Protein AF-A0A0E0D501-F1 (afdb_monomer)

Mean predicted aligned error: 22.2 Å

Structure (mmCIF, N/CA/C/O backbone):
data_AF-A0A0E0D501-F1
#
_entry.id   AF-A0A0E0D501-F1
#
loop_
_atom_site.group_PDB
_atom_site.id
_atom_site.type_symbol
_atom_site.label_atom_id
_atom_site.label_alt_id
_atom_site.label_comp_id
_atom_site.label_asym_id
_atom_site.label_entity_id
_atom_site.label_seq_id
_atom_site.pdbx_PDB_ins_code
_atom_site.Cartn_x
_atom_site.Cartn_y
_atom_site.Cartn_z
_atom_site.occupancy
_atom_site.B_iso_or_equiv
_atom_site.auth_seq_id
_atom_site.auth_comp_id
_atom_site.auth_asym_id
_atom_site.auth_atom_id
_atom_site.pdbx_PDB_model_num
ATOM 1 N N . MET A 1 1 ? -45.738 37.649 48.188 1.00 40.66 1 MET A N 1
ATOM 2 C CA . MET A 1 1 ? -45.455 36.251 47.785 1.00 40.66 1 MET A CA 1
ATOM 3 C C . MET A 1 1 ? -44.011 36.156 47.302 1.00 40.66 1 MET A C 1
ATOM 5 O O . MET A 1 1 ? -43.625 37.018 46.517 1.00 40.66 1 MET A O 1
ATOM 9 N N . PRO A 1 2 ? -43.210 35.173 47.747 1.00 43.88 2 PRO A N 1
ATOM 10 C CA . PRO A 1 2 ? -41.868 34.951 47.211 1.00 43.88 2 PRO A CA 1
ATOM 11 C C . PRO A 1 2 ? -41.940 34.389 45.781 1.00 43.88 2 PRO A C 1
ATOM 13 O O . PRO A 1 2 ? -42.790 33.553 45.476 1.00 43.88 2 PRO A O 1
ATOM 16 N N . LYS A 1 3 ? -41.044 34.831 44.891 1.00 46.59 3 LYS A N 1
ATOM 17 C CA . LYS A 1 3 ? -40.942 34.277 43.530 1.00 46.59 3 LYS A CA 1
ATOM 18 C C . LYS A 1 3 ? -40.362 32.861 43.613 1.00 46.59 3 LYS A C 1
ATOM 20 O O . LYS A 1 3 ? -39.230 32.701 44.059 1.00 46.59 3 LYS A O 1
ATOM 25 N N . HIS A 1 4 ? -41.097 31.842 43.158 1.00 46.81 4 HIS A N 1
ATOM 26 C CA . HIS A 1 4 ? -40.560 30.480 43.058 1.00 46.81 4 HIS A CA 1
ATOM 27 C C . HIS A 1 4 ? -39.365 30.439 42.094 1.00 46.81 4 HIS A C 1
ATOM 29 O O . HIS A 1 4 ? -39.534 30.474 40.873 1.00 46.81 4 HIS A O 1
ATOM 35 N N . TYR A 1 5 ? -38.157 30.306 42.644 1.00 53.59 5 TYR A N 1
ATOM 36 C CA . TYR A 1 5 ? -36.958 30.009 41.871 1.00 53.59 5 TYR A CA 1
ATOM 37 C C . TYR A 1 5 ? -37.054 28.579 41.321 1.00 53.59 5 TYR A C 1
ATOM 39 O O . TYR A 1 5 ? -36.772 27.602 42.016 1.00 53.59 5 TYR A O 1
ATOM 47 N N . ARG A 1 6 ? -37.490 28.437 40.064 1.00 54.78 6 ARG A N 1
ATOM 48 C CA . ARG A 1 6 ? -37.337 27.176 39.327 1.00 54.78 6 ARG A CA 1
ATOM 49 C C . ARG A 1 6 ? -35.859 27.039 38.940 1.00 54.78 6 ARG A C 1
ATOM 51 O O . ARG A 1 6 ? -35.380 27.910 38.214 1.00 54.78 6 ARG A O 1
ATOM 58 N N . PRO A 1 7 ? -35.146 25.979 39.362 1.00 55.78 7 PRO A N 1
ATOM 59 C CA . PRO A 1 7 ? -33.749 25.796 38.985 1.00 55.78 7 PRO A CA 1
ATOM 60 C C . PRO A 1 7 ? -33.616 25.687 37.462 1.00 55.78 7 PRO A C 1
ATOM 62 O O . PRO A 1 7 ? -34.450 25.059 36.798 1.00 55.78 7 PRO A O 1
ATOM 65 N N . ALA A 1 8 ? -32.560 26.288 36.910 1.00 55.69 8 ALA A N 1
ATOM 66 C CA . ALA A 1 8 ? -32.278 26.249 35.481 1.00 55.69 8 ALA A CA 1
ATOM 67 C C . ALA A 1 8 ? -32.178 24.790 35.002 1.00 55.69 8 ALA A C 1
ATOM 69 O O . ALA A 1 8 ? -31.324 24.013 35.435 1.00 55.69 8 ALA A O 1
ATOM 70 N N . GLY A 1 9 ? -33.103 24.381 34.129 1.00 54.56 9 GLY A N 1
ATOM 71 C CA . GLY A 1 9 ? -33.169 22.998 33.667 1.00 54.56 9 GLY A CA 1
ATOM 72 C C . GLY A 1 9 ? -31.889 22.626 32.917 1.00 54.56 9 GLY A C 1
ATOM 73 O O . GLY A 1 9 ? -31.571 23.282 31.927 1.00 54.56 9 GLY A O 1
ATOM 74 N N . LYS A 1 10 ? -31.212 21.544 33.344 1.00 55.81 10 LYS A N 1
ATOM 75 C CA . LYS A 1 10 ? -29.859 21.068 32.938 1.00 55.81 10 LYS A CA 1
ATOM 76 C C . LYS A 1 10 ? -29.577 20.892 31.421 1.00 55.81 10 LYS A C 1
ATOM 78 O O . LYS A 1 10 ? -28.539 20.354 31.050 1.00 55.81 10 LYS A O 1
ATOM 83 N N . LYS A 1 11 ? -30.497 21.289 30.537 1.00 58.12 11 LYS A N 1
ATOM 84 C CA . LYS A 1 11 ? -30.406 21.233 29.066 1.00 58.12 11 LYS A CA 1
ATOM 85 C C . LYS A 1 11 ? -30.697 22.579 28.368 1.00 58.12 11 LYS A C 1
ATOM 87 O O . LYS A 1 11 ? -30.743 22.600 27.145 1.00 58.12 11 LYS A O 1
ATOM 92 N N . LYS A 1 12 ? -30.933 23.677 29.105 1.00 60.03 12 LYS A N 1
ATOM 93 C CA . LYS A 1 12 ? -31.291 24.997 28.536 1.00 60.03 12 LYS A CA 1
ATOM 94 C C . LYS A 1 12 ? -30.118 25.963 28.334 1.00 60.03 12 LYS A C 1
ATOM 96 O O . LYS A 1 12 ? -30.306 26.992 27.698 1.00 60.03 12 LYS A O 1
ATOM 101 N N . GLU A 1 13 ? -28.932 25.642 28.844 1.00 66.88 13 GLU A N 1
ATOM 102 C CA . GLU A 1 13 ? -27.770 26.539 28.868 1.00 66.88 13 GLU A CA 1
ATOM 103 C C . GLU A 1 13 ? -26.480 25.812 28.441 1.00 66.88 13 GLU A C 1
ATOM 105 O O . GLU A 1 13 ? -26.442 24.585 28.300 1.00 66.88 13 GLU A O 1
ATOM 110 N N . GLY A 1 14 ? -25.411 26.575 28.192 1.00 74.06 14 GLY A N 1
ATOM 111 C CA . GLY A 1 14 ? -24.116 26.042 27.757 1.00 74.06 14 GLY A CA 1
ATOM 112 C C . GLY A 1 14 ? -24.170 25.328 26.398 1.00 74.06 14 GLY A C 1
ATOM 113 O O . GLY A 1 14 ? -24.917 25.712 25.495 1.00 74.06 14 GLY A O 1
ATOM 114 N N . ASN A 1 15 ? -23.369 24.268 26.234 1.00 74.69 15 ASN A N 1
ATOM 115 C CA . ASN A 1 15 ? -23.279 23.525 24.968 1.00 74.69 15 ASN A CA 1
ATOM 116 C C . ASN A 1 15 ? -24.612 22.885 24.537 1.00 74.69 15 ASN A C 1
ATOM 118 O O . ASN A 1 15 ? -24.824 22.701 23.343 1.00 74.69 15 ASN A O 1
ATOM 122 N N . ALA A 1 16 ? -25.528 22.603 25.471 1.00 75.31 16 ALA A N 1
ATOM 123 C CA . ALA A 1 16 ? -26.850 22.053 25.159 1.00 75.31 16 ALA A CA 1
ATOM 124 C C . ALA A 1 16 ? -27.762 23.041 24.402 1.00 75.31 16 ALA A C 1
ATOM 126 O O . ALA A 1 16 ? -28.672 22.606 23.701 1.00 75.31 16 ALA A O 1
ATOM 127 N N . ALA A 1 17 ? -27.509 24.349 24.533 1.00 78.12 17 ALA A N 1
ATOM 128 C CA . ALA A 1 17 ? -28.234 25.409 23.830 1.00 78.12 17 ALA A CA 1
ATOM 129 C C . ALA A 1 17 ? -27.474 25.950 22.607 1.00 78.12 17 ALA A C 1
ATOM 131 O O . ALA A 1 17 ? -28.090 26.359 21.626 1.00 78.12 17 ALA A O 1
ATOM 132 N N . LYS A 1 18 ? -26.132 25.941 22.641 1.00 86.62 18 LYS A N 1
ATOM 133 C CA . LYS A 1 18 ? -25.293 26.416 21.523 1.00 86.62 18 LYS A CA 1
ATOM 134 C C . LYS A 1 18 ? -25.319 25.490 20.299 1.00 86.62 18 LYS A C 1
ATOM 136 O O . LYS A 1 18 ? -25.086 25.973 19.191 1.00 86.62 18 LYS A O 1
ATOM 141 N N . TYR A 1 19 ? -25.586 24.195 20.486 1.00 90.56 19 TYR A N 1
ATOM 142 C CA . TYR A 1 19 ? -25.492 23.178 19.435 1.00 90.56 19 TYR A CA 1
ATOM 143 C C . TYR A 1 19 ? -26.783 22.369 19.276 1.00 90.56 19 TYR A C 1
ATOM 145 O O . TYR A 1 19 ? -27.397 21.946 20.254 1.00 90.56 19 TYR A O 1
ATOM 153 N N . ILE A 1 20 ? -27.154 22.093 18.026 1.00 91.31 20 ILE A N 1
ATOM 154 C CA . ILE A 1 20 ? -28.327 21.309 17.633 1.00 91.31 20 ILE A CA 1
ATOM 155 C C . ILE A 1 20 ? -27.896 20.117 16.766 1.00 91.31 20 ILE A C 1
ATOM 157 O O . ILE A 1 20 ? -27.066 20.244 15.869 1.00 91.31 20 ILE A O 1
ATOM 161 N N . THR A 1 21 ? -28.439 18.928 17.036 1.00 92.62 21 THR A N 1
ATOM 162 C CA . THR A 1 21 ? -28.136 17.715 16.261 1.00 92.62 21 THR A CA 1
ATOM 163 C C . THR A 1 21 ? -28.864 17.712 14.913 1.00 92.62 21 THR A C 1
ATOM 165 O O . THR A 1 21 ? -29.993 18.197 14.813 1.00 92.62 21 THR A O 1
ATOM 168 N N . ARG A 1 22 ? -28.254 17.123 13.871 1.00 93.25 22 ARG A N 1
ATOM 169 C CA . ARG A 1 22 ? -28.785 17.079 12.485 1.00 93.25 22 ARG A CA 1
ATOM 170 C C . ARG A 1 22 ? -30.281 16.741 12.407 1.00 93.25 22 ARG A C 1
ATOM 172 O O . ARG A 1 22 ? -31.049 17.438 11.752 1.00 93.25 22 ARG A O 1
ATOM 179 N N . THR A 1 23 ? -30.718 15.710 13.131 1.00 91.81 23 THR A N 1
ATOM 180 C CA . THR A 1 23 ? -32.120 15.255 13.161 1.00 91.81 23 THR A CA 1
ATOM 181 C C . THR A 1 23 ? -33.078 16.289 13.765 1.00 91.81 23 THR A C 1
ATOM 183 O O . THR A 1 23 ? -34.244 16.342 13.376 1.00 91.81 23 THR A O 1
ATOM 186 N N . LYS A 1 24 ? -32.612 17.128 14.699 1.00 91.25 24 LYS A N 1
ATOM 187 C CA . LYS A 1 24 ? -33.395 18.242 15.251 1.00 91.25 24 LYS A CA 1
ATOM 188 C C . LYS A 1 24 ? -33.411 19.444 14.309 1.00 91.25 24 LYS A C 1
ATOM 190 O O . LYS A 1 24 ? -34.478 20.015 14.124 1.00 91.25 24 LYS A O 1
ATOM 195 N N . ALA A 1 25 ? -32.288 19.778 13.669 1.00 92.44 25 ALA A N 1
ATOM 196 C CA . ALA A 1 25 ? -32.215 20.870 12.693 1.00 92.44 25 ALA A CA 1
ATOM 197 C C . ALA A 1 25 ? -33.163 20.640 11.497 1.00 92.44 25 ALA A C 1
ATOM 199 O O . ALA A 1 25 ? -33.955 21.515 11.152 1.00 92.44 25 ALA A O 1
ATOM 200 N N . VAL A 1 26 ? -33.180 19.421 10.942 1.00 93.69 26 VAL A N 1
ATOM 201 C CA . VAL A 1 26 ? -34.117 19.023 9.870 1.00 93.69 26 VAL A CA 1
ATOM 202 C C . VAL A 1 26 ? -35.584 19.145 10.316 1.00 93.69 26 VAL A C 1
ATOM 204 O O . VAL A 1 26 ? -36.416 19.635 9.553 1.00 93.69 26 VAL A O 1
ATOM 207 N N . LYS A 1 27 ? -35.908 18.752 11.559 1.00 93.12 27 LYS A N 1
ATOM 208 C CA . LYS A 1 27 ? -37.262 18.904 12.127 1.00 93.12 27 LYS A CA 1
ATOM 209 C C . LYS A 1 27 ? -37.648 20.369 12.360 1.00 93.12 27 LYS A C 1
ATOM 211 O O . LYS A 1 27 ? -38.793 20.721 12.101 1.00 93.12 27 LYS A O 1
ATOM 216 N N . TYR A 1 28 ? -36.713 21.204 12.813 1.00 91.88 28 TYR A N 1
ATOM 217 C CA . TYR A 1 28 ? -36.920 22.636 13.055 1.00 91.88 28 TYR A CA 1
ATOM 218 C C . TYR A 1 28 ? -37.234 23.395 11.755 1.00 91.88 28 TYR A C 1
ATOM 220 O O . TYR A 1 28 ? -38.219 24.122 11.691 1.00 91.88 28 TYR A O 1
ATOM 228 N N . LEU A 1 29 ? -36.465 23.141 10.691 1.00 91.25 29 LEU A N 1
ATOM 229 C CA . LEU A 1 29 ? -36.635 23.776 9.375 1.00 91.25 29 LEU A CA 1
ATOM 230 C C . LEU A 1 29 ? -37.805 23.202 8.542 1.00 91.25 29 LEU A C 1
ATOM 232 O O . LEU A 1 29 ? -38.190 23.779 7.523 1.00 91.25 29 LEU A O 1
ATOM 236 N N . GLN A 1 30 ? -38.375 22.062 8.954 1.00 90.69 30 GLN A N 1
ATOM 237 C CA . GLN A 1 30 ? -39.477 21.350 8.278 1.00 90.69 30 GLN A CA 1
ATOM 238 C C . GLN A 1 30 ? -39.182 20.929 6.816 1.00 90.69 30 GLN A C 1
ATOM 240 O O . GLN A 1 30 ? -40.092 20.748 5.999 1.00 90.69 30 GLN A O 1
ATOM 245 N N . ILE A 1 31 ? -37.905 20.743 6.469 1.00 90.88 31 ILE A N 1
ATOM 246 C CA . ILE A 1 31 ? -37.443 20.336 5.129 1.00 90.88 31 ILE A CA 1
ATOM 247 C C . ILE A 1 31 ? -37.014 18.859 5.083 1.00 90.88 31 ILE A C 1
ATOM 249 O O . ILE A 1 31 ? -37.016 18.159 6.092 1.00 90.88 31 ILE A O 1
ATOM 253 N N . SER A 1 32 ? -36.696 18.340 3.890 1.00 91.81 32 SER A N 1
ATOM 254 C CA . SER A 1 32 ? -36.152 16.977 3.755 1.00 91.81 32 SER A CA 1
ATOM 255 C C . SER A 1 32 ? -34.651 16.948 4.060 1.00 91.81 32 SER A C 1
ATOM 257 O O . SER A 1 32 ? -33.984 17.969 3.905 1.00 91.81 32 SER A O 1
ATOM 259 N N . LEU A 1 33 ? -34.095 15.785 4.421 1.00 90.50 33 LEU A N 1
ATOM 260 C CA . LEU A 1 33 ? -32.651 15.642 4.665 1.00 90.50 33 LEU A CA 1
ATOM 261 C C . LEU A 1 33 ? -31.802 16.002 3.429 1.00 90.50 33 LEU A C 1
ATOM 263 O O . LEU A 1 33 ? -30.757 16.627 3.580 1.00 90.50 33 LEU A O 1
ATOM 267 N N . ALA A 1 34 ? -32.262 15.669 2.219 1.00 89.25 34 ALA A N 1
ATOM 268 C CA . ALA A 1 34 ? -31.580 16.039 0.976 1.00 89.25 34 ALA A CA 1
ATOM 269 C C . ALA A 1 34 ? -31.617 17.560 0.732 1.00 89.25 34 ALA A C 1
ATOM 271 O O . ALA A 1 34 ? -30.598 18.162 0.408 1.00 89.25 34 ALA A O 1
ATOM 272 N N . THR A 1 35 ? -32.770 18.200 0.970 1.00 90.06 35 THR A N 1
ATOM 273 C CA . THR A 1 35 ? -32.898 19.670 0.913 1.00 90.06 35 THR A CA 1
ATOM 274 C C . THR A 1 35 ? -32.009 20.346 1.957 1.00 90.06 35 THR A C 1
ATOM 276 O O . THR A 1 35 ? -31.380 21.349 1.653 1.00 90.06 35 THR A O 1
ATOM 279 N N . PHE A 1 36 ? -31.929 19.784 3.167 1.00 92.69 36 PHE A N 1
ATOM 280 C CA . PHE A 1 36 ? -31.073 20.278 4.244 1.00 92.69 36 PHE A CA 1
ATOM 281 C C . PHE A 1 36 ? -29.590 20.200 3.873 1.00 92.69 36 PHE A C 1
ATOM 283 O O . PHE A 1 36 ? -28.907 21.210 3.975 1.00 92.69 36 PHE A O 1
ATOM 290 N N . ARG A 1 37 ? -29.106 19.049 3.370 1.00 91.06 37 ARG A N 1
ATOM 291 C CA . ARG A 1 37 ? -27.726 18.911 2.866 1.00 91.06 37 ARG A CA 1
ATOM 292 C C . ARG A 1 37 ? -27.410 19.982 1.817 1.00 91.06 37 ARG A C 1
ATOM 294 O O . ARG A 1 37 ? -26.465 20.738 2.009 1.00 91.06 37 ARG A O 1
ATOM 301 N N . LYS A 1 38 ? -28.238 20.093 0.769 1.00 91.19 38 LYS A N 1
ATOM 302 C CA . LYS A 1 38 ? -28.057 21.083 -0.305 1.00 91.19 38 LYS A CA 1
ATOM 303 C C . LYS A 1 38 ? -28.006 22.517 0.225 1.00 91.19 38 LYS A C 1
ATOM 305 O O . LYS A 1 38 ? -27.133 23.283 -0.154 1.00 91.19 38 LYS A O 1
ATOM 310 N N . LEU A 1 39 ? -28.928 22.879 1.114 1.00 91.75 39 LEU A N 1
ATOM 311 C CA . LEU A 1 39 ? -29.019 24.236 1.646 1.00 91.75 39 LEU A CA 1
ATOM 312 C C . LEU A 1 39 ? -27.855 24.568 2.600 1.00 91.75 39 LEU A C 1
ATOM 314 O O . LEU A 1 39 ? -27.356 25.689 2.564 1.00 91.75 39 LEU A O 1
ATOM 318 N N . CYS A 1 40 ? -27.363 23.598 3.379 1.00 92.44 40 CYS A N 1
ATOM 319 C CA . CYS A 1 40 ? -26.130 23.751 4.156 1.00 92.44 40 CYS A CA 1
ATOM 320 C C . CYS A 1 40 ? -24.893 23.953 3.268 1.00 92.44 40 CYS A C 1
ATOM 322 O O . CYS A 1 40 ? -24.052 24.771 3.618 1.00 92.44 40 CYS A O 1
ATOM 324 N N . ILE A 1 41 ? -24.793 23.248 2.134 1.00 91.62 41 ILE A N 1
ATOM 325 C CA . ILE A 1 41 ? -23.692 23.401 1.166 1.00 91.62 41 ILE A CA 1
ATOM 326 C C . ILE A 1 41 ? -23.709 24.809 0.562 1.00 91.62 41 ILE A C 1
ATOM 328 O O . ILE A 1 41 ? -22.733 25.542 0.692 1.00 91.62 41 ILE A O 1
ATOM 332 N N . LEU A 1 42 ? -24.854 25.223 0.007 1.00 90.81 42 LEU A N 1
ATOM 333 C CA . LEU A 1 42 ? -25.035 26.545 -0.602 1.00 90.81 42 LEU A CA 1
ATOM 334 C C . LEU A 1 42 ? -24.672 27.694 0.362 1.00 90.81 42 LEU A C 1
ATOM 336 O O . LEU A 1 42 ? -23.945 28.608 -0.014 1.00 90.81 42 LEU A O 1
ATOM 340 N N . LYS A 1 43 ? -25.126 27.637 1.622 1.00 89.56 43 LYS A N 1
ATOM 341 C CA . LYS A 1 43 ? -24.860 28.673 2.644 1.00 89.56 43 LYS A CA 1
ATOM 342 C C . LYS A 1 43 ? -23.572 28.476 3.461 1.00 89.56 43 LYS A C 1
ATOM 344 O O . LYS A 1 43 ? -23.369 29.219 4.415 1.00 89.56 43 LYS A O 1
ATOM 349 N N . GLY A 1 44 ? -22.727 27.486 3.156 1.00 89.38 44 GLY A N 1
ATOM 350 C CA . GLY A 1 44 ? -21.491 27.235 3.918 1.00 89.38 44 GLY A CA 1
ATOM 351 C C . GLY A 1 44 ? -21.710 26.864 5.397 1.00 89.38 44 GLY A C 1
ATOM 352 O O . GLY A 1 44 ? -20.890 27.183 6.256 1.00 89.38 44 GLY A O 1
ATOM 353 N N . VAL A 1 45 ? -22.827 26.208 5.735 1.00 91.94 45 VAL A N 1
ATOM 354 C CA . VAL A 1 45 ? -23.150 25.813 7.120 1.00 91.94 45 VAL A CA 1
ATOM 355 C C . VAL A 1 45 ? -22.566 24.435 7.429 1.00 91.94 45 VAL A C 1
ATOM 357 O O . VAL A 1 45 ? -23.206 23.391 7.264 1.00 91.94 45 VAL A O 1
ATOM 360 N N . PHE A 1 46 ? -21.316 24.452 7.884 1.00 91.94 46 PHE A N 1
ATOM 361 C CA . PHE A 1 46 ? -20.530 23.265 8.208 1.00 91.94 46 PHE A CA 1
ATOM 362 C C . PHE A 1 46 ? -20.954 22.592 9.529 1.00 91.94 46 PHE A C 1
ATOM 364 O O . PHE A 1 46 ? -21.400 23.264 10.466 1.00 91.94 46 PHE A O 1
ATOM 371 N N . PRO A 1 47 ? -20.789 21.261 9.654 1.00 93.44 47 PRO A N 1
ATOM 372 C CA . PRO A 1 47 ? -20.910 20.581 10.939 1.00 93.44 47 PRO A CA 1
ATOM 373 C C . PRO A 1 47 ? -19.801 21.033 11.899 1.00 93.44 47 PRO A C 1
ATOM 375 O O . PRO A 1 47 ? -18.705 21.398 11.478 1.00 93.44 47 PRO A O 1
ATOM 378 N N . ARG A 1 48 ? -20.069 20.991 13.207 1.00 89.56 48 ARG A N 1
ATOM 379 C CA . ARG A 1 48 ? -19.130 21.406 14.263 1.00 89.56 48 ARG A CA 1
ATOM 380 C C . ARG A 1 48 ? -19.024 20.333 15.339 1.00 89.56 48 ARG A C 1
ATOM 382 O O . ARG A 1 48 ? -20.027 19.706 15.682 1.00 89.56 48 ARG A O 1
ATOM 389 N N . ASP A 1 49 ? -17.834 20.164 15.910 1.00 88.19 49 ASP A N 1
ATOM 390 C CA . ASP A 1 49 ? -17.612 19.260 17.039 1.00 88.19 49 ASP A CA 1
ATOM 391 C C . ASP A 1 49 ? -17.619 20.034 18.378 1.00 88.19 49 ASP A C 1
ATOM 393 O O . ASP A 1 49 ? -16.751 20.880 18.615 1.00 88.19 49 ASP A O 1
ATOM 397 N N . PRO A 1 50 ? -18.615 19.825 19.262 1.00 87.56 50 PRO A N 1
ATOM 398 C CA . PRO A 1 50 ? -18.676 20.517 20.539 1.00 87.56 50 PRO A CA 1
ATOM 399 C C . PRO A 1 50 ? -17.833 19.804 21.606 1.00 87.56 50 PRO A C 1
ATOM 401 O O . PRO A 1 50 ? -18.113 18.652 21.936 1.00 87.56 50 PRO A O 1
ATOM 404 N N . LYS A 1 51 ? -16.945 20.550 22.292 1.00 83.75 51 LYS A N 1
ATOM 405 C CA . LYS A 1 51 ? -16.095 20.101 23.434 1.00 83.75 51 LYS A CA 1
ATOM 406 C C . LYS A 1 51 ? -16.795 19.256 24.525 1.00 83.75 51 LYS A C 1
ATOM 408 O O . LYS A 1 51 ? -16.129 18.654 25.357 1.00 83.75 51 LYS A O 1
ATOM 413 N N . LYS A 1 52 ? -18.134 19.230 24.569 1.00 81.81 52 LYS A N 1
ATOM 414 C CA . LYS A 1 52 ? -18.926 18.267 25.350 1.00 81.81 52 LYS A CA 1
ATOM 415 C C . LYS A 1 52 ? -20.168 17.850 24.553 1.00 81.81 52 LYS A C 1
ATOM 417 O O . LYS A 1 52 ? -21.097 18.648 24.412 1.00 81.81 52 LYS A O 1
ATOM 422 N N . LYS A 1 53 ? -20.185 16.611 24.047 1.00 83.81 53 LYS A N 1
ATOM 423 C CA . LYS A 1 53 ? -21.233 16.042 23.174 1.00 83.81 53 LYS A CA 1
ATOM 424 C C . LYS A 1 53 ? -22.467 15.599 23.972 1.00 83.81 53 LYS A C 1
ATOM 426 O O . LYS A 1 53 ? -22.576 14.457 24.407 1.00 83.81 53 LYS A O 1
ATOM 431 N N . VAL A 1 54 ? -23.413 16.520 24.173 1.00 74.75 54 VAL A N 1
ATOM 432 C CA . VAL A 1 54 ? -24.574 16.350 25.080 1.00 74.75 54 VAL A CA 1
ATOM 433 C C . VAL A 1 54 ? -25.538 15.222 24.668 1.00 74.75 54 VAL A C 1
ATOM 435 O O . VAL A 1 54 ? -26.251 14.697 25.520 1.00 74.75 54 VAL A O 1
ATOM 438 N N . GLU A 1 55 ? -25.575 14.827 23.392 1.00 75.19 55 GLU A N 1
ATOM 439 C CA . GLU A 1 55 ? -26.476 13.776 22.887 1.00 75.19 55 GLU A CA 1
ATOM 440 C C . GLU A 1 55 ? -25.742 12.507 22.407 1.00 75.19 55 GLU A C 1
ATOM 442 O O . GLU A 1 55 ? -26.350 11.686 21.715 1.00 75.19 55 GLU A O 1
ATOM 447 N N . GLY A 1 56 ? -24.466 12.334 22.772 1.00 77.31 56 GLY A N 1
ATOM 448 C CA . GLY A 1 56 ? -23.618 11.199 22.383 1.00 77.31 56 GLY A CA 1
ATOM 449 C C . GLY A 1 56 ? -22.679 11.489 21.204 1.00 77.31 56 GLY A C 1
ATOM 450 O O . GLY A 1 56 ? -22.827 12.499 20.507 1.00 77.31 56 GLY A O 1
ATOM 451 N N . ASN A 1 57 ? -21.704 10.596 20.999 1.00 75.88 57 ASN A N 1
ATOM 452 C CA . ASN A 1 57 ? -20.568 10.824 20.097 1.00 75.88 57 ASN A CA 1
ATOM 453 C C . ASN A 1 57 ? -20.906 10.642 18.609 1.00 75.88 57 ASN A C 1
ATOM 455 O O . ASN A 1 57 ? -20.467 11.442 17.788 1.00 75.88 57 ASN A O 1
ATOM 459 N N . HIS A 1 58 ? -21.738 9.656 18.263 1.00 82.44 58 HIS A N 1
ATOM 460 C CA . HIS A 1 58 ? -22.085 9.284 16.879 1.00 82.44 58 HIS A CA 1
ATOM 461 C C . HIS A 1 58 ? -23.130 10.218 16.223 1.00 82.44 58 HIS A C 1
ATOM 463 O O . HIS A 1 58 ? -24.029 9.767 15.512 1.00 82.44 58 HIS A O 1
ATOM 469 N N . LYS A 1 59 ? -23.084 11.528 16.505 1.00 86.69 59 LYS A N 1
ATOM 470 C CA . LYS A 1 59 ? -24.052 12.514 15.995 1.00 86.69 59 LYS A CA 1
ATOM 471 C C . LYS A 1 59 ? -23.360 13.755 15.455 1.00 86.69 59 LYS A C 1
ATOM 473 O O . LYS A 1 59 ? -22.541 14.365 16.129 1.00 86.69 59 LYS A O 1
ATOM 478 N N . THR A 1 60 ? -23.779 14.177 14.265 1.00 90.75 60 THR A N 1
ATOM 479 C CA . THR A 1 60 ? -23.413 15.473 13.685 1.00 90.75 60 THR A CA 1
ATOM 480 C C . THR A 1 60 ? -24.151 16.603 14.409 1.00 90.75 60 THR A C 1
ATOM 482 O O . THR A 1 60 ? -25.389 16.586 14.481 1.00 90.75 60 THR A O 1
ATOM 485 N N . TYR A 1 61 ? -23.406 17.591 14.907 1.00 92.25 61 TYR A N 1
ATOM 486 C CA . TYR A 1 61 ? -23.930 18.820 15.507 1.00 92.25 61 TYR A CA 1
ATOM 487 C C . TYR A 1 61 ? -23.693 20.017 14.570 1.00 92.25 61 TYR A C 1
ATOM 489 O O . TYR A 1 61 ? -22.741 20.035 13.794 1.00 92.25 61 TYR A O 1
ATOM 497 N N . TYR A 1 62 ? -24.560 21.020 14.673 1.00 94.12 62 TYR A N 1
ATOM 498 C CA . TYR A 1 62 ? -24.470 22.334 14.026 1.00 94.12 62 TYR A CA 1
ATOM 499 C C . TYR A 1 62 ? -24.699 23.413 15.093 1.00 94.12 62 TYR A C 1
ATOM 501 O O . TYR A 1 62 ? -25.271 23.107 16.146 1.00 94.12 62 TYR A O 1
ATOM 509 N N . HIS A 1 63 ? -24.297 24.666 14.870 1.00 93.38 63 HIS A N 1
ATOM 510 C CA . HIS A 1 63 ? -24.677 25.734 15.798 1.00 93.38 63 HIS A CA 1
ATOM 511 C C . HIS A 1 63 ? -26.164 26.075 15.669 1.00 93.38 63 HIS A C 1
ATOM 513 O O . HIS A 1 63 ? -26.725 26.125 14.576 1.00 93.38 63 HIS A O 1
ATOM 519 N N . MET A 1 64 ? -26.807 26.374 16.800 1.00 90.44 64 MET A N 1
ATOM 520 C CA . MET A 1 64 ? -28.208 26.807 16.805 1.00 90.44 64 MET A CA 1
ATOM 521 C C . MET A 1 64 ? -28.396 28.174 16.119 1.00 90.44 64 MET A C 1
ATOM 523 O O . MET A 1 64 ? -29.453 28.417 15.544 1.00 90.44 64 MET A O 1
ATOM 527 N N . LYS A 1 65 ? -27.369 29.041 16.137 1.00 92.00 65 LYS A N 1
ATOM 528 C CA . LYS A 1 65 ? -27.364 30.326 15.415 1.00 92.00 65 LYS A CA 1
ATOM 529 C C . LYS A 1 65 ? -27.507 30.116 13.908 1.00 92.00 65 LYS A C 1
ATOM 531 O O . LYS A 1 65 ? -28.438 30.644 13.315 1.00 92.00 65 LYS A O 1
ATOM 536 N N . ASP A 1 66 ? -26.637 29.298 13.326 1.00 92.88 66 ASP A N 1
ATOM 537 C CA . ASP A 1 66 ? -26.593 29.029 11.888 1.00 92.88 66 ASP A CA 1
ATOM 538 C C . ASP A 1 66 ? -27.927 28.424 11.423 1.00 92.88 66 ASP A C 1
ATOM 540 O O . ASP A 1 66 ? -28.526 28.892 10.463 1.00 92.88 66 ASP A O 1
ATOM 544 N N . ILE A 1 67 ? -28.469 27.450 12.165 1.00 93.50 67 ILE A N 1
ATOM 545 C CA . ILE A 1 67 ? -29.771 26.839 11.850 1.00 93.50 67 ILE A CA 1
ATOM 546 C C . ILE A 1 67 ? -30.944 27.827 11.995 1.00 93.50 67 ILE A C 1
ATOM 548 O O . ILE A 1 67 ? -31.910 27.724 11.239 1.00 93.50 67 ILE A O 1
ATOM 552 N N . ALA A 1 68 ? -30.876 28.792 12.918 1.00 91.44 68 ALA A N 1
ATOM 553 C CA . ALA A 1 68 ? -31.867 29.866 13.010 1.00 91.44 68 ALA A CA 1
ATOM 554 C C . ALA A 1 68 ? -31.745 30.863 11.844 1.00 91.44 68 ALA A C 1
ATOM 556 O O . ALA A 1 68 ? -32.762 31.271 11.294 1.00 91.44 68 ALA A O 1
ATOM 557 N N . PHE A 1 69 ? -30.526 31.196 11.410 1.00 90.75 69 PHE A N 1
ATOM 558 C CA . PHE A 1 69 ? -30.280 32.024 10.226 1.00 90.75 69 PHE A CA 1
ATOM 559 C C . PHE A 1 69 ? -30.830 31.364 8.951 1.00 90.75 69 PHE A C 1
ATOM 561 O O . PHE A 1 69 ? -31.610 31.980 8.227 1.00 90.75 69 PHE A O 1
ATOM 568 N N . LEU A 1 70 ? -30.542 30.071 8.742 1.00 90.56 70 LEU A N 1
ATOM 569 C CA . LEU A 1 70 ? -31.097 29.297 7.625 1.00 90.56 70 LEU A CA 1
ATOM 570 C C . LEU A 1 70 ? -32.636 29.283 7.608 1.00 90.56 70 LEU A C 1
ATOM 572 O O . LEU A 1 70 ? -33.222 29.191 6.534 1.00 90.56 70 LEU A O 1
ATOM 576 N N . ALA A 1 71 ? -33.305 29.378 8.764 1.00 89.50 71 ALA A N 1
ATOM 577 C CA . ALA A 1 71 ? -34.768 29.337 8.852 1.00 89.50 71 ALA A CA 1
ATOM 578 C C . ALA A 1 71 ? -35.473 30.541 8.203 1.00 89.50 71 ALA A C 1
ATOM 580 O O . ALA A 1 71 ? -36.657 30.434 7.877 1.00 89.50 71 ALA A O 1
ATOM 581 N N . HIS A 1 72 ? -34.756 31.650 8.002 1.00 87.94 72 HIS A N 1
ATOM 582 C CA . HIS A 1 72 ? -35.261 32.875 7.377 1.00 87.94 72 HIS A CA 1
ATOM 583 C C . HIS A 1 72 ? -34.817 33.044 5.911 1.00 87.94 72 HIS A C 1
ATOM 585 O O . HIS A 1 72 ? -35.085 34.082 5.310 1.00 87.94 72 HIS A O 1
ATOM 591 N N . ASP A 1 73 ? -34.147 32.048 5.322 1.00 87.94 73 ASP A N 1
ATOM 592 C CA . ASP A 1 73 ? -33.583 32.170 3.977 1.00 87.94 73 ASP A CA 1
ATOM 593 C C . ASP A 1 73 ? -34.606 31.904 2.842 1.00 87.94 73 ASP A C 1
ATOM 595 O O . ASP A 1 73 ? -35.287 30.868 2.854 1.00 87.94 73 ASP A O 1
ATOM 599 N N . PRO A 1 74 ? -34.694 32.771 1.808 1.00 89.25 74 PRO A N 1
ATOM 600 C CA . PRO A 1 74 ? -35.660 32.627 0.713 1.00 89.25 74 PRO A CA 1
ATOM 601 C C . PRO A 1 74 ? -35.487 31.365 -0.153 1.00 89.25 74 PRO A C 1
ATOM 603 O O . PRO A 1 74 ? -36.445 30.949 -0.814 1.00 89.25 74 PRO A O 1
ATOM 606 N N . LEU A 1 75 ? -34.326 30.692 -0.149 1.00 89.44 75 LEU A N 1
ATOM 607 C CA . LEU A 1 75 ? -34.169 29.422 -0.871 1.00 89.44 75 LEU A CA 1
ATOM 608 C C . LEU A 1 75 ? -35.045 28.316 -0.262 1.00 89.44 75 LEU A C 1
ATOM 610 O O . LEU A 1 75 ? -35.492 27.429 -0.994 1.00 89.44 75 LEU A O 1
ATOM 614 N N . ILE A 1 76 ? -35.384 28.379 1.037 1.00 90.06 76 ILE A N 1
ATOM 615 C CA . ILE A 1 76 ? -36.358 27.454 1.646 1.00 90.06 76 ILE A CA 1
ATOM 616 C C . ILE A 1 76 ? -37.713 27.552 0.940 1.00 90.06 76 ILE A C 1
ATOM 618 O O . ILE A 1 76 ? -38.348 26.525 0.680 1.00 90.06 76 ILE A O 1
ATOM 622 N N . GLU A 1 77 ? -38.157 28.761 0.599 1.00 89.69 77 GLU A N 1
ATOM 623 C CA . GLU A 1 77 ? -39.436 28.978 -0.078 1.00 89.69 77 GLU A CA 1
ATOM 624 C C . GLU A 1 77 ? -39.390 28.473 -1.520 1.00 89.69 77 GLU A C 1
ATOM 626 O O . GLU A 1 77 ? -40.270 27.710 -1.923 1.00 89.69 77 GLU A O 1
ATOM 631 N N . LYS A 1 78 ? -38.301 28.735 -2.254 1.00 90.62 78 LYS A N 1
ATOM 632 C CA . LYS A 1 78 ? -38.099 28.176 -3.604 1.00 90.62 78 LYS A CA 1
ATOM 633 C C . LYS A 1 78 ? -38.035 26.644 -3.603 1.00 90.62 78 LYS A C 1
ATOM 635 O O . LYS A 1 78 ? -38.660 25.997 -4.446 1.00 90.62 78 LYS A O 1
ATOM 640 N N . PHE A 1 79 ? -37.396 26.015 -2.614 1.00 90.75 79 PHE A N 1
ATOM 641 C CA . PHE A 1 79 ? -37.436 24.554 -2.471 1.00 90.75 79 PHE A CA 1
ATOM 642 C C . PHE A 1 79 ? -38.835 24.022 -2.094 1.00 90.75 79 PHE A C 1
ATOM 644 O O . PHE A 1 79 ? -39.200 22.915 -2.509 1.00 90.75 79 PHE A O 1
ATOM 651 N N . ARG A 1 80 ? -39.653 24.791 -1.357 1.00 90.19 80 ARG A N 1
ATOM 652 C CA . ARG A 1 80 ? -41.072 24.468 -1.101 1.00 90.19 80 ARG A CA 1
ATOM 653 C C . ARG A 1 80 ? -41.907 24.587 -2.384 1.00 90.19 80 ARG A C 1
ATOM 655 O O . ARG A 1 80 ? -42.653 23.652 -2.683 1.00 90.19 80 ARG A O 1
ATOM 662 N N . GLU A 1 81 ? -41.726 25.640 -3.183 1.00 90.94 81 GLU A N 1
ATOM 663 C CA . GLU A 1 81 ? -42.352 25.807 -4.506 1.00 90.94 81 GLU A CA 1
ATOM 664 C C . GLU A 1 81 ? -42.022 24.637 -5.442 1.00 90.94 81 GLU A C 1
ATOM 666 O O . GLU A 1 81 ? -42.935 23.994 -5.959 1.00 90.94 81 GLU A O 1
ATOM 671 N N . ILE A 1 82 ? -40.740 24.280 -5.592 1.00 90.75 82 ILE A N 1
ATOM 672 C CA . ILE A 1 82 ? -40.286 23.141 -6.412 1.00 90.75 82 ILE A CA 1
ATOM 673 C C . ILE A 1 82 ? -40.932 21.827 -5.946 1.00 90.75 82 ILE A C 1
ATOM 675 O O . ILE A 1 82 ? -41.380 21.016 -6.764 1.00 90.75 82 ILE A O 1
ATOM 679 N N . LYS A 1 83 ? -41.039 21.609 -4.629 1.00 89.94 83 LYS A N 1
ATOM 680 C CA . LYS A 1 83 ? -41.692 20.424 -4.044 1.00 89.94 83 LYS A CA 1
ATOM 681 C C . LYS A 1 83 ? -43.200 20.391 -4.331 1.00 89.94 83 LYS A C 1
ATOM 683 O O . LYS A 1 83 ? -43.743 19.316 -4.593 1.00 89.94 83 LYS A O 1
ATOM 688 N N . VAL A 1 84 ? -43.876 21.543 -4.321 1.00 91.75 84 VAL A N 1
ATOM 689 C CA . VAL A 1 84 ? -45.288 21.678 -4.724 1.00 91.75 84 VAL A CA 1
ATOM 690 C C . VAL A 1 84 ? -45.449 21.482 -6.234 1.00 91.75 84 VAL A C 1
ATOM 692 O O . VAL A 1 84 ? -46.358 20.771 -6.660 1.00 91.75 84 VAL A O 1
ATOM 695 N N . HIS A 1 85 ? -44.547 22.026 -7.049 1.00 91.88 85 HIS A N 1
ATOM 696 C CA . HIS A 1 85 ? -44.568 21.884 -8.502 1.00 91.88 85 HIS A CA 1
ATOM 697 C C . HIS A 1 85 ? -44.394 20.423 -8.940 1.00 91.88 85 HIS A C 1
ATOM 699 O O . HIS A 1 85 ? -45.230 19.893 -9.670 1.00 91.88 85 HIS A O 1
ATOM 705 N N . ARG A 1 86 ? -43.404 19.709 -8.386 1.00 89.75 86 ARG A N 1
ATOM 706 C CA . ARG A 1 86 ? -43.221 18.263 -8.619 1.00 89.75 86 ARG A CA 1
ATOM 707 C C . ARG A 1 86 ? -44.453 17.441 -8.202 1.00 89.75 86 ARG A C 1
ATOM 709 O O . ARG A 1 86 ? -44.767 16.448 -8.856 1.00 89.75 86 ARG A O 1
ATOM 716 N N . LYS A 1 87 ? -45.201 17.862 -7.169 1.00 91.94 87 LYS A N 1
ATOM 717 C CA . LYS A 1 87 ? -46.512 17.269 -6.829 1.00 91.94 87 LYS A CA 1
ATOM 718 C C . LYS A 1 87 ? -47.599 17.590 -7.866 1.00 91.94 87 LYS A C 1
ATOM 720 O O . LYS A 1 87 ? -48.382 16.696 -8.176 1.00 91.94 87 LYS A O 1
ATOM 725 N N . LYS A 1 88 ? -47.657 18.814 -8.412 1.00 92.31 88 LYS A N 1
ATOM 726 C CA . LYS A 1 88 ? -48.589 19.186 -9.499 1.00 92.31 88 LYS A CA 1
ATOM 727 C C . LYS A 1 88 ? -48.338 18.340 -10.755 1.00 92.31 88 LYS A C 1
ATOM 729 O O . LYS A 1 88 ? -49.281 17.722 -11.237 1.00 92.31 88 LYS A O 1
ATOM 734 N N . VAL A 1 89 ? -47.081 18.216 -11.192 1.00 91.62 89 VAL A N 1
ATOM 735 C CA . VAL A 1 89 ? -46.668 17.366 -12.330 1.00 91.62 89 VAL A CA 1
ATOM 736 C C . VAL A 1 89 ? -47.100 15.910 -12.119 1.00 91.62 89 VAL A C 1
ATOM 738 O O . VAL A 1 89 ? -47.843 15.365 -12.933 1.00 91.62 89 VAL A O 1
ATOM 741 N N . LYS A 1 90 ? -46.746 15.289 -10.980 1.00 92.25 90 LYS A N 1
ATOM 742 C CA . LYS A 1 90 ? -47.175 13.908 -10.678 1.00 92.25 90 LYS A CA 1
ATOM 743 C C . LYS A 1 90 ? -48.703 13.748 -10.629 1.00 92.25 90 LYS A C 1
ATOM 745 O O . LYS A 1 90 ? -49.211 12.708 -11.037 1.00 92.25 90 LYS A O 1
ATOM 750 N N . LYS A 1 91 ? -49.446 14.767 -10.175 1.00 93.88 91 LYS A N 1
ATOM 751 C CA . LYS A 1 91 ? -50.921 14.767 -10.162 1.00 93.88 91 LYS A CA 1
ATOM 752 C C . LYS A 1 91 ? -51.531 14.913 -11.565 1.00 93.88 91 LYS A C 1
ATOM 754 O O . LYS A 1 91 ? -52.608 14.368 -11.784 1.00 93.88 91 LYS A O 1
ATOM 759 N N . ALA A 1 92 ? -50.872 15.606 -12.497 1.00 91.12 92 ALA A N 1
ATOM 760 C CA . ALA A 1 92 ? -51.297 15.692 -13.897 1.00 91.12 92 ALA A CA 1
ATOM 761 C C . ALA A 1 92 ? -51.112 14.343 -14.617 1.00 91.12 92 ALA A C 1
ATOM 763 O O . ALA A 1 92 ? -52.084 13.804 -15.149 1.00 91.12 92 ALA A O 1
ATOM 764 N N . PHE A 1 93 ? -49.925 13.731 -14.498 1.00 90.62 93 PHE A N 1
ATOM 765 C CA . PHE A 1 93 ? -49.651 12.384 -15.019 1.00 90.62 93 PHE A CA 1
ATOM 766 C C . PHE A 1 93 ? -50.596 11.320 -14.445 1.00 90.62 93 PHE A C 1
ATOM 768 O O . PHE A 1 93 ? -51.194 10.561 -15.203 1.00 90.62 93 PHE A O 1
ATOM 775 N N . ALA A 1 94 ? -50.819 11.302 -13.125 1.00 92.00 94 ALA A N 1
ATOM 776 C CA . ALA A 1 94 ? -51.763 10.372 -12.494 1.00 92.00 94 ALA A CA 1
ATOM 777 C C . ALA A 1 94 ? -53.226 10.578 -12.947 1.00 92.00 94 ALA A C 1
ATOM 779 O O . ALA A 1 94 ? -54.029 9.653 -12.869 1.00 92.00 94 ALA A O 1
ATOM 780 N N . LYS A 1 95 ? -53.573 11.773 -13.445 1.00 93.38 95 LYS A N 1
ATOM 781 C CA . LYS A 1 95 ? -54.868 12.083 -14.073 1.00 93.38 95 LYS A CA 1
ATOM 782 C C . LYS A 1 95 ? -54.895 11.854 -15.594 1.00 93.38 95 LYS A C 1
ATOM 784 O O . LYS A 1 95 ? -55.905 12.172 -16.213 1.00 93.38 95 LYS A O 1
ATOM 789 N N . LYS A 1 96 ? -53.814 11.341 -16.196 1.00 90.88 96 LYS A N 1
ATOM 790 C CA . LYS A 1 96 ? -53.624 11.166 -17.652 1.00 90.88 96 LYS A CA 1
ATOM 791 C C . LYS A 1 96 ? -53.802 12.447 -18.494 1.00 90.88 96 LYS A C 1
ATOM 793 O O . LYS A 1 96 ? -53.944 12.357 -19.709 1.00 90.88 96 LYS A O 1
ATOM 798 N N . ASN A 1 97 ? -53.761 13.634 -17.884 1.00 92.69 97 ASN A N 1
ATOM 799 C CA . ASN A 1 97 ? -53.835 14.902 -18.614 1.00 92.69 97 ASN A CA 1
ATOM 800 C C . ASN A 1 97 ? -52.422 15.285 -19.083 1.00 92.69 97 ASN A C 1
ATOM 802 O O . ASN A 1 97 ? -51.627 15.784 -18.281 1.00 92.69 97 ASN A O 1
ATOM 806 N N . LYS A 1 98 ? -52.120 14.983 -20.354 1.00 87.94 98 LYS A N 1
ATOM 807 C CA . LYS A 1 98 ? -50.809 15.213 -20.981 1.00 87.94 98 LYS A CA 1
ATOM 808 C C . LYS A 1 98 ? -50.503 16.704 -21.096 1.00 87.94 98 LYS A C 1
ATOM 810 O O . LYS A 1 98 ? -49.570 17.166 -20.457 1.00 87.94 98 LYS A O 1
ATOM 815 N N . ASP A 1 99 ? -51.371 17.475 -21.745 1.00 89.50 99 ASP A N 1
ATOM 816 C CA . ASP A 1 99 ? -51.162 18.901 -22.033 1.00 89.50 99 ASP A CA 1
ATOM 817 C C . ASP A 1 99 ? -50.850 19.733 -20.774 1.00 89.50 99 ASP A C 1
ATOM 819 O O . ASP A 1 99 ? -50.049 20.669 -20.812 1.00 89.50 99 ASP A O 1
ATOM 823 N N . LEU A 1 100 ? -51.467 19.399 -19.631 1.00 89.62 100 LEU A N 1
ATOM 824 C CA . LEU A 1 100 ? -51.162 20.020 -18.340 1.00 89.62 100 LEU A CA 1
ATOM 825 C C . LEU A 1 100 ? -49.844 19.516 -17.739 1.00 89.62 100 LEU A C 1
ATOM 827 O O . LEU A 1 100 ? -49.143 20.300 -17.103 1.00 89.62 100 LEU A O 1
ATOM 831 N N . ALA A 1 101 ? -49.507 18.234 -17.896 1.00 87.56 101 ALA A N 1
ATOM 832 C CA . ALA A 1 101 ? -48.222 17.695 -17.462 1.00 87.56 101 ALA A CA 1
ATOM 833 C C . ALA A 1 101 ? -47.067 18.330 -18.254 1.00 87.56 101 ALA A C 1
ATOM 835 O O . ALA A 1 101 ? -46.129 18.833 -17.639 1.00 87.56 101 ALA A O 1
ATOM 836 N N . ASP A 1 102 ? -47.191 18.410 -19.577 1.00 89.62 102 ASP A N 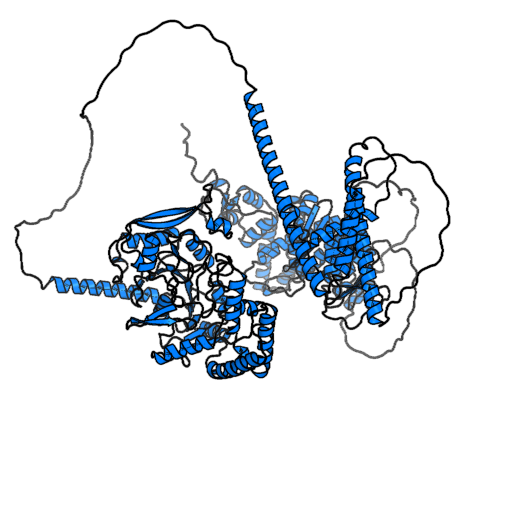1
ATOM 837 C CA . ASP A 1 102 ? -46.174 18.937 -20.489 1.00 89.62 102 ASP A CA 1
ATOM 838 C C . ASP A 1 102 ? -46.008 20.457 -20.313 1.00 89.62 102 ASP A C 1
ATOM 840 O O . ASP A 1 102 ? -44.894 20.959 -20.159 1.00 89.62 102 ASP A O 1
ATOM 844 N N . ARG A 1 103 ? -47.114 21.205 -20.166 1.00 89.94 103 ARG A N 1
ATOM 845 C CA . ARG A 1 103 ? -47.076 22.642 -19.822 1.00 89.94 103 ARG A CA 1
ATOM 846 C C . ARG A 1 103 ? -46.394 22.925 -18.479 1.00 89.94 103 ARG A C 1
ATOM 848 O O . ARG A 1 103 ? -45.796 23.988 -18.322 1.00 89.94 103 ARG A O 1
ATOM 855 N N . LEU A 1 104 ? -46.499 22.012 -17.509 1.00 89.00 104 LEU A N 1
ATOM 856 C CA . LEU A 1 104 ? -45.789 22.119 -16.231 1.00 89.00 104 LEU A CA 1
ATOM 857 C C . LEU A 1 104 ? -44.314 21.704 -16.375 1.00 89.00 104 LEU A C 1
ATOM 859 O O . LEU A 1 104 ? -43.447 22.386 -15.835 1.00 89.00 104 LEU A O 1
ATOM 863 N N . LEU A 1 105 ? -44.004 20.638 -17.121 1.00 87.12 105 LEU A N 1
ATOM 864 C CA . LEU A 1 105 ? -42.622 20.223 -17.403 1.00 87.12 105 LEU A CA 1
ATOM 865 C C . LEU A 1 105 ? -41.821 21.323 -18.112 1.00 87.12 105 LEU A C 1
ATOM 867 O O . LEU A 1 105 ? -40.679 21.562 -17.733 1.00 87.12 105 LEU A O 1
ATOM 871 N N . ASN A 1 106 ? -42.446 22.048 -19.042 1.00 87.69 106 ASN A N 1
ATOM 872 C CA . ASN A 1 106 ? -41.825 23.142 -19.796 1.00 87.69 106 ASN A CA 1
ATOM 873 C C . ASN A 1 106 ? -41.679 24.452 -18.995 1.00 87.69 106 ASN A C 1
ATOM 875 O O . ASN A 1 106 ? -41.101 25.413 -19.499 1.00 87.69 106 ASN A O 1
ATOM 879 N N . ARG A 1 107 ? -42.224 24.541 -17.769 1.00 86.38 107 ARG A N 1
ATOM 880 C CA . ARG A 1 107 ? -42.142 25.740 -16.906 1.00 86.38 107 ARG A CA 1
ATOM 881 C C . ARG A 1 107 ? -41.847 25.388 -15.436 1.00 86.38 107 ARG A C 1
ATOM 883 O O . ARG A 1 107 ? -42.645 25.717 -14.552 1.00 86.38 107 ARG A O 1
ATOM 890 N N . PRO A 1 108 ? -40.715 24.723 -15.136 1.00 86.25 108 PRO A N 1
ATOM 891 C CA . PRO A 1 108 ? -40.334 24.420 -13.764 1.00 86.25 108 PRO A CA 1
ATOM 892 C C . PRO A 1 108 ? -39.921 25.709 -13.027 1.00 86.25 108 PRO A C 1
ATOM 894 O O . PRO A 1 108 ? -39.196 26.524 -13.594 1.00 86.25 108 PRO A O 1
ATOM 897 N N . PRO A 1 109 ? -40.316 25.909 -11.755 1.00 88.19 109 PRO A N 1
ATOM 898 C CA . PRO A 1 109 ? -39.802 27.020 -10.964 1.00 88.19 109 PRO A CA 1
ATOM 899 C C . PRO A 1 109 ? -38.316 26.791 -10.670 1.00 88.19 109 PRO A C 1
ATOM 901 O O . PRO A 1 109 ? -37.945 25.800 -10.036 1.00 88.19 109 PRO A O 1
ATOM 904 N N . THR A 1 110 ? -37.475 27.706 -11.135 1.00 85.25 110 THR A N 1
ATOM 905 C CA . THR A 1 110 ? -36.036 27.746 -10.862 1.00 85.25 110 THR A CA 1
ATOM 906 C C . THR A 1 110 ? -35.724 28.717 -9.719 1.00 85.25 110 THR A C 1
ATOM 908 O O . THR A 1 110 ? -36.561 29.516 -9.293 1.00 85.25 110 THR A O 1
ATOM 911 N N . TYR A 1 111 ? -34.504 28.635 -9.197 1.00 89.06 111 TYR A N 1
ATOM 912 C CA . TYR A 1 111 ? -33.890 29.666 -8.362 1.00 89.06 111 TYR A CA 1
ATOM 913 C C . TYR A 1 111 ? -32.570 30.085 -9.010 1.00 89.06 111 TYR A C 1
ATOM 915 O O . TYR A 1 111 ? -32.043 29.388 -9.877 1.00 89.06 111 TYR A O 1
ATOM 923 N N . LYS A 1 112 ? -32.039 31.215 -8.556 1.00 88.62 112 LYS A N 1
ATOM 924 C CA . LYS A 1 112 ? -30.704 31.704 -8.887 1.00 88.62 112 LYS A CA 1
ATOM 925 C C . LYS A 1 112 ? -29.853 31.790 -7.621 1.00 88.62 112 LYS A C 1
ATOM 927 O O . LYS A 1 112 ? -30.410 31.905 -6.527 1.00 88.62 112 LYS A O 1
ATOM 932 N N . LEU A 1 113 ? -28.531 31.747 -7.772 1.00 90.44 113 LEU A N 1
ATOM 933 C CA . LEU A 1 113 ? -27.568 31.842 -6.665 1.00 90.44 113 LEU A CA 1
ATOM 934 C C . LEU A 1 113 ? -26.863 33.212 -6.602 1.00 90.44 113 LEU A C 1
ATOM 936 O O . LEU A 1 113 ? -26.124 33.473 -5.663 1.00 90.44 113 LEU A O 1
ATOM 940 N N . ASP A 1 114 ? -27.173 34.120 -7.530 1.00 88.50 114 ASP A N 1
ATOM 941 C CA . ASP A 1 114 ? -26.619 35.474 -7.686 1.00 88.50 114 ASP A CA 1
ATOM 942 C C . ASP A 1 114 ? -26.498 36.229 -6.344 1.00 88.50 114 ASP A C 1
ATOM 944 O O . ASP A 1 114 ? -25.418 36.649 -5.934 1.00 88.50 114 ASP A O 1
ATOM 948 N N . ARG A 1 115 ? -27.608 36.332 -5.596 1.00 87.94 115 ARG A N 1
ATOM 949 C CA . ARG A 1 115 ? -27.644 36.997 -4.281 1.00 87.94 115 ARG A CA 1
ATOM 950 C C . ARG A 1 115 ? -26.818 36.265 -3.218 1.00 87.94 115 ARG A C 1
ATOM 952 O O . ARG A 1 115 ? -26.248 36.919 -2.355 1.00 87.94 115 ARG A O 1
ATOM 959 N N . LEU A 1 116 ? -26.779 34.934 -3.261 1.00 90.06 116 LEU A N 1
ATOM 960 C CA . LEU A 1 116 ? -26.043 34.104 -2.305 1.00 90.06 116 LEU A CA 1
ATOM 961 C C . LEU A 1 116 ? -24.525 34.262 -2.485 1.00 90.06 116 LEU A C 1
ATOM 963 O O . LEU A 1 116 ? -23.799 34.281 -1.496 1.00 90.06 116 LEU A O 1
ATOM 967 N N . ILE A 1 117 ? -24.058 34.402 -3.729 1.00 90.12 117 ILE A N 1
ATOM 968 C CA . ILE A 1 117 ? -22.650 34.673 -4.044 1.00 90.12 117 ILE A CA 1
ATOM 969 C C . ILE A 1 117 ? -22.244 36.032 -3.473 1.00 90.12 117 ILE A C 1
ATOM 971 O O . ILE A 1 117 ? -21.290 36.096 -2.709 1.00 90.12 117 ILE A O 1
ATOM 975 N N . LEU A 1 118 ? -23.015 37.088 -3.755 1.00 89.12 118 LEU A N 1
ATOM 976 C CA . LEU A 1 118 ? -22.755 38.446 -3.252 1.00 89.12 118 LEU A CA 1
ATOM 977 C C . LEU A 1 118 ? -22.865 38.563 -1.716 1.00 89.12 118 LEU A C 1
ATOM 979 O O . LEU A 1 118 ? -22.226 39.414 -1.108 1.00 89.12 118 LEU A O 1
ATOM 983 N N . GLU A 1 119 ? -23.673 37.712 -1.080 1.00 89.00 119 GLU A N 1
ATOM 984 C CA . GLU A 1 119 ? -23.803 37.619 0.382 1.00 89.00 119 GLU A CA 1
ATOM 985 C C . GLU A 1 119 ? -22.623 36.875 1.036 1.00 89.00 119 GLU A C 1
ATOM 987 O O . GLU A 1 119 ? -22.267 37.179 2.174 1.00 89.00 119 GLU A O 1
ATOM 992 N N . ARG A 1 120 ? -22.019 35.905 0.333 1.00 89.06 120 ARG A N 1
ATOM 993 C CA . ARG A 1 120 ? -20.880 35.104 0.817 1.00 89.06 120 ARG A CA 1
ATOM 994 C C . ARG A 1 120 ? -19.522 35.739 0.495 1.00 89.06 120 ARG A C 1
ATOM 996 O O . ARG A 1 120 ? -18.613 35.633 1.311 1.00 89.06 120 ARG A O 1
ATOM 1003 N N . TYR A 1 121 ? -19.406 36.405 -0.650 1.00 91.12 121 TYR A N 1
ATOM 1004 C CA . TYR A 1 121 ? -18.203 37.092 -1.123 1.00 91.12 121 TYR A CA 1
ATOM 1005 C C . TYR A 1 121 ? -18.518 38.580 -1.342 1.00 91.12 121 TYR A C 1
ATOM 1007 O O . TYR A 1 121 ? -18.877 38.984 -2.451 1.00 91.12 121 TYR A O 1
ATOM 1015 N N . PRO A 1 122 ? -18.430 39.410 -0.285 1.00 89.38 122 PRO A N 1
ATOM 1016 C CA . PRO A 1 122 ? -18.763 40.830 -0.369 1.00 89.38 122 PRO A CA 1
ATOM 1017 C C . PRO A 1 122 ? -17.720 41.635 -1.157 1.00 89.38 122 PRO A C 1
ATOM 1019 O O . PRO A 1 122 ? -18.040 42.704 -1.674 1.00 89.38 122 PRO A O 1
ATOM 1022 N N . THR A 1 123 ? -16.484 41.134 -1.271 1.00 90.12 123 THR A N 1
ATOM 1023 C CA . THR A 1 123 ? -15.454 41.691 -2.155 1.00 90.12 123 THR A CA 1
ATOM 1024 C C . THR A 1 123 ? -15.055 40.688 -3.233 1.00 90.12 123 THR A C 1
ATOM 1026 O O . THR A 1 123 ? -15.189 39.475 -3.079 1.00 90.12 123 THR A O 1
ATOM 1029 N N . PHE A 1 124 ? -14.526 41.207 -4.341 1.00 89.62 124 PHE A N 1
ATOM 1030 C CA . PHE A 1 124 ? -14.048 40.378 -5.445 1.00 89.62 124 PHE A CA 1
ATOM 1031 C C . PHE A 1 124 ? -12.766 39.605 -5.100 1.00 89.62 124 PHE A C 1
ATOM 1033 O O . PHE A 1 124 ? -12.593 38.484 -5.563 1.00 89.62 124 PHE A O 1
ATOM 1040 N N . VAL A 1 125 ? -11.903 40.162 -4.245 1.00 89.06 125 VAL A N 1
ATOM 1041 C CA . VAL A 1 125 ? -10.671 39.491 -3.798 1.00 89.06 125 VAL A CA 1
ATOM 1042 C C . VAL A 1 125 ? -11.008 38.264 -2.946 1.00 89.06 125 VAL A C 1
ATOM 1044 O O . VAL A 1 125 ? -10.375 37.225 -3.094 1.00 89.06 125 VAL A O 1
ATOM 1047 N N . ASP A 1 126 ? -12.060 38.333 -2.124 1.00 90.06 126 ASP A N 1
ATOM 1048 C CA . ASP A 1 126 ? -12.532 37.172 -1.357 1.00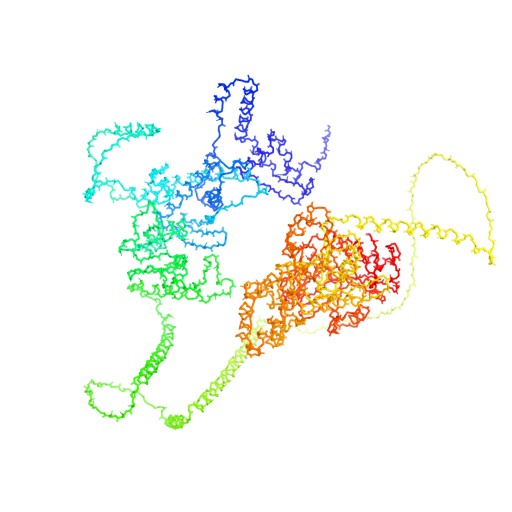 90.06 126 ASP A CA 1
ATOM 1049 C C . ASP A 1 126 ? -13.115 36.072 -2.261 1.00 90.06 126 ASP A C 1
ATOM 1051 O O . ASP A 1 126 ? -12.960 34.892 -1.959 1.00 90.06 126 ASP A O 1
ATOM 1055 N N . ALA A 1 127 ? -13.722 36.435 -3.398 1.00 91.12 127 ALA A N 1
ATOM 1056 C CA . ALA A 1 127 ? -14.177 35.468 -4.402 1.00 91.12 127 ALA A CA 1
ATOM 1057 C C . ALA A 1 127 ? -13.013 34.796 -5.160 1.00 91.12 127 ALA A C 1
ATOM 1059 O O . ALA A 1 127 ? -13.122 33.626 -5.518 1.00 91.12 127 ALA A O 1
ATOM 1060 N N . LEU A 1 128 ? -11.901 35.512 -5.386 1.00 90.19 128 LEU A N 1
ATOM 1061 C CA . LEU A 1 128 ? -10.684 34.953 -5.994 1.00 90.19 128 LEU A CA 1
ATOM 1062 C C . LEU A 1 128 ? -9.926 34.007 -5.043 1.00 90.19 128 LEU A C 1
ATOM 1064 O O . LEU A 1 128 ? -9.288 33.071 -5.512 1.00 90.19 128 LEU A O 1
ATOM 1068 N N . ARG A 1 129 ? -10.010 34.212 -3.721 1.00 89.06 129 ARG A N 1
ATOM 1069 C CA . ARG A 1 129 ? -9.356 33.356 -2.708 1.00 89.06 129 ARG A CA 1
ATOM 1070 C C . ARG A 1 129 ? -9.974 31.963 -2.571 1.00 89.06 129 ARG A C 1
ATOM 1072 O O . ARG A 1 129 ? -9.252 31.006 -2.332 1.00 89.06 129 ARG A O 1
ATOM 1079 N N . ASP A 1 130 ? -11.290 31.845 -2.742 1.00 89.25 130 ASP A N 1
ATOM 1080 C CA . ASP A 1 130 ? -12.023 30.565 -2.705 1.00 89.25 130 ASP A CA 1
ATOM 1081 C C . ASP A 1 130 ? -12.027 29.845 -4.086 1.00 89.25 130 ASP A C 1
ATOM 1083 O O . ASP A 1 130 ? -12.794 28.899 -4.298 1.00 89.25 130 ASP A O 1
ATOM 1087 N N . LEU A 1 131 ? -11.217 30.298 -5.058 1.00 90.44 131 LEU A N 1
ATOM 1088 C CA . LEU A 1 131 ? -11.312 29.865 -6.459 1.00 90.44 131 LEU A CA 1
ATOM 1089 C C . LEU A 1 131 ? -10.587 28.536 -6.769 1.00 90.44 131 LEU A C 1
ATOM 1091 O O . LEU A 1 131 ? -10.976 27.854 -7.716 1.00 90.44 131 LEU A O 1
ATOM 1095 N N . ASP A 1 132 ? -9.612 28.122 -5.957 1.00 90.75 132 ASP A N 1
ATOM 1096 C CA . ASP A 1 132 ? -8.813 26.893 -6.141 1.00 90.75 132 ASP A CA 1
ATOM 1097 C C . ASP A 1 132 ? -9.681 25.612 -6.171 1.00 90.75 132 ASP A C 1
ATOM 1099 O O . ASP A 1 132 ? -9.637 24.828 -7.130 1.00 90.75 132 ASP A O 1
ATOM 1103 N N . ASP A 1 133 ? -10.545 25.435 -5.161 1.00 89.81 133 ASP A N 1
ATOM 1104 C CA . ASP A 1 133 ? -11.528 24.337 -5.078 1.00 89.81 133 ASP A CA 1
ATOM 1105 C C . ASP A 1 133 ? -12.533 24.392 -6.242 1.00 89.81 133 ASP A C 1
ATOM 1107 O O . ASP A 1 133 ? -12.890 23.372 -6.838 1.00 89.81 133 ASP A O 1
ATOM 1111 N N . CYS A 1 134 ? -12.991 25.606 -6.564 1.00 92.94 134 CYS A N 1
ATOM 1112 C CA . CYS A 1 134 ? -13.986 25.883 -7.596 1.00 92.94 134 CYS A CA 1
ATOM 1113 C C . CYS A 1 134 ? -13.485 25.443 -8.981 1.00 92.94 134 CYS A C 1
ATOM 1115 O O . CYS A 1 134 ? -14.144 24.652 -9.662 1.00 92.94 134 CYS A O 1
ATOM 1117 N N . LEU A 1 135 ? -12.288 25.893 -9.369 1.00 93.56 135 LEU A N 1
ATOM 1118 C CA . LEU A 1 135 ? -11.649 25.529 -10.632 1.00 93.56 135 LEU A CA 1
ATOM 1119 C C . LEU A 1 135 ? -11.347 24.036 -10.695 1.00 93.56 135 LEU A C 1
ATOM 1121 O O . LEU A 1 135 ? -11.642 23.412 -11.714 1.00 93.56 135 LEU A O 1
ATOM 1125 N N . THR A 1 136 ? -10.815 23.453 -9.618 1.00 93.88 136 THR A N 1
ATOM 1126 C CA . THR A 1 136 ? -10.489 22.020 -9.565 1.00 93.88 136 THR A CA 1
ATOM 1127 C C . THR A 1 136 ? -11.743 21.153 -9.746 1.00 93.88 136 THR A C 1
ATOM 1129 O O . THR A 1 136 ? -11.726 20.192 -10.516 1.00 93.88 136 THR A O 1
ATOM 1132 N N . MET A 1 137 ? -12.878 21.519 -9.131 1.00 92.06 137 MET A N 1
ATOM 1133 C CA . MET A 1 137 ? -14.150 20.822 -9.365 1.00 92.06 137 MET A CA 1
ATOM 1134 C C . MET A 1 137 ? -14.698 21.019 -10.786 1.00 92.06 137 MET A C 1
ATOM 1136 O O . MET A 1 137 ? -15.212 20.062 -11.365 1.00 92.06 137 MET A O 1
ATOM 1140 N N . VAL A 1 138 ? -14.601 22.221 -11.365 1.00 92.31 138 VAL A N 1
ATOM 1141 C CA . VAL A 1 138 ? -15.091 22.481 -12.733 1.00 92.31 138 VAL A CA 1
ATOM 1142 C C . VAL A 1 138 ? -14.272 21.709 -13.775 1.00 92.31 138 VAL A C 1
ATOM 1144 O O . VAL A 1 138 ? -14.866 21.047 -14.626 1.00 92.31 138 VAL A O 1
ATOM 1147 N N . HIS A 1 139 ? -12.938 21.704 -13.671 1.00 91.44 139 HIS A N 1
ATOM 1148 C CA . HIS A 1 139 ? -12.068 20.930 -14.567 1.00 91.44 139 HIS A CA 1
ATOM 1149 C C . HIS A 1 139 ? -12.266 19.413 -14.395 1.00 91.44 139 HIS A C 1
ATOM 1151 O O . HIS A 1 139 ? -12.255 18.684 -15.385 1.00 91.44 139 HIS A O 1
ATOM 1157 N N . LEU A 1 140 ? -12.533 18.927 -13.173 1.00 90.38 140 LEU A N 1
ATOM 1158 C CA . LEU A 1 140 ? -12.908 17.527 -12.954 1.00 90.38 140 LEU A CA 1
ATOM 1159 C C . LEU A 1 140 ? -14.191 17.163 -13.716 1.00 90.38 140 LEU A C 1
ATOM 1161 O O . LEU A 1 140 ? -14.186 16.224 -14.508 1.00 90.38 140 LEU A O 1
ATOM 1165 N N . PHE A 1 141 ? -15.278 17.917 -13.525 1.00 89.06 141 PHE A N 1
ATOM 1166 C CA . PHE A 1 141 ? -16.561 17.632 -14.182 1.00 89.06 141 PHE A CA 1
ATOM 1167 C C . PHE A 1 141 ? -16.557 17.878 -15.701 1.00 89.06 141 PHE A C 1
ATOM 1169 O O . PHE A 1 141 ? -17.374 17.279 -16.397 1.00 89.06 141 PHE A O 1
ATOM 1176 N N . ALA A 1 142 ? -15.636 18.687 -16.232 1.00 87.38 142 ALA A N 1
ATOM 1177 C CA . ALA A 1 142 ? -15.412 18.827 -17.673 1.00 87.38 142 ALA A CA 1
ATOM 1178 C C . ALA A 1 142 ? -14.864 17.533 -18.323 1.00 87.38 142 ALA A C 1
ATOM 1180 O O . ALA A 1 142 ? -15.223 17.216 -19.464 1.00 87.38 142 ALA A O 1
ATOM 1181 N N . ALA A 1 143 ? -14.044 16.773 -17.585 1.00 85.19 143 ALA A N 1
ATOM 1182 C CA . ALA A 1 143 ? -13.415 15.527 -18.033 1.00 85.19 143 ALA A CA 1
ATOM 1183 C C . ALA A 1 143 ? -14.258 14.256 -17.776 1.00 85.19 143 ALA A C 1
ATOM 1185 O O . ALA A 1 143 ? -13.945 13.197 -18.321 1.00 85.19 143 ALA A O 1
ATOM 1186 N N . LEU A 1 144 ? -15.321 14.324 -16.963 1.00 83.81 144 LEU A N 1
ATOM 1187 C CA . LEU A 1 144 ? -16.172 13.158 -16.686 1.00 83.81 144 LEU A CA 1
ATOM 1188 C C . LEU A 1 144 ? -17.086 12.794 -17.877 1.00 83.81 144 LEU A C 1
ATOM 1190 O O . LEU A 1 144 ? -17.628 13.685 -18.537 1.00 83.81 144 LEU A O 1
ATOM 1194 N N . PRO A 1 145 ? -17.335 11.493 -18.127 1.00 80.81 145 PRO A N 1
ATOM 1195 C CA . PRO A 1 145 ? -18.326 11.054 -19.105 1.00 80.81 145 PRO A CA 1
ATOM 1196 C C . PRO A 1 145 ? -19.760 11.336 -18.627 1.00 80.81 145 PRO A C 1
ATOM 1198 O O . PRO A 1 145 ? -20.068 11.292 -17.434 1.00 80.81 145 PRO A O 1
ATOM 1201 N N . ALA A 1 146 ? -20.676 11.574 -19.568 1.00 76.56 146 ALA A N 1
ATOM 1202 C CA . ALA A 1 146 ? -22.095 11.732 -19.264 1.00 76.56 146 ALA A CA 1
ATOM 1203 C C . ALA A 1 146 ? -22.758 10.366 -19.008 1.00 76.56 146 ALA A C 1
ATOM 1205 O O . ALA A 1 146 ? -22.955 9.587 -19.940 1.00 76.56 146 ALA A O 1
ATOM 1206 N N . VAL A 1 147 ? -23.130 10.086 -17.755 1.00 73.31 147 VAL A N 1
ATOM 1207 C CA . VAL A 1 147 ? -23.762 8.819 -17.347 1.00 73.31 147 VAL A CA 1
ATOM 1208 C C . VAL A 1 147 ? -25.145 9.079 -16.746 1.00 73.31 147 VAL A C 1
ATOM 1210 O O . VAL A 1 147 ? -25.285 9.675 -15.675 1.00 73.31 147 VAL A O 1
ATOM 1213 N N . GLU A 1 148 ? -26.192 8.602 -17.428 1.00 59.22 148 GLU A N 1
ATOM 1214 C CA . GLU A 1 148 ? -27.588 8.851 -17.034 1.00 59.22 148 GLU A CA 1
ATOM 1215 C C . GLU A 1 148 ? -27.948 8.257 -15.661 1.00 59.22 148 GLU A C 1
ATOM 1217 O O . GLU A 1 148 ? -28.713 8.865 -14.907 1.00 59.22 148 GLU A O 1
ATOM 1222 N N . GLY A 1 149 ? -27.368 7.102 -15.306 1.00 58.09 149 GLY A N 1
ATOM 1223 C CA . GLY A 1 149 ? -27.618 6.418 -14.030 1.00 58.09 149 GLY A CA 1
ATOM 1224 C C . GLY A 1 149 ? -27.246 7.259 -12.803 1.00 58.09 149 GLY A C 1
ATOM 1225 O O . GLY A 1 149 ? -28.000 7.312 -11.828 1.00 58.09 149 GLY A O 1
ATOM 1226 N N . GLU A 1 150 ? -26.135 7.994 -12.886 1.00 59.62 150 GLU A N 1
ATOM 1227 C CA . GLU A 1 150 ? -25.604 8.843 -11.810 1.00 59.62 150 GLU A CA 1
ATOM 1228 C C . GLU A 1 150 ? -26.158 10.279 -11.837 1.00 59.62 150 GLU A C 1
ATOM 1230 O O . GLU A 1 150 ? -25.908 11.072 -10.928 1.00 59.62 150 GLU A O 1
ATOM 1235 N N . ARG A 1 151 ? -27.005 10.597 -12.829 1.00 65.56 151 ARG A N 1
ATOM 1236 C CA . ARG A 1 151 ? -27.672 11.901 -13.030 1.00 65.56 151 ARG A CA 1
ATOM 1237 C C . ARG A 1 151 ? -26.736 13.052 -13.417 1.00 65.56 151 ARG A C 1
ATOM 1239 O O . ARG A 1 151 ? -27.149 14.212 -13.319 1.00 65.56 151 ARG A O 1
ATOM 1246 N N . VAL A 1 152 ? -25.519 12.765 -13.878 1.00 77.00 152 VAL A N 1
ATOM 1247 C CA . VAL A 1 152 ? -24.626 13.789 -14.439 1.00 77.00 152 VAL A CA 1
ATOM 1248 C C . VAL A 1 152 ? -25.190 14.218 -15.796 1.00 77.00 152 VAL A C 1
ATOM 1250 O O . VAL A 1 152 ? -25.204 13.456 -16.757 1.00 77.00 152 VAL A O 1
ATOM 1253 N N . GLN A 1 153 ? -25.736 15.433 -15.861 1.00 78.12 153 GLN A N 1
ATOM 1254 C CA . GLN A 1 153 ? -26.414 15.927 -17.061 1.00 78.12 153 GLN A CA 1
ATOM 1255 C C . GLN A 1 153 ? -25.398 16.391 -18.110 1.00 78.12 153 GLN A C 1
ATOM 1257 O O . GLN A 1 153 ? -24.528 17.200 -17.796 1.00 78.12 153 GLN A O 1
ATOM 1262 N N . VAL A 1 154 ? -25.586 15.986 -19.371 1.00 83.81 154 VAL A N 1
ATOM 1263 C CA . VAL A 1 154 ? -24.774 16.420 -20.530 1.00 83.81 154 VAL A CA 1
ATOM 1264 C C . VAL A 1 154 ? -24.574 17.944 -20.547 1.00 83.81 154 VAL A C 1
ATOM 1266 O O . VAL A 1 154 ? -23.451 18.423 -20.679 1.00 83.81 154 VAL A O 1
ATOM 1269 N N . GLN A 1 155 ? -25.647 18.709 -20.316 1.00 84.19 155 GLN A N 1
ATOM 1270 C CA . GLN A 1 155 ? -25.625 20.177 -20.273 1.00 84.19 155 GLN A CA 1
ATOM 1271 C C . GLN A 1 155 ? -24.710 20.754 -19.175 1.00 84.19 155 GLN A C 1
ATOM 1273 O O . GLN A 1 155 ? -24.143 21.827 -19.356 1.00 84.19 155 GLN A O 1
ATOM 1278 N N . ARG A 1 156 ? -24.541 20.056 -18.042 1.00 84.44 156 ARG A N 1
ATOM 1279 C CA . ARG A 1 156 ? -23.644 20.492 -16.957 1.00 84.44 156 ARG A CA 1
ATOM 1280 C C . ARG A 1 156 ? -22.182 20.310 -17.355 1.00 84.44 156 ARG A C 1
ATOM 1282 O O . ARG A 1 156 ? -21.412 21.242 -17.187 1.00 84.44 156 ARG A O 1
ATOM 1289 N N . ILE A 1 157 ? -21.831 19.180 -17.972 1.00 86.19 157 ILE A N 1
ATOM 1290 C CA . ILE A 1 157 ? -20.471 18.930 -18.485 1.00 86.19 157 ILE A CA 1
ATOM 1291 C C . ILE A 1 157 ? -20.081 19.991 -19.531 1.00 86.19 157 ILE A C 1
ATOM 1293 O O . ILE A 1 157 ? -18.992 20.552 -19.448 1.00 86.19 157 ILE A O 1
ATOM 1297 N N . HIS A 1 158 ? -20.988 20.338 -20.453 1.00 85.50 158 HIS A N 1
ATOM 1298 C CA . HIS A 1 158 ? -20.749 21.395 -21.449 1.00 85.50 158 HIS A CA 1
ATOM 1299 C C . HIS A 1 158 ? -20.601 22.784 -20.802 1.00 85.50 158 HIS A C 1
ATOM 1301 O O . HIS A 1 158 ? -19.686 23.525 -21.152 1.00 85.50 158 HIS A O 1
ATOM 1307 N N . ASN A 1 159 ? -21.434 23.128 -19.808 1.00 88.06 159 ASN A N 1
ATOM 1308 C CA . ASN A 1 159 ? -21.243 24.355 -19.023 1.00 88.06 159 ASN A CA 1
ATOM 1309 C C . ASN A 1 159 ? -19.867 24.383 -18.337 1.00 88.06 159 ASN A C 1
ATOM 1311 O O . ASN A 1 159 ? -19.211 25.420 -18.350 1.00 88.06 159 ASN A O 1
ATOM 1315 N N . CYS A 1 160 ? -19.428 23.265 -17.746 1.00 90.00 160 CYS A N 1
ATOM 1316 C CA . CYS A 1 160 ? -18.128 23.167 -17.085 1.00 90.00 160 CYS A CA 1
ATOM 1317 C C . CYS A 1 160 ? -16.973 23.372 -18.070 1.00 90.00 160 CYS A C 1
ATOM 1319 O O . CYS A 1 160 ? -16.131 24.222 -17.799 1.00 90.00 160 CYS A O 1
ATOM 1321 N N . ARG A 1 161 ? -16.981 22.680 -19.221 1.00 87.12 161 ARG A N 1
ATOM 1322 C CA . ARG A 1 161 ? -15.980 22.846 -20.296 1.00 87.12 161 ARG A CA 1
ATOM 1323 C C . ARG A 1 161 ? -15.860 24.298 -20.738 1.00 87.12 161 ARG A C 1
ATOM 1325 O O . ARG A 1 161 ? -14.771 24.869 -20.663 1.00 87.12 161 ARG A O 1
ATOM 1332 N N . ARG A 1 162 ? -16.995 24.923 -21.073 1.00 87.50 162 ARG A N 1
ATOM 1333 C CA . ARG A 1 162 ? -17.035 26.327 -21.490 1.00 87.50 162 ARG A CA 1
ATOM 1334 C C . ARG A 1 162 ? -16.470 27.249 -20.408 1.00 87.50 162 ARG A C 1
ATOM 1336 O O . ARG A 1 162 ? -15.602 28.055 -20.711 1.00 87.50 162 ARG A O 1
ATOM 1343 N N . LEU A 1 163 ? -16.875 27.091 -19.143 1.00 90.44 163 LEU A N 1
ATOM 1344 C CA . LEU A 1 163 ? -16.356 27.896 -18.027 1.00 90.44 163 LEU A CA 1
ATOM 1345 C C . LEU A 1 163 ? -14.848 27.682 -17.771 1.00 90.44 163 LEU A C 1
ATOM 1347 O O . LEU A 1 163 ? -14.158 28.646 -17.431 1.00 90.44 163 LEU A O 1
ATOM 1351 N N . SER A 1 164 ? -14.317 26.463 -17.949 1.00 90.38 164 SER A N 1
ATOM 1352 C CA . SER A 1 164 ? -12.872 26.200 -17.846 1.00 90.38 164 SER A CA 1
ATOM 1353 C C . SER A 1 164 ? -12.076 26.791 -19.011 1.00 90.38 164 SER A C 1
ATOM 1355 O O . SER A 1 164 ? -11.027 27.385 -18.773 1.00 90.38 164 SER A O 1
ATOM 1357 N N . HIS A 1 165 ? -12.572 26.710 -20.248 1.00 87.62 165 HIS A N 1
ATOM 1358 C CA . HIS A 1 165 ? -11.904 27.322 -21.401 1.00 87.62 165 HIS A CA 1
ATOM 1359 C C . HIS A 1 165 ? -12.029 28.854 -21.396 1.00 87.62 165 HIS A C 1
ATOM 1361 O O . HIS A 1 165 ? -11.069 29.539 -21.738 1.00 87.62 165 HIS A O 1
ATOM 1367 N N . GLU A 1 166 ? -13.150 29.404 -20.912 1.00 88.62 166 GLU A N 1
ATOM 1368 C CA . GLU A 1 166 ? -13.304 30.838 -20.632 1.00 88.62 166 GLU A CA 1
ATOM 1369 C C . GLU A 1 166 ? -12.218 31.341 -19.654 1.00 88.62 166 GLU A C 1
ATOM 1371 O O . GLU A 1 166 ? -11.645 32.414 -19.866 1.00 88.62 166 GLU A O 1
ATOM 1376 N N . TRP A 1 167 ? -11.928 30.572 -18.596 1.00 91.56 167 TRP A N 1
ATOM 1377 C CA . TRP A 1 167 ? -10.897 30.879 -17.596 1.00 91.56 167 TRP A CA 1
ATOM 1378 C C . TRP A 1 167 ? -9.474 30.752 -18.162 1.00 91.56 167 TRP A C 1
ATOM 1380 O O . TRP A 1 167 ? -8.665 31.674 -18.037 1.00 91.56 167 TRP A O 1
ATOM 1390 N N . GLN A 1 168 ? -9.180 29.637 -18.837 1.00 89.56 168 GLN A N 1
ATOM 1391 C CA . GLN A 1 168 ? -7.883 29.376 -19.470 1.00 89.56 168 GLN A CA 1
ATOM 1392 C C . GLN A 1 168 ? -7.537 30.456 -20.506 1.00 89.56 168 GLN A C 1
ATOM 1394 O O . GLN A 1 168 ? -6.456 31.035 -20.443 1.00 89.56 168 GLN A O 1
ATOM 1399 N N . ALA A 1 169 ? -8.468 30.807 -21.398 1.00 86.50 169 ALA A N 1
ATOM 1400 C CA . ALA A 1 169 ? -8.249 31.845 -22.404 1.00 86.50 169 ALA A CA 1
ATOM 1401 C C . ALA A 1 169 ? -7.995 33.230 -21.784 1.00 86.50 169 ALA A C 1
ATOM 1403 O O . ALA A 1 169 ? -7.126 33.959 -22.261 1.00 86.50 169 ALA A O 1
ATOM 1404 N N . TYR A 1 170 ? -8.685 33.583 -20.689 1.00 88.56 170 TYR A N 1
ATOM 1405 C CA . TYR A 1 170 ? -8.409 34.823 -19.955 1.00 88.56 170 TYR A CA 1
ATOM 1406 C C . TYR A 1 170 ? -6.965 34.856 -19.424 1.00 88.56 170 TYR A C 1
ATOM 1408 O O . TYR A 1 170 ? -6.273 35.867 -19.575 1.00 88.56 170 TYR A O 1
ATOM 1416 N N . ILE A 1 171 ? -6.474 33.745 -18.862 1.00 88.69 171 ILE A N 1
ATOM 1417 C CA . ILE A 1 171 ? -5.077 33.626 -18.418 1.00 88.69 171 ILE A CA 1
ATOM 1418 C C . ILE A 1 171 ? -4.115 33.732 -19.602 1.00 88.69 171 ILE A C 1
ATOM 1420 O O . ILE A 1 171 ? -3.161 34.509 -19.537 1.00 88.69 171 ILE A O 1
ATOM 1424 N N . SER A 1 172 ? -4.385 33.027 -20.706 1.00 86.06 172 SER A N 1
ATOM 1425 C CA . SER A 1 172 ? -3.557 33.095 -21.915 1.00 86.06 172 SER A CA 1
ATOM 1426 C C . SER A 1 172 ? -3.492 34.512 -22.494 1.00 86.06 172 SER A C 1
ATOM 1428 O O . SER A 1 172 ? -2.435 34.951 -22.936 1.00 86.06 172 SER A O 1
ATOM 1430 N N . ARG A 1 173 ? -4.598 35.264 -22.433 1.00 83.38 173 ARG A N 1
ATOM 1431 C CA . ARG A 1 173 ? -4.708 36.642 -22.933 1.00 83.38 173 ARG A CA 1
ATOM 1432 C C . ARG A 1 173 ? -4.062 37.694 -22.021 1.00 83.38 173 ARG A C 1
ATOM 1434 O O . ARG A 1 173 ? -3.791 38.804 -22.493 1.00 83.38 173 ARG A O 1
ATOM 1441 N N . THR A 1 174 ? -3.839 37.365 -20.746 1.00 84.19 174 THR A N 1
ATOM 1442 C CA . THR A 1 174 ? -3.239 38.244 -19.721 1.00 84.19 174 THR A CA 1
ATOM 1443 C C . THR A 1 174 ? -1.812 37.858 -19.321 1.00 84.19 174 THR A C 1
ATOM 1445 O O . THR A 1 174 ? -1.175 38.627 -18.609 1.00 84.19 174 THR A O 1
ATOM 1448 N N . HIS A 1 175 ? -1.290 36.713 -19.779 1.00 86.00 175 HIS A N 1
ATOM 1449 C CA . HIS A 1 175 ? 0.037 36.189 -19.412 1.00 86.00 175 HIS A CA 1
ATOM 1450 C C . HIS A 1 175 ? 0.228 36.056 -17.882 1.00 86.00 175 HIS A C 1
ATOM 1452 O O . HIS A 1 175 ? 1.292 36.317 -17.315 1.00 86.00 175 HIS A O 1
ATOM 1458 N N . SER A 1 176 ? -0.848 35.657 -17.194 1.00 86.62 176 SER A N 1
ATOM 1459 C CA . SER A 1 176 ? -0.925 35.559 -15.727 1.00 86.62 176 SER A CA 1
ATOM 1460 C C . SER A 1 176 ? -0.513 34.194 -15.161 1.00 86.62 176 SER A C 1
ATOM 1462 O O . SER A 1 176 ? -0.487 34.021 -13.944 1.00 86.62 176 SER A O 1
ATOM 1464 N N . LEU A 1 177 ? -0.162 33.219 -16.007 1.00 89.50 177 LEU A N 1
ATOM 1465 C CA . LEU A 1 177 ? 0.356 31.917 -15.573 1.00 89.50 177 LEU A CA 1
ATOM 1466 C C . LEU A 1 177 ? 1.761 32.082 -14.945 1.00 89.50 177 LEU A C 1
ATOM 1468 O O . LEU A 1 177 ? 2.516 32.974 -15.337 1.00 89.50 177 LEU A O 1
ATOM 1472 N N . ARG A 1 178 ? 2.095 31.273 -13.926 1.00 88.19 178 ARG A N 1
ATOM 1473 C CA . ARG A 1 178 ? 3.336 31.414 -13.128 1.00 88.19 178 ARG A CA 1
ATOM 1474 C C . ARG A 1 178 ? 4.098 30.114 -12.884 1.00 88.19 178 ARG A C 1
ATOM 1476 O O . ARG A 1 178 ? 5.322 30.142 -12.892 1.00 88.19 178 ARG A O 1
ATOM 1483 N N . LYS A 1 179 ? 3.399 29.005 -12.613 1.00 90.75 179 LYS A N 1
ATOM 1484 C CA . LYS A 1 179 ? 4.000 27.679 -12.367 1.00 90.75 179 LYS A CA 1
ATOM 1485 C C . LYS A 1 179 ? 3.134 26.580 -12.980 1.00 90.75 179 LYS A C 1
ATOM 1487 O O . LYS A 1 179 ? 1.904 26.682 -12.953 1.00 90.75 179 LYS A O 1
ATOM 1492 N N . THR A 1 180 ? 3.768 25.520 -13.477 1.00 91.62 180 THR A N 1
ATOM 1493 C CA . THR A 1 180 ? 3.100 24.346 -14.064 1.00 91.62 180 THR A CA 1
ATOM 1494 C C . THR A 1 180 ? 3.791 23.060 -13.625 1.00 91.62 180 THR A C 1
ATOM 1496 O O . THR A 1 180 ? 4.993 22.925 -13.821 1.00 91.62 180 THR A O 1
ATOM 1499 N N . PHE A 1 181 ? 3.065 22.093 -13.064 1.00 92.81 181 PHE A N 1
ATOM 1500 C CA . PHE A 1 181 ? 3.662 20.832 -12.601 1.00 92.81 181 PHE A CA 1
ATOM 1501 C C . PHE A 1 181 ? 2.834 19.621 -13.026 1.00 92.81 181 PHE A C 1
ATOM 1503 O O . PHE A 1 181 ? 1.645 19.528 -12.709 1.00 92.81 181 PHE A O 1
ATOM 1510 N N . ILE A 1 182 ? 3.465 18.679 -13.728 1.00 91.88 182 ILE A N 1
ATOM 1511 C CA . ILE A 1 182 ? 2.834 17.420 -14.127 1.00 91.88 182 ILE A CA 1
ATOM 1512 C C . ILE A 1 182 ? 2.905 16.439 -12.956 1.00 91.88 182 ILE A C 1
ATOM 1514 O O . ILE A 1 182 ? 3.972 16.174 -12.408 1.00 91.88 182 ILE A O 1
ATOM 1518 N N . SER A 1 183 ? 1.771 15.834 -12.610 1.00 91.62 183 SER A N 1
ATOM 1519 C CA . SER A 1 183 ? 1.704 14.748 -11.633 1.00 91.62 183 SER A CA 1
ATOM 1520 C C . SER A 1 183 ? 0.905 13.559 -12.165 1.00 91.62 183 SER A C 1
ATOM 1522 O O . SER A 1 183 ? 0.136 13.673 -13.120 1.00 91.62 183 SER A O 1
ATOM 1524 N N . VAL A 1 184 ? 0.996 12.420 -11.476 1.00 88.75 184 VAL A N 1
ATOM 1525 C CA . VAL A 1 184 ? 0.165 11.230 -11.750 1.00 88.75 184 VAL A CA 1
ATOM 1526 C C . VAL A 1 184 ? -1.343 11.524 -11.610 1.00 88.75 184 VAL A C 1
ATOM 1528 O O . VAL A 1 184 ? -2.159 10.854 -12.234 1.00 88.75 184 VAL A O 1
ATOM 1531 N N . LYS A 1 185 ? -1.734 12.543 -10.828 1.00 87.75 185 LYS A N 1
ATOM 1532 C CA . LYS A 1 185 ? -3.143 12.932 -10.617 1.00 87.75 185 LYS A CA 1
ATOM 1533 C C . LYS A 1 185 ? -3.711 13.837 -11.720 1.00 87.75 185 LYS A C 1
ATOM 1535 O O . LYS A 1 185 ? -4.924 14.013 -11.782 1.00 87.75 185 LYS A O 1
ATOM 1540 N N . GLY A 1 186 ? -2.852 14.448 -12.533 1.00 90.38 186 GLY A N 1
ATOM 1541 C CA . GLY A 1 186 ? -3.193 15.573 -13.405 1.00 90.38 186 GLY A CA 1
ATOM 1542 C C . GLY A 1 186 ? -2.124 16.666 -13.363 1.00 90.38 186 GLY A C 1
ATOM 1543 O O . GLY A 1 186 ? -1.073 16.499 -12.734 1.00 90.38 186 GLY A O 1
ATOM 1544 N N . ILE A 1 187 ? -2.401 17.789 -14.016 1.00 92.50 187 ILE A N 1
ATOM 1545 C CA . ILE A 1 187 ? -1.492 18.934 -14.131 1.00 92.50 187 ILE A CA 1
ATOM 1546 C C . ILE A 1 187 ? -1.939 20.032 -13.163 1.00 92.50 187 ILE A C 1
ATOM 1548 O O . ILE A 1 187 ? -3.084 20.487 -13.204 1.00 92.50 187 ILE A O 1
ATOM 1552 N N . TYR A 1 188 ? -1.023 20.452 -12.294 1.00 94.38 188 TYR A N 1
ATOM 1553 C CA . TYR A 1 188 ? -1.204 21.601 -11.415 1.00 94.38 188 TYR A CA 1
ATOM 1554 C C . TYR A 1 188 ? -0.802 22.880 -12.144 1.00 94.38 188 TYR A C 1
ATOM 1556 O O . TYR A 1 188 ? 0.306 22.979 -12.677 1.00 94.38 188 TYR A O 1
ATOM 1564 N N . TYR A 1 189 ? -1.684 23.872 -12.105 1.00 93.81 189 TYR A N 1
ATOM 1565 C CA . TYR A 1 189 ? -1.460 25.210 -12.635 1.00 93.81 189 TYR A CA 1
ATOM 1566 C C . TYR A 1 189 ? -1.524 26.223 -11.495 1.00 93.81 189 TYR A C 1
ATOM 1568 O O . TYR A 1 189 ? -2.430 26.152 -10.667 1.00 93.81 189 TYR A O 1
ATOM 1576 N N . GLN A 1 190 ? -0.594 27.179 -11.468 1.00 93.44 190 GLN A N 1
ATOM 1577 C CA . GLN A 1 190 ? -0.692 28.367 -10.620 1.00 93.44 190 GLN A CA 1
ATOM 1578 C C . GLN A 1 190 ? -0.625 29.626 -11.480 1.00 93.44 190 GLN A C 1
ATOM 1580 O O . GLN A 1 190 ? 0.349 29.828 -12.209 1.00 93.44 190 GLN A O 1
ATOM 1585 N N . ALA A 1 191 ? -1.644 30.474 -11.362 1.00 91.69 191 ALA A N 1
ATOM 1586 C CA . ALA A 1 191 ? -1.717 31.786 -11.996 1.00 91.69 191 ALA A CA 1
ATOM 1587 C C . ALA A 1 191 ? -1.904 32.890 -10.947 1.00 91.69 191 ALA A C 1
ATOM 1589 O O . ALA A 1 191 ? -2.308 32.635 -9.813 1.00 91.69 191 ALA A O 1
ATOM 1590 N N . GLU A 1 192 ? -1.598 34.122 -11.331 1.00 89.75 192 GLU A N 1
ATOM 1591 C CA . GLU A 1 192 ? -1.598 35.287 -10.454 1.00 89.75 192 GLU A CA 1
ATOM 1592 C C . GLU A 1 192 ? -2.535 36.359 -11.009 1.00 89.75 192 GLU A C 1
ATOM 1594 O O . GLU A 1 192 ? -2.281 36.962 -12.050 1.00 89.75 192 GLU A O 1
ATOM 1599 N N . VAL A 1 193 ? -3.662 36.561 -10.325 1.00 87.12 193 VAL A N 1
ATOM 1600 C CA . VAL A 1 193 ? -4.755 37.428 -10.781 1.00 87.12 193 VAL A CA 1
ATOM 1601 C C . VAL A 1 193 ? -5.052 38.449 -9.689 1.00 87.12 193 VAL A C 1
ATOM 1603 O O . VAL A 1 193 ? -5.437 38.087 -8.580 1.00 87.12 193 VAL A O 1
ATOM 1606 N N . GLN A 1 194 ? -4.855 39.734 -10.002 1.00 83.88 194 GLN A N 1
ATOM 1607 C CA . GLN A 1 194 ? -5.035 40.859 -9.066 1.00 83.88 194 GLN A CA 1
ATOM 1608 C C . GLN A 1 194 ? -4.287 40.649 -7.730 1.00 83.88 194 GLN A C 1
ATOM 1610 O O . GLN A 1 194 ? -4.831 40.868 -6.648 1.00 83.88 194 GLN A O 1
ATOM 1615 N N . GLY A 1 195 ? -3.040 40.168 -7.814 1.00 80.81 195 GLY A N 1
ATOM 1616 C CA . GLY A 1 195 ? -2.176 39.911 -6.659 1.00 80.81 195 GLY A CA 1
ATOM 1617 C C . GLY A 1 195 ? -2.606 38.736 -5.772 1.00 80.81 195 GLY A C 1
ATOM 1618 O O . GLY A 1 195 ? -2.106 38.613 -4.657 1.00 80.81 195 GLY A O 1
ATOM 1619 N N . GLN A 1 196 ? -3.549 37.887 -6.198 1.00 87.06 196 GLN A N 1
ATOM 1620 C CA . GLN A 1 196 ? -3.834 36.601 -5.549 1.00 87.06 196 GLN A CA 1
ATOM 1621 C C . GLN A 1 196 ? -3.276 35.457 -6.404 1.00 87.06 196 GLN A C 1
ATOM 1623 O O . GLN A 1 196 ? -3.493 35.417 -7.616 1.00 87.06 196 GLN A O 1
ATOM 1628 N N . LYS A 1 197 ? -2.563 34.525 -5.761 1.00 90.75 197 LYS A N 1
ATOM 1629 C CA . LYS A 1 197 ? -2.016 33.313 -6.386 1.00 90.75 197 LYS A CA 1
ATOM 1630 C C . LYS A 1 197 ? -3.050 32.199 -6.266 1.00 90.75 197 LYS A C 1
ATOM 1632 O O . LYS A 1 197 ? -3.405 31.820 -5.156 1.00 90.75 197 LYS A O 1
ATOM 1637 N N . ILE A 1 198 ? -3.535 31.729 -7.409 1.00 93.25 198 ILE A N 1
ATOM 1638 C CA . ILE A 1 198 ? -4.673 30.816 -7.558 1.00 93.25 198 ILE A CA 1
ATOM 1639 C C . ILE A 1 198 ? -4.131 29.515 -8.146 1.00 93.25 198 ILE A C 1
ATOM 1641 O O . ILE A 1 198 ? -3.454 29.548 -9.178 1.00 93.25 198 ILE A O 1
ATOM 1645 N N . THR A 1 199 ? -4.382 28.388 -7.482 1.00 93.12 199 THR A N 1
ATOM 1646 C CA . THR A 1 199 ? -3.764 27.089 -7.783 1.00 93.12 199 THR A CA 1
ATOM 1647 C C . THR A 1 199 ? -4.828 26.014 -7.988 1.00 93.12 199 THR A C 1
ATOM 1649 O O . THR A 1 199 ? -5.579 25.689 -7.074 1.00 93.12 199 THR A O 1
ATOM 1652 N N . TRP A 1 200 ? -4.896 25.414 -9.176 1.00 94.88 200 TRP A N 1
ATOM 1653 C CA . TRP A 1 200 ? -5.897 24.385 -9.483 1.00 94.88 200 TRP A CA 1
ATOM 1654 C C . TRP A 1 200 ? -5.287 23.162 -10.165 1.00 94.88 200 TRP A C 1
ATOM 1656 O O . TRP A 1 200 ? -4.227 23.229 -10.790 1.00 94.88 200 TRP A O 1
ATOM 1666 N N . LEU A 1 201 ? -5.975 22.029 -10.023 1.00 93.75 201 LEU A N 1
ATOM 1667 C CA . LEU A 1 201 ? -5.609 20.758 -10.640 1.00 93.75 201 LEU A CA 1
ATOM 1668 C C . LEU A 1 201 ? -6.561 20.451 -11.801 1.00 93.75 201 LEU A C 1
ATOM 1670 O O . LEU A 1 201 ? -7.766 20.291 -11.599 1.00 93.75 201 LEU A O 1
ATOM 1674 N N . THR A 1 202 ? -6.007 20.308 -13.002 1.00 91.62 202 THR A N 1
ATOM 1675 C CA . THR A 1 202 ? -6.715 19.771 -14.170 1.00 91.62 202 THR A CA 1
ATOM 1676 C C . THR A 1 202 ? -6.398 18.275 -14.283 1.00 91.62 202 THR A C 1
ATOM 1678 O O . THR A 1 202 ? -5.216 17.923 -14.316 1.00 91.62 202 THR A O 1
ATOM 1681 N N . PRO A 1 203 ? -7.391 17.366 -14.324 1.00 91.19 203 PRO A N 1
ATOM 1682 C CA . PRO A 1 203 ? -7.128 15.940 -14.514 1.00 91.19 203 PRO A CA 1
ATOM 1683 C C . PRO A 1 203 ? -6.576 15.664 -15.919 1.00 91.19 203 PRO A C 1
ATOM 1685 O O . PRO A 1 203 ? -6.820 16.424 -16.853 1.00 91.19 203 PRO A O 1
ATOM 1688 N N . HIS A 1 204 ? -5.880 14.540 -16.090 1.00 87.75 204 HIS A N 1
ATOM 1689 C CA . HIS A 1 204 ? -5.506 14.067 -17.428 1.00 87.75 204 HIS A CA 1
ATOM 1690 C C . HIS A 1 204 ? -6.750 13.678 -18.240 1.00 87.75 204 HIS A C 1
ATOM 1692 O O . HIS A 1 204 ? -7.688 13.093 -17.688 1.00 87.75 204 HIS A O 1
ATOM 1698 N N . ALA A 1 205 ? -6.724 13.948 -19.551 1.00 74.94 205 ALA A N 1
ATOM 1699 C CA . ALA A 1 205 ? -7.790 13.661 -20.520 1.00 74.94 205 ALA A CA 1
ATOM 1700 C C . ALA A 1 205 ? -7.910 12.154 -20.857 1.00 74.94 205 ALA A C 1
ATOM 1702 O O . ALA A 1 205 ? -7.838 11.722 -22.005 1.00 74.94 205 ALA A O 1
ATOM 1703 N N . LEU A 1 206 ? -8.064 11.339 -19.815 1.00 77.25 206 LEU A N 1
ATOM 1704 C CA . LEU A 1 206 ? -8.254 9.892 -19.853 1.00 77.25 206 LEU A CA 1
ATOM 1705 C C . LEU A 1 206 ? -9.686 9.554 -19.428 1.00 77.25 206 LEU A C 1
ATOM 1707 O O . LEU A 1 206 ? -10.309 10.300 -18.671 1.00 77.25 206 LEU A O 1
ATOM 1711 N N . GLN A 1 207 ? -10.207 8.407 -19.875 1.00 72.19 207 GLN A N 1
ATOM 1712 C CA . GLN A 1 207 ? -11.555 7.964 -19.512 1.00 72.19 207 GLN A CA 1
ATOM 1713 C C . GLN A 1 207 ? -11.649 7.673 -18.004 1.00 72.19 207 GLN A C 1
ATOM 1715 O O . GLN A 1 207 ? -11.242 6.613 -17.530 1.00 72.19 207 GLN A O 1
ATOM 1720 N N . GLN A 1 208 ? -12.212 8.622 -17.257 1.00 75.38 208 GLN A N 1
ATOM 1721 C CA . GLN A 1 208 ? -12.406 8.506 -15.814 1.00 75.38 208 GLN A CA 1
ATOM 1722 C C . GLN A 1 208 ? -13.456 7.433 -15.493 1.00 75.38 208 GLN A C 1
ATOM 1724 O O . GLN A 1 208 ? -14.562 7.445 -16.040 1.00 75.38 208 GLN A O 1
ATOM 1729 N N . VAL A 1 209 ? -13.114 6.514 -14.588 1.00 76.75 209 VAL A N 1
ATOM 1730 C CA . VAL A 1 209 ? -14.024 5.471 -14.094 1.00 76.75 209 VAL A CA 1
ATOM 1731 C C . VAL A 1 209 ? -14.743 5.994 -12.853 1.00 76.75 209 VAL A C 1
ATOM 1733 O O . VAL A 1 209 ? -14.111 6.303 -11.845 1.00 76.75 209 VAL A O 1
ATOM 1736 N N . LEU A 1 210 ? -16.068 6.100 -12.938 1.00 76.31 210 LEU A N 1
ATOM 1737 C CA . LEU A 1 210 ? -16.931 6.520 -11.833 1.00 76.31 210 LEU A CA 1
ATOM 1738 C C . LEU A 1 210 ? -17.075 5.376 -10.810 1.00 76.31 210 LEU A C 1
ATOM 1740 O O . LEU A 1 210 ? -17.030 4.200 -11.179 1.00 76.31 210 LEU A O 1
ATOM 1744 N N . THR A 1 211 ? -17.224 5.707 -9.524 1.00 78.50 211 THR A N 1
ATOM 1745 C CA . THR A 1 211 ? -17.330 4.725 -8.431 1.00 78.50 211 THR A CA 1
ATOM 1746 C C . THR A 1 211 ? -18.571 4.958 -7.568 1.00 78.50 211 THR A C 1
ATOM 1748 O O . THR A 1 211 ? -18.846 6.077 -7.131 1.00 78.50 211 THR A O 1
ATOM 1751 N N . ASP A 1 212 ? -19.297 3.874 -7.267 1.00 75.00 212 ASP A N 1
ATOM 1752 C CA . ASP A 1 212 ? -20.545 3.884 -6.479 1.00 75.00 212 ASP A CA 1
ATOM 1753 C C . ASP A 1 212 ? -20.382 4.443 -5.047 1.00 75.00 212 ASP A C 1
ATOM 1755 O O . ASP A 1 212 ? -21.365 4.820 -4.404 1.00 75.00 212 ASP A O 1
ATOM 1759 N N . ASP A 1 213 ? -19.149 4.507 -4.533 1.00 82.00 213 ASP A N 1
ATOM 1760 C CA . ASP A 1 213 ? -18.828 4.985 -3.182 1.00 82.00 213 ASP A CA 1
ATOM 1761 C C . ASP A 1 213 ? -19.056 6.503 -2.993 1.00 82.00 213 ASP A C 1
ATOM 1763 O O . ASP A 1 213 ? -19.117 6.990 -1.857 1.00 82.00 213 ASP A O 1
ATOM 1767 N N . VAL A 1 214 ? -19.183 7.274 -4.081 1.00 83.12 214 VAL A N 1
ATOM 1768 C CA . VAL A 1 214 ? -19.228 8.745 -4.049 1.00 83.12 214 VAL A CA 1
ATOM 1769 C C . VAL A 1 214 ? -20.658 9.279 -4.220 1.00 83.12 214 VAL A C 1
ATOM 1771 O O . VAL A 1 214 ? -21.335 9.029 -5.213 1.00 83.12 214 VAL A O 1
ATOM 1774 N N . ASP A 1 215 ? -21.140 10.101 -3.277 1.00 85.44 215 ASP A N 1
ATOM 1775 C CA . ASP A 1 215 ? -22.462 10.745 -3.389 1.00 85.44 215 ASP A CA 1
ATOM 1776 C C . ASP A 1 215 ? -22.421 11.932 -4.373 1.00 85.44 215 ASP A C 1
ATOM 1778 O O . ASP A 1 215 ? -22.364 13.101 -3.975 1.00 85.44 215 ASP A O 1
ATOM 1782 N N . PHE A 1 216 ? -22.504 11.645 -5.676 1.00 85.50 216 PHE A N 1
ATOM 1783 C CA . PHE A 1 216 ? -22.576 12.654 -6.744 1.00 85.50 216 PHE A CA 1
ATOM 1784 C C . PHE A 1 216 ? -23.695 13.689 -6.531 1.00 85.50 216 PHE A C 1
ATOM 1786 O O . PHE A 1 216 ? -23.563 14.831 -6.966 1.00 85.50 216 PHE A O 1
ATOM 1793 N N . ASN A 1 217 ? -24.766 13.373 -5.786 1.00 85.19 217 ASN A N 1
ATOM 1794 C CA . ASN A 1 217 ? -25.815 14.350 -5.460 1.00 85.19 217 ASN A CA 1
ATOM 1795 C C . ASN A 1 217 ? -25.316 15.465 -4.524 1.00 85.19 217 ASN A C 1
ATOM 1797 O O . ASN A 1 217 ? -25.910 16.541 -4.505 1.00 85.19 217 ASN A O 1
ATOM 1801 N N . VAL A 1 218 ? -24.267 15.214 -3.734 1.00 88.31 218 VAL A N 1
ATOM 1802 C CA . VAL A 1 218 ? -23.565 16.236 -2.945 1.00 88.31 218 VAL A CA 1
ATOM 1803 C C . VAL A 1 218 ? -22.647 17.042 -3.859 1.00 88.31 218 VAL A C 1
ATOM 1805 O O . VAL A 1 218 ? -22.771 18.267 -3.891 1.00 88.31 218 VAL A O 1
ATOM 1808 N N . MET A 1 219 ? -21.805 16.376 -4.657 1.00 88.69 219 MET A N 1
ATOM 1809 C CA . MET A 1 219 ? -20.851 17.049 -5.553 1.00 88.69 219 MET A CA 1
ATOM 1810 C C . MET A 1 219 ? -21.547 17.961 -6.571 1.00 88.69 219 MET A C 1
ATOM 1812 O O . MET A 1 219 ? -21.165 19.117 -6.703 1.00 88.69 219 MET A O 1
ATOM 1816 N N . LEU A 1 220 ? -22.650 17.518 -7.184 1.00 89.31 220 LEU A N 1
ATOM 1817 C CA . LEU A 1 220 ? -23.463 18.333 -8.097 1.00 89.31 220 LEU A CA 1
ATOM 1818 C C . LEU A 1 220 ? -24.084 19.577 -7.427 1.00 89.31 220 LEU A C 1
ATOM 1820 O O . LEU A 1 220 ? -24.449 20.521 -8.121 1.00 89.31 220 LEU A O 1
ATOM 1824 N N . THR A 1 221 ? -24.209 19.616 -6.092 1.00 90.69 221 THR A N 1
ATOM 1825 C CA . THR A 1 221 ? -24.672 20.821 -5.367 1.00 90.69 221 THR A CA 1
ATOM 1826 C C . THR A 1 221 ? -23.554 21.775 -4.958 1.00 90.69 221 THR A C 1
ATOM 1828 O O . THR A 1 221 ? -23.841 22.947 -4.727 1.00 90.69 221 THR A O 1
ATOM 1831 N N . PHE A 1 222 ? -22.306 21.304 -4.917 1.00 92.12 222 PHE A N 1
ATOM 1832 C CA . PHE A 1 222 ? -21.130 22.175 -4.928 1.00 92.12 222 PHE A CA 1
ATOM 1833 C C . PHE A 1 222 ? -20.897 22.723 -6.340 1.00 92.12 222 PHE A C 1
ATOM 1835 O O . PHE A 1 222 ? -20.798 23.933 -6.509 1.00 92.12 222 PHE A O 1
ATOM 1842 N N . LEU A 1 223 ? -20.930 21.860 -7.362 1.00 92.00 223 LEU A N 1
ATOM 1843 C CA . LEU A 1 223 ? -20.753 22.237 -8.766 1.00 92.00 223 LEU A CA 1
ATOM 1844 C C . LEU A 1 223 ? -21.749 23.314 -9.212 1.00 92.00 223 LEU A C 1
ATOM 1846 O O . LEU A 1 223 ? -21.344 24.302 -9.801 1.00 92.00 223 LEU A O 1
ATOM 1850 N N . GLU A 1 224 ? -23.032 23.194 -8.858 1.00 90.94 224 GLU A N 1
ATOM 1851 C CA . GLU A 1 224 ? -24.035 24.220 -9.180 1.00 90.94 224 GLU A CA 1
ATOM 1852 C C . GLU A 1 224 ? -23.718 25.596 -8.563 1.00 90.94 224 GLU A C 1
ATOM 1854 O O . GLU A 1 224 ? -24.059 26.615 -9.159 1.00 90.94 224 GLU A O 1
ATOM 1859 N N . PHE A 1 225 ? -23.069 25.638 -7.393 1.00 92.62 225 PHE A N 1
ATOM 1860 C CA . PHE A 1 225 ? -22.594 26.881 -6.781 1.00 92.62 225 PHE A CA 1
ATOM 1861 C C . PHE A 1 225 ? -21.336 27.399 -7.489 1.00 92.62 225 PHE A C 1
ATOM 1863 O O . PHE A 1 225 ? -21.281 28.575 -7.848 1.00 92.62 225 PHE A O 1
ATOM 1870 N N . TYR A 1 226 ? -20.367 26.518 -7.745 1.00 93.81 226 TYR A N 1
ATOM 1871 C CA . TYR A 1 226 ? -19.098 26.844 -8.394 1.00 93.81 226 TYR A CA 1
ATOM 1872 C C . TYR A 1 226 ? -19.261 27.280 -9.862 1.00 93.81 226 TYR A C 1
ATOM 1874 O O . TYR A 1 226 ? -18.667 28.280 -10.246 1.00 93.81 226 TYR A O 1
ATOM 1882 N N . GLU A 1 227 ? -20.153 26.655 -10.644 1.00 92.38 227 GLU A N 1
ATOM 1883 C CA . GLU A 1 227 ? -20.568 27.129 -11.978 1.00 92.38 227 GLU A CA 1
ATOM 1884 C C . GLU A 1 227 ? -21.028 28.594 -11.926 1.00 92.38 227 GLU A C 1
ATOM 1886 O O . GLU A 1 227 ? -20.613 29.417 -12.740 1.00 92.38 227 GLU A O 1
ATOM 1891 N N . THR A 1 228 ? -21.878 28.940 -10.949 1.00 91.69 228 THR A N 1
ATOM 1892 C CA . THR A 1 228 ? -22.364 30.318 -10.808 1.00 91.69 228 THR A CA 1
ATOM 1893 C C . THR A 1 228 ? -21.287 31.275 -10.291 1.00 91.69 228 THR A C 1
ATOM 1895 O O . THR A 1 228 ? -21.213 32.398 -10.780 1.00 91.69 228 THR A O 1
ATOM 1898 N N . LEU A 1 229 ? -20.423 30.847 -9.362 1.00 93.31 229 LEU A N 1
ATOM 1899 C CA . LEU A 1 229 ? -19.310 31.654 -8.847 1.00 93.31 229 LEU A CA 1
ATOM 1900 C C . LEU A 1 229 ? -18.307 31.992 -9.959 1.00 93.31 229 LEU A C 1
ATOM 1902 O O . LEU A 1 229 ? -17.997 33.164 -10.169 1.00 93.31 229 LEU A O 1
ATOM 1906 N N . LEU A 1 230 ? -17.861 30.981 -10.709 1.00 93.00 230 LEU A N 1
ATOM 1907 C CA . LEU A 1 230 ? -16.929 31.138 -11.822 1.00 93.00 230 LEU A CA 1
ATOM 1908 C C . LEU A 1 230 ? -17.538 31.980 -12.951 1.00 93.00 230 LEU A C 1
ATOM 1910 O O . LEU A 1 230 ? -16.854 32.843 -13.485 1.00 93.00 230 LEU A O 1
ATOM 1914 N N . GLY A 1 231 ? -18.837 31.839 -13.242 1.00 92.06 231 GLY A N 1
ATOM 1915 C CA . GLY A 1 231 ? -19.537 32.717 -14.188 1.00 92.06 231 GLY A CA 1
ATOM 1916 C C . GLY A 1 231 ? -19.544 34.199 -13.773 1.00 92.06 231 GLY A C 1
ATOM 1917 O O . GLY A 1 231 ? -19.329 35.070 -14.614 1.00 92.06 231 GLY A O 1
ATOM 1918 N N . PHE A 1 232 ? -19.725 34.508 -12.481 1.00 91.69 232 PHE A N 1
ATOM 1919 C CA . PHE A 1 232 ? -19.605 35.886 -11.970 1.00 91.69 232 PHE A CA 1
ATOM 1920 C C . PHE A 1 232 ? -18.163 36.416 -12.022 1.00 91.69 232 PHE A C 1
ATOM 1922 O O . PHE A 1 232 ? -17.956 37.607 -12.273 1.00 91.69 232 PHE A O 1
ATOM 1929 N N . ILE A 1 233 ? -17.171 35.547 -11.805 1.00 92.00 233 ILE A N 1
ATOM 1930 C CA . ILE A 1 233 ? -15.750 35.901 -11.878 1.00 92.00 233 ILE A CA 1
ATOM 1931 C C . ILE A 1 233 ? -15.336 36.153 -13.332 1.00 92.00 233 ILE A C 1
ATOM 1933 O O . ILE A 1 233 ? -14.869 37.251 -13.629 1.00 92.00 233 ILE A O 1
ATOM 1937 N N . ASN A 1 234 ? -15.601 35.215 -14.247 1.00 91.50 234 ASN A N 1
ATOM 1938 C CA . ASN A 1 234 ? -15.339 35.361 -15.681 1.00 91.50 234 ASN A CA 1
ATOM 1939 C C . ASN A 1 234 ? -16.018 36.622 -16.238 1.00 91.50 234 ASN A C 1
ATOM 1941 O O . ASN A 1 234 ? -15.347 37.426 -16.878 1.00 91.50 234 ASN A O 1
ATOM 1945 N N . PHE A 1 235 ? -17.294 36.872 -15.910 1.00 91.25 235 PHE A N 1
ATOM 1946 C CA . PHE A 1 235 ? -17.989 38.107 -16.294 1.00 91.25 235 PHE A CA 1
ATOM 1947 C C . PHE A 1 235 ? -17.187 39.364 -15.919 1.00 91.25 235 PHE A C 1
ATOM 1949 O O . PHE A 1 235 ? -16.925 40.203 -16.783 1.00 91.25 235 PHE A O 1
ATOM 1956 N N . LYS A 1 236 ? -16.754 39.497 -14.656 1.00 90.00 236 LYS A N 1
ATOM 1957 C CA . LYS A 1 236 ? -16.010 40.684 -14.205 1.00 90.00 236 LYS A CA 1
ATOM 1958 C C . LYS A 1 236 ? -14.596 40.759 -14.798 1.00 90.00 236 LYS A C 1
ATOM 1960 O O . LYS A 1 236 ? -14.152 41.854 -15.140 1.00 90.00 236 LYS A O 1
ATOM 1965 N N . LEU A 1 237 ? -13.904 39.629 -14.940 1.00 89.44 237 LEU A N 1
ATOM 1966 C CA . LEU A 1 237 ? -12.564 39.579 -15.531 1.00 89.44 237 LEU A CA 1
ATOM 1967 C C . LEU A 1 237 ? -12.584 39.972 -17.015 1.00 89.44 237 LEU A C 1
ATOM 1969 O O . LEU A 1 237 ? -11.765 40.785 -17.436 1.00 89.44 237 LEU A O 1
ATOM 1973 N N . TYR A 1 238 ? -13.569 39.501 -17.782 1.00 87.75 238 TYR A N 1
ATOM 1974 C CA . TYR A 1 238 ? -13.734 39.848 -19.198 1.00 87.75 238 TYR A CA 1
ATOM 1975 C C . TYR A 1 238 ? -14.031 41.341 -19.384 1.00 87.75 238 TYR A C 1
ATOM 1977 O O . TYR A 1 238 ? -13.401 41.991 -20.217 1.00 87.75 238 TYR A O 1
ATOM 1985 N N . HIS A 1 239 ? -14.887 41.921 -18.535 1.00 87.69 239 HIS A N 1
ATOM 1986 C CA . HIS A 1 239 ? -15.109 43.370 -18.532 1.00 87.69 239 HIS A CA 1
ATOM 1987 C C . HIS A 1 239 ? -13.837 44.153 -18.160 1.00 87.69 239 HIS A C 1
ATOM 1989 O O . HIS A 1 239 ? -13.614 45.222 -18.715 1.00 87.69 239 HIS A O 1
ATOM 1995 N N . SER A 1 240 ? -12.960 43.623 -17.295 1.00 85.94 240 SER A N 1
ATOM 1996 C CA . SER A 1 240 ? -11.684 44.287 -16.968 1.00 85.94 240 SER A CA 1
ATOM 1997 C C . SER A 1 240 ? -10.660 44.295 -18.113 1.00 85.94 240 SER A C 1
ATOM 1999 O O . SER A 1 240 ? -9.771 45.141 -18.115 1.00 85.94 240 SER A O 1
ATOM 2001 N N . ILE A 1 241 ? -10.812 43.416 -19.113 1.00 82.75 241 ILE A N 1
ATOM 2002 C CA . ILE A 1 241 ? -10.025 43.423 -20.362 1.00 82.75 241 ILE A CA 1
ATOM 2003 C C . ILE A 1 241 ? -10.814 43.971 -21.568 1.00 82.75 241 ILE A C 1
ATOM 2005 O O . ILE A 1 241 ? -10.374 43.812 -22.705 1.00 82.75 241 ILE A O 1
ATOM 2009 N N . ASN A 1 242 ? -11.961 44.623 -21.331 1.00 83.25 242 ASN A N 1
ATOM 2010 C CA . ASN A 1 242 ? -12.865 45.178 -22.349 1.00 83.25 242 ASN A CA 1
ATOM 2011 C C . ASN A 1 242 ? -13.354 44.159 -23.406 1.00 83.25 242 ASN A C 1
ATOM 2013 O O . ASN A 1 242 ? -13.549 44.507 -24.570 1.00 83.25 242 ASN A O 1
ATOM 2017 N N . VAL A 1 243 ? -13.577 42.901 -23.007 1.00 82.50 243 VAL A N 1
ATOM 2018 C CA . VAL A 1 243 ? -14.159 41.848 -23.861 1.00 82.50 243 VAL A CA 1
ATOM 2019 C C . VAL A 1 243 ? -15.605 41.574 -23.438 1.00 82.50 243 VAL A C 1
ATOM 2021 O O . VAL A 1 243 ? -15.899 41.417 -22.253 1.00 82.50 243 VAL A O 1
ATOM 2024 N N . ASN A 1 244 ? -16.515 41.486 -24.412 1.00 82.12 244 ASN A N 1
ATOM 2025 C CA . ASN A 1 244 ? -17.924 41.167 -24.165 1.00 82.12 244 ASN A CA 1
ATOM 2026 C C . ASN A 1 244 ? -18.090 39.756 -23.570 1.00 82.12 244 ASN A C 1
ATOM 2028 O O . ASN A 1 244 ? -17.426 38.809 -23.994 1.00 82.12 244 ASN A O 1
ATOM 2032 N N . TYR A 1 245 ? -19.010 39.614 -22.611 1.00 82.50 245 TYR A N 1
ATOM 2033 C CA . TYR A 1 245 ? -19.322 38.341 -21.955 1.00 82.50 245 TYR A CA 1
ATOM 2034 C C . TYR A 1 245 ? -20.821 37.994 -22.072 1.00 82.50 245 TYR A C 1
ATOM 2036 O O . TYR A 1 245 ? -21.652 38.853 -21.762 1.00 82.50 245 TYR A O 1
ATOM 2044 N N . PRO A 1 246 ? -21.195 36.746 -22.421 1.00 81.94 246 PRO A N 1
ATOM 2045 C CA . PRO A 1 246 ? -20.310 35.639 -22.793 1.00 81.94 246 PRO A CA 1
ATOM 2046 C C . PRO A 1 246 ? -19.628 35.874 -24.157 1.00 81.94 246 PRO A C 1
ATOM 2048 O O . PRO A 1 246 ? -20.204 36.554 -25.009 1.00 81.94 246 PRO A O 1
ATOM 2051 N N . PRO A 1 247 ? -18.420 35.324 -24.376 1.00 77.88 247 PRO A N 1
ATOM 2052 C CA . PRO A 1 247 ? -17.752 35.381 -25.675 1.00 77.88 247 PRO A CA 1
ATOM 2053 C C . PRO A 1 247 ? -18.540 34.591 -26.730 1.00 77.88 247 PRO A C 1
ATOM 2055 O O . PRO A 1 247 ? -19.161 33.572 -26.423 1.00 77.88 247 PRO A O 1
ATOM 2058 N N . VAL A 1 248 ? -18.493 35.048 -27.983 1.00 75.38 248 VAL A N 1
ATOM 2059 C CA . VAL A 1 248 ? -19.124 34.361 -29.121 1.00 75.38 248 VAL A CA 1
ATOM 2060 C C . VAL A 1 248 ? -18.090 33.456 -29.788 1.00 75.38 248 VAL A C 1
ATOM 2062 O O . VAL A 1 248 ? -17.061 33.939 -30.253 1.00 75.38 248 VAL A O 1
ATOM 2065 N N . LEU A 1 249 ? -18.357 32.151 -29.825 1.00 71.31 249 LEU A N 1
ATOM 2066 C CA . LEU A 1 249 ? -17.510 31.168 -30.504 1.00 71.31 249 LEU A CA 1
ATOM 2067 C C . LEU A 1 249 ? -17.891 31.017 -31.982 1.00 71.31 249 LEU A C 1
ATOM 2069 O O . LEU A 1 249 ? -19.025 31.284 -32.376 1.00 71.31 249 LEU A O 1
ATOM 2073 N N . ASP A 1 250 ? -16.928 30.566 -32.786 1.00 70.94 250 ASP A N 1
ATOM 2074 C CA . ASP A 1 250 ? -17.160 30.087 -34.150 1.00 70.94 250 ASP A CA 1
ATOM 2075 C C . ASP A 1 250 ? -17.696 28.641 -34.091 1.00 70.94 250 ASP A C 1
ATOM 2077 O O . ASP A 1 250 ? -16.954 27.752 -33.649 1.00 70.94 250 ASP A O 1
ATOM 2081 N N . PRO A 1 251 ? -18.935 28.368 -34.555 1.00 69.38 251 PRO A N 1
ATOM 2082 C CA . PRO A 1 251 ? -19.517 27.026 -34.526 1.00 69.38 251 PRO A CA 1
ATOM 2083 C C . PRO A 1 251 ? -18.694 25.968 -35.275 1.00 69.38 251 PRO A C 1
ATOM 2085 O O . PRO A 1 251 ? -18.761 24.789 -34.930 1.00 69.38 251 PRO A O 1
ATOM 2088 N N . ARG A 1 252 ? -17.892 26.359 -36.279 1.00 68.44 252 ARG A N 1
ATOM 2089 C CA . ARG A 1 252 ? -17.016 25.434 -37.016 1.00 68.44 252 ARG A CA 1
ATOM 2090 C C . ARG A 1 252 ? -15.854 24.949 -36.149 1.00 68.44 252 ARG A C 1
ATOM 2092 O O . ARG A 1 252 ? -15.499 23.775 -36.205 1.00 68.44 252 ARG A O 1
ATOM 2099 N N . LEU A 1 253 ? -15.273 25.834 -35.341 1.00 65.44 253 LEU A N 1
ATOM 2100 C CA . LEU A 1 253 ? -14.171 25.498 -34.432 1.00 65.44 253 LEU A CA 1
ATOM 2101 C C . LEU A 1 253 ? -14.670 24.812 -33.148 1.00 65.44 253 LEU A C 1
ATOM 2103 O O . LEU A 1 253 ? -13.974 23.948 -32.604 1.00 65.44 253 LEU A O 1
ATOM 2107 N N . GLU A 1 254 ? -15.884 25.141 -32.699 1.00 64.50 254 GLU A N 1
ATOM 2108 C CA . GLU A 1 254 ? -16.598 24.431 -31.630 1.00 64.50 254 GLU A CA 1
ATOM 2109 C C . GLU A 1 254 ? -16.868 22.966 -32.030 1.00 64.50 254 GLU A C 1
ATOM 2111 O O . GLU A 1 254 ? -16.492 22.050 -31.298 1.00 64.50 254 GLU A O 1
ATOM 2116 N N . ALA A 1 255 ? -17.390 22.724 -33.240 1.00 61.28 255 ALA A N 1
ATOM 2117 C CA . ALA A 1 255 ? -17.641 21.376 -33.767 1.00 61.28 255 ALA A CA 1
ATOM 2118 C C . ALA A 1 255 ? -16.372 20.505 -33.905 1.00 61.28 255 ALA A C 1
ATOM 2120 O O . ALA A 1 255 ? -16.449 19.286 -33.763 1.00 61.28 255 ALA A O 1
ATOM 2121 N N . LEU A 1 256 ? -15.204 21.119 -34.128 1.00 59.41 256 LEU A N 1
ATOM 2122 C CA . LEU A 1 256 ? -13.897 20.446 -34.202 1.00 59.41 256 LEU A CA 1
ATOM 2123 C C . LEU A 1 256 ? -13.219 20.258 -32.825 1.00 59.41 256 LEU A C 1
ATOM 2125 O O . LEU A 1 256 ? -12.013 20.005 -32.754 1.00 59.41 256 LEU A O 1
ATOM 2129 N N . ALA A 1 257 ? -13.967 20.411 -31.723 1.00 57.97 257 ALA A N 1
ATOM 2130 C CA . ALA A 1 257 ? -13.462 20.321 -30.349 1.00 57.97 257 ALA A CA 1
ATOM 2131 C C . ALA A 1 257 ? -12.190 21.170 -30.130 1.00 57.97 257 ALA A C 1
ATOM 2133 O O . ALA A 1 257 ? -11.205 20.730 -29.533 1.00 57.97 257 ALA A O 1
ATOM 2134 N N . SER A 1 258 ? -12.191 22.393 -30.673 1.00 59.38 258 SER A N 1
ATOM 2135 C CA . SER A 1 258 ? -11.092 23.363 -30.559 1.00 59.38 258 SER A CA 1
ATOM 2136 C C . SER A 1 258 ? -11.501 24.616 -29.770 1.00 59.38 258 SER A C 1
ATOM 2138 O O . SER A 1 258 ? -10.930 25.690 -29.951 1.00 59.38 258 SER A O 1
ATOM 2140 N N . G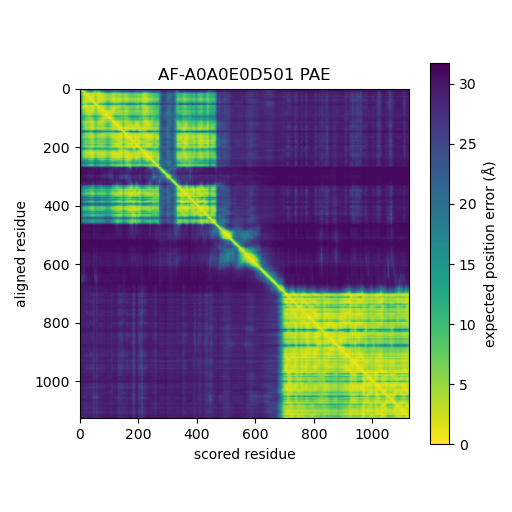LU A 1 259 ? -12.474 24.458 -28.862 1.00 67.62 259 GLU A N 1
ATOM 2141 C CA . GLU A 1 259 ? -13.116 25.505 -28.049 1.00 67.62 259 GLU A CA 1
ATOM 2142 C C . GLU A 1 259 ? -12.119 26.524 -27.468 1.00 67.62 259 GLU A C 1
ATOM 2144 O O . GLU A 1 259 ? -12.287 27.728 -27.659 1.00 67.62 259 GLU A O 1
ATOM 2149 N N . LEU A 1 260 ? -11.038 26.061 -26.824 1.00 66.69 260 LEU A N 1
ATOM 2150 C CA . LEU A 1 260 ? -10.004 26.935 -26.254 1.00 66.69 260 LEU A CA 1
ATOM 2151 C C . LEU A 1 260 ? -9.281 27.776 -27.320 1.00 66.69 260 LEU A C 1
ATOM 2153 O O . LEU A 1 260 ? -9.089 28.975 -27.127 1.00 66.69 260 LEU A O 1
ATOM 2157 N N . TYR A 1 261 ? -8.900 27.174 -28.451 1.00 70.25 261 TYR A N 1
ATOM 2158 C CA . TYR A 1 261 ? -8.236 27.895 -29.541 1.00 70.25 261 TYR A CA 1
ATOM 2159 C C . TYR A 1 261 ? -9.185 28.918 -30.182 1.00 70.25 261 TYR A C 1
ATOM 2161 O O . TYR A 1 261 ? -8.786 30.059 -30.416 1.00 70.25 261 TYR A O 1
ATOM 2169 N N . ALA A 1 262 ? -10.453 28.551 -30.389 1.00 65.19 262 ALA A N 1
ATOM 2170 C CA . ALA A 1 262 ? -11.488 29.456 -30.882 1.00 65.19 262 ALA A CA 1
ATOM 2171 C C . ALA A 1 262 ? -11.681 30.673 -29.958 1.00 65.19 262 ALA A C 1
ATOM 2173 O O . ALA A 1 262 ? -11.750 31.806 -30.436 1.00 65.19 262 ALA A O 1
ATOM 2174 N N . LEU A 1 263 ? -11.698 30.461 -28.638 1.00 66.44 263 LEU A N 1
ATOM 2175 C CA . LEU A 1 263 ? -11.881 31.523 -27.644 1.00 66.44 263 LEU A CA 1
ATOM 2176 C C . LEU A 1 263 ? -10.632 32.422 -27.527 1.00 66.44 263 LEU A C 1
ATOM 2178 O O . LEU A 1 263 ? -10.752 33.649 -27.514 1.00 66.44 263 LEU A O 1
ATOM 2182 N N . CYS A 1 264 ? -9.426 31.844 -27.558 1.00 67.62 264 CYS A N 1
ATOM 2183 C CA . CYS A 1 264 ? -8.168 32.595 -27.655 1.00 67.62 264 CYS A CA 1
ATOM 2184 C C . CYS A 1 264 ? -8.079 33.419 -28.954 1.00 67.62 264 CYS A C 1
ATOM 2186 O O . CYS A 1 264 ? -7.638 34.574 -28.927 1.00 67.62 264 CYS A O 1
ATOM 2188 N N . ARG A 1 265 ? -8.542 32.869 -30.086 1.00 68.31 265 ARG A N 1
ATOM 2189 C CA . ARG A 1 265 ? -8.640 33.585 -31.367 1.00 68.31 265 ARG A CA 1
ATOM 2190 C C . ARG A 1 265 ? -9.637 34.739 -31.267 1.00 68.31 265 ARG A C 1
ATOM 2192 O O . ARG A 1 265 ? -9.254 35.857 -31.595 1.00 68.31 265 ARG A O 1
ATOM 2199 N N . TYR A 1 266 ? -10.834 34.510 -30.717 1.00 69.06 266 TYR A N 1
ATOM 2200 C CA . TYR A 1 266 ? -11.852 35.542 -30.468 1.00 69.06 266 TYR A CA 1
ATOM 2201 C C . TYR A 1 266 ? -11.303 36.716 -29.634 1.00 69.06 266 TYR A C 1
ATOM 2203 O O . TYR A 1 266 ? -11.386 37.872 -30.054 1.00 69.06 266 TYR A O 1
ATOM 2211 N N . MET A 1 267 ? -10.649 36.424 -28.501 1.00 64.75 267 MET A N 1
ATOM 2212 C CA . MET A 1 267 ? -9.991 37.425 -27.641 1.00 64.75 267 MET A CA 1
ATOM 2213 C C . MET A 1 267 ? -8.845 38.190 -28.319 1.00 64.75 267 MET A C 1
ATOM 2215 O O . MET A 1 267 ? -8.520 39.312 -27.916 1.00 64.75 267 MET A O 1
ATOM 2219 N N . SER A 1 268 ? -8.207 37.585 -29.321 1.00 62.41 268 SER A N 1
ATOM 2220 C CA . SER A 1 268 ? -7.127 38.204 -30.100 1.00 62.41 268 SER A CA 1
ATOM 2221 C C . SER A 1 268 ? -7.682 39.064 -31.240 1.00 62.41 268 SER A C 1
ATOM 2223 O O . SER A 1 268 ? -7.175 40.156 -31.489 1.00 62.41 268 SER A O 1
ATOM 2225 N N . SER A 1 269 ? -8.785 38.632 -31.862 1.00 57.12 269 SER A N 1
ATOM 2226 C CA . SER A 1 269 ? -9.560 39.404 -32.841 1.00 57.12 269 SER A CA 1
ATOM 2227 C C . SER A 1 269 ? -10.428 40.506 -32.223 1.00 57.12 269 SER A C 1
ATOM 2229 O O . SER A 1 269 ? -11.099 41.217 -32.955 1.00 57.12 269 SER A O 1
ATOM 2231 N N . GLY A 1 270 ? -10.399 40.703 -30.899 1.00 45.06 270 GLY A N 1
ATOM 2232 C CA . GLY A 1 270 ? -11.135 41.762 -30.190 1.00 45.06 270 GLY A CA 1
ATOM 2233 C C . GLY A 1 270 ? -10.701 43.207 -30.501 1.00 45.06 270 GLY A C 1
ATOM 2234 O O . GLY A 1 270 ? -11.129 44.134 -29.818 1.00 45.06 270 GLY A O 1
ATOM 2235 N N . ARG A 1 271 ? -9.852 43.424 -31.514 1.00 34.09 271 ARG A N 1
ATOM 2236 C CA . ARG A 1 271 ? -9.677 44.734 -32.157 1.00 34.09 271 ARG A CA 1
ATOM 2237 C C . ARG A 1 271 ? -10.806 44.935 -33.166 1.00 34.09 271 ARG A C 1
ATOM 2239 O O . ARG A 1 271 ? -11.091 44.033 -33.944 1.00 34.09 271 ARG A O 1
ATOM 2246 N N . VAL A 1 272 ? -11.394 46.132 -33.206 1.00 30.03 272 VAL A N 1
ATOM 2247 C CA . VAL A 1 272 ? -12.347 46.509 -34.266 1.00 30.03 272 VAL A CA 1
ATOM 2248 C C . VAL A 1 272 ? -11.704 46.237 -35.639 1.00 30.03 272 VAL A C 1
ATOM 2250 O O . VAL A 1 272 ? -10.575 46.690 -35.853 1.00 30.03 272 VAL A O 1
ATOM 2253 N N . PRO A 1 273 ? -12.362 45.499 -36.554 1.00 34.00 273 PRO A N 1
ATOM 2254 C CA . PRO A 1 273 ? -11.770 45.139 -37.838 1.00 34.00 273 PRO A CA 1
ATOM 2255 C C . PRO A 1 273 ? -11.637 46.374 -38.736 1.00 34.00 273 PRO A C 1
ATOM 2257 O O . PRO A 1 273 ? -12.616 46.864 -39.293 1.00 34.00 273 PRO A O 1
ATOM 2260 N N . GLY A 1 274 ? -10.407 46.872 -38.867 1.00 27.20 274 GLY A N 1
ATOM 2261 C CA . GLY A 1 274 ? -10.026 47.941 -39.788 1.00 27.20 274 GLY A CA 1
ATOM 2262 C C . GLY A 1 274 ? -9.035 47.425 -40.829 1.00 27.20 274 GLY A C 1
ATOM 2263 O O . GLY A 1 274 ? -7.869 47.236 -40.506 1.00 27.20 274 GLY A O 1
ATOM 2264 N N . ASN A 1 275 ? -9.539 47.202 -42.044 1.00 27.97 275 ASN A N 1
ATOM 2265 C CA . ASN A 1 275 ? -8.861 46.956 -43.325 1.00 27.97 275 ASN A CA 1
ATOM 2266 C C . ASN A 1 275 ? -7.479 46.264 -43.336 1.00 27.97 275 ASN A C 1
ATOM 2268 O O . ASN A 1 275 ? -6.441 46.886 -43.121 1.00 27.97 275 ASN A O 1
ATOM 2272 N N . SER A 1 276 ? -7.472 45.034 -43.852 1.00 27.25 276 SER A N 1
ATOM 2273 C CA . SER A 1 276 ? -6.397 44.505 -44.702 1.00 27.25 276 SER A CA 1
ATOM 2274 C C . SER A 1 276 ? -7.039 43.775 -45.887 1.00 27.25 276 SER A C 1
ATOM 2276 O O . SER A 1 276 ? -7.978 43.006 -45.682 1.00 27.25 276 SER A O 1
ATOM 2278 N N . GLU A 1 277 ? -6.586 44.050 -47.109 1.00 26.11 277 GLU A N 1
ATOM 2279 C CA . GLU A 1 277 ? -7.208 43.566 -48.353 1.00 26.11 277 GLU A CA 1
ATOM 2280 C C . GLU A 1 277 ? -6.958 42.062 -48.614 1.00 26.11 277 GLU A C 1
ATOM 2282 O O . GLU A 1 277 ? -5.993 41.501 -48.089 1.00 26.11 277 GLU A O 1
ATOM 2287 N N . PRO A 1 278 ? -7.814 41.382 -49.406 1.00 31.34 278 PRO A N 1
ATOM 2288 C CA . PRO A 1 278 ? -7.679 39.952 -49.666 1.00 31.34 278 PRO A CA 1
ATOM 2289 C C . PRO A 1 278 ? -6.638 39.636 -50.753 1.00 31.34 278 PRO A C 1
ATOM 2291 O O . PRO A 1 278 ? -6.739 40.102 -51.886 1.00 31.34 278 PRO A O 1
ATOM 2294 N N . ALA A 1 279 ? -5.704 38.741 -50.432 1.00 24.02 279 ALA A N 1
ATOM 2295 C CA . ALA A 1 279 ? -4.867 38.020 -51.390 1.00 24.02 279 ALA A CA 1
ATOM 2296 C C . ALA A 1 279 ? -4.679 36.569 -50.888 1.00 24.02 279 ALA A C 1
ATOM 2298 O O . ALA A 1 279 ? -4.441 36.374 -49.699 1.00 24.02 279 ALA A O 1
ATOM 2299 N N . GLY A 1 280 ? -4.793 35.520 -51.706 1.00 24.81 280 GLY A N 1
ATOM 2300 C CA . GLY A 1 280 ? -5.126 35.487 -53.134 1.00 24.81 280 GLY A CA 1
ATOM 2301 C C . GLY A 1 280 ? -5.867 34.204 -53.535 1.00 24.81 280 GLY A C 1
ATOM 2302 O O . GLY A 1 280 ? -6.181 33.365 -52.695 1.00 24.81 280 GLY A O 1
ATOM 2303 N N . LEU A 1 281 ? -6.180 34.093 -54.826 1.00 24.59 281 LEU A N 1
ATOM 2304 C CA . LEU A 1 281 ? -6.975 33.009 -55.410 1.00 24.59 281 LEU A CA 1
ATOM 2305 C C . LEU A 1 281 ? -6.185 31.697 -55.525 1.00 24.59 281 LEU A C 1
ATOM 2307 O O . LEU A 1 281 ? -5.051 31.704 -56.002 1.00 24.59 281 LEU A O 1
ATOM 2311 N N . ILE A 1 282 ? -6.851 30.576 -55.243 1.00 25.33 282 ILE A N 1
ATOM 2312 C CA . ILE A 1 282 ? -6.703 29.343 -56.026 1.00 25.33 282 ILE A CA 1
ATOM 2313 C C . ILE A 1 282 ? -8.121 28.891 -56.386 1.00 25.33 282 ILE A C 1
ATOM 2315 O O . ILE A 1 282 ? -8.956 28.692 -55.506 1.00 25.33 282 ILE A O 1
ATOM 2319 N N . GLU A 1 283 ? -8.393 28.784 -57.681 1.00 24.69 283 GLU A N 1
ATOM 2320 C CA . GLU A 1 283 ? -9.616 28.188 -58.217 1.00 24.69 283 GLU A CA 1
ATOM 2321 C C . GLU A 1 283 ? -9.434 26.668 -58.291 1.00 24.69 283 GLU A C 1
ATOM 2323 O O . GLU A 1 283 ? -8.371 26.221 -58.721 1.00 24.69 283 GLU A O 1
ATOM 2328 N N . ASP A 1 284 ? -10.472 25.877 -57.996 1.00 23.97 284 ASP A N 1
ATOM 2329 C CA . ASP A 1 284 ? -10.787 24.776 -58.913 1.00 23.97 284 ASP A CA 1
ATOM 2330 C C . ASP A 1 284 ? -12.252 24.293 -58.849 1.00 23.97 284 ASP A C 1
ATOM 2332 O O . ASP A 1 284 ? -12.695 23.716 -57.863 1.00 23.97 284 ASP A O 1
ATOM 2336 N N . LYS A 1 285 ? -12.942 24.541 -59.971 1.00 26.42 285 LYS A N 1
ATOM 2337 C CA . LYS A 1 285 ? -14.062 23.818 -60.609 1.00 26.42 285 LYS A CA 1
ATOM 2338 C C . LYS A 1 285 ? -15.304 23.398 -59.802 1.00 26.42 285 LYS A C 1
ATOM 2340 O O . LYS A 1 285 ? -15.279 22.554 -58.913 1.00 26.42 285 LYS A O 1
ATOM 2345 N N . GLU A 1 286 ? -16.434 23.890 -60.302 1.00 22.97 286 GLU A N 1
ATOM 2346 C CA . GLU A 1 286 ? -17.751 23.257 -60.207 1.00 22.97 286 GLU A CA 1
ATOM 2347 C C . GLU A 1 286 ? -17.806 21.994 -61.093 1.00 22.97 286 GLU A C 1
ATOM 2349 O O . GLU A 1 286 ? -17.231 21.984 -62.181 1.00 22.97 286 GLU A O 1
ATOM 2354 N N . ASP A 1 287 ? -18.559 20.978 -60.666 1.00 24.94 287 ASP A N 1
ATOM 2355 C CA . ASP A 1 287 ? -19.135 19.929 -61.521 1.00 24.94 287 ASP A CA 1
ATOM 2356 C C . ASP A 1 287 ? -20.517 19.570 -60.933 1.00 24.94 287 ASP A C 1
ATOM 2358 O O . ASP A 1 287 ? -20.634 19.248 -59.747 1.00 24.94 287 ASP A O 1
ATOM 2362 N N . GLU A 1 288 ? -21.582 19.655 -61.735 1.00 25.80 288 GLU A N 1
ATOM 2363 C CA . GLU A 1 288 ? -22.935 19.230 -61.339 1.00 25.80 288 GLU A CA 1
ATOM 2364 C C . GLU A 1 288 ? -23.102 17.709 -61.539 1.00 25.80 288 GLU A C 1
ATOM 2366 O O . GLU A 1 288 ? -22.650 17.182 -62.553 1.00 25.80 288 GLU A O 1
ATOM 2371 N N . ASP A 1 289 ? -23.799 16.996 -60.634 1.00 26.06 289 ASP A N 1
ATOM 2372 C CA . ASP A 1 289 ? -25.191 16.537 -60.872 1.00 26.06 289 ASP A CA 1
ATOM 2373 C C . ASP A 1 289 ? -25.774 15.630 -59.736 1.00 26.06 289 ASP A C 1
ATOM 2375 O O . ASP A 1 289 ? -25.069 14.935 -59.012 1.00 26.06 289 ASP A O 1
ATOM 2379 N N . ASN A 1 290 ? -27.111 15.595 -59.650 1.00 25.62 290 ASN A N 1
ATOM 2380 C CA . ASN A 1 290 ? -28.010 14.558 -59.099 1.00 25.62 290 ASN A CA 1
ATOM 2381 C C . ASN A 1 290 ? -27.935 14.038 -57.626 1.00 25.62 290 ASN A C 1
ATOM 2383 O O . ASN A 1 290 ? -27.446 12.946 -57.351 1.00 25.62 290 ASN A O 1
ATOM 2387 N N . LYS A 1 291 ? -28.781 14.675 -56.790 1.00 26.05 291 LYS A N 1
ATOM 2388 C CA . LYS A 1 291 ? -29.922 14.089 -56.016 1.00 26.05 291 LYS A CA 1
ATOM 2389 C C . LYS A 1 291 ? -29.752 13.276 -54.705 1.00 26.05 291 LYS A C 1
ATOM 2391 O O . LYS A 1 291 ? -29.057 12.276 -54.627 1.00 26.05 291 LYS A O 1
ATOM 2396 N N . GLU A 1 292 ? -30.676 13.620 -53.787 1.00 25.39 292 GLU A N 1
ATOM 2397 C CA . GLU A 1 292 ? -31.196 12.889 -52.604 1.00 25.39 292 GLU A CA 1
ATOM 2398 C C . GLU A 1 292 ? -30.235 12.693 -51.398 1.00 25.39 292 GLU A C 1
ATOM 2400 O O . GLU A 1 292 ? -29.100 12.273 -51.547 1.00 25.39 292 GLU A O 1
ATOM 2405 N N . SER A 1 293 ? -30.616 12.957 -50.133 1.00 25.11 293 SER A N 1
ATOM 2406 C CA . SER A 1 293 ? -31.937 13.293 -49.557 1.00 25.11 293 SER A CA 1
ATOM 2407 C C . SER A 1 293 ? -31.867 14.204 -48.304 1.00 25.11 293 SER A C 1
ATOM 2409 O O . SER A 1 293 ? -30.826 14.380 -47.679 1.00 25.11 293 SER A O 1
ATOM 2411 N N . SER A 1 294 ? -33.010 14.805 -47.954 1.00 34.62 294 SER A N 1
ATOM 2412 C CA . SER A 1 294 ? -33.213 15.939 -47.027 1.00 34.62 294 SER A CA 1
ATOM 2413 C C . SER A 1 294 ? -32.772 15.772 -45.559 1.00 34.62 294 SER A C 1
ATOM 2415 O O . SER A 1 294 ? -33.161 14.774 -44.936 1.00 34.62 294 SER A O 1
ATOM 2417 N N . LYS A 1 295 ? -32.183 16.833 -44.955 1.00 31.05 295 LYS A N 1
ATOM 2418 C CA . LYS A 1 295 ? -32.426 17.223 -43.532 1.00 31.05 295 LYS A CA 1
ATOM 2419 C C . LYS A 1 295 ? -31.869 18.571 -43.005 1.00 31.05 295 LYS A C 1
ATOM 2421 O O . LYS A 1 295 ? -32.029 18.830 -41.814 1.00 31.05 295 LYS A O 1
ATOM 2426 N N . THR A 1 296 ? -31.220 19.411 -43.808 1.00 31.38 296 THR A N 1
ATOM 2427 C CA . THR A 1 296 ? -30.371 20.533 -43.329 1.00 31.38 296 THR A CA 1
ATOM 2428 C C . THR A 1 296 ? -31.055 21.906 -43.188 1.00 31.38 296 THR A C 1
ATOM 2430 O O . THR A 1 296 ? -30.581 22.754 -42.426 1.00 31.38 296 THR A O 1
ATOM 2433 N N . ASP A 1 297 ? -32.181 22.112 -43.866 1.00 34.25 297 ASP A N 1
ATOM 2434 C CA . ASP A 1 297 ? -32.673 23.434 -44.297 1.00 34.25 297 ASP A CA 1
ATOM 2435 C C . ASP A 1 297 ? -33.157 24.377 -43.165 1.00 34.25 297 ASP A C 1
ATOM 2437 O O . ASP A 1 297 ? -33.241 25.591 -43.356 1.00 34.25 297 ASP A O 1
ATOM 2441 N N . GLU A 1 298 ? -33.439 23.868 -41.955 1.00 33.19 298 GLU A N 1
ATOM 2442 C CA . GLU A 1 298 ? -33.805 24.719 -40.800 1.00 33.19 298 GLU A CA 1
ATOM 2443 C C . GLU A 1 298 ? -32.630 25.560 -40.258 1.00 33.19 298 GLU A C 1
ATOM 2445 O O . GLU A 1 298 ? -32.850 26.520 -39.510 1.00 33.19 298 GLU A O 1
ATOM 2450 N N . SER A 1 299 ? -31.387 25.211 -40.609 1.00 41.22 299 SER A N 1
ATOM 2451 C CA . SER A 1 299 ? -30.181 25.875 -40.092 1.00 41.22 299 SER A CA 1
ATOM 2452 C C . SER A 1 299 ? -29.897 27.199 -40.809 1.00 41.22 299 SER A C 1
ATOM 2454 O O . SER A 1 299 ? -29.676 28.230 -40.172 1.00 41.22 299 SER A O 1
ATOM 2456 N N . GLU A 1 300 ? -29.941 27.186 -42.141 1.00 37.12 300 GLU A N 1
ATOM 2457 C CA . GLU A 1 300 ? -29.500 28.299 -42.993 1.00 37.12 300 GLU A CA 1
ATOM 2458 C C . GLU A 1 300 ? -30.506 29.459 -42.999 1.00 37.12 300 GLU A C 1
ATOM 2460 O O . GLU A 1 300 ? -30.122 30.631 -42.954 1.00 37.12 300 GLU A O 1
ATOM 2465 N N . LEU A 1 301 ? -31.803 29.143 -42.913 1.00 34.88 301 LEU A N 1
ATOM 2466 C CA . LEU A 1 301 ? -32.889 30.126 -42.815 1.00 34.88 301 LEU A CA 1
ATOM 2467 C C . LEU A 1 301 ? -32.766 31.073 -41.606 1.00 34.88 301 LEU A C 1
ATOM 2469 O O . LEU A 1 301 ? -33.311 32.177 -41.641 1.00 34.88 301 LEU A O 1
ATOM 2473 N N . ARG A 1 302 ? -32.039 30.682 -40.547 1.00 35.97 302 ARG A N 1
ATOM 2474 C CA . ARG A 1 302 ? -31.751 31.556 -39.394 1.00 35.97 302 ARG A CA 1
ATOM 2475 C C . ARG A 1 302 ? -30.560 32.488 -39.611 1.00 35.97 302 ARG A C 1
ATOM 2477 O O . ARG A 1 302 ? -30.560 33.581 -39.051 1.00 35.97 302 ARG A O 1
ATOM 2484 N N . LEU A 1 303 ? -29.572 32.086 -40.412 1.00 38.19 303 LEU A N 1
ATOM 2485 C CA . LEU A 1 303 ? -28.401 32.914 -40.722 1.00 38.19 303 LEU A CA 1
ATOM 2486 C C . LEU A 1 303 ? -28.785 34.108 -41.605 1.00 38.19 303 LEU A C 1
ATOM 2488 O O . LEU A 1 303 ? -28.426 35.243 -41.292 1.00 38.19 303 LEU A O 1
ATOM 2492 N N . ALA A 1 304 ? -29.603 33.874 -42.636 1.00 34.72 304 ALA A N 1
ATOM 2493 C CA . ALA A 1 304 ? -30.066 34.923 -43.547 1.00 34.72 304 ALA A CA 1
ATOM 2494 C C . ALA A 1 304 ? -30.890 36.032 -42.853 1.00 34.72 304 ALA A C 1
ATOM 2496 O O . ALA A 1 304 ? -30.856 37.188 -43.269 1.00 34.72 304 ALA A O 1
ATOM 2497 N N . GLN A 1 305 ? -31.616 35.713 -41.774 1.00 31.81 305 GLN A N 1
ATOM 2498 C CA . GLN A 1 305 ? -32.493 36.675 -41.088 1.00 31.81 305 GLN A CA 1
ATOM 2499 C C . GLN A 1 305 ? -31.762 37.667 -40.164 1.00 31.81 305 GLN A C 1
ATOM 2501 O O . GLN A 1 305 ? -32.360 38.668 -39.770 1.00 31.81 305 GLN A O 1
ATOM 2506 N N . LEU A 1 306 ? -30.490 37.430 -39.820 1.00 32.34 306 LEU A N 1
ATOM 2507 C CA . LEU A 1 306 ? -29.745 38.263 -38.862 1.00 32.34 306 LEU A CA 1
ATOM 2508 C C . LEU A 1 306 ? -28.894 39.375 -39.497 1.00 32.34 306 LEU A C 1
ATOM 2510 O O . LEU A 1 306 ? -28.505 40.306 -38.798 1.00 32.34 306 LEU A O 1
ATOM 2514 N N . GLN A 1 307 ? -28.628 39.330 -40.805 1.00 30.27 307 GLN A N 1
ATOM 2515 C CA . GLN A 1 307 ? -27.717 40.282 -41.463 1.00 30.27 307 GLN A CA 1
ATOM 2516 C C . GLN A 1 307 ? -28.324 41.673 -41.741 1.00 30.27 307 GLN A C 1
ATOM 2518 O O . GLN A 1 307 ? -27.608 42.576 -42.163 1.00 30.27 307 GLN A O 1
ATOM 2523 N N . HIS A 1 308 ? -29.628 41.877 -41.517 1.00 30.88 308 HIS A N 1
ATOM 2524 C CA . HIS A 1 308 ? -30.367 42.991 -42.129 1.00 30.88 308 HIS A CA 1
ATOM 2525 C C . HIS A 1 308 ? -30.721 44.176 -41.197 1.00 30.88 308 HIS A C 1
ATOM 2527 O O . HIS A 1 308 ? -31.600 44.972 -41.537 1.00 30.88 308 HIS A O 1
ATOM 2533 N N . GLN A 1 309 ? -30.078 44.313 -40.024 1.00 28.16 309 GLN A N 1
ATOM 2534 C CA . GLN A 1 309 ? -30.409 45.352 -39.025 1.00 28.16 309 GLN A CA 1
ATOM 2535 C C . GLN A 1 309 ? -29.192 46.059 -38.388 1.00 28.16 309 GLN A C 1
ATOM 2537 O O . GLN A 1 309 ? -28.921 45.892 -37.201 1.00 28.16 309 GLN A O 1
ATOM 2542 N N . LEU A 1 310 ? -28.521 46.941 -39.139 1.00 27.81 310 LEU A N 1
ATOM 2543 C CA . LEU A 1 310 ? -27.736 48.054 -38.576 1.00 27.81 310 LEU A CA 1
ATOM 2544 C C . LEU A 1 310 ? -27.973 49.335 -39.408 1.00 27.81 310 LEU A C 1
ATOM 2546 O O . LEU A 1 310 ? -27.771 49.295 -40.621 1.00 27.81 310 LEU A O 1
ATOM 2550 N N . PRO A 1 311 ? -28.426 50.454 -38.805 1.00 26.83 311 PRO A N 1
ATOM 2551 C CA . PRO A 1 311 ? -28.682 51.705 -39.520 1.00 26.83 311 PRO A CA 1
ATOM 2552 C C . PRO A 1 311 ? -27.445 52.615 -39.609 1.00 26.83 311 PRO A C 1
ATOM 2554 O O . PRO A 1 311 ? -26.530 52.547 -38.789 1.00 26.83 311 PRO A O 1
ATOM 2557 N N . THR A 1 312 ? -27.455 53.513 -40.591 1.00 28.25 312 THR A N 1
ATOM 2558 C CA . THR A 1 312 ? -26.411 54.513 -40.850 1.00 28.25 312 THR A CA 1
ATOM 2559 C C . THR A 1 312 ? -26.671 55.828 -40.101 1.00 28.25 312 THR A C 1
ATOM 2561 O O . THR A 1 312 ? -27.820 56.262 -40.025 1.00 28.25 312 THR A O 1
ATOM 2564 N N . ASN A 1 313 ? -25.620 56.503 -39.605 1.00 25.77 313 ASN A N 1
ATOM 2565 C CA . ASN A 1 313 ? -25.227 57.852 -40.069 1.00 25.77 313 ASN A CA 1
ATOM 2566 C C . ASN A 1 313 ? -24.158 58.550 -39.198 1.00 25.77 313 ASN A C 1
ATOM 2568 O O . ASN A 1 313 ? -24.341 58.737 -38.002 1.00 25.77 313 ASN A O 1
ATOM 2572 N N . GLU A 1 314 ? -23.144 59.052 -39.911 1.00 24.83 314 GLU A N 1
ATOM 2573 C CA . GLU A 1 314 ? -22.431 60.335 -39.746 1.00 24.83 314 GLU A CA 1
ATOM 2574 C C . GLU A 1 314 ? -21.577 60.667 -38.491 1.00 24.83 314 GLU A C 1
ATOM 2576 O O . GLU A 1 314 ? -21.735 60.071 -37.427 1.00 24.83 314 GLU A O 1
ATOM 2581 N N . PRO A 1 315 ? -20.578 61.577 -38.635 1.00 32.78 315 PRO A N 1
ATOM 2582 C CA . PRO A 1 315 ? -19.441 61.671 -37.718 1.00 32.78 315 PRO A CA 1
ATOM 2583 C C . PRO A 1 315 ? -19.335 63.026 -36.988 1.00 32.78 315 PRO A C 1
ATOM 2585 O O . PRO A 1 315 ? -20.059 63.974 -37.277 1.00 32.78 315 PRO A O 1
ATOM 2588 N N . GLY A 1 316 ? -18.325 63.158 -36.117 1.00 26.75 316 GLY A N 1
ATOM 2589 C CA . GLY A 1 316 ? -17.807 64.474 -35.715 1.00 26.75 316 GLY A CA 1
ATOM 2590 C C . GLY A 1 316 ? -17.897 64.812 -34.228 1.00 26.75 316 GLY A C 1
ATOM 2591 O O . GLY A 1 316 ? -18.516 65.802 -33.853 1.00 26.75 316 GLY A O 1
ATOM 2592 N N . ALA A 1 317 ? -17.184 64.060 -33.388 1.00 23.92 317 ALA A N 1
ATOM 2593 C CA . ALA A 1 317 ? -16.711 64.553 -32.096 1.00 23.92 317 ALA A CA 1
ATOM 2594 C C . ALA A 1 317 ? -15.208 64.253 -31.975 1.00 23.92 317 ALA A C 1
ATOM 2596 O O . ALA A 1 317 ? -14.772 63.145 -32.283 1.00 23.92 317 ALA A O 1
ATOM 2597 N N . LEU A 1 318 ? -14.423 65.266 -31.593 1.00 25.58 318 LEU A N 1
ATOM 2598 C CA . LEU A 1 318 ? -12.954 65.242 -31.525 1.00 25.58 318 LEU A CA 1
ATOM 2599 C C . LEU A 1 318 ? -12.465 64.036 -30.693 1.00 25.58 318 LEU A C 1
ATOM 2601 O O . LEU A 1 318 ? -13.020 63.728 -29.646 1.00 25.58 318 LEU A O 1
ATOM 2605 N N . MET A 1 319 ? -11.410 63.315 -31.078 1.00 28.81 319 MET A N 1
ATOM 2606 C CA . MET A 1 319 ? -10.042 63.824 -31.282 1.00 28.81 319 MET A CA 1
ATOM 2607 C C . MET A 1 319 ? -9.493 64.625 -30.080 1.00 28.81 319 MET A C 1
ATOM 2609 O O . MET A 1 319 ? -8.608 65.457 -30.243 1.00 28.81 319 MET A O 1
ATOM 2613 N N . HIS A 1 320 ? -10.004 64.391 -28.863 1.00 26.98 320 HIS A N 1
ATOM 2614 C CA . HIS A 1 320 ? -9.411 64.964 -27.650 1.00 26.98 320 HIS A CA 1
ATOM 2615 C C . HIS A 1 320 ? -9.663 64.131 -26.377 1.00 26.98 320 HIS A C 1
ATOM 2617 O O . HIS A 1 320 ? -10.417 64.552 -25.508 1.00 26.98 320 HIS A O 1
ATOM 2623 N N . LEU A 1 321 ? -9.024 62.956 -26.263 1.00 27.27 321 LEU A N 1
ATOM 2624 C CA . LEU A 1 321 ? -8.863 62.187 -25.006 1.00 27.27 321 LEU A CA 1
ATOM 2625 C C . LEU A 1 321 ? -7.768 61.096 -25.154 1.00 27.27 321 LEU A C 1
ATOM 2627 O O . LEU A 1 321 ? -7.966 59.922 -24.867 1.00 27.27 321 LEU A O 1
ATOM 2631 N N . VAL A 1 322 ? -6.591 61.488 -25.664 1.00 32.81 322 VAL A N 1
ATOM 2632 C CA . VAL A 1 322 ? -5.390 60.618 -25.789 1.00 32.81 322 VAL A CA 1
ATOM 2633 C C . VAL A 1 322 ? -4.497 60.699 -24.529 1.00 32.81 322 VAL A C 1
ATOM 2635 O O . VAL A 1 322 ? -3.413 60.128 -24.466 1.00 32.81 322 VAL A O 1
ATOM 2638 N N . GLN A 1 323 ? -4.969 61.390 -23.491 1.00 29.55 323 GLN A N 1
ATOM 2639 C CA . GLN A 1 323 ? -4.353 61.494 -22.169 1.00 29.55 323 GLN A CA 1
ATOM 2640 C C . GLN A 1 323 ? -5.433 61.259 -21.098 1.00 29.55 323 GLN A C 1
ATOM 2642 O O . GLN A 1 323 ? -6.613 61.457 -21.371 1.00 29.55 323 GLN A O 1
ATOM 2647 N N . GLU A 1 324 ? -5.008 60.838 -19.903 1.00 26.55 324 GLU A N 1
ATOM 2648 C CA . GLU A 1 324 ? -5.837 60.564 -18.711 1.00 26.55 324 GLU A CA 1
ATOM 2649 C C . GLU A 1 324 ? -6.757 59.322 -18.753 1.00 26.55 324 GLU A C 1
ATOM 2651 O O . GLU A 1 324 ? -7.983 59.395 -18.780 1.00 26.55 324 GLU A O 1
ATOM 2656 N N . SER A 1 325 ? -6.145 58.139 -18.617 1.00 24.95 325 SER A N 1
ATOM 2657 C CA . SER A 1 325 ? -6.671 57.074 -17.728 1.00 24.95 325 SER A CA 1
ATOM 2658 C C . SER A 1 325 ? -5.590 56.078 -17.258 1.00 24.95 325 SER A C 1
ATOM 2660 O O . SER A 1 325 ? -5.840 54.890 -17.065 1.00 24.95 325 SER A O 1
ATOM 2662 N N . THR A 1 326 ? -4.373 56.568 -17.000 1.00 35.28 326 THR A N 1
ATOM 2663 C CA . THR A 1 326 ? -3.383 55.873 -16.155 1.00 35.28 326 THR A CA 1
ATOM 2664 C C . THR A 1 326 ? -3.866 55.896 -14.702 1.00 35.28 326 THR A C 1
ATOM 2666 O O . THR A 1 326 ? -3.770 56.935 -14.049 1.00 35.28 326 THR A O 1
ATOM 2669 N N . ALA A 1 327 ? -4.455 54.796 -14.219 1.00 23.95 327 ALA A N 1
ATOM 2670 C CA . ALA A 1 327 ? -5.082 54.750 -12.891 1.00 23.95 327 ALA A CA 1
ATOM 2671 C C . ALA A 1 327 ? -5.161 53.339 -12.254 1.00 23.95 327 ALA A C 1
ATOM 2673 O O . ALA A 1 327 ? -6.198 52.993 -11.687 1.00 23.95 327 ALA A O 1
ATOM 2674 N N . ALA A 1 328 ? -4.098 52.523 -12.348 1.00 27.73 328 ALA A N 1
ATOM 2675 C CA . ALA A 1 328 ? -3.900 51.305 -11.534 1.00 27.73 328 ALA A CA 1
ATOM 2676 C C . ALA A 1 328 ? -2.480 50.710 -11.712 1.00 27.73 328 ALA A C 1
ATOM 2678 O O . ALA A 1 328 ? -2.311 49.653 -12.317 1.00 27.73 328 ALA A O 1
ATOM 2679 N N . ASP A 1 329 ? -1.446 51.388 -11.217 1.00 34.12 329 ASP A N 1
ATOM 2680 C CA . ASP A 1 329 ? -0.047 50.971 -11.390 1.00 34.12 329 ASP A CA 1
ATOM 2681 C C . ASP A 1 329 ? 0.337 49.742 -10.540 1.00 34.12 329 ASP A C 1
ATOM 2683 O O . ASP A 1 329 ? 0.456 49.855 -9.320 1.00 34.12 329 ASP A O 1
ATOM 2687 N N . ALA A 1 330 ? 0.570 48.586 -11.183 1.00 32.97 330 ALA A N 1
ATOM 2688 C CA . ALA A 1 330 ? 1.295 47.426 -10.625 1.00 32.97 330 ALA A CA 1
ATOM 2689 C C . ALA A 1 330 ? 1.664 46.361 -11.697 1.00 32.97 330 ALA A C 1
ATOM 2691 O O . ALA A 1 330 ? 1.477 45.165 -11.482 1.00 32.97 330 ALA A O 1
ATOM 2692 N N . ASP A 1 331 ? 2.164 46.763 -12.872 1.00 41.53 331 ASP A N 1
ATOM 2693 C CA . ASP A 1 331 ? 2.617 45.811 -13.909 1.00 41.53 331 ASP A CA 1
ATOM 2694 C C . ASP A 1 331 ? 3.974 45.176 -13.525 1.00 41.53 331 ASP A C 1
ATOM 2696 O O . ASP A 1 331 ? 5.039 45.680 -13.915 1.00 41.53 331 ASP A O 1
ATOM 2700 N N . ASP A 1 332 ? 3.923 44.066 -12.777 1.00 55.91 332 ASP A N 1
ATOM 2701 C CA . ASP A 1 332 ? 5.077 43.254 -12.355 1.00 55.91 332 ASP A CA 1
ATOM 2702 C C . ASP A 1 332 ? 6.090 43.009 -13.487 1.00 55.91 332 ASP A C 1
ATOM 2704 O O . ASP A 1 332 ? 5.724 42.749 -14.641 1.00 55.91 332 ASP A O 1
ATOM 2708 N N . ALA A 1 333 ? 7.383 43.010 -13.143 1.00 58.47 333 ALA A N 1
ATOM 2709 C CA . ALA A 1 333 ? 8.447 42.593 -14.060 1.00 58.47 333 ALA A CA 1
ATOM 2710 C C . ALA A 1 333 ? 8.203 41.157 -14.569 1.00 58.47 333 ALA A C 1
ATOM 2712 O O . ALA A 1 333 ? 8.207 40.924 -15.779 1.00 58.47 333 ALA A O 1
ATOM 2713 N N . ASP A 1 334 ? 7.834 40.250 -13.658 1.00 60.22 334 ASP A N 1
ATOM 2714 C CA . ASP A 1 334 ? 7.403 38.871 -13.917 1.00 60.22 334 ASP A CA 1
ATOM 2715 C C . ASP A 1 334 ? 6.394 38.745 -15.071 1.00 60.22 334 ASP A C 1
ATOM 2717 O O . ASP A 1 334 ? 6.497 37.845 -15.907 1.00 60.22 334 ASP A O 1
ATOM 2721 N N . ALA A 1 335 ? 5.405 39.643 -15.146 1.00 61.44 335 ALA A N 1
ATOM 2722 C CA . ALA A 1 335 ? 4.363 39.592 -16.173 1.00 61.44 335 ALA A CA 1
ATOM 2723 C C . ALA A 1 335 ? 4.898 39.961 -17.570 1.00 61.44 335 ALA A C 1
ATOM 2725 O O . ALA A 1 335 ? 4.389 39.476 -18.585 1.00 61.44 335 ALA A O 1
ATOM 2726 N N . LYS A 1 336 ? 5.948 40.790 -17.633 1.00 66.81 336 LYS A N 1
ATOM 2727 C CA . LYS A 1 336 ? 6.640 41.154 -18.878 1.00 66.81 336 LYS A CA 1
ATOM 2728 C C . LYS A 1 336 ? 7.551 40.013 -19.339 1.00 66.81 336 LYS A C 1
ATOM 2730 O O . LYS A 1 336 ? 7.489 39.662 -20.515 1.00 66.81 336 LYS A O 1
ATOM 2735 N N . GLU A 1 337 ? 8.285 39.382 -18.418 1.00 69.00 337 GLU A N 1
ATOM 2736 C CA . GLU A 1 337 ? 9.103 38.184 -18.681 1.00 69.00 337 GLU A CA 1
ATOM 2737 C C . GLU A 1 337 ? 8.258 37.034 -19.252 1.00 69.00 337 GLU A C 1
ATOM 2739 O O . GLU A 1 337 ? 8.533 36.544 -20.354 1.00 69.00 337 GLU A O 1
ATOM 2744 N N . CYS A 1 338 ? 7.171 36.665 -18.558 1.00 70.06 338 CYS A N 1
ATOM 2745 C CA . CYS A 1 338 ? 6.266 35.585 -18.972 1.00 70.06 338 CYS A CA 1
ATOM 2746 C C . CYS A 1 338 ? 5.685 35.825 -20.377 1.00 70.06 338 CYS A C 1
ATOM 2748 O O . CYS A 1 338 ? 5.527 34.890 -21.157 1.00 70.06 338 CYS A O 1
ATOM 2750 N N . ARG A 1 339 ? 5.413 37.085 -20.736 1.00 73.31 339 ARG A N 1
ATOM 2751 C CA . ARG A 1 339 ? 4.900 37.472 -22.059 1.00 73.31 339 ARG A CA 1
ATOM 2752 C C . ARG A 1 339 ? 5.953 37.426 -23.176 1.00 73.31 339 ARG A C 1
ATOM 2754 O O . ARG A 1 339 ? 5.588 37.388 -24.352 1.00 73.31 339 ARG A O 1
ATOM 2761 N N . SER A 1 340 ? 7.243 37.475 -22.843 1.00 79.00 340 SER A N 1
ATOM 2762 C CA . SER A 1 340 ? 8.338 37.406 -23.822 1.00 79.00 340 SER A CA 1
ATOM 2763 C C . SER A 1 340 ? 8.848 35.992 -24.111 1.00 79.00 340 SER A C 1
ATOM 2765 O O . SER A 1 340 ? 9.377 35.781 -25.201 1.00 79.00 340 SER A O 1
ATOM 2767 N N . LEU A 1 341 ? 8.669 35.039 -23.186 1.00 82.69 341 LEU A N 1
ATOM 2768 C CA . LEU A 1 341 ? 9.390 33.757 -23.160 1.00 82.69 341 LEU A CA 1
ATOM 2769 C C . LEU A 1 341 ? 9.341 32.955 -24.476 1.00 82.69 341 LEU A C 1
ATOM 2771 O O . LEU A 1 341 ? 10.379 32.481 -24.925 1.00 82.69 341 LEU A O 1
ATOM 2775 N N . PHE A 1 342 ? 8.175 32.834 -25.123 1.00 86.38 342 PHE A N 1
ATOM 2776 C CA . PHE A 1 342 ? 8.023 32.105 -26.396 1.00 86.38 342 PHE A CA 1
ATOM 2777 C C . PHE A 1 342 ? 7.608 32.999 -27.576 1.00 86.38 342 PHE A C 1
ATOM 2779 O O . PHE A 1 342 ? 7.191 32.497 -28.618 1.00 86.38 342 PHE A O 1
ATOM 2786 N N . LYS A 1 343 ? 7.739 34.325 -27.446 1.00 77.12 343 LYS A N 1
ATOM 2787 C CA . LYS A 1 343 ? 7.123 35.342 -28.324 1.00 77.12 343 LYS A CA 1
ATOM 2788 C C . LYS A 1 343 ? 7.436 35.227 -29.830 1.00 77.12 343 LYS A C 1
ATOM 2790 O O . LYS A 1 343 ? 6.671 35.747 -30.637 1.00 77.12 343 LYS A O 1
ATOM 2795 N N . ASN A 1 344 ? 8.527 34.554 -30.202 1.00 81.88 344 ASN A N 1
ATOM 2796 C CA . ASN A 1 344 ? 8.952 34.344 -31.593 1.00 81.88 344 ASN A CA 1
ATOM 2797 C C . ASN A 1 344 ? 8.977 32.854 -32.013 1.00 81.88 344 ASN A C 1
ATOM 2799 O O . ASN A 1 344 ? 9.510 32.541 -33.073 1.00 81.88 344 ASN A O 1
ATOM 2803 N N . LEU A 1 345 ? 8.452 31.927 -31.201 1.00 85.81 345 LEU A N 1
ATOM 2804 C CA . LEU A 1 345 ? 8.499 30.487 -31.487 1.00 85.81 345 LEU A CA 1
ATOM 2805 C C . LEU A 1 345 ? 7.171 29.977 -32.072 1.00 85.81 345 LEU A C 1
ATOM 2807 O O . LEU A 1 345 ? 6.106 30.124 -31.460 1.00 85.81 345 LEU A O 1
ATOM 2811 N N . LYS A 1 346 ? 7.252 29.327 -33.243 1.00 88.88 346 LYS A N 1
ATOM 2812 C CA . LYS A 1 346 ? 6.198 28.448 -33.776 1.00 88.88 346 LYS A CA 1
ATOM 2813 C C . LYS A 1 346 ? 6.438 27.013 -33.296 1.00 88.88 346 LYS A C 1
ATOM 2815 O O . LYS A 1 346 ? 7.511 26.455 -33.548 1.00 88.88 346 LYS A O 1
ATOM 2820 N N . PHE A 1 347 ? 5.425 26.431 -32.660 1.00 90.62 347 PHE A N 1
ATOM 2821 C CA . PHE A 1 347 ? 5.388 25.054 -32.170 1.00 90.62 347 PHE A CA 1
ATOM 2822 C C . PHE A 1 347 ? 4.414 24.193 -32.977 1.00 90.62 347 PHE A C 1
ATOM 2824 O O . PHE A 1 347 ? 3.270 24.595 -33.203 1.00 90.62 347 PHE A O 1
ATOM 2831 N N . TYR A 1 348 ? 4.833 22.976 -33.323 1.00 90.62 348 TYR A N 1
ATOM 2832 C CA . TYR A 1 348 ? 3.965 21.947 -33.898 1.00 90.62 348 TYR A CA 1
ATOM 2833 C C . TYR A 1 348 ? 3.825 20.757 -32.941 1.00 90.62 348 TYR A C 1
ATOM 2835 O O . TYR A 1 348 ? 4.830 20.240 -32.450 1.00 90.62 348 TYR A O 1
ATOM 2843 N N . LEU A 1 349 ? 2.588 20.337 -32.656 1.00 90.44 349 LEU A N 1
ATOM 2844 C CA . LEU A 1 349 ? 2.273 19.237 -31.739 1.00 90.44 349 LEU A CA 1
ATOM 2845 C C . LEU A 1 349 ? 1.896 17.960 -32.505 1.00 90.44 349 LEU A C 1
ATOM 2847 O O . LEU A 1 349 ? 0.850 17.910 -33.159 1.00 90.44 349 LEU A O 1
ATOM 2851 N N . SER A 1 350 ? 2.715 16.916 -32.374 1.00 88.81 350 SER A N 1
ATOM 2852 C CA . SER A 1 350 ? 2.424 15.583 -32.917 1.00 88.81 350 SER A CA 1
ATOM 2853 C C . SER A 1 350 ? 1.304 14.870 -32.144 1.00 88.81 350 SER A C 1
ATOM 2855 O O . SER A 1 350 ? 1.092 15.111 -30.954 1.00 88.81 350 SER A O 1
ATOM 2857 N N . ARG A 1 351 ? 0.565 13.984 -32.825 1.00 84.06 351 ARG A N 1
ATOM 2858 C CA . ARG A 1 351 ? -0.708 13.396 -32.356 1.00 84.06 351 ARG A CA 1
ATOM 2859 C C . ARG A 1 351 ? -0.687 12.668 -31.006 1.00 84.06 351 ARG A C 1
ATOM 2861 O O . ARG A 1 351 ? -1.737 12.551 -30.379 1.00 84.06 351 ARG A O 1
ATOM 2868 N N . GLU A 1 352 ? 0.451 12.145 -30.566 1.00 84.81 352 GLU A N 1
ATOM 2869 C CA . GLU A 1 352 ? 0.590 11.469 -29.267 1.00 84.81 352 GLU A CA 1
ATOM 2870 C C . GLU A 1 352 ? 0.662 12.425 -28.064 1.00 84.81 352 GLU A C 1
ATOM 2872 O O . GLU A 1 352 ? 0.447 12.004 -26.928 1.00 84.81 352 GLU A O 1
ATOM 2877 N N . VAL A 1 353 ? 0.959 13.705 -28.301 1.00 86.69 353 VAL A N 1
ATOM 2878 C CA . VAL A 1 353 ? 1.241 14.699 -27.259 1.00 86.69 353 VAL A CA 1
ATOM 2879 C C . VAL A 1 353 ? -0.074 15.261 -26.680 1.00 86.69 353 VAL A C 1
ATOM 2881 O O . VAL A 1 353 ? -1.017 15.509 -27.437 1.00 86.69 353 VAL A O 1
ATOM 2884 N N . PRO A 1 354 ? -0.189 15.522 -25.357 1.00 84.94 354 PRO A N 1
ATOM 2885 C CA . PRO A 1 354 ? -1.416 16.051 -24.751 1.00 84.94 354 PRO A CA 1
ATOM 2886 C C . PRO A 1 354 ? -1.752 17.483 -25.223 1.00 84.94 354 PRO A C 1
ATOM 2888 O O . PRO A 1 354 ? -1.332 18.490 -24.638 1.00 84.94 354 PRO A O 1
ATOM 2891 N N . ARG A 1 355 ? -2.567 17.552 -26.287 1.00 83.62 355 ARG A N 1
ATOM 2892 C CA . ARG A 1 355 ? -3.015 18.769 -26.989 1.00 83.62 355 ARG A CA 1
ATOM 2893 C C . ARG A 1 355 ? -3.578 19.830 -26.041 1.00 83.62 355 ARG A C 1
ATOM 2895 O O . ARG A 1 355 ? -3.103 20.959 -26.062 1.00 83.62 355 ARG A O 1
ATOM 2902 N N . GLU A 1 356 ? -4.544 19.481 -25.189 1.00 81.38 356 GLU A N 1
ATOM 2903 C CA . GLU A 1 356 ? -5.255 20.441 -24.323 1.00 81.38 356 GLU A CA 1
ATOM 2904 C C . GLU A 1 356 ? -4.312 21.250 -23.415 1.00 81.38 356 GLU A C 1
ATOM 2906 O O . GLU A 1 356 ? -4.422 22.473 -23.333 1.00 81.38 356 GLU A O 1
ATOM 2911 N N . SER A 1 357 ? -3.337 20.591 -22.781 1.00 87.62 357 SER A N 1
ATOM 2912 C CA . SER A 1 357 ? -2.400 21.251 -21.865 1.00 87.62 357 SER A CA 1
ATOM 2913 C C . SER A 1 357 ? -1.421 22.189 -22.568 1.00 87.62 357 SER A C 1
ATOM 2915 O O . SER A 1 357 ? -1.138 23.271 -22.054 1.00 87.62 357 SER A O 1
ATOM 2917 N N . LEU A 1 358 ? -0.922 21.814 -23.750 1.00 88.12 358 LEU A N 1
ATOM 2918 C CA . LEU A 1 358 ? 0.040 22.635 -24.489 1.00 88.12 358 LEU A CA 1
ATOM 2919 C C . LEU A 1 358 ? -0.640 23.771 -25.269 1.00 88.12 358 LEU A C 1
ATOM 2921 O O . LEU A 1 358 ? -0.071 24.859 -25.353 1.00 88.12 358 LEU A O 1
ATOM 2925 N N . LEU A 1 359 ? -1.883 23.575 -25.731 1.00 84.88 359 LEU A N 1
ATOM 2926 C CA . LEU A 1 359 ? -2.727 24.649 -26.273 1.00 84.88 359 LEU A CA 1
ATOM 2927 C C . LEU A 1 359 ? -3.038 25.748 -25.250 1.00 84.88 359 LEU A C 1
ATOM 2929 O O . LEU A 1 359 ? -3.276 26.886 -25.646 1.00 84.88 359 LEU A O 1
ATOM 2933 N N . PHE A 1 360 ? -3.029 25.435 -23.952 1.00 88.19 360 PHE A N 1
ATOM 2934 C CA . PHE A 1 360 ? -3.151 26.439 -22.896 1.00 88.19 360 PHE A CA 1
ATOM 2935 C C . PHE A 1 360 ? -1.806 27.120 -22.587 1.00 88.19 360 PHE A C 1
ATOM 2937 O O . PHE A 1 360 ? -1.726 28.352 -22.576 1.00 88.19 360 PHE A O 1
ATOM 2944 N N . ILE A 1 361 ? -0.748 26.330 -22.361 1.00 89.56 361 ILE A N 1
ATOM 2945 C CA . ILE A 1 361 ? 0.553 26.833 -21.890 1.00 89.56 361 ILE A CA 1
ATOM 2946 C C . ILE A 1 361 ? 1.265 27.679 -22.953 1.00 89.56 361 ILE A C 1
ATOM 2948 O O . ILE A 1 361 ? 1.693 28.790 -22.645 1.00 89.56 361 ILE A O 1
ATOM 2952 N N . ILE A 1 362 ? 1.389 27.198 -24.196 1.00 88.25 362 ILE A N 1
ATOM 2953 C CA . ILE A 1 362 ? 2.225 27.863 -25.212 1.00 88.25 362 ILE A CA 1
ATOM 2954 C C . ILE A 1 362 ? 1.728 29.298 -25.507 1.00 88.25 362 ILE A C 1
ATOM 2956 O O . ILE A 1 362 ? 2.542 30.222 -25.407 1.00 88.25 362 ILE A O 1
ATOM 2960 N N . PRO A 1 363 ? 0.421 29.552 -25.746 1.00 84.94 363 PRO A N 1
ATOM 2961 C CA . PRO A 1 363 ? -0.089 30.915 -25.917 1.00 84.94 363 PRO A CA 1
ATOM 2962 C C . PRO A 1 363 ? -0.010 31.767 -24.644 1.00 84.94 363 PRO A C 1
ATOM 2964 O O . PRO A 1 363 ? 0.194 32.978 -24.736 1.00 84.94 363 PRO A O 1
ATOM 2967 N N . ALA A 1 364 ? -0.118 31.165 -23.450 1.00 85.25 364 ALA A N 1
ATOM 2968 C CA . ALA A 1 364 ? 0.018 31.901 -22.190 1.00 85.25 364 ALA A CA 1
ATOM 2969 C C . ALA A 1 364 ? 1.423 32.491 -21.982 1.00 85.25 364 ALA A C 1
ATOM 2971 O O . ALA A 1 364 ? 1.540 33.534 -21.340 1.00 85.25 364 ALA A O 1
ATOM 2972 N N . PHE A 1 365 ? 2.450 31.906 -22.603 1.00 86.19 365 PHE A N 1
ATOM 2973 C CA . PHE A 1 365 ? 3.820 32.436 -22.653 1.00 86.19 365 PHE A CA 1
ATOM 2974 C C . PHE A 1 365 ? 4.180 33.098 -24.004 1.00 86.19 365 PHE A C 1
ATOM 2976 O O . PHE A 1 365 ? 5.347 33.358 -24.301 1.00 86.19 365 PHE A O 1
ATOM 2983 N N . GLY A 1 366 ? 3.165 33.410 -24.821 1.00 79.62 366 GLY A N 1
ATOM 2984 C CA . GLY A 1 366 ? 3.286 34.209 -26.046 1.00 79.62 366 GLY A CA 1
ATOM 2985 C C . GLY A 1 366 ? 3.678 33.450 -27.319 1.00 79.62 366 GLY A C 1
ATOM 2986 O O . GLY A 1 366 ? 3.860 34.095 -28.348 1.00 79.62 366 GLY A O 1
ATOM 2987 N N . GLY A 1 367 ? 3.803 32.121 -27.275 1.00 83.81 367 GLY A N 1
ATOM 2988 C CA . GLY A 1 367 ? 4.146 31.298 -28.441 1.00 83.81 367 GLY A CA 1
ATOM 2989 C C . GLY A 1 367 ? 2.951 30.984 -29.344 1.00 83.81 367 GLY A C 1
ATOM 2990 O O . GLY A 1 367 ? 1.797 31.012 -28.911 1.00 83.81 367 GLY A O 1
ATOM 2991 N N . THR A 1 368 ? 3.230 30.633 -30.602 1.00 84.19 368 THR A N 1
ATOM 2992 C CA . THR A 1 368 ? 2.200 30.194 -31.562 1.00 84.19 368 THR A CA 1
ATOM 2993 C C . THR A 1 368 ? 2.222 28.672 -31.684 1.00 84.19 368 THR A C 1
ATOM 2995 O O . THR A 1 368 ? 3.295 28.079 -31.751 1.00 84.19 368 THR A O 1
ATOM 2998 N N . VAL A 1 369 ? 1.052 28.027 -31.717 1.00 85.50 369 VAL A N 1
ATOM 2999 C CA . VAL A 1 369 ? 0.919 26.562 -31.657 1.00 85.50 369 VAL A CA 1
ATOM 3000 C C . VAL A 1 369 ? -0.032 26.022 -32.728 1.00 85.50 369 VAL A C 1
ATOM 3002 O O . VAL A 1 369 ? -1.103 26.587 -32.951 1.00 85.50 369 VAL A O 1
ATOM 3005 N N . SER A 1 370 ? 0.352 24.905 -33.349 1.00 85.50 370 SER A N 1
ATOM 3006 C CA . SER A 1 370 ? -0.488 24.070 -34.218 1.00 85.50 370 SER A CA 1
ATOM 3007 C C . SER A 1 370 ? -0.381 22.586 -33.838 1.00 85.50 370 SER A C 1
ATOM 3009 O O . SER A 1 370 ? 0.415 22.222 -32.972 1.00 85.50 370 SER A O 1
ATOM 3011 N N . TRP A 1 371 ? -1.207 21.729 -34.438 1.00 85.88 371 TRP A N 1
ATOM 3012 C CA . TRP A 1 371 ? -1.323 20.304 -34.119 1.00 85.88 371 TRP A CA 1
ATOM 3013 C C . TRP A 1 371 ? -1.627 19.448 -35.355 1.00 85.88 371 TRP A C 1
ATOM 3015 O O . TRP A 1 371 ? -2.158 19.929 -36.351 1.00 85.88 371 TRP A O 1
ATOM 3025 N N . GLU A 1 372 ? -1.353 18.150 -35.253 1.00 80.69 372 GLU A N 1
ATOM 3026 C CA . GLU A 1 372 ? -1.723 17.135 -36.247 1.00 80.69 372 GLU A CA 1
ATOM 3027 C C . GLU A 1 372 ? -3.251 16.882 -36.249 1.00 80.69 372 GLU A C 1
ATOM 3029 O O . GLU A 1 372 ? -3.773 16.179 -35.380 1.00 80.69 372 GLU A O 1
ATOM 3034 N N . GLY A 1 373 ? -3.994 17.468 -37.201 1.00 72.31 373 GLY A N 1
ATOM 3035 C CA . GLY A 1 373 ? -5.418 17.169 -37.438 1.00 72.31 373 GLY A CA 1
ATOM 3036 C C . GLY A 1 373 ? -6.267 18.339 -37.958 1.00 72.31 373 GLY A C 1
ATOM 3037 O O . GLY A 1 373 ? -5.804 19.471 -38.059 1.00 72.31 373 GLY A O 1
ATOM 3038 N N . GLU A 1 374 ? -7.541 18.076 -38.265 1.00 61.56 374 GLU A N 1
ATOM 3039 C CA . GLU A 1 374 ? -8.470 19.102 -38.765 1.00 61.56 374 GLU A CA 1
ATOM 3040 C C . GLU A 1 374 ? -8.633 20.289 -37.792 1.00 61.56 374 GLU A C 1
ATOM 3042 O O . GLU A 1 374 ? -8.596 20.146 -36.565 1.00 61.56 374 GLU A O 1
ATOM 3047 N N . GLY A 1 375 ? -8.805 21.489 -38.355 1.00 62.84 375 GLY A N 1
ATOM 3048 C CA . GLY A 1 375 ? -8.903 22.747 -37.603 1.00 62.84 375 GLY A CA 1
ATOM 3049 C C . GLY A 1 375 ? -7.566 23.342 -37.144 1.00 62.84 375 GLY A C 1
ATOM 3050 O O . GLY A 1 375 ? -7.580 24.356 -36.446 1.00 62.84 375 GLY A O 1
ATOM 3051 N N . ALA A 1 376 ? -6.433 22.735 -37.511 1.00 74.19 376 ALA A N 1
ATOM 3052 C CA . ALA A 1 376 ? -5.092 23.249 -37.241 1.00 74.19 376 ALA A CA 1
ATOM 3053 C C . ALA A 1 376 ? -4.852 24.658 -37.845 1.00 74.19 376 ALA A C 1
ATOM 3055 O O . ALA A 1 376 ? -5.346 24.946 -38.937 1.00 74.19 376 ALA A O 1
ATOM 3056 N N . PRO A 1 377 ? -4.086 25.550 -37.179 1.00 72.50 377 PRO A N 1
ATOM 3057 C CA . PRO A 1 377 ? -3.748 26.873 -37.722 1.00 72.50 377 PRO A CA 1
ATOM 3058 C C . PRO A 1 377 ? -2.715 26.879 -38.861 1.00 72.50 377 PRO A C 1
ATOM 3060 O O . PRO A 1 377 ? -2.686 27.845 -39.621 1.00 72.50 377 PRO A O 1
ATOM 3063 N N . PHE A 1 378 ? -1.850 25.862 -38.936 1.00 83.12 378 PHE A N 1
ATOM 3064 C CA . PHE A 1 378 ? -0.856 25.645 -40.000 1.00 83.12 378 PHE A CA 1
ATOM 3065 C C . PHE A 1 378 ? -0.404 24.172 -40.024 1.00 83.12 378 PHE A C 1
ATOM 3067 O O . PHE A 1 378 ? -0.316 23.535 -38.971 1.00 83.12 378 PHE A O 1
ATOM 3074 N N . ASP A 1 379 ? -0.124 23.629 -41.207 1.00 79.06 379 ASP A N 1
ATOM 3075 C CA . ASP A 1 379 ? 0.184 22.205 -41.405 1.00 79.06 379 ASP A CA 1
ATOM 3076 C C . ASP A 1 379 ? 1.642 21.831 -41.071 1.00 79.06 379 ASP A C 1
ATOM 3078 O O . ASP A 1 379 ? 2.508 22.694 -40.924 1.00 79.06 379 ASP A O 1
ATOM 3082 N N . GLU A 1 380 ? 1.945 20.526 -40.994 1.00 79.31 380 GLU A N 1
ATOM 3083 C CA . GLU A 1 380 ? 3.305 20.022 -40.707 1.00 79.31 380 GLU A CA 1
ATOM 3084 C C . GLU A 1 380 ? 4.345 20.467 -41.755 1.00 79.31 380 GLU A C 1
ATOM 3086 O O . GLU A 1 380 ? 5.546 20.426 -41.491 1.00 79.31 380 GLU A O 1
ATOM 3091 N N . THR A 1 381 ? 3.914 20.913 -42.936 1.00 78.94 381 THR A N 1
ATOM 3092 C CA . THR A 1 381 ? 4.774 21.353 -44.043 1.00 78.94 381 THR A CA 1
ATOM 3093 C C . THR A 1 381 ? 5.234 22.815 -43.963 1.00 78.94 381 THR A C 1
ATOM 3095 O O . THR A 1 381 ? 6.001 23.226 -44.824 1.00 78.94 381 THR A O 1
ATOM 3098 N N . ASP A 1 382 ? 4.804 23.606 -42.970 1.00 81.50 382 ASP A N 1
ATOM 3099 C CA . ASP A 1 382 ? 5.241 25.009 -42.811 1.00 81.50 382 ASP A CA 1
ATOM 3100 C C . ASP A 1 382 ? 6.741 25.101 -42.438 1.00 81.50 382 ASP A C 1
ATOM 3102 O O . ASP A 1 382 ? 7.184 24.558 -41.419 1.00 81.50 382 ASP A O 1
ATOM 3106 N N . GLU A 1 383 ? 7.547 25.775 -43.263 1.00 79.94 383 GLU A N 1
ATOM 3107 C CA . GLU A 1 383 ? 8.996 25.917 -43.046 1.00 79.94 383 GLU A CA 1
ATOM 3108 C C . GLU A 1 383 ? 9.340 26.822 -41.849 1.00 79.94 383 GLU A C 1
ATOM 3110 O O . GLU A 1 383 ? 10.392 26.634 -41.241 1.00 79.94 383 GLU A O 1
ATOM 3115 N N . ASP A 1 384 ? 8.438 27.724 -41.438 1.00 84.12 384 ASP A N 1
ATOM 3116 C CA . ASP A 1 384 ? 8.624 28.615 -40.278 1.00 84.12 384 ASP A CA 1
ATOM 3117 C C . ASP A 1 384 ? 8.558 27.883 -38.914 1.00 84.12 384 ASP A C 1
ATOM 3119 O O . ASP A 1 384 ? 8.765 28.496 -37.859 1.00 84.12 384 ASP A O 1
ATOM 3123 N N . ILE A 1 385 ? 8.175 26.600 -38.878 1.00 86.69 385 ILE A N 1
ATOM 3124 C CA . ILE A 1 385 ? 8.045 25.838 -37.625 1.00 86.69 385 ILE A CA 1
ATOM 3125 C C . ILE A 1 385 ? 9.424 25.691 -36.974 1.00 86.69 385 ILE A C 1
ATOM 3127 O O . ILE A 1 385 ? 10.294 25.015 -37.506 1.00 86.69 385 ILE A O 1
ATOM 3131 N N . THR A 1 386 ? 9.600 26.262 -35.781 1.00 87.50 386 THR A N 1
ATOM 3132 C CA . THR A 1 386 ? 10.890 26.236 -35.064 1.00 87.50 386 THR A CA 1
ATOM 3133 C C . THR A 1 3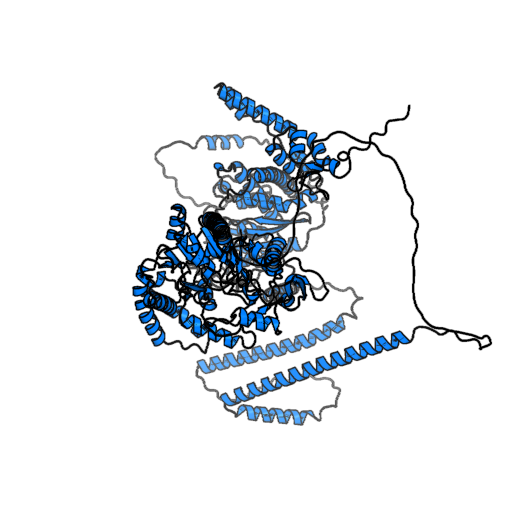86 ? 11.092 24.967 -34.230 1.00 87.50 386 THR A C 1
ATOM 3135 O O . THR A 1 386 ? 12.182 24.401 -34.204 1.00 87.50 386 THR A O 1
ATOM 3138 N N . HIS A 1 387 ? 10.036 24.507 -33.552 1.00 90.44 387 HIS A N 1
ATOM 3139 C CA . HIS A 1 387 ? 10.087 23.398 -32.599 1.00 90.44 387 HIS A CA 1
ATOM 3140 C C . HIS A 1 387 ? 8.958 22.407 -32.894 1.00 90.44 387 HIS A C 1
ATOM 3142 O O . HIS A 1 387 ? 7.788 22.794 -32.985 1.00 90.44 387 HIS A O 1
ATOM 3148 N N . GLN A 1 388 ? 9.296 21.123 -32.999 1.00 90.62 388 GLN A N 1
ATOM 3149 C CA . GLN A 1 388 ? 8.331 20.040 -33.171 1.00 90.62 388 GLN A CA 1
ATOM 3150 C C . GLN A 1 388 ? 8.322 19.164 -31.912 1.00 90.62 388 GLN A C 1
ATOM 3152 O O . GLN A 1 388 ? 9.333 18.562 -31.546 1.00 90.62 388 GLN A O 1
ATOM 3157 N N . ILE A 1 389 ? 7.176 19.130 -31.227 1.00 92.06 389 ILE A N 1
ATOM 3158 C CA . ILE A 1 389 ? 7.002 18.399 -29.969 1.00 92.06 389 ILE A CA 1
ATOM 3159 C C . ILE A 1 389 ? 6.557 16.975 -30.283 1.00 92.06 389 ILE A C 1
ATOM 3161 O O . ILE A 1 389 ? 5.511 16.779 -30.906 1.00 92.06 389 ILE A O 1
ATOM 3165 N N . VAL A 1 390 ? 7.351 16.001 -29.836 1.00 89.81 390 VAL A N 1
ATOM 3166 C CA . VAL A 1 390 ? 7.195 14.571 -30.145 1.00 89.81 390 VAL A CA 1
ATOM 3167 C C . VAL A 1 390 ? 7.422 13.749 -28.876 1.00 89.81 390 VAL A C 1
ATOM 3169 O O . VAL A 1 390 ? 8.372 14.008 -28.136 1.00 89.81 390 VAL A O 1
ATOM 3172 N N . ASP A 1 391 ? 6.588 12.734 -28.642 1.00 86.19 391 ASP A N 1
ATOM 3173 C CA . ASP A 1 391 ? 6.719 11.794 -27.512 1.00 86.19 391 ASP A CA 1
ATOM 3174 C C . ASP A 1 391 ? 6.780 10.336 -28.010 1.00 86.19 391 ASP A C 1
ATOM 3176 O O . ASP A 1 391 ? 5.962 9.471 -27.692 1.00 86.19 391 ASP A O 1
ATOM 3180 N N . ARG A 1 392 ? 7.752 10.081 -28.897 1.00 82.88 392 ARG A N 1
ATOM 3181 C CA . ARG A 1 392 ? 8.007 8.787 -29.553 1.00 82.88 392 ARG A CA 1
ATOM 3182 C C . ARG A 1 392 ? 9.439 8.320 -29.257 1.00 82.88 392 ARG A C 1
ATOM 3184 O O . ARG A 1 392 ? 10.328 9.152 -29.107 1.00 82.88 392 ARG A O 1
ATOM 3191 N N . PRO A 1 393 ? 9.722 7.003 -29.220 1.00 76.75 393 PRO A N 1
ATOM 3192 C CA . PRO A 1 393 ? 11.087 6.506 -29.014 1.00 76.75 393 PRO A CA 1
ATOM 3193 C C . PRO A 1 393 ? 12.011 6.776 -30.214 1.00 76.75 393 PRO A C 1
ATOM 3195 O O . PRO A 1 393 ? 13.225 6.861 -30.046 1.00 76.75 393 PRO A O 1
ATOM 3198 N N . THR A 1 394 ? 11.446 6.908 -31.416 1.00 73.31 394 THR A N 1
ATOM 3199 C CA . THR A 1 394 ? 12.134 7.277 -32.658 1.00 73.31 394 THR A CA 1
ATOM 3200 C C . THR A 1 394 ? 11.201 8.103 -33.545 1.00 73.31 394 THR A C 1
ATOM 3202 O O . THR A 1 394 ? 9.984 7.915 -33.523 1.00 73.31 394 THR A O 1
ATOM 3205 N N . GLN A 1 395 ? 11.778 8.999 -34.346 1.00 71.69 395 GLN A N 1
ATOM 3206 C CA . GLN A 1 395 ? 11.074 9.830 -35.325 1.00 71.69 395 GLN A CA 1
ATOM 3207 C C . GLN A 1 395 ? 11.542 9.446 -36.738 1.00 71.69 395 GLN A C 1
ATOM 3209 O O . GLN A 1 395 ? 12.743 9.321 -36.972 1.00 71.69 395 GLN A O 1
ATOM 3214 N N . SER A 1 396 ? 10.611 9.218 -37.672 1.00 59.72 396 SER A N 1
ATOM 3215 C CA . SER A 1 396 ? 10.924 8.727 -39.029 1.00 59.72 396 SER A CA 1
ATOM 3216 C C . SER A 1 396 ? 11.191 9.833 -40.053 1.00 59.72 396 SER A C 1
ATOM 3218 O O . SER A 1 396 ? 11.952 9.615 -40.993 1.00 59.72 396 SER A O 1
ATOM 3220 N N . HIS A 1 397 ? 10.590 11.011 -39.869 1.00 68.62 397 HIS A N 1
ATOM 3221 C CA . HIS A 1 397 ? 10.805 12.195 -40.701 1.00 68.62 397 HIS A CA 1
ATOM 3222 C C . HIS A 1 397 ? 11.295 13.347 -39.823 1.00 68.62 397 HIS A C 1
ATOM 3224 O O . HIS A 1 397 ? 10.642 13.712 -38.845 1.00 68.62 397 HIS A O 1
ATOM 3230 N N . VAL A 1 398 ? 12.470 13.877 -40.163 1.00 75.56 398 VAL A N 1
ATOM 3231 C CA . VAL A 1 398 ? 13.192 14.901 -39.401 1.00 75.56 398 VAL A CA 1
ATOM 3232 C C . VAL A 1 398 ? 13.552 16.033 -40.356 1.00 75.56 398 VAL A C 1
ATOM 3234 O O . VAL A 1 398 ? 14.325 15.832 -41.293 1.00 75.56 398 VAL A O 1
ATOM 3237 N N . PHE A 1 399 ? 12.991 17.217 -40.125 1.00 80.94 399 PHE A N 1
ATOM 3238 C CA . PHE A 1 399 ? 13.343 18.433 -40.856 1.00 80.94 399 PHE A CA 1
ATOM 3239 C C . PHE A 1 399 ? 14.570 19.089 -40.211 1.00 80.94 399 PHE A C 1
ATOM 3241 O O . PHE A 1 399 ? 14.563 19.382 -39.019 1.00 80.94 399 PHE A O 1
ATOM 3248 N N . LEU A 1 400 ? 15.622 19.347 -40.995 1.00 77.44 400 LEU A N 1
ATOM 3249 C CA . LEU A 1 400 ? 16.893 19.907 -40.498 1.00 77.44 400 LEU A CA 1
ATOM 3250 C C . LEU A 1 400 ? 16.784 21.347 -39.958 1.00 77.44 400 LEU A C 1
ATOM 3252 O O . LEU A 1 400 ? 17.701 21.809 -39.289 1.00 77.44 400 LEU A O 1
ATOM 3256 N N . SER A 1 401 ? 15.685 22.046 -40.245 1.00 81.44 401 SER A N 1
ATOM 3257 C CA . SER A 1 401 ? 15.374 23.386 -39.734 1.00 81.44 401 SER A CA 1
ATOM 3258 C C . SER A 1 401 ? 14.688 23.395 -38.360 1.00 81.44 401 SER A C 1
ATOM 3260 O O . SER A 1 401 ? 14.459 24.476 -37.823 1.00 81.44 401 SER A O 1
ATOM 3262 N N . ARG A 1 402 ? 14.337 22.227 -37.797 1.00 86.94 402 ARG A N 1
ATOM 3263 C CA . ARG A 1 402 ? 13.479 22.111 -36.604 1.00 86.94 402 ARG A CA 1
ATOM 3264 C C . ARG A 1 402 ? 14.179 21.429 -35.441 1.00 86.94 402 ARG A C 1
ATOM 3266 O O . ARG A 1 402 ? 14.836 20.402 -35.616 1.00 86.94 402 ARG A O 1
ATOM 3273 N N . GLU A 1 403 ? 13.933 21.923 -34.232 1.00 87.75 403 GLU A N 1
ATOM 3274 C CA . GLU A 1 403 ? 14.334 21.228 -33.009 1.00 87.75 403 GLU A CA 1
ATOM 3275 C C . GLU A 1 403 ? 13.249 20.244 -32.545 1.00 87.75 403 GLU A C 1
ATOM 3277 O O . GLU A 1 403 ? 12.078 20.597 -32.386 1.00 87.75 403 GLU A O 1
ATOM 3282 N N . TYR A 1 404 ? 13.652 18.987 -32.336 1.00 89.81 404 TYR A N 1
ATOM 3283 C CA . TYR A 1 404 ? 12.781 17.879 -31.939 1.00 89.81 404 TYR A CA 1
ATOM 3284 C C . TYR A 1 404 ? 12.935 17.596 -30.446 1.00 89.81 404 TYR A C 1
ATOM 3286 O O . TYR A 1 404 ? 13.908 16.963 -30.022 1.00 89.81 404 TYR A O 1
ATOM 3294 N N . VAL A 1 405 ? 11.965 18.051 -29.651 1.00 91.75 405 VAL A N 1
ATOM 3295 C CA . VAL A 1 405 ? 12.030 18.012 -28.181 1.00 91.75 405 VAL A CA 1
ATOM 3296 C C . VAL A 1 405 ? 10.812 17.339 -27.555 1.00 91.75 405 VAL A C 1
ATOM 3298 O O . VAL A 1 405 ? 9.690 17.415 -28.057 1.00 91.75 405 VAL A O 1
ATOM 3301 N N . GLN A 1 406 ? 11.046 16.681 -26.424 1.00 91.56 406 GLN A N 1
ATOM 3302 C CA . GLN A 1 406 ? 10.007 16.055 -25.612 1.00 91.56 406 GLN A CA 1
ATOM 3303 C C . GLN A 1 406 ? 9.144 17.114 -24.907 1.00 91.56 406 GLN A C 1
ATOM 3305 O O . GLN A 1 406 ? 9.663 18.163 -24.506 1.00 91.56 406 GLN A O 1
ATOM 3310 N N . PRO A 1 407 ? 7.845 16.846 -24.667 1.00 91.94 407 PRO A N 1
ATOM 3311 C CA . PRO A 1 407 ? 6.923 17.831 -24.100 1.00 91.94 407 PRO A CA 1
ATOM 3312 C C . PRO A 1 407 ? 7.349 18.381 -22.731 1.00 91.94 407 PRO A C 1
ATOM 3314 O O . PRO A 1 407 ? 7.011 19.523 -22.426 1.00 91.94 407 PRO A O 1
ATOM 3317 N N . GLN A 1 408 ? 8.115 17.626 -21.929 1.00 91.56 408 GLN A N 1
ATOM 3318 C CA . GLN A 1 408 ? 8.609 18.065 -20.615 1.00 91.56 408 GLN A CA 1
ATOM 3319 C C . GLN A 1 408 ? 9.400 19.385 -20.680 1.00 91.56 408 GLN A C 1
ATOM 3321 O O . GLN A 1 408 ? 9.261 20.212 -19.779 1.00 91.56 408 GLN A O 1
ATOM 3326 N N . TRP A 1 409 ? 10.159 19.618 -21.761 1.00 92.50 409 TRP A N 1
ATOM 3327 C CA . TRP A 1 409 ? 10.974 20.826 -21.947 1.00 92.50 409 TRP A CA 1
ATOM 3328 C C . TRP A 1 409 ? 10.166 22.113 -21.755 1.00 92.50 409 TRP A C 1
ATOM 3330 O O . TRP A 1 409 ? 10.620 23.036 -21.088 1.00 92.50 409 TRP A O 1
ATOM 3340 N N . ILE A 1 410 ? 8.925 22.151 -22.254 1.00 91.06 410 ILE A N 1
ATOM 3341 C CA . ILE A 1 410 ? 8.044 23.322 -22.138 1.00 91.06 410 ILE A CA 1
ATOM 3342 C C . ILE A 1 410 ? 7.725 23.627 -20.666 1.00 91.06 410 ILE A C 1
ATOM 3344 O O . ILE A 1 410 ? 7.780 24.785 -20.256 1.00 91.06 410 ILE A O 1
ATOM 3348 N N . TYR A 1 411 ? 7.420 22.604 -19.864 1.00 91.44 411 TYR A N 1
ATOM 3349 C CA . TYR A 1 411 ? 7.057 22.762 -18.450 1.00 91.44 411 TYR A CA 1
ATOM 3350 C C . TYR A 1 411 ? 8.261 23.180 -17.598 1.00 91.44 411 TYR A C 1
AT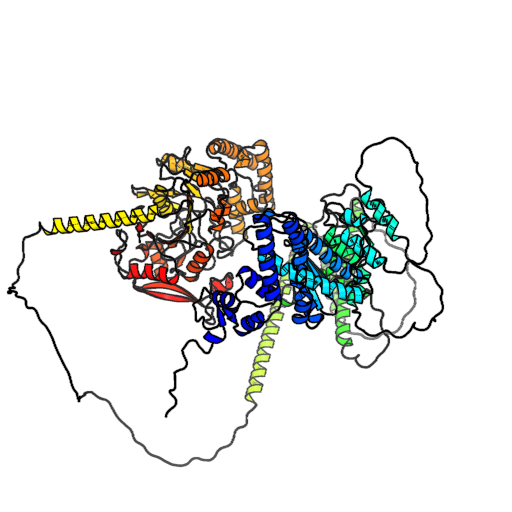OM 3352 O O . TYR A 1 411 ? 8.121 24.019 -16.706 1.00 91.44 411 TYR A O 1
ATOM 3360 N N . ASP A 1 412 ? 9.445 22.636 -17.889 1.00 89.94 412 ASP A N 1
ATOM 3361 C CA . ASP A 1 412 ? 10.677 23.001 -17.187 1.00 89.94 412 ASP A CA 1
ATOM 3362 C C . ASP A 1 412 ? 11.141 24.420 -17.567 1.00 89.94 412 ASP A C 1
ATOM 3364 O O . ASP A 1 412 ? 11.469 25.199 -16.672 1.00 89.94 412 ASP A O 1
ATOM 3368 N N . CYS A 1 413 ? 11.062 24.818 -18.846 1.00 89.25 413 CYS A N 1
ATOM 3369 C CA . CYS A 1 413 ? 11.306 26.200 -19.290 1.00 89.25 413 CYS A CA 1
ATOM 3370 C C . CYS A 1 413 ? 10.355 27.203 -18.617 1.00 89.25 413 CYS A C 1
ATOM 3372 O O . CYS A 1 413 ? 10.787 28.258 -18.150 1.00 89.25 413 CYS A O 1
ATOM 3374 N N . VAL A 1 414 ? 9.063 26.866 -18.521 1.00 88.12 414 VAL A N 1
ATOM 3375 C CA . VAL A 1 414 ? 8.049 27.692 -17.843 1.00 88.12 414 VAL A CA 1
ATOM 3376 C C . VAL A 1 414 ? 8.362 27.866 -16.356 1.00 88.12 414 VAL A C 1
ATOM 3378 O O . VAL A 1 414 ? 8.326 28.988 -15.853 1.00 88.12 414 VAL A O 1
ATOM 3381 N N . ASN A 1 415 ? 8.722 26.788 -15.654 1.00 88.88 415 ASN A N 1
ATOM 3382 C CA . ASN A 1 415 ? 9.073 26.857 -14.232 1.00 88.88 415 ASN A CA 1
ATOM 3383 C C . ASN A 1 415 ? 10.409 27.576 -13.981 1.00 88.88 415 ASN A C 1
ATOM 3385 O O . ASN A 1 415 ? 10.546 28.272 -12.976 1.00 88.88 415 ASN A O 1
ATOM 3389 N N . ALA A 1 416 ? 11.382 27.428 -14.884 1.00 84.50 416 ALA A N 1
ATOM 3390 C CA . ALA A 1 416 ? 12.680 28.094 -14.804 1.00 84.50 416 ALA A CA 1
ATOM 3391 C C . ALA A 1 416 ? 12.646 29.564 -15.274 1.00 84.50 416 ALA A C 1
ATOM 3393 O O . ALA A 1 416 ? 13.598 30.297 -15.000 1.00 84.50 416 ALA A O 1
ATOM 3394 N N . ARG A 1 417 ? 11.573 29.991 -15.962 1.00 83.94 417 ARG A N 1
ATOM 3395 C CA . ARG A 1 417 ? 11.412 31.288 -16.658 1.00 83.94 417 ARG A CA 1
ATOM 3396 C C . ARG A 1 417 ? 12.468 31.599 -17.726 1.00 83.94 417 ARG A C 1
ATOM 3398 O O . ARG A 1 417 ? 12.605 32.745 -18.146 1.00 83.94 417 ARG A O 1
ATOM 3405 N N . ILE A 1 418 ? 13.199 30.590 -18.185 1.00 86.31 418 ILE A N 1
ATOM 3406 C CA . ILE A 1 418 ? 14.244 30.714 -19.205 1.00 86.31 418 ILE A CA 1
ATOM 3407 C C . ILE A 1 418 ? 14.077 29.612 -20.246 1.00 86.31 418 ILE A C 1
ATOM 3409 O O . ILE A 1 418 ? 13.577 28.530 -19.940 1.00 86.31 418 ILE A O 1
ATOM 3413 N N . ILE A 1 419 ? 14.518 29.874 -21.475 1.00 86.75 419 ILE A N 1
ATOM 3414 C CA . ILE A 1 419 ? 14.625 28.838 -22.504 1.00 86.75 419 ILE A CA 1
ATOM 3415 C C . ILE A 1 419 ? 15.816 27.944 -22.127 1.00 86.75 419 ILE A C 1
ATOM 3417 O O . ILE A 1 419 ? 16.958 28.404 -22.103 1.00 86.75 419 ILE A O 1
ATOM 3421 N N . LEU A 1 420 ? 15.547 26.687 -21.775 1.00 87.00 420 LEU A N 1
ATOM 3422 C CA . LEU A 1 420 ? 16.567 25.713 -21.376 1.00 87.00 420 LEU A CA 1
ATOM 3423 C C . LEU A 1 420 ? 17.233 25.070 -22.608 1.00 87.00 420 LEU A C 1
ATOM 3425 O O . LEU A 1 420 ? 16.560 24.879 -23.622 1.00 87.00 420 LEU A O 1
ATOM 3429 N N . PRO A 1 421 ? 18.512 24.651 -22.529 1.00 87.94 421 PRO A N 1
ATOM 3430 C CA . PRO A 1 421 ? 19.162 23.900 -23.603 1.00 87.94 421 PRO A CA 1
ATOM 3431 C C . PRO A 1 421 ? 18.403 22.612 -23.958 1.00 87.94 421 PRO A C 1
ATOM 3433 O O . PRO A 1 421 ? 18.046 21.817 -23.085 1.00 87.94 421 PRO A O 1
ATOM 3436 N N . THR A 1 422 ? 18.181 22.387 -25.249 1.00 86.50 422 THR A N 1
ATOM 3437 C CA . THR A 1 422 ? 17.353 21.290 -25.776 1.00 86.50 422 THR A CA 1
ATOM 3438 C C . THR A 1 422 ? 18.059 19.929 -25.774 1.00 86.50 422 THR A C 1
ATOM 3440 O O . THR A 1 422 ? 17.389 18.897 -25.772 1.00 86.50 422 THR A O 1
ATOM 3443 N N . GLU A 1 423 ? 19.395 19.891 -25.667 1.00 84.50 423 GLU A N 1
ATOM 3444 C CA . GLU A 1 423 ? 20.238 18.677 -25.696 1.00 84.50 423 GLU A CA 1
ATOM 3445 C C . GLU A 1 423 ? 19.817 17.561 -24.719 1.00 84.50 423 GLU A C 1
ATOM 3447 O O . GLU A 1 423 ? 19.986 16.368 -25.009 1.00 84.50 423 GLU A O 1
ATOM 3452 N N . GLY A 1 424 ? 19.291 17.948 -23.551 1.00 81.88 424 GLY A N 1
ATOM 3453 C CA . GLY A 1 424 ? 18.804 17.037 -22.508 1.00 81.88 424 GLY A CA 1
ATOM 3454 C C . GLY A 1 424 ? 17.382 16.512 -22.738 1.00 81.88 424 GLY A C 1
ATOM 3455 O O . GLY A 1 424 ? 16.960 15.595 -22.044 1.00 81.88 424 GLY A O 1
ATOM 3456 N N . TYR A 1 425 ? 16.660 17.067 -23.714 1.00 88.56 425 TYR A N 1
ATOM 3457 C CA . TYR A 1 425 ? 15.238 16.818 -23.976 1.00 88.56 425 TYR A CA 1
ATOM 3458 C C . TYR A 1 425 ? 14.964 16.275 -25.387 1.00 88.56 425 TYR A C 1
ATOM 3460 O O . TYR A 1 425 ? 13.805 16.146 -25.783 1.00 88.56 425 TYR A O 1
ATOM 3468 N N . ILE A 1 426 ? 16.011 15.952 -26.153 1.00 87.94 426 ILE A N 1
ATOM 3469 C CA . ILE A 1 426 ? 15.895 15.386 -27.504 1.00 87.94 426 ILE A CA 1
ATOM 3470 C C . ILE A 1 426 ? 15.107 14.066 -27.467 1.00 87.94 426 ILE A C 1
ATOM 3472 O O . ILE A 1 426 ? 15.281 13.232 -26.571 1.00 87.94 426 ILE A O 1
ATOM 3476 N N . VAL A 1 427 ? 14.251 13.862 -28.468 1.00 83.62 427 VAL A N 1
ATOM 3477 C CA . VAL A 1 427 ? 13.480 12.627 -28.696 1.00 83.62 427 VAL A CA 1
ATOM 3478 C C . VAL A 1 427 ? 14.370 11.378 -28.571 1.00 83.62 427 VAL A C 1
ATOM 3480 O O . VAL A 1 427 ? 15.436 11.292 -29.181 1.00 83.62 427 VAL A O 1
ATOM 3483 N N . GLY A 1 428 ? 13.947 10.405 -27.758 1.00 77.75 428 GLY A N 1
ATOM 3484 C CA . GLY A 1 428 ? 14.676 9.149 -27.527 1.00 77.75 428 GLY A CA 1
ATOM 3485 C C . GLY A 1 428 ? 15.776 9.185 -26.450 1.00 77.75 428 GLY A C 1
ATOM 3486 O O . GLY A 1 428 ? 16.316 8.129 -26.116 1.00 77.75 428 GLY A O 1
ATOM 3487 N N . ARG A 1 429 ? 16.100 10.347 -25.859 1.00 82.81 429 ARG A N 1
ATOM 3488 C CA . ARG A 1 429 ? 16.904 10.432 -24.619 1.00 82.81 429 ARG A CA 1
ATOM 3489 C C . ARG A 1 429 ? 16.017 10.351 -23.371 1.00 82.81 429 ARG A C 1
ATOM 3491 O O . ARG A 1 429 ? 14.817 10.588 -23.440 1.00 82.81 429 ARG A O 1
ATOM 3498 N N . VAL A 1 430 ? 16.608 10.033 -22.219 1.00 84.50 430 VAL A N 1
ATOM 3499 C CA . VAL A 1 430 ? 15.924 10.160 -20.920 1.00 84.50 430 VAL A CA 1
ATOM 3500 C C . VAL A 1 430 ? 16.021 11.626 -20.471 1.00 84.50 430 VAL A C 1
ATOM 3502 O O . VAL A 1 430 ? 17.149 12.113 -20.366 1.00 84.50 430 VAL A O 1
ATOM 3505 N N . PRO A 1 431 ? 14.900 12.329 -20.222 1.00 85.75 431 PRO A N 1
ATOM 3506 C CA . PRO A 1 431 ? 14.923 13.724 -19.790 1.00 85.75 431 PRO A CA 1
ATOM 3507 C C . PRO A 1 431 ? 15.415 13.871 -18.336 1.00 85.75 431 PRO A C 1
ATOM 3509 O O . PRO A 1 431 ? 15.394 12.900 -17.570 1.00 85.75 431 PRO A O 1
ATOM 3512 N N . PRO A 1 432 ? 15.852 15.076 -17.920 1.00 86.94 432 PRO A N 1
ATOM 3513 C CA . PRO A 1 432 ? 16.191 15.361 -16.525 1.00 86.94 432 PRO A CA 1
ATOM 3514 C C . PRO A 1 432 ? 14.962 15.235 -15.598 1.00 86.94 432 PRO A C 1
ATOM 3516 O O . PRO A 1 432 ? 13.823 15.251 -16.069 1.00 86.94 432 PRO A O 1
ATOM 3519 N N . PRO A 1 433 ? 15.144 15.116 -14.270 1.00 88.25 433 PRO A N 1
ATOM 3520 C CA . PRO A 1 433 ? 14.024 14.966 -13.342 1.00 88.25 433 PRO A CA 1
ATOM 3521 C C . PRO A 1 433 ? 13.150 16.231 -13.288 1.00 88.25 433 PRO A C 1
ATOM 3523 O O . PRO A 1 433 ? 13.627 17.293 -12.893 1.00 88.25 433 PRO A O 1
ATOM 3526 N N . HIS A 1 434 ? 11.860 16.104 -13.620 1.00 84.75 434 HIS A N 1
ATOM 3527 C CA . HIS A 1 434 ? 10.875 17.188 -13.505 1.00 84.75 434 HIS A CA 1
ATOM 3528 C C . HIS A 1 434 ? 10.688 17.593 -12.031 1.00 84.75 434 HIS A C 1
ATOM 3530 O O . HIS A 1 434 ? 10.115 16.846 -11.232 1.00 84.75 434 HIS A O 1
ATOM 3536 N N . LEU A 1 435 ? 11.197 18.769 -11.658 1.00 85.69 435 LEU A N 1
ATOM 3537 C CA . LEU A 1 435 ? 11.164 19.269 -10.282 1.00 85.69 435 LEU A CA 1
ATOM 3538 C C . LEU A 1 435 ? 9.839 19.980 -9.978 1.00 85.69 435 LEU A C 1
ATOM 3540 O O . LEU A 1 435 ? 9.313 20.728 -10.801 1.00 85.69 435 LEU A O 1
ATOM 3544 N N . SER A 1 436 ? 9.319 19.794 -8.761 1.00 86.12 436 SER A N 1
ATOM 3545 C CA . SER A 1 436 ? 8.134 20.525 -8.305 1.00 86.12 436 SER A CA 1
ATOM 3546 C C . SER A 1 436 ? 8.490 21.983 -7.993 1.00 86.12 436 SER A C 1
ATOM 3548 O O . SER A 1 436 ? 9.269 22.226 -7.071 1.00 86.12 436 SER A O 1
ATOM 3550 N N . PRO A 1 437 ? 7.876 22.977 -8.660 1.00 81.88 437 PRO A N 1
ATOM 3551 C CA . PRO A 1 437 ? 8.087 24.391 -8.359 1.00 81.88 437 PRO A CA 1
ATOM 3552 C C . PRO A 1 437 ? 7.321 24.836 -7.096 1.00 81.88 437 PRO A C 1
ATOM 3554 O O . PRO A 1 437 ? 7.255 26.030 -6.806 1.00 81.88 437 PRO A O 1
ATOM 3557 N N . PHE A 1 438 ? 6.691 23.906 -6.368 1.00 81.69 438 PHE A N 1
ATOM 3558 C CA . PHE A 1 438 ? 5.904 24.147 -5.153 1.00 81.69 438 PHE A CA 1
ATOM 3559 C C . PHE A 1 438 ? 6.616 23.699 -3.862 1.00 81.69 438 PHE A C 1
ATOM 3561 O O . PHE A 1 438 ? 6.003 23.747 -2.799 1.00 81.69 438 PHE A O 1
ATOM 3568 N N . VAL A 1 439 ? 7.873 23.246 -3.951 1.00 77.38 439 VAL A N 1
ATOM 3569 C CA . VAL A 1 439 ? 8.689 22.807 -2.808 1.00 77.38 439 VAL A CA 1
ATOM 3570 C C . VAL A 1 439 ? 9.858 23.770 -2.612 1.00 77.38 439 VAL A C 1
ATOM 3572 O O . VAL A 1 439 ? 10.659 23.980 -3.524 1.00 77.38 439 VAL A O 1
ATOM 3575 N N . ASP A 1 440 ? 9.973 24.333 -1.411 1.00 67.56 440 ASP A N 1
ATOM 3576 C CA . ASP A 1 440 ? 11.071 25.223 -1.038 1.00 67.56 440 ASP A CA 1
ATOM 3577 C C . ASP A 1 440 ? 12.281 24.386 -0.582 1.00 67.56 440 ASP A C 1
ATOM 3579 O O . ASP A 1 440 ? 12.509 24.186 0.611 1.00 67.56 440 ASP A O 1
ATOM 3583 N N . ASN A 1 441 ? 13.066 23.879 -1.544 1.00 64.88 441 ASN A N 1
ATOM 3584 C CA . ASN A 1 441 ? 14.222 22.988 -1.298 1.00 64.88 441 ASN A CA 1
ATOM 3585 C C . ASN A 1 441 ? 15.213 23.540 -0.248 1.00 64.88 441 ASN A C 1
ATOM 3587 O O . ASN A 1 441 ? 15.820 22.787 0.514 1.00 64.88 441 ASN A O 1
ATOM 3591 N N . ASP A 1 442 ? 15.350 24.868 -0.189 1.00 58.88 442 ASP A N 1
ATOM 3592 C CA . ASP A 1 442 ? 16.241 25.569 0.739 1.00 58.88 442 ASP A CA 1
ATOM 3593 C C . ASP A 1 442 ? 15.737 25.505 2.207 1.00 58.88 442 ASP A C 1
ATOM 3595 O O . ASP A 1 442 ? 16.519 25.707 3.135 1.00 58.88 442 ASP A O 1
ATOM 3599 N N . ALA A 1 443 ? 14.456 25.174 2.433 1.00 58.19 443 ALA A N 1
ATOM 3600 C CA . ALA A 1 443 ? 13.853 24.938 3.750 1.00 58.19 443 ALA A CA 1
ATOM 3601 C C . ALA A 1 443 ? 13.812 23.447 4.149 1.00 58.19 443 ALA A C 1
ATOM 3603 O O . ALA A 1 443 ? 13.839 23.135 5.340 1.00 58.19 443 ALA A O 1
ATOM 3604 N N . GLU A 1 444 ? 13.780 22.523 3.180 1.00 57.03 444 GLU A N 1
ATOM 3605 C CA . GLU A 1 444 ? 13.851 21.070 3.434 1.00 57.03 444 GLU A CA 1
ATOM 3606 C C . GLU A 1 444 ? 15.290 20.568 3.676 1.00 57.03 444 GLU A C 1
ATOM 3608 O O . GLU A 1 444 ? 15.494 19.449 4.146 1.00 57.03 444 GLU A O 1
ATOM 3613 N N . GLY A 1 445 ? 16.303 21.405 3.416 1.00 46.59 445 GLY A N 1
ATOM 3614 C CA . GLY A 1 445 ? 17.703 21.141 3.773 1.00 46.59 445 GLY A CA 1
ATOM 3615 C C . GLY A 1 445 ? 18.459 20.218 2.812 1.00 46.59 445 GLY A C 1
ATOM 3616 O O . GLY A 1 445 ? 19.600 19.851 3.094 1.00 46.59 445 GLY A O 1
ATOM 3617 N N . TYR A 1 446 ? 17.857 19.865 1.674 1.00 57.47 446 TYR A N 1
ATOM 3618 C CA . TYR A 1 446 ? 18.494 19.114 0.594 1.00 57.47 446 TYR A CA 1
ATOM 3619 C C . TYR A 1 446 ? 18.126 19.728 -0.761 1.00 57.47 446 TYR A C 1
ATOM 3621 O O . TYR A 1 446 ? 16.958 19.776 -1.137 1.00 57.47 446 TYR A O 1
ATOM 3629 N N . ILE A 1 447 ? 19.136 20.179 -1.506 1.00 60.91 447 ILE A N 1
ATOM 3630 C CA . ILE A 1 447 ? 18.975 20.760 -2.842 1.00 60.91 447 ILE A CA 1
ATOM 3631 C C . ILE A 1 447 ? 19.400 19.701 -3.872 1.00 60.91 447 ILE A C 1
ATOM 3633 O O . ILE A 1 447 ? 20.557 19.275 -3.850 1.00 60.91 447 ILE A O 1
ATOM 3637 N N . PRO A 1 448 ? 18.513 19.256 -4.782 1.00 74.50 448 PRO A N 1
ATOM 3638 C CA . PRO A 1 448 ? 18.897 18.354 -5.866 1.00 74.50 448 PRO A CA 1
ATOM 3639 C C . PRO A 1 448 ? 19.909 19.004 -6.824 1.00 74.50 448 PRO A C 1
ATOM 3641 O O . PRO A 1 448 ? 19.759 20.165 -7.196 1.00 74.50 448 PRO A O 1
ATOM 3644 N N . GLU A 1 449 ? 20.887 18.240 -7.314 1.00 73.50 449 GLU A N 1
ATOM 3645 C CA . GLU A 1 449 ? 21.961 18.724 -8.209 1.00 73.50 449 GLU A CA 1
ATOM 3646 C C . GLU A 1 449 ? 21.433 19.435 -9.477 1.00 73.50 449 GLU A C 1
ATOM 3648 O O . GLU A 1 449 ? 21.968 20.454 -9.926 1.00 73.50 449 GLU A O 1
ATOM 3653 N N . TYR A 1 450 ? 20.313 18.956 -10.024 1.00 76.31 450 TYR A N 1
ATOM 3654 C CA . TYR A 1 450 ? 19.654 19.598 -11.163 1.00 76.31 450 TYR A CA 1
ATOM 3655 C C . TYR A 1 450 ? 19.025 20.961 -10.807 1.00 76.31 450 TYR A C 1
ATOM 3657 O O . TYR A 1 450 ? 19.039 21.876 -11.630 1.00 76.31 450 TYR A O 1
ATOM 3665 N N . ALA A 1 451 ? 18.568 21.155 -9.564 1.00 75.56 451 ALA A N 1
ATOM 3666 C CA . ALA A 1 451 ? 18.092 22.453 -9.083 1.00 75.56 451 ALA A CA 1
ATOM 3667 C C . ALA A 1 451 ? 19.242 23.470 -8.974 1.00 75.56 451 ALA A C 1
ATOM 3669 O O . ALA A 1 451 ? 19.052 24.639 -9.306 1.00 75.56 451 ALA A O 1
ATOM 3670 N N . GLU A 1 452 ? 20.450 23.035 -8.592 1.00 77.62 452 GLU A N 1
ATOM 3671 C CA . GLU A 1 452 ? 21.641 23.890 -8.686 1.00 77.62 452 GLU A CA 1
ATOM 3672 C C . GLU A 1 452 ? 21.980 24.240 -10.137 1.00 77.62 452 GLU A C 1
ATOM 3674 O O . GLU A 1 452 ? 22.335 25.381 -10.423 1.00 77.62 452 GLU A O 1
ATOM 3679 N N . THR A 1 453 ? 21.844 23.293 -11.068 1.00 78.38 453 THR A N 1
ATOM 3680 C CA . THR A 1 453 ? 22.090 23.556 -12.497 1.00 78.38 453 THR A CA 1
ATOM 3681 C C . THR A 1 453 ? 21.121 24.609 -13.036 1.00 78.38 453 THR A C 1
ATOM 3683 O O . THR A 1 453 ? 21.562 25.548 -13.695 1.00 78.38 453 THR A O 1
ATOM 3686 N N . ILE A 1 454 ? 19.833 24.536 -12.676 1.00 78.88 454 ILE A N 1
ATOM 3687 C CA . ILE A 1 454 ? 18.850 25.577 -13.017 1.00 78.88 454 ILE A CA 1
ATOM 3688 C C . ILE A 1 454 ? 19.206 26.918 -12.353 1.00 78.88 454 ILE A C 1
ATOM 3690 O O . ILE A 1 454 ? 19.282 27.919 -13.064 1.00 78.88 454 ILE A O 1
ATOM 3694 N N . LYS A 1 455 ? 19.512 26.955 -11.043 1.00 80.19 455 LYS A N 1
ATOM 3695 C CA . LYS A 1 455 ? 19.937 28.191 -10.344 1.00 80.19 455 LYS A CA 1
ATOM 3696 C C . LYS A 1 455 ? 21.159 28.843 -11.028 1.00 80.19 455 LYS A C 1
ATOM 3698 O O . LYS A 1 455 ? 21.196 30.062 -11.189 1.00 80.19 455 LYS A O 1
ATOM 3703 N N . ARG A 1 456 ? 22.133 28.048 -11.500 1.00 80.44 456 ARG A N 1
ATOM 3704 C CA . ARG A 1 456 ? 23.315 28.532 -12.250 1.00 80.44 456 ARG A CA 1
ATOM 3705 C C . ARG A 1 456 ? 22.956 29.058 -13.648 1.00 80.44 456 ARG A C 1
ATOM 3707 O O . ARG A 1 456 ? 23.470 30.102 -14.041 1.00 80.44 456 ARG A O 1
ATOM 3714 N N . LEU A 1 457 ? 22.068 28.381 -14.384 1.00 78.50 457 LEU A N 1
ATOM 3715 C CA . LEU A 1 457 ? 21.590 28.839 -15.699 1.00 78.50 457 LEU A CA 1
ATOM 3716 C C . LEU A 1 457 ? 20.770 30.136 -15.594 1.00 78.50 457 LEU A C 1
ATOM 3718 O O . LEU A 1 457 ? 20.939 31.031 -16.418 1.00 78.50 457 LEU A O 1
ATOM 3722 N N . GLN A 1 458 ? 19.944 30.279 -14.554 1.00 78.62 458 GLN A N 1
ATOM 3723 C CA . GLN A 1 458 ? 19.201 31.511 -14.266 1.00 78.62 458 GLN A CA 1
ATOM 3724 C C . GLN A 1 458 ? 20.144 32.688 -13.977 1.00 78.62 458 GLN A C 1
ATOM 3726 O O . GLN A 1 458 ? 19.988 33.751 -14.575 1.00 78.62 458 GLN A O 1
ATOM 3731 N N . ALA A 1 459 ? 21.172 32.491 -13.142 1.00 76.81 459 ALA A N 1
ATOM 3732 C CA . ALA A 1 459 ? 22.185 33.516 -12.880 1.00 76.81 459 ALA A CA 1
ATOM 3733 C C . ALA A 1 459 ? 22.974 33.910 -14.149 1.00 76.81 459 ALA A C 1
ATOM 3735 O O . ALA A 1 459 ? 23.256 35.089 -14.367 1.00 76.81 459 ALA A O 1
ATOM 3736 N N . ALA A 1 460 ? 23.288 32.940 -15.017 1.00 73.19 460 ALA A N 1
ATOM 3737 C CA . ALA A 1 460 ? 23.955 33.183 -16.298 1.00 73.19 460 ALA A CA 1
ATOM 3738 C C . ALA A 1 460 ? 23.068 33.909 -17.329 1.00 73.19 460 ALA A C 1
ATOM 3740 O O . ALA A 1 460 ? 23.591 34.643 -18.164 1.00 73.19 460 ALA A O 1
ATOM 3741 N N . ALA A 1 461 ? 21.745 33.728 -17.275 1.00 65.81 461 ALA A N 1
ATOM 3742 C CA . ALA A 1 461 ? 20.800 34.485 -18.093 1.00 65.81 461 ALA A CA 1
ATOM 3743 C C . ALA A 1 461 ? 20.640 35.927 -17.577 1.00 65.81 461 ALA A C 1
ATOM 3745 O O . ALA A 1 461 ? 20.703 36.875 -18.356 1.00 65.81 461 ALA A O 1
ATOM 3746 N N . GLN A 1 462 ? 20.503 36.111 -16.259 1.00 62.22 462 GLN A N 1
ATOM 3747 C CA . GLN A 1 462 ? 20.354 37.433 -15.636 1.00 62.22 462 GLN A CA 1
ATOM 3748 C C . GLN A 1 462 ? 21.579 38.336 -15.858 1.00 62.22 462 GLN A C 1
ATOM 3750 O O . GLN A 1 462 ? 21.421 39.533 -16.107 1.00 62.22 462 GLN A O 1
ATOM 3755 N N . SER A 1 463 ? 22.795 37.779 -15.846 1.00 56.84 463 SER A N 1
ATOM 3756 C CA . SER A 1 463 ? 24.030 38.549 -16.068 1.00 56.84 463 SER A CA 1
ATOM 3757 C C . SER A 1 463 ? 24.201 39.090 -17.496 1.00 56.84 463 SER A C 1
ATOM 3759 O O . SER A 1 463 ? 25.033 39.969 -17.707 1.00 56.84 463 SER A O 1
ATOM 3761 N N . GLN A 1 464 ? 23.403 38.628 -18.468 1.00 48.88 464 GLN A N 1
ATOM 3762 C CA . GLN A 1 464 ? 23.429 39.114 -19.856 1.00 48.88 464 GLN A CA 1
ATOM 3763 C C . GLN A 1 464 ? 22.467 40.289 -20.122 1.00 48.88 464 GLN A C 1
ATOM 3765 O O . GLN A 1 464 ? 22.509 40.871 -21.204 1.00 48.88 464 GLN A O 1
ATOM 3770 N N . VAL A 1 465 ? 21.589 40.636 -19.170 1.00 43.94 465 VAL A N 1
ATOM 3771 C CA . VAL A 1 465 ? 20.419 41.508 -19.422 1.00 43.94 465 VAL A CA 1
ATOM 3772 C C . VAL A 1 465 ? 20.571 42.934 -18.862 1.00 43.94 465 VAL A C 1
ATOM 3774 O O . VAL A 1 465 ? 19.832 43.829 -19.271 1.00 43.94 465 VAL A O 1
ATOM 3777 N N . LEU A 1 466 ? 21.528 43.190 -17.962 1.00 29.97 466 LEU A N 1
ATOM 3778 C CA . LEU A 1 466 ? 21.678 44.484 -17.276 1.00 29.97 466 LEU A CA 1
ATOM 3779 C C . LEU A 1 466 ? 22.758 45.397 -17.900 1.00 29.97 466 LEU A C 1
ATOM 3781 O O . LEU A 1 466 ? 23.944 45.071 -17.824 1.00 29.97 466 LEU A O 1
ATOM 3785 N N . PRO A 1 467 ? 22.399 46.587 -18.423 1.00 33.59 467 PRO A N 1
ATOM 3786 C CA . PRO A 1 467 ? 23.345 47.672 -18.654 1.00 33.59 467 PRO A CA 1
ATOM 3787 C C . PRO A 1 467 ? 23.631 48.438 -17.351 1.00 33.59 467 PRO A C 1
ATOM 3789 O O . PRO A 1 467 ? 22.729 48.680 -16.550 1.00 33.59 467 PRO A O 1
ATOM 3792 N N . LEU A 1 468 ? 24.885 48.857 -17.160 1.00 28.64 468 LEU A N 1
ATOM 3793 C CA . LEU A 1 468 ? 25.343 49.621 -15.992 1.00 28.64 468 LEU A CA 1
ATOM 3794 C C . LEU A 1 468 ? 24.671 51.011 -15.901 1.00 28.64 468 LEU A C 1
ATOM 3796 O O . LEU A 1 468 ? 24.849 51.817 -16.819 1.00 28.64 468 LEU A O 1
ATOM 3800 N N . PRO A 1 469 ? 23.976 51.346 -14.796 1.00 28.50 469 PRO A N 1
ATOM 3801 C CA . PRO A 1 469 ? 23.578 52.718 -14.489 1.00 28.50 469 PRO A CA 1
ATOM 3802 C C . PRO A 1 469 ? 24.787 53.558 -14.054 1.00 28.50 469 PRO A C 1
ATOM 3804 O O . PRO A 1 469 ? 25.705 53.062 -13.402 1.00 28.50 469 PRO A O 1
ATOM 3807 N N . SER A 1 470 ? 24.784 54.847 -14.389 1.00 29.81 470 SER A N 1
ATOM 3808 C CA . SER A 1 470 ? 25.873 55.774 -14.069 1.00 29.81 470 SER A CA 1
ATOM 3809 C C . SER A 1 470 ? 25.688 56.483 -12.723 1.00 29.81 470 SER A C 1
ATOM 3811 O O . SER A 1 470 ? 24.668 57.140 -12.539 1.00 29.81 470 SER A O 1
ATOM 3813 N N . LEU A 1 471 ? 26.744 56.459 -11.901 1.00 32.34 471 LEU A N 1
ATOM 3814 C CA . LEU A 1 471 ? 27.114 57.437 -10.861 1.00 32.34 471 LEU A CA 1
ATOM 3815 C C . LEU A 1 471 ? 26.066 57.817 -9.794 1.00 32.34 471 LEU A C 1
ATOM 3817 O O . LEU A 1 471 ? 25.118 58.561 -10.035 1.00 32.34 471 LEU A O 1
ATOM 3821 N N . GLY A 1 472 ? 26.372 57.414 -8.562 1.00 28.22 472 GLY A N 1
ATOM 3822 C CA . GLY A 1 472 ? 25.798 57.921 -7.319 1.00 28.22 472 GLY A CA 1
ATOM 3823 C C . GLY A 1 472 ? 26.745 57.556 -6.178 1.00 28.22 472 GLY A C 1
ATOM 3824 O O . GLY A 1 472 ? 26.633 56.470 -5.617 1.00 28.22 472 GLY A O 1
ATOM 3825 N N . ASP A 1 473 ? 27.735 58.409 -5.916 1.00 39.88 473 ASP A N 1
ATOM 3826 C CA . ASP A 1 473 ? 28.797 58.135 -4.944 1.00 39.88 473 ASP A CA 1
ATOM 3827 C C . ASP A 1 473 ? 28.316 58.352 -3.500 1.00 39.88 473 ASP A C 1
ATOM 3829 O O . ASP A 1 473 ? 27.887 59.455 -3.178 1.00 39.88 473 ASP A O 1
ATOM 3833 N N . GLU A 1 474 ? 28.438 57.326 -2.643 1.00 31.58 474 GLU A N 1
ATOM 3834 C CA . GLU A 1 474 ? 28.795 57.456 -1.208 1.00 31.58 474 GLU A CA 1
ATOM 3835 C C . GLU A 1 474 ? 29.060 56.079 -0.535 1.00 31.58 474 GLU A C 1
ATOM 3837 O O . GLU A 1 474 ? 29.965 55.970 0.288 1.00 31.58 474 GLU A O 1
ATOM 3842 N N . ASP A 1 475 ? 28.396 54.988 -0.948 1.00 31.38 475 ASP A N 1
ATOM 3843 C CA . ASP A 1 475 ? 28.472 53.654 -0.293 1.00 31.38 475 ASP A CA 1
ATOM 3844 C C . ASP A 1 475 ? 29.658 52.735 -0.723 1.00 31.38 475 ASP A C 1
ATOM 3846 O O . ASP A 1 475 ? 29.602 51.508 -0.597 1.00 31.38 475 ASP A O 1
ATOM 3850 N N . MET A 1 476 ? 30.752 53.282 -1.268 1.00 30.41 476 MET A N 1
ATOM 3851 C CA . MET A 1 476 ? 31.729 52.490 -2.049 1.00 30.41 476 MET A CA 1
ATOM 3852 C C . MET A 1 476 ? 32.869 51.787 -1.279 1.00 30.41 476 MET A C 1
ATOM 3854 O O . MET A 1 476 ? 33.508 50.901 -1.849 1.00 30.41 476 MET A O 1
ATOM 3858 N N . GLU A 1 477 ? 33.158 52.118 -0.015 1.00 32.94 477 GLU A N 1
ATOM 3859 C CA . GLU A 1 477 ? 34.410 51.651 0.624 1.00 32.94 477 GLU A CA 1
ATOM 3860 C C . GLU A 1 477 ? 34.376 50.208 1.171 1.00 32.94 477 GLU A C 1
ATOM 3862 O O . GLU A 1 477 ? 35.373 49.495 1.060 1.00 32.94 477 GLU A O 1
ATOM 3867 N N . ASN A 1 478 ? 33.246 49.722 1.703 1.00 33.06 478 ASN A N 1
ATOM 3868 C CA . ASN A 1 478 ? 33.182 48.370 2.293 1.00 33.06 478 ASN A CA 1
ATOM 3869 C C . ASN A 1 478 ? 32.993 47.237 1.262 1.00 33.06 478 ASN A C 1
ATOM 3871 O O . ASN A 1 478 ? 33.379 46.103 1.533 1.00 33.06 478 ASN A O 1
ATOM 3875 N N . SER A 1 479 ? 32.429 47.516 0.081 1.00 32.16 479 SER A N 1
ATOM 3876 C CA . SER A 1 479 ? 32.132 46.484 -0.934 1.00 32.16 479 SER A CA 1
ATOM 3877 C C . SER A 1 479 ? 33.361 46.070 -1.764 1.00 32.16 479 SER A C 1
ATOM 3879 O O . SER A 1 479 ? 33.465 44.938 -2.239 1.00 32.16 479 SER A O 1
ATOM 3881 N N . LEU A 1 480 ? 34.341 46.969 -1.917 1.00 30.08 480 LEU A N 1
ATOM 3882 C CA . LEU A 1 480 ? 35.517 46.727 -2.761 1.00 30.08 480 LEU A CA 1
ATOM 3883 C C . LEU A 1 480 ? 36.461 45.645 -2.213 1.00 30.08 480 LEU A C 1
ATOM 3885 O O . LEU A 1 480 ? 37.116 44.964 -3.000 1.00 30.08 480 LEU A O 1
ATOM 3889 N N . VAL A 1 481 ? 36.538 45.468 -0.890 1.00 31.38 481 VAL A N 1
ATOM 3890 C CA . VAL A 1 481 ? 37.516 44.559 -0.265 1.00 31.38 481 VAL A CA 1
ATOM 3891 C C . VAL A 1 481 ? 37.175 43.089 -0.533 1.00 31.38 481 VAL A C 1
ATOM 3893 O O . VAL A 1 481 ? 38.057 42.323 -0.918 1.00 31.38 481 VAL A O 1
ATOM 3896 N N . GLU A 1 482 ? 35.906 42.694 -0.409 1.00 31.52 482 GLU A N 1
ATOM 3897 C CA . GLU A 1 482 ? 35.475 41.318 -0.705 1.00 31.52 482 GLU A CA 1
ATOM 3898 C C . GLU A 1 482 ? 35.493 41.036 -2.220 1.00 31.52 482 GLU A C 1
ATOM 3900 O O . GLU A 1 482 ? 35.985 39.992 -2.655 1.00 31.52 482 GLU A O 1
ATOM 3905 N N . ALA A 1 483 ? 35.084 42.009 -3.046 1.00 33.59 483 ALA A N 1
ATOM 3906 C CA . ALA A 1 483 ? 35.060 41.884 -4.507 1.00 33.59 483 ALA A CA 1
ATOM 3907 C C . ALA A 1 483 ? 36.451 41.730 -5.166 1.00 33.59 483 ALA A C 1
ATOM 3909 O O . ALA A 1 483 ? 36.547 41.273 -6.309 1.00 33.59 483 ALA A O 1
ATOM 3910 N N . ILE A 1 484 ? 37.536 42.110 -4.481 1.00 35.97 484 ILE A N 1
ATOM 3911 C CA . ILE A 1 484 ? 38.917 41.910 -4.957 1.00 35.97 484 ILE A CA 1
ATOM 3912 C C . ILE A 1 484 ? 39.416 40.486 -4.659 1.00 35.97 484 ILE A C 1
ATOM 3914 O O . ILE A 1 484 ? 40.148 39.921 -5.473 1.00 35.97 484 ILE A O 1
ATOM 3918 N N . ILE A 1 485 ? 38.991 39.888 -3.542 1.00 35.75 485 ILE A N 1
ATOM 3919 C CA . ILE A 1 485 ? 39.401 38.537 -3.121 1.00 35.75 485 ILE A CA 1
ATOM 3920 C C . ILE A 1 485 ? 38.770 37.472 -4.031 1.00 35.75 485 ILE A C 1
ATOM 3922 O O . ILE A 1 485 ? 39.460 36.573 -4.503 1.00 35.75 485 ILE A O 1
ATOM 3926 N N . ASP A 1 486 ? 37.488 37.616 -4.367 1.00 42.56 486 ASP A N 1
ATOM 3927 C CA . ASP A 1 486 ? 36.771 36.649 -5.217 1.00 42.56 486 ASP A CA 1
ATOM 3928 C C . ASP A 1 486 ? 37.287 36.653 -6.679 1.00 42.56 486 ASP A C 1
ATOM 3930 O O . ASP A 1 486 ? 37.284 35.642 -7.391 1.00 42.56 486 ASP A O 1
ATOM 3934 N N . ARG A 1 487 ? 37.825 37.796 -7.136 1.00 39.88 487 ARG A N 1
ATOM 3935 C CA . ARG A 1 487 ? 38.404 37.958 -8.483 1.00 39.88 487 ARG A CA 1
ATOM 3936 C C . ARG A 1 487 ? 39.761 37.275 -8.660 1.00 39.88 487 ARG A C 1
ATOM 3938 O O . ARG A 1 487 ? 40.046 36.815 -9.767 1.00 39.88 487 ARG A O 1
ATOM 3945 N N . SER A 1 488 ? 40.604 37.203 -7.628 1.00 44.00 488 SER A N 1
ATOM 3946 C CA . SER A 1 488 ? 41.907 36.530 -7.740 1.00 44.00 488 SER A CA 1
ATOM 3947 C C . SER A 1 488 ? 41.747 35.009 -7.807 1.00 44.00 488 SER A C 1
ATOM 3949 O O . SER A 1 488 ? 42.313 34.385 -8.707 1.00 44.00 488 SER A O 1
ATOM 3951 N N . GLU A 1 489 ? 40.898 34.424 -6.955 1.00 46.00 489 GLU A N 1
ATOM 3952 C CA . GLU A 1 489 ? 40.574 32.991 -7.015 1.00 46.00 489 GLU A CA 1
ATOM 3953 C C . GLU A 1 489 ? 39.871 32.626 -8.337 1.00 46.00 489 GLU A C 1
ATOM 3955 O O . GLU A 1 489 ? 40.249 31.645 -8.985 1.00 46.00 489 GLU A O 1
ATOM 3960 N N . SER A 1 490 ? 38.940 33.465 -8.814 1.00 42.34 490 SER A N 1
ATOM 3961 C CA . SER A 1 490 ? 38.299 33.300 -10.130 1.00 42.34 490 SER A CA 1
ATOM 3962 C C . SER A 1 490 ? 39.303 33.276 -11.291 1.00 42.34 490 SER A C 1
ATOM 3964 O O . SER A 1 490 ? 39.208 32.418 -12.172 1.00 42.34 490 SER A O 1
ATOM 3966 N N . ASN A 1 491 ? 40.295 34.175 -11.291 1.00 43.50 491 ASN A N 1
ATOM 3967 C CA . ASN A 1 491 ? 41.332 34.216 -12.327 1.00 43.50 491 ASN A CA 1
ATOM 3968 C C . ASN A 1 491 ? 42.261 32.992 -12.265 1.00 43.50 491 ASN A C 1
ATOM 3970 O O . ASN A 1 491 ? 42.555 32.395 -13.303 1.00 43.50 491 ASN A O 1
ATOM 3974 N N . GLU A 1 492 ? 42.666 32.552 -11.068 1.00 48.66 492 GLU A N 1
ATOM 3975 C CA . GLU A 1 492 ? 43.438 31.313 -10.914 1.00 48.66 492 GLU A CA 1
ATOM 3976 C C . GLU A 1 492 ? 42.681 30.085 -11.439 1.00 48.66 492 GLU A C 1
ATOM 3978 O O . GLU A 1 492 ? 43.281 29.208 -12.067 1.00 48.66 492 GLU A O 1
ATOM 3983 N N . ILE A 1 493 ? 41.371 29.999 -11.188 1.00 49.00 493 ILE A N 1
ATOM 3984 C CA . ILE A 1 493 ? 40.522 28.903 -11.671 1.00 49.00 493 ILE A CA 1
ATOM 3985 C C . ILE A 1 493 ? 40.364 28.976 -13.198 1.00 49.00 493 ILE A C 1
ATOM 3987 O O . ILE A 1 493 ? 40.475 27.944 -13.866 1.00 49.00 493 ILE A O 1
ATOM 3991 N N . ALA A 1 494 ? 40.189 30.172 -13.768 1.00 48.75 494 ALA A N 1
ATOM 3992 C CA . ALA A 1 494 ? 40.122 30.374 -15.215 1.00 48.75 494 ALA A CA 1
ATOM 3993 C C . ALA A 1 494 ? 41.420 29.949 -15.927 1.00 48.75 494 ALA A C 1
ATOM 3995 O O . ALA A 1 494 ? 41.364 29.249 -16.940 1.00 48.75 494 ALA A O 1
ATOM 3996 N N . ASP A 1 495 ? 42.591 30.287 -15.381 1.00 47.75 495 ASP A N 1
ATOM 3997 C CA . ASP A 1 495 ? 43.876 29.898 -15.974 1.00 47.75 495 ASP A CA 1
ATOM 3998 C C . ASP A 1 495 ? 44.229 28.421 -15.736 1.00 47.75 495 ASP A C 1
ATOM 4000 O O . ASP A 1 495 ? 44.831 27.788 -16.608 1.00 47.75 495 ASP A O 1
ATOM 4004 N N . LYS A 1 496 ? 43.795 27.818 -14.618 1.00 55.00 496 LYS A N 1
ATOM 4005 C CA . LYS A 1 496 ? 43.838 26.354 -14.429 1.00 55.00 496 LYS A CA 1
ATOM 4006 C C . LYS A 1 496 ? 42.953 25.645 -15.461 1.00 55.00 496 LYS A C 1
ATOM 4008 O O . LYS A 1 496 ? 43.403 24.671 -16.064 1.00 55.00 496 LYS A O 1
ATOM 4013 N N . LYS A 1 497 ? 41.750 26.167 -15.739 1.00 53.12 497 LYS A N 1
ATOM 4014 C CA . LYS A 1 497 ? 40.850 25.633 -16.774 1.00 53.12 497 LYS A CA 1
ATOM 4015 C C . LYS A 1 497 ? 41.441 25.777 -18.181 1.00 53.12 497 LYS A C 1
ATOM 4017 O O . LYS A 1 497 ? 41.478 24.795 -18.912 1.00 53.12 497 LYS A O 1
ATOM 4022 N N . ARG A 1 498 ? 41.989 26.943 -18.540 1.00 53.62 498 ARG A N 1
ATOM 4023 C CA . ARG A 1 498 ? 42.678 27.161 -19.830 1.00 53.62 498 ARG A CA 1
ATOM 4024 C C . ARG A 1 498 ? 43.872 26.225 -20.028 1.00 53.62 498 ARG A C 1
ATOM 4026 O O . ARG A 1 498 ? 44.082 25.739 -21.135 1.00 53.62 498 ARG A O 1
ATOM 4033 N N . LYS A 1 499 ? 44.647 25.948 -18.973 1.00 54.22 499 LYS A N 1
ATOM 4034 C CA . LYS A 1 499 ? 45.749 24.969 -19.018 1.00 54.22 499 LYS A CA 1
ATOM 4035 C C . LYS A 1 499 ? 45.241 23.539 -19.228 1.00 54.22 499 LYS A C 1
ATOM 4037 O O . LYS A 1 499 ? 45.849 22.810 -20.004 1.00 54.22 499 LYS A O 1
ATOM 4042 N N . LEU A 1 500 ? 44.114 23.168 -18.617 1.00 51.78 500 LEU A N 1
ATOM 4043 C CA . LEU A 1 500 ? 43.427 21.898 -18.883 1.00 51.78 500 LEU A CA 1
ATOM 4044 C C . LEU A 1 500 ? 42.923 21.807 -20.332 1.00 51.78 500 LEU A C 1
ATOM 4046 O O . LEU A 1 500 ? 43.278 20.860 -21.022 1.00 51.78 500 LEU A O 1
ATOM 4050 N N . GLU A 1 501 ? 42.208 22.817 -20.833 1.00 54.12 501 GLU A N 1
ATOM 4051 C CA . GLU A 1 501 ? 41.711 22.853 -22.221 1.00 54.12 501 GLU A CA 1
ATOM 4052 C C . GLU A 1 501 ? 42.850 22.831 -23.264 1.00 54.12 501 GLU A C 1
ATOM 4054 O O . GLU A 1 501 ? 42.684 22.281 -24.353 1.00 54.12 501 GLU A O 1
ATOM 4059 N N . MET A 1 502 ? 44.021 23.406 -22.955 1.00 54.78 502 MET A N 1
ATOM 4060 C CA . MET A 1 502 ? 45.213 23.296 -23.808 1.00 54.78 502 MET A CA 1
ATOM 4061 C C . MET A 1 502 ? 45.840 21.896 -23.768 1.00 54.78 502 MET A C 1
ATOM 4063 O O . MET A 1 502 ? 46.214 21.387 -24.823 1.00 54.78 502 MET A O 1
ATOM 4067 N N . LEU A 1 503 ? 45.907 21.251 -22.598 1.00 60.12 503 LEU A N 1
ATOM 4068 C CA . LEU A 1 503 ? 46.386 19.869 -22.467 1.00 60.12 503 LEU A CA 1
ATOM 4069 C C . LEU A 1 503 ? 45.440 18.861 -23.139 1.00 60.12 503 LEU A C 1
ATOM 4071 O O . LEU A 1 503 ? 45.908 17.943 -23.804 1.00 60.12 503 LEU A O 1
ATOM 4075 N N . GLU A 1 504 ? 44.122 19.046 -23.035 1.00 52.66 504 GLU A N 1
ATOM 4076 C CA . GLU A 1 504 ? 43.134 18.210 -23.731 1.00 52.66 504 GLU A CA 1
ATOM 4077 C C . GLU A 1 504 ? 43.210 18.382 -25.252 1.00 52.66 504 GLU A C 1
ATOM 4079 O O . GLU A 1 504 ? 43.126 17.393 -25.980 1.00 52.66 504 GLU A O 1
ATOM 4084 N N . LYS A 1 505 ? 43.439 19.605 -25.754 1.00 57.91 505 LYS A N 1
ATOM 4085 C CA . LYS A 1 505 ? 43.688 19.839 -27.188 1.00 57.91 505 LYS A CA 1
ATOM 4086 C C . LYS A 1 505 ? 44.984 19.184 -27.659 1.00 57.91 505 LYS A C 1
ATOM 4088 O O . LYS A 1 505 ? 44.954 18.481 -28.662 1.00 57.91 505 LYS A O 1
ATOM 4093 N N . GLN A 1 506 ? 46.081 19.332 -26.912 1.00 52.34 506 GLN A N 1
ATOM 4094 C CA . GLN A 1 506 ? 47.344 18.646 -27.212 1.00 52.34 506 GLN A CA 1
ATOM 4095 C C . GLN A 1 506 ? 47.163 17.122 -27.241 1.00 52.34 506 GLN A C 1
ATOM 4097 O O . GLN A 1 506 ? 47.568 16.486 -28.206 1.00 52.34 506 GLN A O 1
ATOM 4102 N N . TYR A 1 507 ? 46.468 16.546 -26.257 1.00 61.22 507 TYR A N 1
ATOM 4103 C CA . TYR A 1 507 ? 46.159 15.115 -26.215 1.00 61.22 507 TYR A CA 1
ATOM 4104 C C . TYR A 1 507 ? 45.274 14.657 -27.389 1.00 61.22 507 TYR A C 1
ATOM 4106 O O . TYR A 1 507 ? 45.510 13.599 -27.974 1.00 61.22 507 TYR A O 1
ATOM 4114 N N . HIS A 1 508 ? 44.281 15.458 -27.790 1.00 55.38 508 HIS A N 1
ATOM 4115 C CA . HIS A 1 508 ? 43.448 15.163 -28.959 1.00 55.38 508 HIS A CA 1
ATOM 4116 C C . HIS A 1 508 ? 44.199 15.284 -30.292 1.00 55.38 508 HIS A C 1
ATOM 4118 O O . HIS A 1 508 ? 43.933 14.493 -31.198 1.00 55.38 508 HIS A O 1
ATOM 4124 N N . ASP A 1 509 ? 45.128 16.229 -30.424 1.00 51.78 509 ASP A N 1
ATOM 4125 C CA . ASP A 1 509 ? 45.936 16.395 -31.635 1.00 51.78 509 ASP A CA 1
ATOM 4126 C C . ASP A 1 509 ? 47.080 15.366 -31.716 1.00 51.78 509 ASP A C 1
ATOM 4128 O O . ASP A 1 509 ? 47.361 14.862 -32.804 1.00 51.78 509 ASP A O 1
ATOM 4132 N N . GLU A 1 510 ? 47.651 14.932 -30.585 1.00 57.59 510 GLU A N 1
ATOM 4133 C CA . GLU A 1 510 ? 48.512 13.740 -30.519 1.00 57.59 510 GLU A CA 1
ATOM 4134 C C . GLU A 1 510 ? 47.748 12.475 -30.945 1.00 57.59 510 GLU A C 1
ATOM 4136 O O . GLU A 1 510 ? 48.229 11.732 -31.801 1.00 57.59 510 GLU A O 1
ATOM 4141 N N . LEU A 1 511 ? 46.526 12.259 -30.437 1.00 49.56 511 LEU A N 1
ATOM 4142 C CA . LEU A 1 511 ? 45.677 11.129 -30.843 1.00 49.56 511 LEU A CA 1
ATOM 4143 C C . LEU A 1 511 ? 45.305 11.166 -32.334 1.00 49.56 511 LEU A C 1
ATOM 4145 O O . LEU A 1 511 ? 45.272 10.118 -32.978 1.00 49.56 511 LEU A O 1
ATOM 4149 N N . ARG A 1 512 ? 45.053 12.351 -32.909 1.00 57.72 512 ARG A N 1
ATOM 4150 C CA . ARG A 1 512 ? 44.848 12.518 -34.361 1.00 57.72 512 ARG A CA 1
ATOM 4151 C C . ARG A 1 512 ? 46.103 12.140 -35.150 1.00 57.72 512 ARG A C 1
ATOM 4153 O O . ARG A 1 512 ? 46.000 11.423 -36.139 1.00 57.72 512 ARG A O 1
ATOM 4160 N N . MET A 1 513 ? 47.279 12.570 -34.696 1.00 48.47 513 MET A N 1
ATOM 4161 C CA . MET A 1 513 ? 48.559 12.284 -35.355 1.00 48.47 513 MET A CA 1
ATOM 4162 C C . MET A 1 513 ? 48.974 10.804 -35.244 1.00 48.47 513 MET A C 1
ATOM 4164 O O . MET A 1 513 ? 49.506 10.260 -36.214 1.00 48.47 513 MET A O 1
ATOM 4168 N N . GLU A 1 514 ? 48.671 10.123 -34.128 1.00 56.53 514 GLU A N 1
ATOM 4169 C CA . GLU A 1 514 ? 48.789 8.657 -34.024 1.00 56.53 514 GLU A CA 1
ATOM 4170 C C . GLU A 1 514 ? 47.805 7.948 -34.977 1.00 56.53 514 GLU A C 1
ATOM 4172 O O . GLU A 1 514 ? 48.199 6.998 -35.655 1.00 56.53 514 GLU A O 1
ATOM 4177 N N . TYR A 1 515 ? 46.560 8.429 -35.103 1.00 47.16 515 TYR A N 1
ATOM 4178 C CA . TYR A 1 515 ? 45.556 7.863 -36.022 1.00 47.16 515 TYR A CA 1
ATOM 4179 C C . TYR A 1 515 ? 45.913 8.069 -37.509 1.00 47.16 515 TYR A C 1
ATOM 4181 O O . TYR A 1 515 ? 45.605 7.219 -38.343 1.00 47.16 515 TYR A O 1
ATOM 4189 N N . GLU A 1 516 ? 46.614 9.157 -37.847 1.00 52.75 516 GLU A N 1
ATOM 4190 C CA . GLU A 1 516 ? 47.194 9.400 -39.179 1.00 52.75 516 GLU A CA 1
ATOM 4191 C C . GLU A 1 516 ? 48.542 8.686 -39.423 1.00 52.75 516 GLU A C 1
ATOM 4193 O O . GLU A 1 516 ? 49.066 8.728 -40.539 1.00 52.75 516 GLU A O 1
ATOM 4198 N N . GLY A 1 517 ? 49.118 8.023 -38.414 1.00 41.56 517 GLY A N 1
ATOM 4199 C CA . GLY A 1 517 ? 50.293 7.155 -38.563 1.00 41.56 517 GLY A CA 1
ATOM 4200 C C . GLY A 1 517 ? 51.622 7.861 -38.871 1.00 41.56 517 GLY A C 1
ATOM 4201 O O . GLY A 1 517 ? 52.524 7.237 -39.435 1.00 41.56 517 GLY A O 1
ATOM 4202 N N . LYS A 1 518 ? 51.773 9.148 -38.528 1.00 49.12 518 LYS A N 1
ATOM 4203 C CA . LYS A 1 518 ? 52.995 9.936 -38.797 1.00 49.12 518 LYS A CA 1
ATOM 4204 C C . LYS A 1 518 ? 53.922 9.967 -37.579 1.00 49.12 518 LYS A C 1
ATOM 4206 O O . LYS A 1 518 ? 53.504 10.325 -36.483 1.00 49.12 518 LYS A O 1
ATOM 4211 N N . THR A 1 519 ? 55.203 9.649 -37.768 1.00 33.66 519 THR A N 1
ATOM 4212 C CA . THR A 1 519 ? 56.216 9.708 -36.700 1.00 33.66 519 THR A CA 1
ATOM 4213 C C . THR A 1 519 ? 56.887 11.082 -36.601 1.00 33.66 519 THR A C 1
ATOM 4215 O O . THR A 1 519 ? 57.148 11.755 -37.598 1.00 33.66 519 THR A O 1
ATOM 4218 N N . PHE A 1 520 ? 57.167 11.507 -35.368 1.00 32.22 520 PHE A N 1
ATOM 4219 C CA . PHE A 1 520 ? 57.676 12.842 -35.050 1.00 32.22 520 PHE A CA 1
ATOM 4220 C C . PHE A 1 520 ? 59.163 13.005 -35.415 1.00 32.22 520 PHE A C 1
ATOM 4222 O O . PHE A 1 520 ? 59.978 12.131 -35.117 1.00 32.22 520 PHE A O 1
ATOM 4229 N N . SER A 1 521 ? 59.543 14.147 -36.001 1.00 29.69 521 SER A N 1
ATOM 4230 C CA . SER A 1 521 ? 60.950 14.504 -36.237 1.00 29.69 521 SER A CA 1
ATOM 4231 C C . SER A 1 521 ? 61.219 15.966 -35.872 1.00 29.69 521 SER A C 1
ATOM 4233 O O . SER A 1 521 ? 60.601 16.879 -36.412 1.00 29.69 521 SER A O 1
ATOM 4235 N N . ASN A 1 522 ? 62.141 16.189 -34.932 1.00 41.72 522 ASN A N 1
ATOM 4236 C CA . ASN A 1 522 ? 62.504 17.527 -34.463 1.00 41.72 522 ASN A CA 1
ATOM 4237 C C . ASN A 1 522 ? 63.226 18.332 -35.554 1.00 41.72 522 ASN A C 1
ATOM 4239 O O . ASN A 1 522 ? 64.301 17.926 -36.006 1.00 41.72 522 ASN A O 1
ATOM 4243 N N . ARG A 1 523 ? 62.715 19.528 -35.870 1.00 28.03 523 ARG A N 1
ATOM 4244 C CA . ARG A 1 523 ? 63.508 20.642 -36.415 1.00 28.03 523 ARG A CA 1
ATOM 4245 C C . ARG A 1 523 ? 63.097 21.968 -35.776 1.00 28.03 523 ARG A C 1
ATOM 4247 O O . ARG A 1 523 ? 61.922 22.217 -35.537 1.00 28.03 523 ARG A O 1
ATOM 4254 N N . THR A 1 524 ? 64.107 22.776 -35.480 1.00 31.12 524 THR A N 1
ATOM 4255 C CA . THR A 1 524 ? 64.056 24.064 -34.773 1.00 31.12 524 THR A CA 1
ATOM 4256 C C . THR A 1 524 ? 64.272 25.243 -35.726 1.00 31.12 524 THR A C 1
ATOM 4258 O O . THR A 1 524 ? 64.874 25.040 -36.778 1.00 31.12 524 THR A O 1
ATOM 4261 N N . ALA A 1 525 ? 63.937 26.455 -35.255 1.00 28.95 525 ALA A N 1
ATOM 4262 C CA . ALA A 1 525 ? 64.160 27.769 -35.892 1.00 28.95 525 ALA A CA 1
ATOM 4263 C C . ALA A 1 525 ? 63.248 28.043 -37.117 1.00 28.95 525 ALA A C 1
ATOM 4265 O O . ALA A 1 525 ? 62.953 27.140 -37.890 1.00 28.95 525 ALA A O 1
ATOM 4266 N N . ASP A 1 526 ? 62.659 29.233 -37.284 1.00 25.81 526 ASP A N 1
ATOM 4267 C CA . ASP A 1 526 ? 63.325 30.546 -37.294 1.00 25.81 526 ASP A CA 1
ATOM 4268 C C . ASP A 1 526 ? 62.463 31.746 -36.813 1.00 25.81 526 ASP A C 1
ATOM 4270 O O . ASP A 1 526 ? 61.237 31.682 -36.768 1.00 25.81 526 ASP A O 1
ATOM 4274 N N . ASN A 1 527 ? 63.166 32.870 -36.605 1.00 27.39 527 ASN A N 1
ATOM 4275 C CA . ASN A 1 527 ? 62.735 34.283 -36.602 1.00 27.39 527 ASN A CA 1
ATOM 4276 C C . ASN A 1 527 ? 61.951 34.895 -35.416 1.00 27.39 527 ASN A C 1
ATOM 4278 O O . ASN A 1 527 ? 61.042 34.327 -34.820 1.00 27.39 527 ASN A O 1
ATOM 4282 N N . GLN A 1 528 ? 62.375 36.125 -35.101 1.00 24.41 528 GLN A N 1
ATOM 4283 C CA . GLN A 1 528 ? 62.051 36.947 -33.928 1.00 24.41 528 GLN A CA 1
ATOM 4284 C C . GLN A 1 528 ? 60.803 37.835 -34.125 1.00 24.41 528 GLN A C 1
ATOM 4286 O O . GLN A 1 528 ? 60.483 38.188 -35.261 1.00 24.41 528 GLN A O 1
ATOM 4291 N N . PRO A 1 529 ? 60.186 38.324 -33.034 1.00 26.70 529 PRO A N 1
ATOM 4292 C CA . PRO A 1 529 ? 59.545 39.637 -32.978 1.00 26.70 529 PRO A CA 1
ATOM 4293 C C . PRO A 1 529 ? 60.539 40.733 -32.531 1.00 26.70 529 PRO A C 1
ATOM 4295 O O . PRO A 1 529 ? 61.492 40.456 -31.800 1.00 26.70 529 PRO A O 1
ATOM 4298 N N . ASP A 1 530 ? 60.294 41.977 -32.947 1.00 25.09 530 ASP A N 1
ATOM 4299 C CA . ASP A 1 530 ? 61.146 43.141 -32.649 1.00 25.09 530 ASP A CA 1
ATOM 4300 C C . ASP A 1 530 ? 60.760 43.900 -31.354 1.00 25.09 530 ASP A C 1
ATOM 4302 O O . ASP A 1 530 ? 59.805 43.553 -30.658 1.00 25.09 530 ASP A O 1
ATOM 4306 N N . VAL A 1 531 ? 61.563 44.913 -31.006 1.00 26.05 531 VAL A N 1
ATOM 4307 C CA . VAL A 1 531 ? 61.620 45.609 -29.696 1.00 26.05 531 VAL A CA 1
ATOM 4308 C C . VAL A 1 531 ? 60.643 46.807 -29.575 1.00 26.05 531 VAL A C 1
ATOM 4310 O O . VAL A 1 531 ? 60.148 47.281 -30.592 1.00 26.05 531 VAL A O 1
ATOM 4313 N N . VAL A 1 532 ? 60.468 47.323 -28.334 1.00 25.88 532 VAL A N 1
ATOM 4314 C CA . VAL A 1 532 ? 59.992 48.667 -27.861 1.00 25.88 532 VAL A CA 1
ATOM 4315 C C . VAL A 1 532 ? 58.770 48.541 -26.916 1.00 25.88 532 VAL A C 1
ATOM 4317 O O . VAL A 1 532 ? 57.770 47.949 -27.300 1.00 25.88 532 VAL A O 1
ATOM 4320 N N . ASP A 1 533 ? 58.757 49.045 -25.668 1.00 24.36 533 ASP A N 1
ATOM 4321 C CA . ASP A 1 533 ? 59.794 49.749 -24.877 1.00 24.36 533 ASP A CA 1
ATOM 4322 C C . ASP A 1 533 ? 59.734 49.427 -23.357 1.00 24.36 533 ASP A C 1
ATOM 4324 O O . ASP A 1 533 ? 58.903 48.642 -22.903 1.00 24.36 533 ASP A O 1
ATOM 4328 N N . LYS A 1 534 ? 60.629 50.038 -22.565 1.00 26.28 534 LYS A N 1
ATOM 4329 C CA . LYS A 1 534 ? 60.748 49.929 -21.096 1.00 26.28 534 LYS A CA 1
ATOM 4330 C C . LYS A 1 534 ? 60.161 51.145 -20.362 1.00 26.28 534 LYS A C 1
ATOM 4332 O O . LYS A 1 534 ? 60.332 52.258 -20.847 1.00 26.28 534 LYS A O 1
ATOM 4337 N N . SER A 1 535 ? 59.761 50.964 -19.096 1.00 23.31 535 SER A N 1
ATOM 4338 C CA . SER A 1 535 ? 60.373 51.720 -17.980 1.00 23.31 535 SER A CA 1
ATOM 4339 C C . SER A 1 535 ? 60.117 51.106 -16.584 1.00 23.31 535 SER A C 1
ATOM 4341 O O . SER A 1 535 ? 59.116 50.444 -16.343 1.00 23.31 535 SER A O 1
ATOM 4343 N N . ASP A 1 536 ? 61.078 51.353 -15.689 1.00 25.08 536 ASP A N 1
ATOM 4344 C CA . ASP A 1 536 ? 60.973 51.511 -14.227 1.00 25.08 536 ASP A CA 1
ATOM 4345 C C . ASP A 1 536 ? 60.534 50.356 -13.296 1.00 25.08 536 ASP A C 1
ATOM 4347 O O . ASP A 1 536 ? 59.420 50.257 -12.791 1.00 25.08 536 ASP A O 1
ATOM 4351 N N . THR A 1 537 ? 61.566 49.593 -12.916 1.00 24.77 537 THR A N 1
ATOM 4352 C CA . THR A 1 537 ? 61.893 49.132 -11.544 1.00 24.77 537 THR A CA 1
ATOM 4353 C C . THR A 1 537 ? 61.331 50.011 -10.402 1.00 24.77 537 THR A C 1
ATOM 4355 O O . THR A 1 537 ? 61.293 51.230 -10.547 1.00 24.77 537 THR A O 1
ATOM 4358 N N . LYS A 1 538 ? 61.049 49.512 -9.186 1.00 24.44 538 LYS A N 1
ATOM 4359 C CA . LYS A 1 538 ? 61.908 48.676 -8.310 1.00 24.44 538 LYS A CA 1
ATOM 4360 C C . LYS A 1 538 ? 61.085 47.918 -7.251 1.00 24.44 538 LYS A C 1
ATOM 4362 O O . LYS A 1 538 ? 60.203 48.524 -6.662 1.00 24.44 538 LYS A O 1
ATOM 4367 N N . GLU A 1 539 ? 61.481 46.691 -6.905 1.00 23.61 539 GLU A N 1
ATOM 4368 C CA . GLU A 1 539 ? 62.201 46.386 -5.648 1.00 23.61 539 GLU A CA 1
ATOM 4369 C C . GLU A 1 539 ? 62.676 44.918 -5.613 1.00 23.61 539 GLU A C 1
ATOM 4371 O O . GLU A 1 539 ? 62.053 44.027 -6.185 1.00 23.61 539 GLU A O 1
ATOM 4376 N N . ALA A 1 540 ? 63.826 44.704 -4.975 1.00 27.17 540 ALA A N 1
ATOM 4377 C CA . ALA A 1 540 ? 64.427 43.425 -4.584 1.00 27.17 540 ALA A CA 1
ATOM 4378 C C . ALA A 1 540 ? 64.901 43.614 -3.118 1.00 27.17 540 ALA A C 1
ATOM 4380 O O . ALA A 1 540 ? 64.991 44.757 -2.669 1.00 27.17 540 ALA A O 1
ATOM 4381 N N . ASP A 1 541 ? 65.166 42.601 -2.293 1.00 25.69 541 ASP A N 1
ATOM 4382 C CA . ASP A 1 541 ? 65.546 41.208 -2.558 1.00 25.69 541 ASP A CA 1
ATOM 4383 C C . ASP A 1 541 ? 64.788 40.223 -1.648 1.00 25.69 541 ASP A C 1
ATOM 4385 O O . ASP A 1 541 ? 64.649 40.506 -0.461 1.00 25.69 541 ASP A O 1
ATOM 4389 N N . ASP A 1 542 ? 64.415 39.034 -2.155 1.00 26.38 542 ASP A N 1
ATOM 4390 C CA . ASP A 1 542 ? 64.246 37.829 -1.306 1.00 26.38 542 ASP A CA 1
ATOM 4391 C C . ASP A 1 542 ? 64.333 36.482 -2.081 1.00 26.38 542 ASP A C 1
ATOM 4393 O O . ASP A 1 542 ? 63.574 35.543 -1.845 1.00 26.38 542 ASP A O 1
ATOM 4397 N N . HIS A 1 543 ? 65.253 36.357 -3.053 1.00 33.03 543 HIS A N 1
ATOM 4398 C CA . HIS A 1 543 ? 65.441 35.119 -3.838 1.00 33.03 543 HIS A CA 1
ATOM 4399 C C . HIS A 1 543 ? 66.885 34.588 -3.800 1.00 33.03 543 HIS A C 1
ATOM 4401 O O . HIS A 1 543 ? 67.669 34.789 -4.727 1.00 33.03 543 HIS A O 1
ATOM 4407 N N . MET A 1 544 ? 67.212 33.824 -2.751 1.00 32.47 544 MET A N 1
ATOM 4408 C CA . MET A 1 544 ? 68.409 32.960 -2.703 1.00 32.47 544 MET A CA 1
ATOM 4409 C C . MET A 1 544 ? 68.133 31.504 -2.273 1.00 32.47 544 MET A C 1
ATOM 4411 O O . MET A 1 544 ? 69.063 30.705 -2.207 1.00 32.47 544 MET A O 1
ATOM 4415 N N . GLU A 1 545 ? 66.871 31.116 -2.042 1.00 35.00 545 GLU A N 1
ATOM 4416 C CA . GLU A 1 545 ? 66.507 29.725 -1.706 1.00 35.00 545 GLU A CA 1
ATOM 4417 C C . GLU A 1 545 ? 65.846 28.919 -2.845 1.00 35.00 545 GLU A C 1
ATOM 4419 O O . GLU A 1 545 ? 65.843 27.687 -2.796 1.00 35.00 545 GLU A O 1
ATOM 4424 N N . ASP A 1 546 ? 65.257 29.560 -3.859 1.00 38.94 546 ASP A N 1
ATOM 4425 C CA . ASP A 1 546 ? 64.419 28.843 -4.840 1.00 38.94 546 ASP A CA 1
ATOM 4426 C C . ASP A 1 546 ? 65.203 28.187 -5.982 1.00 38.94 546 ASP A C 1
ATOM 4428 O O . ASP A 1 546 ? 64.739 27.206 -6.564 1.00 38.94 546 ASP A O 1
ATOM 4432 N N . SER A 1 547 ? 66.422 28.654 -6.262 1.00 38.91 547 SER A N 1
ATOM 4433 C CA . SER A 1 547 ? 67.290 28.109 -7.316 1.00 38.91 547 SER A CA 1
ATOM 4434 C C . SER A 1 547 ? 67.604 26.619 -7.117 1.00 38.91 547 SER A C 1
ATOM 4436 O O . SER A 1 547 ? 67.563 25.846 -8.075 1.00 38.91 547 SER A O 1
ATOM 4438 N N . HIS A 1 548 ? 67.835 26.185 -5.874 1.00 40.62 548 HIS A N 1
ATOM 4439 C CA . HIS A 1 548 ? 68.026 24.768 -5.548 1.00 40.62 548 HIS A CA 1
ATOM 4440 C C . HIS A 1 548 ? 66.724 23.957 -5.627 1.00 40.62 548 HIS A C 1
ATOM 4442 O O . HIS A 1 548 ? 66.725 22.854 -6.174 1.00 40.62 548 HIS A O 1
ATOM 4448 N N . LYS A 1 549 ? 65.602 24.511 -5.145 1.00 43.53 549 LYS A N 1
ATOM 4449 C CA . LYS A 1 549 ? 64.283 23.844 -5.159 1.00 43.53 549 LYS A CA 1
ATOM 4450 C C . LYS A 1 549 ? 63.764 23.621 -6.585 1.00 43.53 549 LYS A C 1
ATOM 4452 O O . LYS A 1 549 ? 63.038 22.658 -6.831 1.00 43.53 549 LYS A O 1
ATOM 4457 N N . GLN A 1 550 ? 64.136 24.497 -7.518 1.00 41.12 550 GLN A N 1
ATOM 4458 C CA . GLN A 1 550 ? 63.811 24.355 -8.934 1.00 41.12 550 GLN A CA 1
ATOM 4459 C C . GLN A 1 550 ? 64.652 23.247 -9.592 1.00 41.12 550 GLN A C 1
ATOM 4461 O O . GLN A 1 550 ? 64.091 22.338 -10.199 1.00 41.12 550 GLN A O 1
ATOM 4466 N N . ALA A 1 551 ? 65.972 23.237 -9.370 1.00 42.22 551 ALA A N 1
ATOM 4467 C CA . ALA A 1 551 ? 66.867 22.217 -9.925 1.00 42.22 551 ALA A CA 1
ATOM 4468 C C . ALA A 1 551 ? 66.524 20.779 -9.470 1.00 42.22 551 ALA A C 1
ATOM 4470 O O . ALA A 1 551 ? 66.648 19.836 -10.255 1.00 42.22 551 ALA A O 1
ATOM 4471 N N . GLU A 1 552 ? 66.053 20.594 -8.230 1.00 46.44 552 GLU A N 1
ATOM 4472 C CA . GLU A 1 552 ? 65.586 19.283 -7.747 1.00 46.44 552 GLU A CA 1
ATOM 4473 C C . GLU A 1 552 ? 64.285 18.813 -8.426 1.00 46.44 552 GLU A C 1
ATOM 4475 O O . GLU A 1 552 ? 64.131 17.614 -8.673 1.00 46.44 552 GLU A O 1
ATOM 4480 N N . LYS A 1 553 ? 63.369 19.729 -8.781 1.00 47.03 553 LYS A N 1
ATOM 4481 C CA . LYS A 1 553 ? 62.169 19.393 -9.573 1.00 47.03 553 LYS A CA 1
ATOM 4482 C C . LYS A 1 553 ? 62.536 18.971 -10.989 1.00 47.03 553 LYS A C 1
ATOM 4484 O O . LYS A 1 553 ? 62.105 17.908 -11.433 1.00 47.03 553 LYS A O 1
ATOM 4489 N N . ASP A 1 554 ? 63.364 19.762 -11.664 1.00 45.38 554 ASP A N 1
ATOM 4490 C CA . ASP A 1 554 ? 63.732 19.515 -13.059 1.00 45.38 554 ASP A CA 1
ATOM 4491 C C . ASP A 1 554 ? 64.458 18.158 -13.199 1.00 45.38 554 ASP A C 1
ATOM 4493 O O . ASP A 1 554 ? 64.174 17.372 -14.106 1.00 45.38 554 ASP A O 1
ATOM 4497 N N . ALA A 1 555 ? 65.313 17.804 -12.229 1.00 52.41 555 ALA A N 1
ATOM 4498 C CA . ALA A 1 555 ? 65.934 16.479 -12.143 1.00 52.41 555 ALA A CA 1
ATOM 4499 C C . ALA A 1 555 ? 64.922 15.336 -11.894 1.00 52.41 555 ALA A C 1
ATOM 4501 O O . ALA A 1 555 ? 65.077 14.235 -12.437 1.00 52.41 555 ALA A O 1
ATOM 4502 N N . ALA A 1 556 ? 63.874 15.574 -11.097 1.00 53.84 556 ALA A N 1
ATOM 4503 C CA . ALA A 1 556 ? 62.829 14.586 -10.833 1.00 53.84 556 ALA A CA 1
ATOM 4504 C C . ALA A 1 556 ? 61.955 14.309 -12.072 1.00 53.84 556 ALA A C 1
ATOM 4506 O O . ALA A 1 556 ? 61.646 13.146 -12.349 1.00 53.84 556 ALA A O 1
ATOM 4507 N N . ASP A 1 557 ? 61.611 15.331 -12.859 1.00 51.41 557 ASP A N 1
ATOM 4508 C CA . ASP A 1 557 ? 60.787 15.161 -14.064 1.00 51.41 557 ASP A CA 1
ATOM 4509 C C . ASP A 1 557 ? 61.566 14.546 -15.246 1.00 51.41 557 ASP A C 1
ATOM 4511 O O . ASP A 1 557 ? 61.010 13.737 -16.003 1.00 51.41 557 ASP A O 1
ATOM 4515 N N . ILE A 1 558 ? 62.882 14.782 -15.337 1.00 51.72 558 ILE A N 1
ATOM 4516 C CA . ILE A 1 558 ? 63.784 14.023 -16.230 1.00 51.72 558 ILE A CA 1
ATOM 4517 C C . ILE A 1 558 ? 63.806 12.527 -15.846 1.00 51.72 558 ILE A C 1
ATOM 4519 O O . ILE A 1 558 ? 63.775 11.648 -16.709 1.00 51.72 558 ILE A O 1
ATOM 4523 N N . SER A 1 559 ? 63.778 12.204 -14.549 1.00 53.66 559 SER A N 1
ATOM 4524 C CA . SER A 1 559 ? 63.673 10.813 -14.081 1.00 53.66 559 SER A CA 1
ATOM 4525 C C . SER A 1 559 ? 62.306 10.190 -14.418 1.00 53.66 559 SER A C 1
ATOM 4527 O O . SER A 1 559 ? 62.235 9.072 -14.943 1.00 53.66 559 SER A O 1
ATOM 4529 N N . LYS A 1 560 ? 61.201 10.930 -14.221 1.00 54.88 560 LYS A N 1
ATOM 4530 C CA . LYS A 1 560 ? 59.844 10.482 -14.600 1.00 54.88 560 LYS A CA 1
ATOM 4531 C C . LYS A 1 560 ? 59.703 10.235 -16.108 1.00 54.88 560 LYS A C 1
ATOM 4533 O O . LYS A 1 560 ? 58.982 9.312 -16.500 1.00 54.88 560 LYS A O 1
ATOM 4538 N N . THR A 1 561 ? 60.405 10.987 -16.959 1.00 55.03 561 THR A N 1
ATOM 4539 C CA . THR A 1 561 ? 60.359 10.810 -18.424 1.00 55.03 561 THR A CA 1
ATOM 4540 C C . THR A 1 561 ? 61.119 9.587 -18.952 1.00 55.03 561 THR A C 1
ATOM 4542 O O . THR A 1 561 ? 60.858 9.186 -20.088 1.00 55.03 561 THR A O 1
ATOM 4545 N N . LEU A 1 562 ? 61.934 8.905 -18.135 1.00 48.47 562 LEU A N 1
ATOM 4546 C CA . LEU A 1 562 ? 62.661 7.680 -18.517 1.00 48.47 562 LEU A CA 1
ATOM 4547 C C . LEU A 1 562 ? 61.982 6.359 -18.088 1.00 48.47 562 LEU A C 1
ATOM 4549 O O . LEU A 1 562 ? 62.335 5.295 -18.592 1.00 48.47 562 LEU A O 1
ATOM 4553 N N . MET A 1 563 ? 60.984 6.386 -17.196 1.00 48.09 563 MET A N 1
ATOM 4554 C CA . MET A 1 563 ? 60.307 5.164 -16.714 1.00 48.09 563 MET A CA 1
ATOM 4555 C C . MET A 1 563 ? 59.273 4.608 -17.711 1.00 48.09 563 MET A C 1
ATOM 4557 O O . MET A 1 563 ? 58.705 5.355 -18.510 1.00 48.09 563 MET A O 1
ATOM 4561 N N . SER A 1 564 ? 58.944 3.311 -17.647 1.00 61.09 564 SER A N 1
ATOM 4562 C CA . SER A 1 564 ? 57.902 2.725 -18.517 1.00 61.09 564 SER A CA 1
ATOM 4563 C C . SER A 1 564 ? 56.485 3.210 -18.154 1.00 61.09 564 SER A C 1
ATOM 4565 O O . SER A 1 564 ? 56.211 3.518 -16.990 1.00 61.09 564 SER A O 1
ATOM 4567 N N . ARG A 1 565 ? 55.547 3.227 -19.123 1.00 59.00 565 ARG A N 1
ATOM 4568 C CA . ARG A 1 565 ? 54.146 3.682 -18.915 1.00 59.00 565 ARG A CA 1
ATOM 4569 C C . ARG A 1 565 ? 53.486 3.024 -17.681 1.00 59.00 565 ARG A C 1
ATOM 4571 O O . ARG A 1 565 ? 52.829 3.709 -16.902 1.00 59.00 565 ARG A O 1
ATOM 4578 N N . LYS A 1 566 ? 53.729 1.725 -17.440 1.00 52.75 566 LYS A N 1
ATOM 4579 C CA . LYS A 1 566 ? 53.168 0.973 -16.295 1.00 52.75 566 LYS A CA 1
ATOM 4580 C C . LYS A 1 566 ? 53.788 1.353 -14.939 1.00 52.75 566 LYS A C 1
ATOM 4582 O O . LYS A 1 566 ? 53.108 1.269 -13.922 1.00 52.75 566 LYS A O 1
ATOM 4587 N N . GLN A 1 567 ? 55.049 1.791 -14.914 1.00 53.28 567 GLN A N 1
ATOM 4588 C CA . GLN A 1 567 ? 55.704 2.288 -13.697 1.00 53.28 567 GLN A CA 1
ATOM 4589 C C . GLN A 1 567 ? 55.273 3.722 -13.367 1.00 53.28 567 GLN A C 1
ATOM 4591 O O . GLN A 1 567 ? 55.005 4.004 -12.201 1.00 53.28 567 GLN A O 1
ATOM 4596 N N . ARG A 1 568 ? 55.119 4.599 -14.374 1.00 64.38 568 ARG A N 1
ATOM 4597 C CA . ARG A 1 568 ? 54.621 5.976 -14.169 1.00 64.38 568 ARG A CA 1
ATOM 4598 C C . ARG A 1 568 ? 53.235 5.986 -13.523 1.00 64.38 568 ARG A C 1
ATOM 4600 O O . ARG A 1 568 ? 53.056 6.658 -12.516 1.00 64.38 568 ARG A O 1
ATOM 4607 N N . GLY A 1 569 ? 52.299 5.177 -14.030 1.00 64.94 569 GLY A N 1
ATOM 4608 C CA . GLY A 1 569 ? 50.953 5.068 -13.451 1.00 64.94 569 GLY A CA 1
ATOM 4609 C C . GLY A 1 569 ? 50.945 4.570 -11.998 1.00 64.94 569 GLY A C 1
ATOM 4610 O O . GLY A 1 569 ? 50.163 5.059 -11.186 1.00 64.94 569 GLY A O 1
ATOM 4611 N N . LEU A 1 570 ? 51.854 3.655 -11.633 1.00 57.00 570 LEU A N 1
ATOM 4612 C CA . LEU A 1 570 ? 52.010 3.208 -10.244 1.00 57.00 570 LEU A CA 1
ATOM 4613 C C . LEU A 1 570 ? 52.555 4.331 -9.344 1.00 57.00 570 LEU A C 1
ATOM 4615 O O . LEU A 1 570 ? 52.049 4.532 -8.242 1.00 57.00 570 LEU A O 1
ATOM 4619 N N . LEU A 1 571 ? 53.561 5.070 -9.818 1.00 66.69 571 LEU A N 1
ATOM 4620 C CA . LEU A 1 571 ? 54.182 6.179 -9.088 1.00 66.69 571 LEU A CA 1
ATOM 4621 C C . LEU A 1 571 ? 53.167 7.315 -8.867 1.00 66.69 571 LEU A C 1
ATOM 4623 O O . LEU A 1 571 ? 52.965 7.744 -7.735 1.00 66.69 571 LEU A O 1
ATOM 4627 N N . GLN A 1 572 ? 52.425 7.695 -9.909 1.00 67.69 572 GLN A N 1
ATOM 4628 C CA . GLN A 1 572 ? 51.360 8.700 -9.853 1.00 67.69 572 GLN A CA 1
ATOM 4629 C C . GLN A 1 572 ? 50.216 8.288 -8.904 1.00 67.69 572 GLN A C 1
ATOM 4631 O O . GLN A 1 572 ? 49.738 9.098 -8.109 1.00 67.69 572 GLN A O 1
ATOM 4636 N N . ALA A 1 573 ? 49.815 7.010 -8.904 1.00 62.22 573 ALA A N 1
ATOM 4637 C CA . ALA A 1 573 ? 48.834 6.487 -7.949 1.00 62.22 573 ALA A CA 1
ATOM 4638 C C . ALA A 1 573 ? 49.344 6.504 -6.492 1.00 62.22 573 ALA A C 1
ATOM 4640 O O . ALA A 1 573 ? 48.552 6.681 -5.563 1.00 62.22 573 ALA A O 1
ATOM 4641 N N . ILE A 1 574 ? 50.656 6.347 -6.276 1.00 69.06 574 ILE A N 1
ATOM 4642 C CA . ILE A 1 574 ? 51.293 6.493 -4.960 1.00 69.06 574 ILE A CA 1
ATOM 4643 C C . ILE A 1 574 ? 51.329 7.970 -4.537 1.00 69.06 574 ILE A C 1
ATOM 4645 O O . ILE A 1 574 ? 50.980 8.258 -3.392 1.00 69.06 574 ILE A O 1
ATOM 4649 N N . GLU A 1 575 ? 51.681 8.896 -5.434 1.00 68.81 575 GLU A N 1
ATOM 4650 C CA . GLU A 1 575 ? 51.696 10.347 -5.178 1.00 68.81 575 GLU A CA 1
ATOM 4651 C C . GLU A 1 575 ? 50.304 10.849 -4.749 1.00 68.81 575 GLU A C 1
ATOM 4653 O O . GLU A 1 575 ? 50.160 11.363 -3.638 1.00 68.81 575 GLU A O 1
ATOM 4658 N N . ILE A 1 576 ? 49.253 10.542 -5.520 1.00 76.75 576 ILE A N 1
ATOM 4659 C CA . ILE A 1 576 ? 47.851 10.886 -5.196 1.00 76.75 576 ILE A CA 1
ATOM 4660 C C . ILE A 1 576 ? 47.415 10.307 -3.832 1.00 76.75 576 ILE A C 1
ATOM 4662 O O . ILE A 1 576 ? 46.645 10.919 -3.087 1.00 76.75 576 ILE A O 1
ATOM 4666 N N . ASN A 1 577 ? 47.901 9.117 -3.461 1.00 63.09 577 ASN A N 1
ATOM 4667 C CA . ASN A 1 577 ? 47.597 8.491 -2.168 1.00 63.09 577 ASN A CA 1
ATOM 4668 C C . ASN A 1 577 ? 48.360 9.160 -1.005 1.00 63.09 577 ASN A C 1
ATOM 4670 O O . ASN A 1 577 ? 47.846 9.230 0.114 1.00 63.09 577 ASN A O 1
ATOM 4674 N N . GLN A 1 578 ? 49.562 9.693 -1.252 1.00 64.94 578 GLN A N 1
ATOM 4675 C CA . GLN A 1 578 ? 50.301 10.500 -0.278 1.00 64.94 578 GLN A CA 1
ATOM 4676 C C . GLN A 1 578 ? 49.672 11.886 -0.082 1.00 64.94 578 GLN A C 1
ATOM 4678 O O . GLN A 1 578 ? 49.562 12.332 1.060 1.00 64.94 578 GLN A O 1
ATOM 4683 N N . GLU A 1 579 ? 49.200 12.539 -1.145 1.00 70.56 579 GLU A N 1
ATOM 4684 C CA . GLU A 1 579 ? 48.481 13.820 -1.063 1.00 70.56 579 GLU A CA 1
ATOM 4685 C C . GLU A 1 579 ? 47.188 13.676 -0.257 1.00 70.56 579 GLU A C 1
ATOM 4687 O O . GLU A 1 579 ? 47.062 14.291 0.799 1.00 70.56 579 GLU A O 1
ATOM 4692 N N . ARG A 1 580 ? 46.325 12.710 -0.603 1.00 71.12 580 ARG A N 1
ATOM 4693 C CA . ARG A 1 580 ? 45.100 12.400 0.167 1.00 71.12 580 ARG A CA 1
ATOM 4694 C C . ARG A 1 580 ? 45.359 12.098 1.655 1.00 71.12 580 ARG A C 1
ATOM 4696 O O . ARG A 1 580 ? 44.468 12.281 2.490 1.00 71.12 580 ARG A O 1
ATOM 4703 N N . LYS A 1 581 ? 46.562 11.630 2.018 1.00 68.19 581 LYS A N 1
ATOM 4704 C CA . LYS A 1 581 ? 46.998 11.468 3.419 1.00 68.19 581 LYS A CA 1
ATOM 4705 C C . LYS A 1 581 ? 47.446 12.791 4.047 1.00 68.19 581 LYS A C 1
ATOM 4707 O O . LYS A 1 581 ? 47.038 13.065 5.176 1.00 68.19 581 LYS A O 1
ATOM 4712 N N . LYS A 1 582 ? 48.223 13.621 3.337 1.00 73.69 582 LYS A N 1
ATOM 4713 C CA . LYS A 1 582 ? 48.574 14.991 3.763 1.00 73.69 582 LYS A CA 1
ATOM 4714 C C . LYS A 1 582 ? 47.312 15.827 3.999 1.00 73.69 582 LYS A C 1
ATOM 4716 O O . LYS A 1 582 ? 47.204 16.454 5.050 1.00 73.69 582 LYS A O 1
ATOM 4721 N N . ASP A 1 583 ? 46.322 15.742 3.114 1.00 74.44 583 ASP A N 1
ATOM 4722 C CA . ASP A 1 583 ? 45.057 16.478 3.219 1.00 74.44 583 ASP A CA 1
ATOM 4723 C C . ASP A 1 583 ? 44.238 16.050 4.433 1.00 74.44 583 ASP A C 1
ATOM 4725 O O . ASP A 1 583 ? 43.785 16.898 5.201 1.00 74.44 583 ASP A O 1
ATOM 4729 N N . LYS A 1 584 ? 44.118 14.739 4.696 1.00 69.38 584 LYS A N 1
ATOM 4730 C CA . LYS A 1 584 ? 43.491 14.245 5.935 1.00 69.38 584 LYS A CA 1
ATOM 4731 C C . LYS A 1 584 ? 44.219 14.741 7.187 1.00 69.38 584 LYS A C 1
ATOM 4733 O O . LYS A 1 584 ? 43.559 15.134 8.147 1.00 69.38 584 LYS A O 1
ATOM 4738 N N . VAL A 1 585 ? 45.553 14.770 7.188 1.00 75.12 585 VAL A N 1
ATOM 4739 C CA . VAL A 1 585 ? 46.344 15.309 8.311 1.00 75.12 585 VAL A CA 1
ATOM 4740 C C . VAL A 1 585 ? 46.149 16.822 8.462 1.00 75.12 585 VAL A C 1
ATOM 4742 O O . VAL A 1 585 ? 46.003 17.306 9.584 1.00 75.12 585 VAL A O 1
ATOM 4745 N N . ASN A 1 586 ? 46.077 17.577 7.367 1.00 72.00 586 ASN A N 1
ATOM 4746 C CA . ASN A 1 586 ? 45.838 19.021 7.391 1.00 72.00 586 ASN A CA 1
ATOM 4747 C C . ASN A 1 586 ? 44.402 19.361 7.824 1.00 72.00 586 ASN A C 1
ATOM 4749 O O . ASN A 1 586 ? 44.211 20.270 8.630 1.00 72.00 586 ASN A O 1
ATOM 4753 N N . LEU A 1 587 ? 43.403 18.583 7.400 1.00 75.06 587 LEU A N 1
ATOM 4754 C CA . LEU A 1 587 ? 42.019 18.688 7.869 1.00 75.06 587 LEU A CA 1
ATOM 4755 C C . LEU A 1 587 ? 41.907 18.384 9.372 1.00 75.06 587 LEU A C 1
ATOM 4757 O O . LEU A 1 587 ? 41.194 19.086 10.088 1.00 75.06 587 LEU A O 1
ATOM 4761 N N . LEU A 1 588 ? 42.647 17.386 9.872 1.00 69.00 588 LEU A N 1
ATOM 4762 C CA . LEU A 1 588 ? 42.745 17.090 11.306 1.00 69.00 588 LEU A CA 1
ATOM 4763 C C . LEU A 1 588 ? 43.441 18.218 12.083 1.00 69.00 588 LEU A C 1
ATOM 4765 O O . LEU A 1 588 ? 42.950 18.601 13.142 1.00 69.00 588 LEU A O 1
ATOM 4769 N N . LYS A 1 589 ? 44.517 18.816 11.549 1.00 75.38 589 LYS A N 1
ATOM 4770 C CA . LYS A 1 589 ? 45.149 20.018 12.131 1.00 75.38 589 LYS A CA 1
ATOM 4771 C C . LYS A 1 589 ? 44.188 21.212 12.163 1.00 75.38 589 LYS A C 1
ATOM 4773 O O . LYS A 1 589 ? 44.114 21.885 13.186 1.00 75.38 589 LYS A O 1
ATOM 4778 N N . LYS A 1 590 ? 43.421 21.453 11.089 1.00 74.25 590 LYS A N 1
ATOM 4779 C CA . LYS A 1 590 ? 42.419 22.534 11.009 1.00 74.25 590 LYS A CA 1
ATOM 4780 C C . LYS A 1 590 ? 41.282 22.301 12.014 1.00 74.25 590 LYS A C 1
ATOM 4782 O O . LYS A 1 590 ? 40.955 23.201 12.778 1.00 74.25 590 LYS A O 1
ATOM 4787 N N . ARG A 1 591 ? 40.767 21.067 12.117 1.00 73.56 591 ARG A N 1
ATOM 4788 C CA . ARG A 1 591 ? 39.800 20.672 13.161 1.00 73.56 591 ARG A CA 1
ATOM 4789 C C . ARG A 1 591 ? 40.356 20.835 14.576 1.00 73.56 591 ARG A C 1
ATOM 4791 O O . ARG A 1 591 ? 39.633 21.343 15.425 1.00 73.56 591 ARG A O 1
ATOM 4798 N N . LYS A 1 592 ? 41.619 20.467 14.827 1.00 74.50 592 LYS A N 1
ATOM 4799 C CA . LYS A 1 592 ? 42.252 20.691 16.134 1.00 74.50 592 LYS A CA 1
ATOM 4800 C C . LYS A 1 592 ? 42.369 22.186 16.445 1.00 74.50 592 LYS A C 1
ATOM 4802 O O . LYS A 1 592 ? 41.904 22.596 17.495 1.00 74.50 592 LYS A O 1
ATOM 4807 N N . LYS A 1 593 ? 42.882 23.009 15.520 1.00 74.94 593 LYS A N 1
ATOM 4808 C CA . LYS A 1 593 ? 42.991 24.466 15.717 1.00 74.94 593 LYS A CA 1
ATOM 4809 C C . LYS A 1 593 ? 41.630 25.102 16.037 1.00 74.94 593 LYS A C 1
ATOM 4811 O O . LYS A 1 593 ? 41.557 25.922 16.944 1.00 74.94 593 LYS A O 1
ATOM 4816 N N . ASN A 1 594 ? 40.563 24.677 15.354 1.00 71.62 594 ASN A N 1
ATOM 4817 C CA . ASN A 1 594 ? 39.198 25.140 15.624 1.00 71.62 594 ASN A CA 1
ATOM 4818 C C . ASN A 1 594 ? 38.664 24.663 16.991 1.00 71.62 594 ASN A C 1
ATOM 4820 O O . ASN A 1 594 ? 37.936 25.401 17.654 1.00 71.62 594 ASN A O 1
ATOM 4824 N N . ALA A 1 595 ? 39.017 23.449 17.428 1.00 70.44 595 ALA A N 1
ATOM 4825 C CA . ALA A 1 595 ? 38.680 22.952 18.762 1.00 70.44 595 ALA A CA 1
ATOM 4826 C C . ALA A 1 595 ? 39.426 23.736 19.854 1.00 70.44 595 ALA A C 1
ATOM 4828 O O . ALA A 1 595 ? 38.783 24.225 20.781 1.00 70.44 595 ALA A O 1
ATOM 4829 N N . ASP A 1 596 ? 40.737 23.937 19.693 1.00 68.94 596 ASP A N 1
ATOM 4830 C CA . ASP A 1 596 ? 41.590 24.697 20.610 1.00 68.94 596 ASP A CA 1
ATOM 4831 C C . ASP A 1 596 ? 41.100 26.162 20.732 1.00 68.94 596 ASP A C 1
ATOM 4833 O O . ASP A 1 596 ? 40.957 26.675 21.841 1.00 68.94 596 ASP A O 1
ATOM 4837 N N . SER A 1 597 ? 40.712 26.819 19.625 1.00 67.00 597 SER A N 1
ATOM 4838 C CA . SER A 1 597 ? 40.102 28.164 19.671 1.00 67.00 597 SER A CA 1
ATOM 4839 C C . SER A 1 597 ? 38.694 28.185 20.282 1.00 67.00 597 SER A C 1
ATOM 4841 O O . SER A 1 597 ? 38.296 29.174 20.890 1.00 67.00 597 SER A O 1
ATOM 4843 N N . SER A 1 598 ? 37.923 27.098 20.154 1.00 64.19 598 SER A N 1
ATOM 4844 C CA . SER A 1 598 ? 36.620 26.968 20.831 1.00 64.19 598 SER A CA 1
ATOM 4845 C C . SER A 1 598 ? 36.748 26.700 22.338 1.00 64.19 598 SER A C 1
ATOM 4847 O O . SER A 1 598 ? 35.777 26.883 23.074 1.00 64.19 598 SER A O 1
ATOM 4849 N N . ALA A 1 599 ? 37.929 26.267 22.796 1.00 62.88 599 ALA A N 1
ATOM 4850 C CA . ALA A 1 599 ? 38.256 26.118 24.207 1.00 62.88 599 ALA A CA 1
ATOM 4851 C C . ALA A 1 599 ? 38.668 27.466 24.818 1.00 62.88 599 ALA A C 1
ATOM 4853 O O . ALA A 1 599 ? 38.065 27.871 25.809 1.00 62.88 599 ALA A O 1
ATOM 4854 N N . SER A 1 600 ? 39.576 28.221 24.185 1.00 55.22 600 SER A N 1
ATOM 4855 C CA . SER A 1 600 ? 39.967 29.547 24.698 1.00 55.22 600 SER A CA 1
ATOM 4856 C C . SER A 1 600 ? 38.793 30.535 24.736 1.00 55.22 600 SER A C 1
ATOM 4858 O O . SER A 1 600 ? 38.629 31.258 25.716 1.00 55.22 600 SER A O 1
ATOM 4860 N N . ALA A 1 601 ? 37.889 30.487 23.748 1.00 56.09 601 ALA A N 1
ATOM 4861 C CA . ALA A 1 601 ? 36.639 31.257 23.749 1.00 56.09 601 ALA A CA 1
ATOM 4862 C C . ALA A 1 601 ? 35.625 30.831 24.840 1.00 56.09 601 ALA A C 1
ATOM 4864 O O . ALA A 1 601 ? 34.632 31.525 25.064 1.00 56.09 601 ALA A O 1
ATOM 4865 N N . LYS A 1 602 ? 35.840 29.697 25.520 1.00 54.72 602 LYS A N 1
ATOM 4866 C CA . LYS A 1 602 ? 35.072 29.272 26.707 1.00 54.72 602 LYS A CA 1
ATOM 4867 C C . LYS A 1 602 ? 35.768 29.610 28.024 1.00 54.72 602 LYS A C 1
ATOM 4869 O O . LYS A 1 602 ? 35.094 29.622 29.050 1.00 54.72 602 LYS A O 1
ATOM 4874 N N . GLU A 1 603 ? 37.069 29.889 28.007 1.00 51.81 603 GLU A N 1
ATOM 4875 C CA . GLU A 1 603 ? 37.804 30.392 29.171 1.00 51.81 603 GLU A CA 1
ATOM 4876 C C . GLU A 1 603 ? 37.642 31.912 29.313 1.00 51.81 603 GLU A C 1
ATOM 4878 O O . GLU A 1 603 ? 37.310 32.369 30.404 1.00 51.81 603 GLU A O 1
ATOM 4883 N N . SER A 1 604 ? 37.714 32.688 28.221 1.00 46.50 604 SER A N 1
ATOM 4884 C CA . SER A 1 604 ? 37.473 34.145 28.263 1.00 46.50 604 SER A CA 1
ATOM 4885 C C . SER A 1 604 ? 36.074 34.500 28.790 1.00 46.50 604 SER A C 1
ATOM 4887 O O . SER A 1 604 ? 35.938 35.253 29.751 1.00 46.50 604 SER A O 1
ATOM 4889 N N . ASN A 1 605 ? 35.035 33.838 28.264 1.00 50.94 605 ASN A N 1
ATOM 4890 C CA . ASN A 1 605 ? 33.646 33.944 28.742 1.00 50.94 605 ASN A CA 1
ATOM 4891 C C . ASN A 1 605 ? 33.440 33.476 30.201 1.00 50.94 605 ASN A C 1
ATOM 4893 O O . ASN A 1 605 ? 32.335 33.586 30.736 1.00 50.94 605 ASN A O 1
ATOM 4897 N N . ARG A 1 606 ? 34.472 32.917 30.847 1.00 45.03 606 ARG A N 1
ATOM 4898 C CA . ARG A 1 606 ? 34.456 32.505 32.253 1.00 45.03 606 ARG A CA 1
ATOM 4899 C C . ARG A 1 606 ? 35.111 33.551 33.152 1.00 45.03 606 ARG A C 1
ATOM 4901 O O . ARG A 1 606 ? 34.546 33.857 34.196 1.00 45.03 606 ARG A O 1
ATOM 4908 N N . GLU A 1 607 ? 36.232 34.136 32.726 1.00 48.22 607 GLU A N 1
ATOM 4909 C CA . GLU A 1 607 ? 36.922 35.203 33.468 1.00 48.22 607 GLU A CA 1
ATOM 4910 C C . GLU A 1 607 ? 36.115 36.513 33.513 1.00 48.22 607 GLU A C 1
ATOM 4912 O O . GLU A 1 607 ? 36.036 37.151 34.566 1.00 48.22 607 GLU A O 1
ATOM 4917 N N . ASP A 1 608 ? 35.453 36.892 32.413 1.00 47.31 608 ASP A N 1
ATOM 4918 C CA . ASP A 1 608 ? 34.631 38.114 32.369 1.00 47.31 608 ASP A CA 1
ATOM 4919 C C . ASP A 1 608 ? 33.419 38.051 33.319 1.00 47.31 608 ASP A C 1
ATOM 4921 O O . ASP A 1 608 ? 32.981 39.074 33.850 1.00 47.31 608 ASP A O 1
ATOM 4925 N N . ASN A 1 609 ? 32.911 36.847 33.606 1.00 42.38 609 ASN A N 1
ATOM 4926 C CA . ASN A 1 609 ? 31.736 36.646 34.458 1.00 42.38 609 ASN A CA 1
ATOM 4927 C C . ASN A 1 609 ? 32.064 36.641 35.971 1.00 42.38 609 ASN A C 1
ATOM 4929 O O . ASN A 1 609 ? 31.158 36.727 36.797 1.00 42.38 609 ASN A O 1
ATOM 4933 N N . GLU A 1 610 ? 33.346 36.587 36.363 1.00 44.25 610 GLU A N 1
ATOM 4934 C CA . GLU A 1 610 ? 33.771 36.681 37.774 1.00 44.25 610 GLU A CA 1
ATOM 4935 C C . GLU A 1 610 ? 34.149 38.112 38.214 1.00 44.25 610 GLU A C 1
ATOM 4937 O O . GLU A 1 610 ? 34.328 38.370 39.407 1.00 44.25 610 GLU A O 1
ATOM 4942 N N . ARG A 1 611 ? 34.238 39.080 37.289 1.00 42.44 611 ARG A N 1
ATOM 4943 C CA . ARG A 1 611 ? 34.716 40.450 37.584 1.00 42.44 611 ARG A CA 1
ATOM 4944 C C . ARG A 1 611 ? 33.641 41.474 37.976 1.00 42.44 611 ARG A C 1
ATOM 4946 O O . ARG A 1 611 ? 33.989 42.616 38.272 1.00 42.44 611 ARG A O 1
ATOM 4953 N N . ALA A 1 612 ? 32.359 41.102 38.009 1.00 40.12 612 ALA A N 1
ATOM 4954 C CA . ALA A 1 612 ? 31.257 42.069 37.920 1.00 40.12 612 ALA A CA 1
ATOM 4955 C C . ALA A 1 612 ? 30.356 42.269 39.167 1.00 40.12 612 ALA A C 1
ATOM 4957 O O . ALA A 1 612 ? 29.228 42.725 38.998 1.00 40.12 612 ALA A O 1
ATOM 4958 N N . HIS A 1 613 ? 30.807 42.035 40.412 1.00 36.38 613 HIS A N 1
ATOM 4959 C CA . HIS A 1 613 ? 30.085 42.510 41.621 1.00 36.38 613 HIS A CA 1
ATOM 4960 C C . HIS A 1 613 ? 31.020 42.964 42.776 1.00 36.38 613 HIS A C 1
ATOM 4962 O O . HIS A 1 613 ? 31.944 42.233 43.136 1.00 36.38 613 HIS A O 1
ATOM 4968 N N . PRO A 1 614 ? 30.790 44.145 43.400 1.00 38.12 614 PRO A N 1
ATOM 4969 C CA . PRO A 1 614 ? 31.627 44.672 44.485 1.00 38.12 614 PRO A CA 1
ATOM 4970 C C . PRO A 1 614 ? 31.237 44.152 45.883 1.00 38.12 614 PRO A C 1
ATOM 4972 O O . PRO A 1 614 ? 30.074 43.868 46.166 1.00 38.12 614 PRO A O 1
ATOM 4975 N N . ARG A 1 615 ? 32.216 44.092 46.798 1.00 31.72 615 ARG A N 1
ATOM 4976 C CA . ARG A 1 615 ? 32.019 43.718 48.214 1.00 31.72 615 ARG A CA 1
ATOM 4977 C C . ARG A 1 615 ? 31.660 44.933 49.090 1.00 31.72 615 ARG A C 1
ATOM 4979 O O . ARG A 1 615 ? 32.320 45.962 48.948 1.00 31.72 615 ARG A O 1
ATOM 4986 N N . PRO A 1 616 ? 30.759 44.803 50.082 1.00 34.91 616 PRO A N 1
ATOM 4987 C CA . PRO A 1 616 ? 30.747 45.666 51.264 1.00 34.91 616 PRO A CA 1
ATOM 4988 C C . PRO A 1 616 ? 31.817 45.228 52.288 1.00 34.91 616 PRO A C 1
ATOM 4990 O O . PRO A 1 616 ? 32.215 44.061 52.328 1.00 34.91 616 PRO A O 1
ATOM 4993 N N . SER A 1 617 ? 32.287 46.162 53.119 1.00 32.28 617 SER A N 1
ATOM 4994 C CA . SER A 1 617 ? 33.346 45.977 54.132 1.00 32.28 617 SER A CA 1
ATOM 4995 C C . SER A 1 617 ? 32.793 45.938 55.584 1.00 32.28 617 SER A C 1
ATOM 4997 O O . SER A 1 617 ? 31.618 46.247 55.787 1.00 32.28 617 SER A O 1
ATOM 4999 N N . PRO A 1 618 ? 33.572 45.484 56.596 1.00 41.62 618 PRO A N 1
ATOM 5000 C CA . PRO A 1 618 ? 33.006 44.889 57.818 1.00 41.62 618 PRO A CA 1
ATOM 5001 C C . PRO A 1 618 ? 33.044 45.772 59.089 1.00 41.62 618 PRO A C 1
ATOM 5003 O O . PRO A 1 618 ? 33.845 46.703 59.174 1.00 41.62 618 PRO A O 1
ATOM 5006 N N . PRO A 1 619 ? 32.269 45.406 60.132 1.00 37.06 619 PRO A N 1
ATOM 5007 C CA . PRO A 1 619 ? 32.490 45.794 61.528 1.00 37.06 619 PRO A CA 1
ATOM 5008 C C . PRO A 1 619 ? 33.211 44.702 62.361 1.00 37.06 619 PRO A C 1
ATOM 5010 O O . PRO A 1 619 ? 33.399 43.572 61.913 1.00 37.06 619 PRO A O 1
ATOM 5013 N N . ASN A 1 620 ? 33.606 45.052 63.594 1.00 29.50 620 ASN A N 1
ATOM 5014 C CA . ASN A 1 620 ? 34.369 44.212 64.540 1.00 29.50 620 ASN A CA 1
ATOM 5015 C C . ASN A 1 620 ? 33.474 43.297 65.432 1.00 29.50 620 ASN A C 1
ATOM 5017 O O . ASN A 1 620 ? 32.265 43.519 65.496 1.00 29.50 620 ASN A O 1
ATOM 5021 N N . PRO A 1 621 ? 34.037 42.296 66.150 1.00 53.88 621 PRO A N 1
ATOM 5022 C CA . PRO A 1 621 ? 33.271 41.292 66.910 1.00 53.88 621 PRO A CA 1
ATOM 5023 C C . PRO A 1 621 ? 33.042 41.638 68.399 1.00 53.88 621 PRO A C 1
ATOM 5025 O O . PRO A 1 621 ? 33.935 42.185 69.045 1.00 53.88 621 PRO A O 1
ATOM 5028 N N . ALA A 1 622 ? 31.903 41.215 68.981 1.00 29.25 622 ALA A N 1
ATOM 5029 C CA . ALA A 1 622 ? 31.702 41.140 70.440 1.00 29.25 622 ALA A CA 1
ATOM 5030 C C . ALA A 1 622 ? 30.525 40.231 70.896 1.00 29.25 622 ALA A C 1
ATOM 5032 O O . ALA A 1 622 ? 29.431 40.321 70.356 1.00 29.25 622 ALA A O 1
ATOM 5033 N N . ALA A 1 623 ? 30.781 39.454 71.962 1.00 30.98 623 ALA A N 1
ATOM 5034 C CA . ALA A 1 623 ? 29.897 39.027 73.070 1.00 30.98 623 ALA A CA 1
ATOM 5035 C C . ALA A 1 623 ? 28.541 38.281 72.862 1.00 30.98 623 ALA A C 1
ATOM 5037 O O . ALA A 1 623 ? 27.575 38.834 72.352 1.00 30.98 623 ALA A O 1
ATOM 5038 N N . GLY A 1 624 ? 28.430 37.113 73.527 1.00 29.77 624 GLY A N 1
ATOM 5039 C CA . GLY A 1 624 ? 27.188 36.567 74.121 1.00 29.77 624 GLY A CA 1
ATOM 5040 C C . GLY A 1 624 ? 26.380 35.552 73.283 1.00 29.77 624 GLY A C 1
ATOM 5041 O O . GLY A 1 624 ? 26.048 35.828 72.140 1.00 29.77 624 GLY A O 1
ATOM 5042 N N . GLY A 1 625 ? 25.990 34.376 73.799 1.00 30.27 625 GLY A N 1
ATOM 5043 C CA . GLY A 1 625 ? 26.361 33.740 75.073 1.00 30.27 625 GLY A CA 1
ATOM 5044 C C . GLY A 1 625 ? 25.598 32.430 75.364 1.00 30.27 625 GLY A C 1
ATOM 5045 O O . GLY A 1 625 ? 24.408 32.360 75.095 1.00 30.27 625 GLY A O 1
ATOM 5046 N N . GLU A 1 626 ? 26.309 31.456 75.951 1.00 30.95 626 GLU A N 1
ATOM 5047 C CA . GLU A 1 626 ? 25.843 30.305 76.769 1.00 30.95 626 GLU A CA 1
ATOM 5048 C C . GLU A 1 626 ? 24.849 29.257 76.179 1.00 30.95 626 GLU A C 1
ATOM 5050 O O . GLU A 1 626 ? 24.157 29.475 75.191 1.00 30.95 626 GLU A O 1
ATOM 5055 N N . GLY A 1 627 ? 24.869 28.037 76.747 1.00 26.97 627 GLY A N 1
ATOM 5056 C CA . GLY A 1 627 ? 24.073 26.858 76.328 1.00 26.97 627 GLY A CA 1
ATOM 5057 C C . GLY A 1 627 ? 22.869 26.576 77.255 1.00 26.97 627 GLY A C 1
ATOM 5058 O O . GLY A 1 627 ? 22.374 27.534 77.844 1.00 26.97 627 GLY A O 1
ATOM 5059 N N . PRO A 1 628 ? 22.407 25.312 77.472 1.00 39.22 628 PRO A N 1
ATOM 5060 C CA . PRO A 1 628 ? 22.964 24.011 77.044 1.00 39.22 628 PRO A CA 1
ATOM 5061 C C . PRO A 1 628 ? 21.945 23.007 76.397 1.00 39.22 628 PRO A C 1
ATOM 5063 O O . PRO A 1 628 ? 20.748 23.278 76.344 1.00 39.22 628 PRO A O 1
ATOM 5066 N N . PRO A 1 629 ? 22.399 21.820 75.922 1.00 54.78 629 PRO A N 1
ATOM 5067 C CA . PRO A 1 629 ? 21.571 20.627 75.596 1.00 54.78 629 PRO A CA 1
ATOM 5068 C C . PRO A 1 629 ? 21.412 19.703 76.850 1.00 54.78 629 PRO A C 1
ATOM 5070 O O . PRO A 1 629 ? 21.763 20.181 77.932 1.00 54.78 629 PRO A O 1
ATOM 5073 N N . PRO A 1 630 ? 21.012 18.394 76.808 1.00 56.69 630 PRO A N 1
ATOM 5074 C CA . PRO A 1 630 ? 20.477 17.502 75.749 1.00 56.69 630 PRO A CA 1
ATOM 5075 C C . PRO A 1 630 ? 19.038 16.985 76.135 1.00 56.69 630 PRO A C 1
ATOM 5077 O O . PRO A 1 630 ? 18.255 17.836 76.532 1.00 56.69 630 PRO A O 1
ATOM 5080 N N . ALA A 1 631 ? 18.517 15.734 76.054 1.00 28.08 631 ALA A N 1
ATOM 5081 C CA . ALA A 1 631 ? 18.998 14.386 75.685 1.00 28.08 631 ALA A CA 1
ATOM 5082 C C . ALA A 1 631 ? 17.867 13.338 75.416 1.00 28.08 631 ALA A C 1
ATOM 5084 O O . ALA A 1 631 ? 16.765 13.485 75.926 1.00 28.08 631 ALA A O 1
ATOM 5085 N N . ALA A 1 632 ? 18.242 12.228 74.749 1.00 29.19 632 ALA A N 1
ATOM 5086 C CA . ALA A 1 632 ? 17.732 10.836 74.864 1.00 29.19 632 ALA A CA 1
ATOM 5087 C C . ALA A 1 632 ? 16.272 10.412 74.491 1.00 29.19 632 ALA A C 1
ATOM 5089 O O . ALA A 1 632 ? 15.284 11.087 74.742 1.00 29.19 632 ALA A O 1
ATOM 5090 N N . MET A 1 633 ? 16.182 9.186 73.941 1.00 37.91 633 MET A N 1
ATOM 5091 C CA . MET A 1 633 ? 15.017 8.257 73.881 1.00 37.91 633 MET A CA 1
ATOM 5092 C C . MET A 1 633 ? 14.635 7.764 75.311 1.00 37.91 633 MET A C 1
ATOM 5094 O O . MET A 1 633 ? 15.532 7.872 76.154 1.00 37.91 633 MET A O 1
ATOM 5098 N N . PRO A 1 634 ? 13.455 7.136 75.632 1.00 44.34 634 PRO A N 1
ATOM 5099 C CA . PRO A 1 634 ? 12.721 6.137 74.808 1.00 44.34 634 PRO A CA 1
ATOM 5100 C C . PRO A 1 634 ? 11.178 5.918 75.043 1.00 44.34 634 PRO A C 1
ATOM 5102 O O . PRO A 1 634 ? 10.552 6.574 75.862 1.00 44.34 634 PRO A O 1
ATOM 5105 N N . PHE A 1 635 ? 10.630 4.871 74.389 1.00 27.22 635 PHE A N 1
ATOM 5106 C CA . PHE A 1 635 ? 9.408 4.072 74.702 1.00 27.22 635 PHE A CA 1
ATOM 5107 C C . PHE A 1 635 ? 7.974 4.680 74.600 1.00 27.22 635 PHE A C 1
ATOM 5109 O O . PHE A 1 635 ? 7.739 5.877 74.693 1.00 27.22 635 PHE A O 1
ATOM 5116 N N . SER A 1 636 ? 7.010 3.777 74.352 1.00 27.02 636 SER A N 1
ATOM 5117 C CA . SER A 1 636 ? 5.538 3.928 74.174 1.00 27.02 636 SER A CA 1
ATOM 5118 C C . SER A 1 636 ? 4.756 3.549 75.464 1.00 27.02 636 SER A C 1
ATOM 5120 O O . SER A 1 636 ? 5.432 3.210 76.437 1.00 27.02 636 SER A O 1
ATOM 5122 N N . PRO A 1 637 ? 3.391 3.489 75.543 1.00 55.44 637 PRO A N 1
ATOM 5123 C CA . PRO A 1 637 ? 2.271 3.802 74.613 1.00 55.44 637 PRO A CA 1
ATOM 5124 C C . PRO A 1 637 ? 1.381 4.942 75.237 1.00 55.44 637 PRO A C 1
ATOM 5126 O O . PRO A 1 637 ? 2.015 5.835 75.797 1.00 55.44 637 PRO A O 1
ATOM 5129 N N . PRO A 1 638 ? 0.011 5.010 75.264 1.00 42.88 638 PRO A N 1
ATOM 5130 C CA . PRO A 1 638 ? -1.108 4.348 74.548 1.00 42.88 638 PRO A CA 1
ATOM 5131 C C . PRO A 1 638 ? -2.233 5.317 74.045 1.00 42.88 638 PRO A C 1
ATOM 5133 O O . PRO A 1 638 ? -2.048 6.529 73.986 1.00 42.88 638 PRO A O 1
ATOM 5136 N N . CYS A 1 639 ? -3.419 4.781 73.702 1.00 35.22 639 CYS A N 1
ATOM 5137 C CA . CYS A 1 639 ? -4.704 5.515 73.584 1.00 35.22 639 CYS A CA 1
ATOM 5138 C C . CYS A 1 639 ? -5.474 5.537 74.930 1.00 35.22 639 CYS A C 1
ATOM 5140 O O . CYS A 1 639 ? -5.102 4.785 75.836 1.00 35.22 639 CYS A O 1
ATOM 5142 N N . PRO A 1 640 ? -6.544 6.354 75.073 1.00 42.03 640 PRO A N 1
ATOM 5143 C CA . PRO A 1 640 ? -7.906 5.789 74.941 1.00 42.03 640 PRO A CA 1
ATOM 5144 C C . PRO A 1 640 ? -9.008 6.727 74.367 1.00 42.03 640 PRO A C 1
ATOM 5146 O O . PRO A 1 640 ? -8.814 7.931 74.237 1.00 42.03 640 PRO A O 1
ATOM 5149 N N . ASP A 1 641 ? -10.146 6.105 74.021 1.00 28.08 641 ASP A N 1
ATOM 5150 C CA . ASP A 1 641 ? -11.593 6.450 74.146 1.00 28.08 641 ASP A CA 1
ATOM 5151 C C . ASP A 1 641 ? -12.026 7.873 74.612 1.00 28.08 641 ASP A C 1
ATOM 5153 O O . ASP A 1 641 ? -11.335 8.529 75.379 1.00 28.08 641 ASP A O 1
ATOM 5157 N N . THR A 1 642 ? -13.199 8.445 74.278 1.00 29.08 642 THR A N 1
ATOM 5158 C CA . THR A 1 642 ? -14.589 7.952 74.033 1.00 29.08 642 THR A CA 1
ATOM 5159 C C . THR A 1 642 ? -15.309 8.897 73.027 1.00 29.08 642 THR A C 1
ATOM 5161 O O . THR A 1 642 ? -14.852 10.020 72.846 1.00 29.08 642 THR A O 1
ATOM 5164 N N . ALA A 1 643 ? -16.364 8.604 72.240 1.00 28.09 643 ALA A N 1
ATOM 5165 C CA . ALA A 1 643 ? -17.517 7.673 72.232 1.00 28.09 643 ALA A CA 1
ATOM 5166 C C . ALA A 1 643 ? -18.874 8.260 72.735 1.00 28.09 643 ALA A C 1
ATOM 5168 O O . ALA A 1 643 ? -19.022 8.515 73.922 1.00 28.09 643 ALA A O 1
ATOM 5169 N N . ALA A 1 644 ? -19.860 8.420 71.823 1.00 27.14 644 ALA A N 1
ATOM 5170 C CA . ALA A 1 644 ? -21.344 8.505 71.982 1.00 27.14 644 ALA A CA 1
ATOM 5171 C C . ALA A 1 644 ? -21.963 8.921 70.608 1.00 27.14 644 ALA A C 1
ATOM 5173 O O . ALA A 1 644 ? -21.358 9.750 69.936 1.00 27.14 644 ALA A O 1
ATOM 5174 N N . ALA A 1 645 ? -23.036 8.368 70.009 1.00 27.62 645 ALA A N 1
ATOM 5175 C CA . ALA A 1 645 ? -24.346 7.840 70.460 1.00 27.62 645 ALA A CA 1
ATOM 5176 C C . ALA A 1 645 ? -25.391 8.954 70.744 1.00 27.62 645 ALA A C 1
ATOM 5178 O O . ALA A 1 645 ? -25.041 9.943 71.373 1.00 27.62 645 ALA A O 1
ATOM 5179 N N . ALA A 1 646 ? -26.677 8.897 70.350 1.00 27.97 646 ALA A N 1
ATOM 5180 C CA . ALA A 1 646 ? -27.481 7.947 69.540 1.00 27.97 646 ALA A CA 1
ATOM 5181 C C . ALA A 1 646 ? -28.543 8.765 68.711 1.00 27.97 646 ALA A C 1
ATOM 5183 O O . ALA A 1 646 ? -28.178 9.856 68.290 1.00 27.97 646 ALA A O 1
ATOM 5184 N N . SER A 1 647 ? -29.804 8.418 68.369 1.00 27.06 647 SER A N 1
ATOM 5185 C CA . SER A 1 647 ? -30.753 7.303 68.626 1.00 27.06 647 SER A CA 1
ATOM 5186 C C . SER A 1 647 ? -31.931 7.302 67.596 1.00 27.06 647 SER A C 1
ATOM 5188 O O . SER A 1 647 ? -32.000 8.172 66.736 1.00 27.06 647 SER A O 1
ATOM 5190 N N . HIS A 1 648 ? -32.872 6.346 67.737 1.00 28.55 648 HIS A N 1
ATOM 5191 C CA . HIS A 1 648 ? -34.215 6.202 67.110 1.00 28.55 648 HIS A CA 1
ATOM 5192 C C . HIS A 1 648 ? -34.336 5.916 65.589 1.00 28.55 648 HIS A C 1
ATOM 5194 O O . HIS A 1 648 ? -33.844 6.689 64.782 1.00 28.55 648 HIS A O 1
ATOM 5200 N N . SER A 1 649 ? -34.991 4.870 65.039 1.00 27.30 649 SER A N 1
ATOM 5201 C CA . SER A 1 649 ? -35.866 3.731 65.453 1.00 27.30 649 SER A CA 1
ATOM 5202 C C . SER A 1 649 ? -37.319 3.807 64.944 1.00 27.30 649 SER A C 1
ATOM 5204 O O . SER A 1 649 ? -38.064 4.649 65.431 1.00 27.30 649 SER A O 1
ATOM 5206 N N . PHE A 1 650 ? -37.747 2.856 64.096 1.00 26.25 650 PHE A N 1
ATOM 5207 C CA . PHE A 1 650 ? -39.037 2.131 64.187 1.00 26.25 650 PHE A CA 1
ATOM 5208 C C . PHE A 1 650 ? -39.046 0.873 63.273 1.00 26.25 650 PHE A C 1
ATOM 5210 O O . PHE A 1 650 ? -38.177 0.715 62.419 1.00 26.25 650 PHE A O 1
ATOM 5217 N N . LEU A 1 651 ? -39.982 -0.054 63.521 1.00 24.98 651 LEU A N 1
ATOM 5218 C CA . LEU A 1 651 ? -40.093 -1.457 63.044 1.00 24.98 651 LEU A CA 1
ATOM 5219 C C . LEU A 1 651 ? -41.609 -1.846 63.004 1.00 24.98 651 LEU A C 1
ATOM 5221 O O . LEU A 1 651 ? -42.417 -0.981 63.346 1.00 24.98 651 LEU A O 1
ATOM 5225 N N . PRO A 1 652 ? -42.052 -3.119 62.824 1.00 59.03 652 PRO A N 1
ATOM 5226 C CA . PRO A 1 652 ? -41.767 -4.156 61.803 1.00 59.03 652 PRO A CA 1
ATOM 5227 C C . PRO A 1 652 ? -43.059 -4.862 61.266 1.00 59.03 652 PRO A C 1
ATOM 5229 O O . PRO A 1 652 ? -44.148 -4.591 61.758 1.00 59.03 652 PRO A O 1
ATOM 5232 N N . ALA A 1 653 ? -42.933 -5.846 60.350 1.00 28.64 653 ALA A N 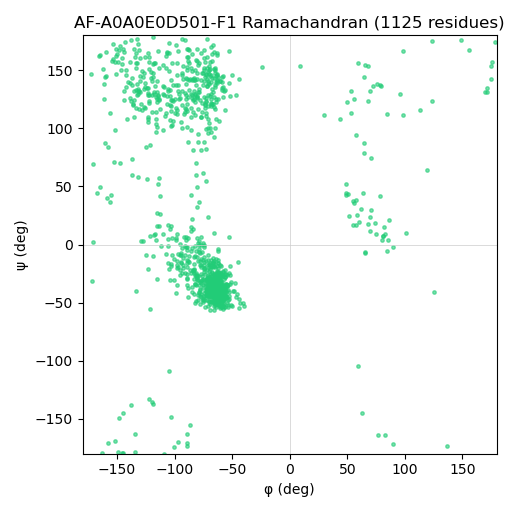1
ATOM 5233 C CA . ALA A 1 653 ? -43.788 -7.061 60.188 1.00 28.64 653 ALA A CA 1
ATOM 5234 C C . ALA A 1 653 ? -43.363 -7.857 58.923 1.00 28.64 653 ALA A C 1
ATOM 5236 O O . ALA A 1 653 ? -42.880 -7.236 57.983 1.00 28.64 653 ALA A O 1
ATOM 5237 N N . ALA A 1 654 ? -43.538 -9.179 58.745 1.00 28.28 654 ALA A N 1
ATOM 5238 C CA . ALA A 1 654 ? -43.733 -10.351 59.625 1.00 28.28 654 ALA A CA 1
ATOM 5239 C C . ALA A 1 654 ? -43.379 -11.613 58.769 1.00 28.28 654 ALA A C 1
ATOM 5241 O O . ALA A 1 654 ? -43.749 -11.667 57.603 1.00 28.28 654 ALA A O 1
ATOM 5242 N N . ALA A 1 655 ? -42.464 -12.507 59.166 1.00 30.66 655 ALA A N 1
ATOM 5243 C CA . ALA A 1 655 ? -42.617 -13.677 60.055 1.00 30.66 655 ALA A CA 1
ATOM 5244 C C . ALA A 1 655 ? -43.117 -14.996 59.394 1.00 30.66 655 ALA A C 1
ATOM 5246 O O . ALA A 1 655 ? -44.287 -15.132 59.057 1.00 30.66 655 ALA A O 1
ATOM 5247 N N . ALA A 1 656 ? -42.234 -16.007 59.342 1.00 27.44 656 ALA A N 1
ATOM 5248 C CA . ALA A 1 656 ? -42.526 -17.453 59.266 1.00 27.44 656 ALA A CA 1
ATOM 5249 C C . ALA A 1 656 ? -41.340 -18.240 59.891 1.00 27.44 656 ALA A C 1
ATOM 5251 O O . ALA A 1 656 ? -40.261 -17.665 60.056 1.00 27.44 656 ALA A O 1
ATOM 5252 N N . ARG A 1 657 ? -41.516 -19.508 60.308 1.00 28.86 657 ARG A N 1
ATOM 5253 C CA . ARG A 1 657 ? -40.563 -20.250 61.182 1.00 28.86 657 ARG A CA 1
ATOM 5254 C C . ARG A 1 657 ? -40.083 -21.616 60.620 1.00 28.86 657 ARG A C 1
ATOM 5256 O O . ARG A 1 657 ? -40.745 -22.154 59.739 1.00 28.86 657 ARG A O 1
ATOM 5263 N N . PRO A 1 658 ? -38.957 -22.172 61.135 1.00 59.38 658 PRO A N 1
ATOM 5264 C CA . PRO A 1 658 ? -38.369 -23.464 60.732 1.00 59.38 658 PRO A CA 1
ATOM 5265 C C . PRO A 1 658 ? -38.924 -24.653 61.559 1.00 59.38 658 PRO A C 1
ATOM 5267 O O . PRO A 1 658 ? -39.853 -24.455 62.347 1.00 59.38 658 PRO A O 1
ATOM 5270 N N . PRO A 1 659 ? -38.353 -25.874 61.433 1.00 42.59 659 PRO A N 1
ATOM 5271 C CA . PRO A 1 659 ? -37.340 -26.287 62.428 1.00 42.59 659 PRO A CA 1
ATOM 5272 C C . PRO A 1 659 ? -36.152 -27.126 61.881 1.00 42.59 659 PRO A C 1
ATOM 5274 O O . PRO A 1 659 ? -36.118 -27.508 60.717 1.00 42.59 659 PRO A O 1
ATOM 5277 N N . ALA A 1 660 ? -35.170 -27.402 62.754 1.00 33.00 660 ALA A N 1
ATOM 5278 C CA . ALA A 1 660 ? -34.018 -28.301 62.533 1.00 33.00 660 ALA A CA 1
ATOM 5279 C C . ALA A 1 660 ? -34.274 -29.721 63.121 1.00 33.00 660 ALA A C 1
ATOM 5281 O O . ALA A 1 660 ? -35.408 -29.983 63.529 1.00 33.00 660 ALA A O 1
ATOM 5282 N N . PRO A 1 661 ? -33.272 -30.636 63.202 1.00 39.50 661 PRO A N 1
ATOM 5283 C CA . PRO A 1 661 ? -32.417 -30.624 64.407 1.00 39.50 661 PRO A CA 1
ATOM 5284 C C . PRO A 1 661 ? -30.944 -31.115 64.274 1.00 39.50 661 PRO A C 1
ATOM 5286 O O . PRO A 1 661 ? -30.570 -31.852 63.373 1.00 39.50 661 PRO A O 1
ATOM 5289 N N . CYS A 1 662 ? -30.150 -30.725 65.281 1.00 23.81 662 CYS A N 1
ATOM 5290 C CA . CYS A 1 662 ? -29.043 -31.442 65.951 1.00 23.81 662 CYS A CA 1
ATOM 5291 C C . CYS A 1 662 ? -27.968 -32.250 65.174 1.00 23.81 662 CYS A C 1
ATOM 5293 O O . CYS A 1 662 ? -28.157 -33.408 64.833 1.00 23.81 662 CYS A O 1
ATOM 5295 N N . ALA A 1 663 ? -26.760 -31.667 65.156 1.00 30.73 663 ALA A N 1
ATOM 5296 C CA . ALA A 1 663 ? -25.550 -32.134 65.868 1.00 30.73 663 ALA A CA 1
ATOM 5297 C C . ALA A 1 663 ? -25.016 -33.582 65.714 1.00 30.73 663 ALA A C 1
ATOM 5299 O O . ALA A 1 663 ? -25.710 -34.550 65.988 1.00 30.73 663 ALA A O 1
ATOM 5300 N N . VAL A 1 664 ? -23.696 -33.691 65.482 1.00 27.38 664 VAL A N 1
ATOM 5301 C CA . VAL A 1 664 ? -22.683 -34.401 66.312 1.00 27.38 664 VAL A CA 1
ATOM 5302 C C . VAL A 1 664 ? -21.348 -34.433 65.549 1.00 27.38 664 VAL A C 1
ATOM 5304 O O . VAL A 1 664 ? -21.294 -34.829 64.389 1.00 27.38 664 VAL A O 1
ATOM 5307 N N . ALA A 1 665 ? -20.253 -34.063 66.217 1.00 35.28 665 ALA A N 1
ATOM 5308 C CA . ALA A 1 665 ? -18.899 -34.481 65.841 1.00 35.28 665 ALA A CA 1
ATOM 5309 C C . ALA A 1 665 ? -18.466 -35.587 66.819 1.00 35.28 665 ALA A C 1
ATOM 5311 O O . ALA A 1 665 ? -18.767 -35.478 68.010 1.00 35.28 665 ALA A O 1
ATOM 5312 N N . PRO A 1 666 ? -17.752 -36.630 66.359 1.00 36.44 666 PRO A N 1
ATOM 5313 C CA . PRO A 1 666 ? -16.294 -36.519 66.406 1.00 36.44 666 PRO A CA 1
ATOM 5314 C C . PRO A 1 666 ? -15.544 -37.182 65.230 1.00 36.44 666 PRO A C 1
ATOM 5316 O O . PRO A 1 666 ? -16.110 -37.757 64.305 1.00 36.44 666 PRO A O 1
ATOM 5319 N N . ARG A 1 667 ? -14.212 -37.077 65.287 1.00 30.12 667 ARG A N 1
ATOM 5320 C CA . ARG A 1 667 ? -13.239 -37.621 64.326 1.00 30.12 667 ARG A CA 1
ATOM 5321 C C . ARG A 1 667 ? -13.272 -39.158 64.253 1.00 30.12 667 ARG A C 1
ATOM 5323 O O . ARG A 1 667 ? -13.169 -39.806 65.288 1.00 30.12 667 ARG A O 1
ATOM 5330 N N . SER A 1 668 ? -13.170 -39.732 63.050 1.00 30.05 668 SER A N 1
ATOM 5331 C CA . SER A 1 668 ? -12.043 -40.612 62.642 1.00 30.05 668 SER A CA 1
ATOM 5332 C C . SER A 1 668 ? -12.228 -41.164 61.211 1.00 30.05 668 SER A C 1
ATOM 5334 O O . SER A 1 668 ? -13.213 -40.871 60.539 1.00 30.05 668 SER A O 1
ATOM 5336 N N . ARG A 1 669 ? -11.220 -41.874 60.680 1.00 32.72 669 ARG A N 1
ATOM 5337 C CA . ARG A 1 669 ? -11.128 -42.283 59.263 1.00 32.72 669 ARG A CA 1
ATOM 5338 C C . ARG A 1 669 ? -11.692 -43.692 59.019 1.00 32.72 669 ARG A C 1
ATOM 5340 O O . ARG A 1 669 ? -11.184 -44.642 59.603 1.00 32.72 669 ARG A O 1
ATOM 5347 N N . SER A 1 670 ? -12.541 -43.861 57.998 1.00 34.28 670 SER A N 1
ATOM 5348 C CA . SER A 1 670 ? -12.216 -44.597 56.746 1.00 34.28 670 SER A CA 1
ATOM 5349 C C . SER A 1 670 ? -13.451 -45.155 56.002 1.00 34.28 670 SER A C 1
ATOM 5351 O O . SER A 1 670 ? -14.548 -45.211 56.538 1.00 34.28 670 SER A O 1
ATOM 5353 N N . ARG A 1 671 ? -13.235 -45.597 54.748 1.00 33.62 671 ARG A N 1
ATOM 5354 C CA . ARG A 1 671 ? -14.147 -46.397 53.893 1.00 33.62 671 ARG A CA 1
ATOM 5355 C C . ARG A 1 671 ? -15.490 -45.772 53.447 1.00 33.62 671 ARG A C 1
ATOM 5357 O O . ARG A 1 671 ? -16.556 -46.256 53.795 1.00 33.62 671 ARG A O 1
ATOM 5364 N N . SER A 1 672 ? -15.429 -44.902 52.433 1.00 30.41 672 SER A N 1
ATOM 5365 C CA . SER A 1 672 ? -16.288 -45.072 51.240 1.00 30.41 672 SER A CA 1
ATOM 5366 C C . SER A 1 672 ? -15.638 -44.464 49.992 1.00 30.41 672 SER A C 1
ATOM 5368 O O . SER A 1 672 ? -15.678 -43.260 49.769 1.00 30.41 672 SER A O 1
ATOM 5370 N N . ARG A 1 673 ? -14.995 -45.303 49.166 1.00 33.09 673 ARG A N 1
ATOM 5371 C CA . ARG A 1 673 ? -14.288 -44.884 47.933 1.00 33.09 673 ARG A CA 1
ATOM 5372 C C . ARG A 1 673 ? -15.107 -45.081 46.643 1.00 33.09 673 ARG A C 1
ATOM 5374 O O . ARG A 1 673 ? -14.561 -44.904 45.558 1.00 33.09 673 ARG A O 1
ATOM 5381 N N . ARG A 1 674 ? -16.386 -45.479 46.742 1.00 33.34 674 ARG A N 1
ATOM 5382 C CA . ARG A 1 674 ? -17.188 -45.933 45.584 1.00 33.34 674 ARG A CA 1
ATOM 5383 C C . ARG A 1 674 ? -18.217 -44.915 45.071 1.00 33.34 674 ARG A C 1
ATOM 5385 O O . ARG A 1 674 ? -18.444 -44.886 43.870 1.00 33.34 674 ARG A O 1
ATOM 5392 N N . ALA A 1 675 ? -18.773 -44.054 45.930 1.00 30.28 675 ALA A N 1
ATOM 5393 C CA . ALA A 1 675 ? -19.764 -43.047 45.522 1.00 30.28 675 ALA A CA 1
ATOM 5394 C C . ALA A 1 675 ? -19.142 -41.854 44.763 1.00 30.28 675 ALA A C 1
ATOM 5396 O O . ALA A 1 675 ? -19.598 -41.503 43.678 1.00 30.28 675 ALA A O 1
ATOM 5397 N N . LEU A 1 676 ? -18.045 -41.284 45.285 1.00 33.00 676 LEU A N 1
ATOM 5398 C CA . LEU A 1 676 ? -17.377 -40.111 44.694 1.00 33.00 676 LEU A CA 1
ATOM 5399 C C . LEU A 1 676 ? -16.883 -40.324 43.253 1.00 33.00 676 LEU A C 1
ATOM 5401 O O . LEU A 1 676 ? -16.835 -39.364 42.493 1.00 33.00 676 LEU A O 1
ATOM 5405 N N . ARG A 1 677 ? -16.553 -41.561 42.850 1.00 32.50 677 ARG A N 1
ATOM 5406 C CA . ARG A 1 677 ? -16.112 -41.847 41.472 1.00 32.50 677 ARG A CA 1
ATOM 5407 C C . ARG A 1 677 ? -17.214 -41.658 40.428 1.00 32.50 677 ARG A C 1
ATOM 5409 O O . ARG A 1 677 ? -16.892 -41.268 39.315 1.00 32.50 677 ARG A O 1
ATOM 5416 N N . VAL A 1 678 ? -18.480 -41.902 40.771 1.00 37.72 678 VAL A N 1
ATOM 5417 C CA . VAL A 1 678 ? -19.598 -41.739 39.823 1.00 37.72 678 VAL A CA 1
ATOM 5418 C C . VAL A 1 678 ? -19.957 -40.260 39.671 1.00 37.72 678 VAL A C 1
ATOM 5420 O O . VAL A 1 678 ? -20.092 -39.781 38.553 1.00 37.72 678 VAL A O 1
ATOM 5423 N N . ALA A 1 679 ? -20.024 -39.518 40.782 1.00 35.28 679 ALA A N 1
ATOM 5424 C CA . ALA A 1 679 ? -20.289 -38.079 40.752 1.00 35.28 679 ALA A CA 1
ATOM 5425 C C . ALA A 1 679 ? -19.181 -37.297 40.020 1.00 35.28 679 ALA A C 1
ATOM 5427 O O . ALA A 1 679 ? -19.490 -36.474 39.165 1.00 35.28 679 ALA A O 1
ATOM 5428 N N . ALA A 1 680 ? -17.905 -37.601 40.292 1.00 37.47 680 ALA A N 1
ATOM 5429 C CA . ALA A 1 680 ? -16.785 -36.976 39.587 1.00 37.47 680 ALA A CA 1
ATOM 5430 C C . ALA A 1 680 ? -16.796 -37.302 38.083 1.00 37.47 680 ALA A C 1
ATOM 5432 O O . ALA A 1 680 ? -16.674 -36.394 37.273 1.00 37.47 680 ALA A O 1
ATOM 5433 N N . SER A 1 681 ? -17.023 -38.568 37.707 1.00 33.66 681 SER A N 1
ATOM 5434 C CA . SER A 1 681 ? -17.077 -38.987 36.297 1.00 33.66 681 SER A CA 1
ATOM 5435 C C . SER A 1 681 ? -18.231 -38.362 35.507 1.00 33.66 681 SER A C 1
ATOM 5437 O O . SER A 1 681 ? -18.129 -38.258 34.289 1.00 33.66 681 SER A O 1
ATOM 5439 N N . LEU A 1 682 ? -19.332 -37.988 36.168 1.00 35.84 682 LEU A N 1
ATOM 5440 C CA . LEU A 1 682 ? -20.453 -37.287 35.533 1.00 35.84 682 LEU A CA 1
ATOM 5441 C C . LEU A 1 682 ? -20.202 -35.778 35.424 1.00 35.84 682 LEU A C 1
ATOM 5443 O O . LEU A 1 682 ? -20.618 -35.176 34.440 1.00 35.84 682 LEU A O 1
ATOM 5447 N N . ALA A 1 683 ? -19.499 -35.180 36.393 1.00 39.62 683 ALA A N 1
ATOM 5448 C CA . ALA A 1 683 ? -19.068 -33.785 36.314 1.00 39.62 683 ALA A CA 1
ATOM 5449 C C . ALA A 1 683 ? -18.052 -33.580 35.177 1.00 39.62 683 ALA A C 1
ATOM 5451 O O . ALA A 1 683 ? -18.298 -32.761 34.296 1.00 39.62 683 ALA A O 1
ATOM 5452 N N . THR A 1 684 ? -16.994 -34.400 35.116 1.00 41.38 684 THR A N 1
ATOM 5453 C CA . THR A 1 684 ? -15.983 -34.293 34.051 1.00 41.38 684 THR A CA 1
ATOM 5454 C C . THR A 1 684 ? -16.582 -34.542 32.670 1.00 41.38 684 THR A C 1
ATOM 5456 O O . THR A 1 684 ? -16.285 -33.795 31.751 1.00 41.38 684 THR A O 1
ATOM 5459 N N . ALA A 1 685 ? -17.488 -35.516 32.517 1.00 37.59 685 ALA A N 1
ATOM 5460 C CA . ALA A 1 685 ? -18.163 -35.759 31.238 1.00 37.59 685 ALA A CA 1
ATOM 5461 C C . ALA A 1 685 ? -19.075 -34.590 30.809 1.00 37.59 685 ALA A C 1
ATOM 5463 O O . ALA A 1 685 ? -19.216 -34.316 29.616 1.00 37.59 685 ALA A O 1
ATOM 5464 N N . ALA A 1 686 ? -19.688 -33.876 31.762 1.00 39.03 686 ALA A N 1
ATOM 5465 C CA . ALA A 1 686 ? -20.460 -32.671 31.469 1.00 39.03 686 ALA A CA 1
ATOM 5466 C C . ALA A 1 686 ? -19.546 -31.511 31.033 1.00 39.03 686 ALA A C 1
ATOM 5468 O O . ALA A 1 686 ? -19.831 -30.860 30.026 1.00 39.03 686 ALA A O 1
ATOM 5469 N N . GLU A 1 687 ? -18.428 -31.293 31.729 1.00 42.38 687 GLU A N 1
ATOM 5470 C CA . GLU A 1 687 ? -17.430 -30.264 31.400 1.00 42.38 687 GLU A CA 1
ATOM 5471 C C . GLU A 1 687 ? -16.729 -30.547 30.059 1.00 42.38 687 GLU A C 1
ATOM 5473 O O . GLU A 1 687 ? -16.625 -29.648 29.225 1.00 42.38 687 GLU A O 1
ATOM 5478 N N . GLU A 1 688 ? -16.363 -31.803 29.778 1.00 40.59 688 GLU A N 1
ATOM 5479 C CA . GLU A 1 688 ? -15.873 -32.251 28.466 1.00 40.59 688 GLU A CA 1
ATOM 5480 C C . GLU A 1 688 ? -16.905 -31.991 27.359 1.00 40.59 688 GLU A C 1
ATOM 5482 O O . GLU A 1 688 ? -16.537 -31.520 26.282 1.00 40.59 688 GLU A O 1
ATOM 5487 N N . SER A 1 689 ? -18.202 -32.218 27.611 1.00 39.91 689 SER A N 1
ATOM 5488 C CA . SER A 1 689 ? -19.251 -31.934 26.620 1.00 39.91 689 SER A CA 1
ATOM 5489 C C . SER A 1 689 ? -19.436 -30.432 26.350 1.00 39.91 689 SER A C 1
ATOM 5491 O O . SER A 1 689 ? -19.617 -30.030 25.199 1.00 39.91 689 SER A O 1
ATOM 5493 N N . ALA A 1 690 ? -19.325 -29.587 27.381 1.00 44.91 690 ALA A N 1
ATOM 5494 C CA . ALA A 1 690 ? -19.402 -28.132 27.249 1.00 44.91 690 ALA A CA 1
ATOM 5495 C C . ALA A 1 690 ? -18.163 -27.557 26.538 1.00 44.91 690 ALA A C 1
ATOM 5497 O O . ALA A 1 690 ? -18.288 -26.695 25.665 1.00 44.91 690 ALA A O 1
ATOM 5498 N N . SER A 1 691 ? -16.979 -28.088 26.853 1.00 43.28 691 SER A N 1
ATOM 5499 C CA . SER A 1 691 ? -15.717 -27.782 26.176 1.00 43.28 691 SER A CA 1
ATOM 5500 C C . SER A 1 691 ? -15.751 -28.187 24.699 1.00 43.28 691 SER A C 1
ATOM 5502 O O . SER A 1 691 ? -15.441 -27.376 23.825 1.00 43.28 691 SER A O 1
ATOM 5504 N N . ALA A 1 692 ? -16.233 -29.396 24.388 1.00 45.72 692 ALA A N 1
ATOM 5505 C CA . ALA A 1 692 ? -16.423 -29.860 23.015 1.00 45.72 692 ALA A CA 1
ATOM 5506 C C . ALA A 1 692 ? -17.413 -28.978 22.232 1.00 45.72 692 ALA A C 1
ATOM 5508 O O . ALA A 1 692 ? -17.139 -28.624 21.083 1.00 45.72 692 ALA A O 1
ATOM 5509 N N . ALA A 1 693 ? -18.519 -28.557 22.855 1.00 46.44 693 ALA A N 1
ATOM 5510 C CA . ALA A 1 693 ? -19.488 -27.649 22.241 1.00 46.44 693 ALA A CA 1
ATOM 5511 C C . ALA A 1 693 ? -18.891 -26.256 21.951 1.00 46.44 693 ALA A C 1
ATOM 5513 O O . ALA A 1 693 ? -19.082 -25.724 20.855 1.00 46.44 693 ALA A O 1
ATOM 5514 N N . ALA A 1 694 ? -18.113 -25.686 22.879 1.00 51.28 694 ALA A N 1
ATOM 5515 C CA . ALA A 1 694 ? -17.400 -24.422 22.664 1.00 51.28 694 ALA A CA 1
ATOM 5516 C C . ALA A 1 694 ? -16.328 -24.541 21.559 1.00 51.28 694 ALA A C 1
ATOM 5518 O O . ALA A 1 694 ? -16.231 -23.674 20.684 1.00 51.28 694 ALA A O 1
ATOM 5519 N N . ARG A 1 695 ? -15.579 -25.654 21.552 1.00 54.22 695 ARG A N 1
ATOM 5520 C CA . ARG A 1 695 ? -14.572 -26.008 20.535 1.00 54.22 695 ARG A CA 1
ATOM 5521 C C . ARG A 1 695 ? -15.190 -26.194 19.144 1.00 54.22 695 ARG A C 1
ATOM 5523 O O . ARG A 1 695 ? -14.552 -25.823 18.163 1.00 54.22 695 ARG A O 1
ATOM 5530 N N . GLN A 1 696 ? -16.421 -26.705 19.035 1.00 52.50 696 GLN A N 1
ATOM 5531 C CA . GLN A 1 696 ? -17.159 -26.748 17.765 1.00 52.50 696 GLN A CA 1
ATOM 5532 C C . GLN A 1 696 ? -17.669 -25.372 17.334 1.00 52.50 696 GLN A C 1
ATOM 5534 O O . GLN A 1 696 ? -17.345 -24.932 16.232 1.00 52.50 696 GLN A O 1
ATOM 5539 N N . GLY A 1 697 ? -18.411 -24.668 18.197 1.00 59.25 697 GLY A N 1
ATOM 5540 C CA . GLY A 1 697 ? -19.066 -23.407 17.832 1.00 59.25 697 GLY A CA 1
ATOM 5541 C C . GLY A 1 697 ? -18.098 -22.343 17.299 1.00 59.25 697 GLY A C 1
ATOM 5542 O O . GLY A 1 697 ? -18.418 -21.656 16.331 1.00 59.25 697 GLY A O 1
ATOM 5543 N N . ARG A 1 698 ? -16.885 -22.261 17.866 1.00 67.75 698 ARG A N 1
ATOM 5544 C CA . ARG A 1 698 ? -15.833 -21.324 17.424 1.00 67.75 698 ARG A CA 1
ATOM 5545 C C . ARG A 1 698 ? -15.096 -21.750 16.146 1.00 67.75 698 ARG A C 1
ATOM 5547 O O . ARG A 1 698 ? -14.587 -20.889 15.434 1.00 67.75 698 ARG A O 1
ATOM 5554 N N . LEU A 1 699 ? -15.052 -23.047 15.826 1.00 66.19 699 LEU A N 1
ATOM 5555 C CA . LEU A 1 699 ? -14.529 -23.544 14.541 1.00 66.19 699 LEU A CA 1
ATOM 5556 C C . LEU A 1 699 ? -15.542 -23.345 13.404 1.00 66.19 699 LEU A C 1
ATOM 5558 O O . LEU A 1 699 ? -15.168 -23.119 12.254 1.00 66.19 699 LEU A O 1
ATOM 5562 N N . GLU A 1 700 ? -16.831 -23.441 13.727 1.00 69.00 700 GLU A N 1
ATOM 5563 C CA . GLU A 1 700 ? -17.932 -23.317 12.772 1.00 69.00 700 GLU A CA 1
ATOM 5564 C C . GLU A 1 700 ? -18.261 -21.845 12.456 1.00 69.00 700 GLU A C 1
ATOM 5566 O O . GLU A 1 700 ? -18.645 -21.547 11.323 1.00 69.00 700 GLU A O 1
ATOM 5571 N N . SER A 1 701 ? -18.015 -20.916 13.395 1.00 83.12 701 SER A N 1
ATOM 5572 C CA . SER A 1 701 ? -18.285 -19.476 13.240 1.00 83.12 701 SER A CA 1
ATOM 5573 C C . SER A 1 701 ? -17.370 -18.723 12.267 1.00 83.12 701 SER A C 1
ATOM 5575 O O . SER A 1 70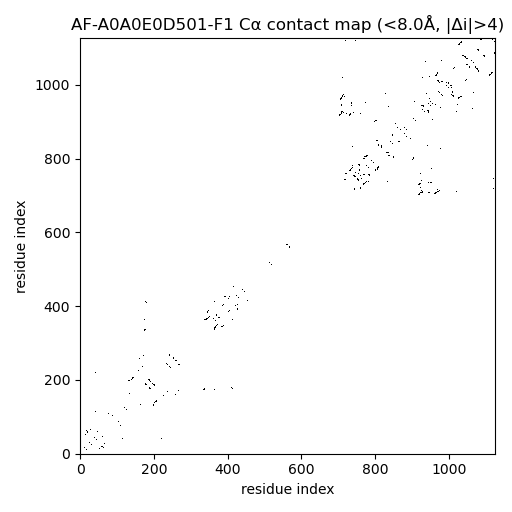1 ? -17.684 -17.585 11.929 1.00 83.12 701 SER A O 1
ATOM 5577 N N . LEU A 1 702 ? -16.246 -19.307 11.831 1.00 90.50 702 LEU A N 1
ATOM 5578 C CA . LEU A 1 702 ? -15.343 -18.648 10.881 1.00 90.50 702 LEU A CA 1
ATOM 5579 C C . LEU A 1 702 ? -16.005 -18.475 9.506 1.00 90.50 702 LEU A C 1
ATOM 5581 O O . LEU A 1 702 ? -16.547 -19.427 8.927 1.00 90.50 702 LEU A O 1
ATOM 5585 N N . SER A 1 703 ? -15.900 -17.256 8.982 1.00 93.62 703 SER A N 1
ATOM 5586 C CA . SER A 1 703 ? -16.313 -16.846 7.636 1.00 93.62 703 SER A CA 1
ATOM 5587 C C . SER A 1 703 ? -15.733 -17.711 6.507 1.00 93.62 703 SER A C 1
ATOM 5589 O O . SER A 1 703 ? -14.828 -18.526 6.691 1.00 93.62 703 SER A O 1
ATOM 5591 N N . GLN A 1 704 ? -16.298 -17.553 5.304 1.00 95.06 704 GLN A N 1
ATOM 5592 C CA . GLN A 1 704 ? -15.937 -18.361 4.139 1.00 95.06 704 GLN A CA 1
ATOM 5593 C C . GLN A 1 704 ? -14.458 -18.213 3.748 1.00 95.06 704 GLN A C 1
ATOM 5595 O O . GLN A 1 704 ? -13.811 -19.215 3.455 1.00 95.06 704 GLN A O 1
ATOM 5600 N N . VAL A 1 705 ? -13.933 -16.985 3.730 1.00 96.81 705 VAL A N 1
ATOM 5601 C CA . VAL A 1 705 ? -12.522 -16.698 3.445 1.00 96.81 705 VAL A CA 1
ATOM 5602 C C . VAL A 1 705 ? -11.902 -16.102 4.703 1.00 96.81 705 VAL A C 1
ATOM 5604 O O . VAL A 1 705 ? -12.097 -14.923 4.997 1.00 96.81 705 VAL A O 1
ATOM 5607 N N . ALA A 1 706 ? -11.166 -16.927 5.440 1.00 97.06 706 ALA A N 1
ATOM 5608 C CA . ALA A 1 706 ? -10.448 -16.533 6.648 1.00 97.06 706 ALA A CA 1
ATOM 5609 C C . ALA A 1 706 ? -8.932 -16.492 6.390 1.00 97.06 706 ALA A C 1
ATOM 5611 O O . ALA A 1 706 ? -8.439 -17.090 5.431 1.00 97.06 706 ALA A O 1
ATOM 5612 N N . GLY A 1 707 ? -8.164 -15.819 7.246 1.00 96.62 707 GLY A N 1
ATOM 5613 C CA . GLY A 1 707 ? -6.705 -15.730 7.125 1.00 96.62 707 GLY A CA 1
ATOM 5614 C C . GLY A 1 707 ? -5.978 -15.782 8.463 1.00 96.62 707 GLY A C 1
ATOM 5615 O O . GLY A 1 707 ? -6.500 -15.350 9.487 1.00 96.62 707 GLY A O 1
ATOM 5616 N N . VAL A 1 708 ? -4.755 -16.312 8.450 1.00 97.38 708 VAL A N 1
ATOM 5617 C CA . VAL A 1 708 ? -3.883 -16.463 9.622 1.00 97.38 708 VAL A CA 1
ATOM 5618 C C . VAL A 1 708 ? -2.561 -15.749 9.343 1.00 97.38 708 VAL A C 1
ATOM 5620 O O . VAL A 1 708 ? -1.750 -16.223 8.544 1.00 97.38 708 VAL A O 1
ATOM 5623 N N . LEU A 1 709 ? -2.341 -14.608 9.999 1.00 96.69 709 LEU A N 1
ATOM 5624 C CA . LEU A 1 709 ? -1.163 -13.750 9.802 1.00 96.69 709 LEU A CA 1
ATOM 5625 C C . LEU A 1 709 ? -0.357 -13.618 11.102 1.00 96.69 709 LEU A C 1
ATOM 5627 O O . LEU A 1 709 ? -0.892 -13.779 12.196 1.00 96.69 709 LEU A O 1
ATOM 5631 N N . GLY A 1 710 ? 0.941 -13.332 10.992 1.00 95.75 710 GLY A N 1
ATOM 5632 C CA . GLY A 1 710 ? 1.816 -13.134 12.152 1.00 95.75 710 GLY A CA 1
ATOM 5633 C C . GLY A 1 710 ? 1.843 -11.670 12.583 1.00 95.75 710 GLY A C 1
ATOM 5634 O O . GLY A 1 710 ? 1.917 -10.780 11.730 1.00 95.75 710 GLY A O 1
ATOM 5635 N N . THR A 1 711 ? 1.810 -11.411 13.892 1.00 95.88 711 THR A N 1
ATOM 5636 C CA . THR A 1 711 ? 1.762 -10.034 14.418 1.00 95.88 711 THR A CA 1
ATOM 5637 C C . THR A 1 711 ? 3.109 -9.449 14.839 1.00 95.88 711 THR A C 1
ATOM 5639 O O . THR A 1 711 ? 3.184 -8.266 15.158 1.00 95.88 711 THR A O 1
ATOM 5642 N N . GLN A 1 712 ? 4.174 -10.255 14.853 1.00 93.50 712 GLN A N 1
ATOM 5643 C CA . GLN A 1 712 ? 5.490 -9.888 15.382 1.00 93.50 712 GLN A CA 1
ATOM 5644 C C . GLN A 1 712 ? 6.555 -10.049 14.278 1.00 93.50 712 GLN A C 1
ATOM 5646 O O . GLN A 1 712 ? 6.351 -9.583 13.155 1.00 93.50 712 GLN A O 1
ATOM 5651 N N . TRP A 1 713 ? 7.695 -10.685 14.579 1.00 91.31 713 TRP A N 1
ATOM 5652 C CA . TRP A 1 713 ? 8.832 -10.860 13.668 1.00 91.31 713 TRP A CA 1
ATOM 5653 C C . TRP A 1 713 ? 9.075 -12.327 13.250 1.00 91.31 713 TRP A C 1
ATOM 5655 O O . TRP A 1 713 ? 10.218 -12.776 13.153 1.00 91.31 713 TRP A O 1
ATOM 5665 N N . GLY A 1 714 ? 8.009 -13.080 12.953 1.00 78.06 714 GLY A N 1
ATOM 5666 C CA . GLY A 1 714 ? 8.037 -14.148 11.941 1.00 78.06 714 GLY A CA 1
ATOM 5667 C C . GLY A 1 714 ? 7.597 -15.540 12.398 1.00 78.06 714 GLY A C 1
ATOM 5668 O O . GLY A 1 714 ? 6.890 -16.222 11.653 1.00 78.06 714 GLY A O 1
ATOM 5669 N N . ASP A 1 715 ? 7.987 -15.966 13.600 1.00 81.31 715 ASP A N 1
ATOM 5670 C CA . ASP A 1 715 ? 7.845 -17.355 14.071 1.00 81.31 715 ASP A CA 1
ATOM 5671 C C . ASP A 1 715 ? 6.861 -17.481 15.248 1.00 81.31 715 ASP A C 1
ATOM 5673 O O . ASP A 1 715 ? 7.167 -18.059 16.294 1.00 81.31 715 ASP A O 1
ATOM 5677 N N . GLU A 1 716 ? 5.651 -16.947 15.086 1.00 88.69 716 GLU A N 1
ATOM 5678 C CA . GLU A 1 716 ? 4.577 -17.002 16.093 1.00 88.69 716 GLU A CA 1
ATOM 5679 C C . GLU A 1 716 ? 3.832 -18.352 16.107 1.00 88.69 716 GLU A C 1
ATOM 5681 O O . GLU A 1 716 ? 2.909 -18.550 16.890 1.00 88.69 716 GLU A O 1
ATOM 5686 N N . GLY A 1 717 ? 4.223 -19.312 15.260 1.00 87.31 717 GLY A N 1
ATOM 5687 C CA . GLY A 1 717 ? 3.619 -20.652 15.211 1.00 87.31 717 GLY A CA 1
ATOM 5688 C C . GLY A 1 717 ? 2.373 -20.777 14.325 1.00 87.31 717 GLY A C 1
ATOM 5689 O O . GLY A 1 717 ? 1.611 -21.727 14.495 1.00 87.31 717 GLY A O 1
ATOM 5690 N N . LYS A 1 718 ? 2.178 -19.858 13.365 1.00 91.50 718 LYS A N 1
ATOM 5691 C CA . LYS A 1 718 ? 1.049 -19.832 12.407 1.00 91.50 718 LYS A CA 1
ATOM 5692 C C . LYS A 1 718 ? 0.661 -21.205 11.854 1.00 91.50 718 LYS A C 1
ATOM 5694 O O . LYS A 1 718 ? -0.507 -21.571 11.937 1.00 91.50 718 LYS A O 1
ATOM 5699 N N . GLY A 1 719 ? 1.632 -21.971 11.346 1.00 90.75 719 GLY A N 1
ATOM 5700 C CA . GLY A 1 719 ? 1.389 -23.273 10.716 1.00 90.75 719 GLY A CA 1
ATOM 5701 C C . GLY A 1 719 ? 0.621 -24.266 11.593 1.00 90.75 719 GLY A C 1
ATOM 5702 O O . GLY A 1 719 ? -0.247 -24.969 11.084 1.00 90.75 719 GLY A O 1
ATOM 5703 N N . LYS A 1 720 ? 0.840 -24.261 12.919 1.00 91.75 720 LYS A N 1
ATOM 5704 C CA . LYS A 1 720 ? 0.061 -25.081 13.863 1.00 91.75 720 LYS A CA 1
ATOM 5705 C C . LYS A 1 720 ? -1.422 -24.700 13.838 1.00 91.75 720 LYS A C 1
ATOM 5707 O O . LYS A 1 720 ? -2.272 -25.581 13.780 1.00 91.75 720 LYS A O 1
ATOM 5712 N N . LEU A 1 721 ? -1.743 -23.404 13.887 1.00 93.44 721 LEU A N 1
ATOM 5713 C CA . LEU A 1 721 ? -3.137 -22.956 13.824 1.00 93.44 721 LEU A CA 1
ATOM 5714 C C . LEU A 1 721 ? -3.748 -23.271 12.454 1.00 93.44 721 LEU A C 1
ATOM 5716 O O . LEU A 1 721 ? -4.878 -23.744 12.397 1.00 93.44 721 LEU A O 1
ATOM 5720 N N . VAL A 1 722 ? -2.998 -23.055 11.368 1.00 94.88 722 VAL A N 1
ATOM 5721 C CA . VAL A 1 722 ? -3.456 -23.362 10.005 1.00 94.88 722 VAL A CA 1
ATOM 5722 C C . VAL A 1 722 ? -3.788 -24.848 9.859 1.00 94.88 722 VAL A C 1
ATOM 5724 O O . VAL A 1 722 ? -4.866 -25.158 9.372 1.00 94.88 722 VAL A O 1
ATOM 5727 N N . ASP A 1 723 ? -2.939 -25.763 10.332 1.00 93.38 723 ASP A N 1
ATOM 5728 C CA . ASP A 1 723 ? -3.210 -27.209 10.307 1.00 93.38 723 ASP A CA 1
ATOM 5729 C C . ASP A 1 723 ? -4.429 -27.621 11.165 1.00 93.38 723 ASP A C 1
ATOM 5731 O O . ASP A 1 723 ? -5.230 -28.461 10.751 1.00 93.38 723 ASP A O 1
ATOM 5735 N N . ILE A 1 724 ? -4.608 -27.016 12.345 1.00 91.94 724 ILE A N 1
ATOM 5736 C CA . ILE A 1 724 ? -5.772 -27.278 13.210 1.00 91.94 724 ILE A CA 1
ATOM 5737 C C . ILE A 1 724 ? -7.068 -26.797 12.542 1.00 91.94 724 ILE A C 1
ATOM 5739 O O . ILE A 1 724 ? -8.061 -27.527 12.525 1.00 91.94 724 ILE A O 1
ATOM 5743 N N . LEU A 1 725 ? -7.064 -25.589 11.971 1.00 92.56 725 LEU A N 1
ATOM 5744 C CA . LEU A 1 725 ? -8.231 -25.010 11.304 1.00 92.56 725 LEU A CA 1
ATOM 5745 C C . LEU A 1 725 ? -8.534 -25.693 9.962 1.00 92.56 725 LEU A C 1
ATOM 5747 O O . LEU A 1 725 ? -9.707 -25.887 9.650 1.00 92.56 725 LEU A O 1
ATOM 5751 N N . ALA A 1 726 ? -7.515 -26.110 9.199 1.00 92.94 726 ALA A N 1
ATOM 5752 C CA . ALA A 1 726 ? -7.636 -26.714 7.864 1.00 92.94 726 ALA A CA 1
ATOM 5753 C C . ALA A 1 726 ? -8.613 -27.900 7.795 1.00 92.94 726 ALA A C 1
ATOM 5755 O O . ALA A 1 726 ? -9.252 -28.101 6.767 1.00 92.94 726 ALA A O 1
ATOM 5756 N N . GLN A 1 727 ? -8.828 -28.609 8.908 1.00 89.75 727 GLN A N 1
ATOM 5757 C CA . GLN A 1 727 ? -9.865 -29.641 9.063 1.00 89.75 727 GLN A CA 1
ATOM 5758 C C . GLN A 1 727 ? -11.287 -29.184 8.666 1.00 89.75 727 GLN A C 1
ATOM 5760 O O . GLN A 1 727 ? -12.165 -30.023 8.460 1.00 89.75 727 GLN A O 1
ATOM 5765 N N . ARG A 1 728 ? -11.538 -27.867 8.600 1.00 89.88 728 ARG A N 1
ATOM 5766 C CA . ARG A 1 728 ? -12.824 -27.237 8.252 1.00 89.88 728 ARG A CA 1
ATOM 5767 C C . ARG A 1 728 ? -12.779 -26.365 6.989 1.00 89.88 728 ARG A C 1
ATOM 5769 O O . ARG A 1 728 ? -13.766 -25.686 6.713 1.00 89.88 728 ARG A O 1
ATOM 5776 N N . PHE A 1 729 ? -11.676 -26.370 6.237 1.00 95.12 729 PHE A N 1
ATOM 5777 C CA . PHE A 1 729 ? -11.508 -25.568 5.021 1.00 95.12 729 PHE A CA 1
ATOM 5778 C C . PHE A 1 729 ? -11.167 -26.454 3.816 1.00 95.12 729 PHE A C 1
ATOM 5780 O O . PHE A 1 729 ? -10.253 -27.280 3.868 1.00 95.12 729 PHE A O 1
ATOM 5787 N N . ASP A 1 730 ? -11.895 -26.254 2.715 1.00 96.50 730 ASP A N 1
ATOM 5788 C CA . ASP A 1 730 ? -11.702 -26.988 1.459 1.00 96.50 730 ASP A CA 1
ATOM 5789 C C . ASP A 1 730 ? -10.360 -26.633 0.803 1.00 96.50 730 ASP A C 1
ATOM 5791 O O . ASP A 1 730 ? -9.751 -27.454 0.119 1.00 96.50 730 ASP A O 1
ATOM 5795 N N . ILE A 1 731 ? -9.903 -25.391 1.001 1.00 97.81 731 ILE A N 1
ATOM 5796 C CA . ILE A 1 731 ? -8.692 -24.832 0.399 1.00 97.81 731 ILE A CA 1
ATOM 5797 C C . ILE A 1 731 ? -7.846 -24.147 1.478 1.00 97.81 731 ILE A C 1
ATOM 5799 O O . ILE A 1 731 ? -8.347 -23.300 2.219 1.00 97.81 731 ILE A O 1
ATOM 5803 N N . VAL A 1 732 ? -6.544 -24.440 1.512 1.00 97.81 732 VAL A N 1
ATOM 5804 C CA . VAL A 1 732 ? -5.541 -23.681 2.274 1.00 97.81 732 VAL A CA 1
ATOM 5805 C C . VAL A 1 732 ? -4.545 -23.060 1.298 1.00 97.81 732 VAL A C 1
ATOM 5807 O O . VAL A 1 732 ? -3.804 -23.763 0.609 1.00 97.81 732 VAL A O 1
ATOM 5810 N N . ALA A 1 733 ? -4.532 -21.731 1.226 1.00 97.31 733 ALA A N 1
ATOM 5811 C CA . ALA A 1 733 ? -3.811 -20.974 0.209 1.00 97.31 733 ALA A CA 1
ATOM 5812 C C . ALA A 1 733 ? -2.730 -20.078 0.818 1.00 97.31 733 ALA A C 1
ATOM 5814 O O . ALA A 1 733 ? -2.993 -19.308 1.737 1.00 97.31 733 ALA A O 1
ATOM 5815 N N . ARG A 1 734 ? -1.515 -20.124 0.274 1.00 96.31 734 ARG A N 1
ATOM 5816 C CA . ARG A 1 734 ? -0.410 -19.254 0.679 1.00 96.31 734 ARG A CA 1
ATOM 5817 C C . ARG A 1 734 ? -0.231 -18.119 -0.316 1.00 96.31 734 ARG A C 1
ATOM 5819 O O . ARG A 1 734 ? -0.038 -18.358 -1.506 1.00 96.31 734 ARG A O 1
ATOM 5826 N N . CYS A 1 735 ? -0.284 -16.886 0.176 1.00 94.31 735 CYS A N 1
ATOM 5827 C CA . CYS A 1 735 ? -0.296 -15.691 -0.665 1.00 94.31 735 CYS A CA 1
ATOM 5828 C C . CYS A 1 735 ? 1.101 -15.155 -1.030 1.00 94.31 735 CYS A C 1
ATOM 5830 O O . CYS A 1 735 ? 1.278 -14.663 -2.139 1.00 94.31 735 CYS A O 1
ATOM 5832 N N . GLN A 1 736 ? 2.079 -15.211 -0.117 1.00 93.94 736 GLN A N 1
ATOM 5833 C CA . GLN A 1 736 ? 3.331 -14.435 -0.203 1.00 93.94 736 GLN A CA 1
ATOM 5834 C C . GLN A 1 736 ? 4.557 -15.192 0.344 1.00 93.94 736 GLN A C 1
ATOM 5836 O O . GLN A 1 736 ? 4.436 -16.220 1.023 1.00 93.94 736 GLN A O 1
ATOM 5841 N N . GLY A 1 737 ? 5.747 -14.642 0.078 1.00 90.06 737 GLY A N 1
ATOM 5842 C CA . GLY A 1 737 ? 7.040 -15.186 0.500 1.00 90.06 737 GLY A CA 1
ATOM 5843 C C . GLY A 1 737 ? 7.495 -16.375 -0.351 1.00 90.06 737 GLY A C 1
ATOM 5844 O O . GLY A 1 737 ? 6.981 -16.617 -1.440 1.00 90.06 737 GLY A O 1
ATOM 5845 N N . GLY A 1 738 ? 8.468 -17.139 0.145 1.00 89.06 738 GLY A N 1
ATOM 5846 C CA . GLY A 1 738 ? 8.979 -18.334 -0.535 1.00 89.06 738 GLY A CA 1
ATOM 5847 C C . GLY A 1 738 ? 9.451 -19.391 0.459 1.00 89.06 738 GLY A C 1
ATOM 5848 O O . GLY A 1 738 ? 8.971 -19.444 1.590 1.00 89.06 738 GLY A O 1
ATOM 5849 N N . ALA A 1 739 ? 10.449 -20.191 0.082 1.00 85.25 739 ALA A N 1
ATOM 5850 C CA . ALA A 1 739 ? 11.069 -21.204 0.951 1.00 85.25 739 ALA A CA 1
ATOM 5851 C C . ALA A 1 739 ? 11.937 -20.622 2.103 1.00 85.25 739 ALA A C 1
ATOM 5853 O O . ALA A 1 739 ? 12.853 -21.276 2.600 1.00 85.25 739 ALA A O 1
ATOM 5854 N N . ASN A 1 740 ? 11.680 -19.373 2.508 1.00 81.12 740 ASN A N 1
ATOM 5855 C CA . ASN A 1 740 ? 12.301 -18.698 3.648 1.00 81.12 740 ASN A CA 1
ATOM 5856 C C . ASN A 1 740 ? 11.504 -18.848 4.956 1.00 81.12 740 ASN A C 1
ATOM 5858 O O . ASN A 1 740 ? 12.072 -18.629 6.025 1.00 81.12 740 ASN A O 1
ATOM 5862 N N . ALA A 1 741 ? 10.224 -19.230 4.889 1.00 78.06 741 ALA A N 1
ATOM 5863 C CA . ALA A 1 741 ? 9.450 -19.635 6.062 1.00 78.06 741 ALA A CA 1
ATOM 5864 C C . ALA A 1 741 ? 9.813 -21.065 6.514 1.00 78.06 741 ALA A C 1
ATOM 5866 O O . ALA A 1 741 ? 10.425 -21.836 5.772 1.00 78.06 741 ALA A O 1
ATOM 5867 N N . GLY A 1 742 ? 9.412 -21.430 7.734 1.00 80.50 742 GLY A N 1
ATOM 5868 C CA . GLY A 1 742 ? 9.643 -22.756 8.318 1.00 80.50 742 GLY A CA 1
ATOM 5869 C C . GLY A 1 742 ? 8.502 -23.172 9.242 1.00 80.50 742 GLY A C 1
ATOM 5870 O O . GLY A 1 742 ? 8.664 -23.208 10.462 1.00 80.50 742 GLY A O 1
ATOM 5871 N N . HIS A 1 743 ? 7.335 -23.463 8.670 1.00 85.88 743 HIS A N 1
ATOM 5872 C CA . HIS A 1 743 ? 6.147 -23.864 9.415 1.00 85.88 743 HIS A CA 1
ATOM 5873 C C . HIS A 1 743 ? 6.297 -25.292 9.949 1.00 85.88 743 HIS A C 1
ATOM 5875 O O . HIS A 1 743 ? 6.115 -26.282 9.246 1.00 85.88 743 HIS A O 1
ATOM 5881 N N . THR A 1 744 ? 6.665 -25.381 11.229 1.00 86.75 744 THR A N 1
ATOM 5882 C CA . THR A 1 744 ? 6.711 -26.643 11.972 1.00 86.75 744 THR A CA 1
ATOM 5883 C C . THR A 1 744 ? 5.310 -27.019 12.443 1.00 86.75 744 THR A C 1
ATOM 5885 O O . THR A 1 744 ? 4.668 -26.234 13.143 1.00 86.75 744 THR A O 1
ATOM 5888 N N . ILE A 1 745 ? 4.872 -28.231 12.107 1.00 89.19 745 ILE A N 1
ATOM 5889 C CA . ILE A 1 745 ? 3.602 -28.826 12.540 1.00 89.19 745 ILE A CA 1
ATOM 5890 C C . ILE A 1 745 ? 3.821 -30.269 13.014 1.00 89.19 745 ILE A C 1
ATOM 5892 O O . ILE A 1 745 ? 4.872 -30.866 12.771 1.00 89.19 745 ILE A O 1
ATOM 5896 N N . TYR A 1 746 ? 2.837 -30.822 13.718 1.00 88.81 746 TYR A N 1
ATOM 5897 C CA . TYR A 1 746 ? 2.884 -32.169 14.285 1.00 88.81 746 TYR A CA 1
ATOM 5898 C C . TYR A 1 746 ? 1.582 -32.894 13.949 1.00 88.81 746 TYR A C 1
ATOM 5900 O O . TYR A 1 746 ? 0.506 -32.355 14.214 1.00 88.81 746 TYR A O 1
ATOM 5908 N N . ASN A 1 747 ? 1.664 -34.102 13.384 1.00 85.38 747 ASN A N 1
ATOM 5909 C CA . ASN A 1 747 ? 0.467 -34.914 13.153 1.00 85.38 747 ASN A CA 1
ATOM 5910 C C . ASN A 1 747 ? -0.098 -35.465 14.483 1.00 85.38 747 ASN A C 1
ATOM 5912 O O . ASN A 1 747 ? 0.489 -35.289 15.554 1.00 85.38 747 ASN A O 1
ATOM 5916 N N . SER A 1 748 ? -1.229 -36.170 14.415 1.00 82.06 748 SER A N 1
ATOM 5917 C CA . SER A 1 748 ? -1.889 -36.776 15.584 1.00 82.06 748 SER A CA 1
ATOM 5918 C C . SER A 1 748 ? -1.046 -37.839 16.317 1.00 82.06 748 SER A C 1
ATOM 5920 O O . SER A 1 748 ? -1.359 -38.183 17.450 1.00 82.06 748 SER A O 1
ATOM 5922 N N . GLU A 1 749 ? 0.022 -38.348 15.696 1.00 82.44 749 GLU A N 1
ATOM 5923 C CA . GLU A 1 749 ? 0.967 -39.321 16.270 1.00 82.44 749 GLU A CA 1
ATOM 5924 C C . GLU A 1 749 ? 2.186 -38.637 16.923 1.00 82.44 749 GLU A C 1
ATOM 5926 O O . GLU A 1 749 ? 3.067 -39.304 17.462 1.00 82.44 749 GLU A O 1
ATOM 5931 N N . GLY A 1 750 ? 2.283 -37.303 16.846 1.00 82.81 750 GLY A N 1
ATOM 5932 C CA . GLY A 1 750 ? 3.449 -36.536 17.294 1.00 82.81 750 GLY A CA 1
ATOM 5933 C C . GLY A 1 750 ? 4.616 -36.503 16.297 1.00 82.81 750 GLY A C 1
ATOM 5934 O O . GLY A 1 750 ? 5.676 -35.961 16.620 1.00 82.81 750 GLY A O 1
ATOM 5935 N N . LYS A 1 751 ? 4.447 -37.024 15.074 1.00 87.19 751 LYS A N 1
ATOM 5936 C CA . LYS A 1 751 ? 5.451 -36.943 14.004 1.00 87.19 751 LYS A CA 1
ATOM 5937 C C . LYS A 1 751 ? 5.594 -35.490 13.540 1.00 87.19 751 LYS A C 1
ATOM 5939 O O . LYS A 1 751 ? 4.621 -34.859 13.127 1.00 87.19 751 LYS A O 1
ATOM 5944 N N . LYS A 1 752 ? 6.818 -34.961 13.633 1.00 88.44 752 LYS A N 1
ATOM 5945 C CA . LYS A 1 752 ? 7.169 -33.581 13.268 1.00 88.44 752 LYS A CA 1
ATOM 5946 C C . LYS A 1 752 ? 7.324 -33.433 11.755 1.00 88.44 752 LYS A C 1
ATOM 5948 O O . LYS A 1 752 ? 8.100 -34.164 11.145 1.00 88.44 752 LYS A O 1
ATOM 5953 N N . PHE A 1 753 ? 6.687 -32.413 11.193 1.00 88.31 753 PHE A N 1
ATOM 5954 C CA . PHE A 1 753 ? 6.866 -31.965 9.813 1.00 88.31 753 PHE A CA 1
ATOM 5955 C C . PHE A 1 753 ? 7.348 -30.510 9.794 1.00 88.31 753 PHE A C 1
ATOM 5957 O O . PHE A 1 753 ? 6.940 -29.704 10.631 1.00 88.31 753 PHE A O 1
ATOM 5964 N N . SER A 1 754 ? 8.221 -30.182 8.842 1.00 87.81 754 SER A N 1
ATOM 5965 C CA . SER A 1 754 ? 8.755 -28.832 8.625 1.00 87.81 754 SER A CA 1
ATOM 5966 C C . SER A 1 754 ? 8.447 -28.418 7.192 1.00 87.81 754 SER A C 1
ATOM 5968 O O . SER A 1 754 ? 9.079 -28.921 6.267 1.00 87.81 754 SER A O 1
ATOM 5970 N N . LEU A 1 755 ? 7.474 -27.528 7.017 1.00 91.00 755 LEU A N 1
ATOM 5971 C CA . LEU A 1 755 ? 7.038 -27.038 5.711 1.00 91.00 755 LEU A CA 1
ATOM 5972 C C . LEU A 1 755 ? 7.681 -25.685 5.394 1.00 91.00 755 LEU A C 1
ATOM 5974 O O . LEU A 1 755 ? 7.900 -24.856 6.285 1.00 91.00 755 LEU A O 1
ATOM 5978 N N . HIS A 1 756 ? 7.975 -25.456 4.120 1.00 90.25 756 HIS A N 1
ATOM 5979 C CA . HIS A 1 756 ? 8.689 -24.282 3.628 1.00 90.25 756 HIS A CA 1
ATOM 5980 C C . HIS A 1 756 ? 7.856 -23.502 2.617 1.00 90.25 756 HIS A C 1
ATOM 5982 O O . HIS A 1 756 ? 7.616 -22.312 2.846 1.00 90.25 756 HIS A O 1
ATOM 5988 N N . LEU A 1 757 ? 7.397 -24.150 1.541 1.00 92.31 757 LEU A N 1
ATOM 5989 C CA . LEU A 1 757 ? 6.541 -23.554 0.513 1.00 92.31 757 LEU A CA 1
ATOM 5990 C C . LEU A 1 757 ? 5.149 -24.202 0.457 1.00 92.31 757 LEU A C 1
ATOM 5992 O O . LEU A 1 757 ? 4.185 -23.514 0.116 1.00 92.31 757 LEU A O 1
ATOM 5996 N N . VAL A 1 758 ? 5.026 -25.486 0.814 1.00 94.44 758 VAL A N 1
ATOM 5997 C CA . VAL A 1 758 ? 3.735 -26.185 0.854 1.00 94.44 758 VAL A CA 1
ATOM 5998 C C . VAL A 1 758 ? 2.902 -25.655 2.038 1.00 94.44 758 VAL A C 1
ATOM 6000 O O . VAL A 1 758 ? 3.407 -25.614 3.161 1.00 94.44 758 VAL A O 1
ATOM 6003 N N . PRO A 1 759 ? 1.636 -25.237 1.835 1.00 95.12 759 PRO A N 1
ATOM 6004 C CA . PRO A 1 759 ? 0.786 -24.747 2.920 1.00 95.12 759 PRO A CA 1
ATOM 6005 C C . PRO A 1 759 ? 0.494 -25.808 3.993 1.00 95.12 759 PRO A C 1
ATOM 6007 O O . PRO A 1 759 ? 0.292 -26.986 3.692 1.00 95.12 759 PRO A O 1
ATOM 6010 N N . SER A 1 760 ? 0.359 -25.375 5.249 1.00 93.25 760 SER A N 1
ATOM 6011 C CA . SER A 1 760 ? 0.248 -26.256 6.429 1.00 93.25 760 SER A CA 1
ATOM 6012 C C . SER A 1 760 ? -0.998 -27.150 6.458 1.00 93.25 760 SER A C 1
ATOM 6014 O O . SER A 1 760 ? -1.058 -28.101 7.231 1.00 93.25 760 SER A O 1
ATOM 6016 N N . GLY A 1 761 ? -1.976 -26.892 5.586 1.00 92.69 761 GLY A N 1
ATOM 6017 C CA . GLY A 1 761 ? -3.153 -27.741 5.408 1.00 92.69 761 GLY A CA 1
ATOM 6018 C C . GLY A 1 761 ? -2.867 -29.133 4.835 1.00 92.69 761 GLY A C 1
ATOM 6019 O O . GLY A 1 761 ? -3.729 -29.998 4.964 1.00 92.69 761 GLY A O 1
ATOM 6020 N N . ILE A 1 762 ? -1.683 -29.382 4.252 1.00 94.19 762 ILE A N 1
ATOM 6021 C CA . ILE A 1 762 ? -1.376 -30.597 3.469 1.00 94.19 762 ILE A CA 1
ATOM 6022 C C . ILE A 1 762 ? -1.560 -31.924 4.231 1.00 94.19 762 ILE A C 1
ATOM 6024 O O . ILE A 1 762 ? -1.847 -32.943 3.599 1.00 94.19 762 ILE A O 1
ATOM 6028 N N . LEU A 1 763 ? -1.491 -31.916 5.571 1.00 91.38 763 LEU A N 1
ATOM 6029 C CA . LEU A 1 763 ? -1.780 -33.087 6.419 1.00 91.38 763 LEU A CA 1
ATOM 6030 C C . LEU A 1 763 ? -3.254 -33.534 6.388 1.00 91.38 763 LEU A C 1
ATOM 6032 O O . LEU A 1 763 ? -3.570 -34.634 6.835 1.00 91.38 763 LEU A O 1
ATOM 6036 N N . ASN A 1 764 ? -4.166 -32.694 5.897 1.00 90.88 764 ASN A N 1
ATOM 6037 C CA . ASN A 1 764 ? -5.602 -32.948 5.891 1.00 90.88 764 ASN A CA 1
ATOM 6038 C C . ASN A 1 764 ? -6.022 -33.359 4.475 1.00 90.88 764 ASN A C 1
ATOM 6040 O O . ASN A 1 764 ? -6.139 -32.516 3.591 1.00 90.88 764 ASN A O 1
ATOM 6044 N N . GLU A 1 765 ? -6.231 -34.659 4.246 1.00 88.94 765 GLU A N 1
ATOM 6045 C CA . GLU A 1 765 ? -6.413 -35.267 2.911 1.00 88.94 765 GLU A CA 1
ATOM 6046 C C . GLU A 1 765 ? -7.421 -34.533 2.011 1.00 88.94 765 GLU A C 1
ATOM 6048 O O . GLU A 1 765 ? -7.173 -34.342 0.823 1.00 88.94 765 GLU A O 1
ATOM 6053 N N . LYS A 1 766 ? -8.533 -34.069 2.595 1.00 90.12 766 LYS A N 1
ATOM 6054 C CA . LYS A 1 766 ? -9.637 -33.386 1.896 1.00 90.12 766 LYS A CA 1
ATOM 6055 C C . LYS A 1 766 ? -9.333 -31.939 1.490 1.00 90.12 766 LYS A C 1
ATOM 6057 O O . LYS A 1 766 ? -10.098 -31.361 0.725 1.00 90.12 766 LYS A O 1
ATOM 6062 N N . THR A 1 767 ? -8.266 -31.351 2.022 1.00 94.75 767 THR A N 1
ATOM 6063 C CA . THR A 1 767 ? -7.894 -29.952 1.804 1.00 94.75 767 THR A CA 1
ATOM 6064 C C . THR A 1 767 ? -6.977 -29.822 0.590 1.00 94.75 767 THR A C 1
ATOM 6066 O O . THR A 1 767 ? -5.940 -30.486 0.509 1.00 94.75 767 THR A O 1
ATOM 6069 N N . MET A 1 768 ? -7.339 -28.917 -0.318 1.00 96.38 768 MET A N 1
ATOM 6070 C CA . MET A 1 768 ? -6.525 -28.489 -1.455 1.00 96.38 768 MET A CA 1
ATOM 6071 C C . MET A 1 768 ? -5.520 -27.419 -1.018 1.00 96.38 768 MET A C 1
ATOM 6073 O O . MET A 1 768 ? -5.893 -26.404 -0.429 1.00 96.38 768 MET A O 1
ATOM 6077 N N . CYS A 1 769 ? -4.247 -27.602 -1.340 1.00 97.31 769 CYS A N 1
ATOM 6078 C CA . CYS A 1 769 ? -3.186 -26.643 -1.052 1.00 97.31 769 CYS A CA 1
ATOM 6079 C C . CYS A 1 769 ? -2.896 -25.758 -2.270 1.00 97.31 769 CYS A C 1
ATOM 6081 O O . CYS A 1 769 ? -2.702 -26.265 -3.370 1.00 97.31 769 CYS A O 1
ATOM 6083 N N . VAL A 1 770 ? -2.821 -24.437 -2.085 1.00 97.88 770 VAL A N 1
ATOM 6084 C CA . VAL A 1 770 ? -2.571 -23.476 -3.178 1.00 97.88 770 VAL A CA 1
ATOM 6085 C C . VAL A 1 770 ? -1.340 -22.616 -2.888 1.00 97.88 770 VAL A C 1
ATOM 6087 O O . VAL A 1 770 ? -1.257 -21.983 -1.837 1.00 97.88 770 VAL A O 1
ATOM 6090 N N . VAL A 1 771 ? -0.412 -22.540 -3.844 1.00 97.56 771 VAL A N 1
ATOM 6091 C CA . VAL A 1 771 ? 0.728 -21.607 -3.847 1.00 97.56 771 VAL A CA 1
ATOM 6092 C C . VAL A 1 771 ? 0.403 -20.451 -4.798 1.00 97.56 771 VAL A C 1
ATOM 6094 O O . VAL A 1 771 ? 0.374 -20.626 -6.017 1.00 97.56 771 VAL A O 1
ATOM 6097 N N . GLY A 1 772 ? 0.102 -19.281 -4.230 1.00 97.38 772 GLY A N 1
ATOM 6098 C CA . GLY A 1 772 ? -0.420 -18.111 -4.938 1.00 97.38 772 GLY A CA 1
ATOM 6099 C C . GLY A 1 772 ? 0.591 -17.339 -5.791 1.00 97.38 772 GLY A C 1
ATOM 6100 O O . GLY A 1 772 ? 1.804 -17.490 -5.664 1.00 97.38 772 GLY A O 1
ATOM 6101 N N . ASN A 1 773 ? 0.078 -16.441 -6.637 1.00 97.44 773 ASN A N 1
ATOM 6102 C CA . ASN A 1 773 ? 0.863 -15.605 -7.554 1.00 97.44 773 ASN A CA 1
ATOM 6103 C C . ASN A 1 773 ? 1.765 -14.561 -6.856 1.00 97.44 773 ASN A C 1
ATOM 6105 O O . ASN A 1 773 ? 2.628 -13.948 -7.495 1.00 97.44 773 ASN A O 1
ATOM 6109 N N . GLY A 1 774 ? 1.546 -14.296 -5.566 1.00 95.56 774 GLY A N 1
ATOM 6110 C CA . GLY A 1 774 ? 2.423 -13.433 -4.771 1.00 95.56 774 GLY A CA 1
ATOM 6111 C C . GLY A 1 774 ? 3.721 -14.120 -4.355 1.00 95.56 774 GLY A C 1
ATOM 6112 O O . GLY A 1 774 ? 4.729 -13.428 -4.203 1.00 95.56 774 GLY A O 1
ATOM 6113 N N . ALA A 1 775 ? 3.714 -15.451 -4.241 1.00 95.75 775 ALA A N 1
ATOM 6114 C CA . ALA A 1 775 ? 4.844 -16.248 -3.785 1.00 95.75 775 ALA A CA 1
ATOM 6115 C C . ALA A 1 775 ? 5.971 -16.379 -4.830 1.00 95.75 775 ALA A C 1
ATOM 6117 O O . ALA A 1 775 ? 5.771 -16.197 -6.038 1.00 95.75 775 ALA A O 1
ATOM 6118 N N . VAL A 1 776 ? 7.164 -16.732 -4.342 1.00 96.00 776 VAL A N 1
ATOM 6119 C CA . VAL A 1 776 ? 8.356 -17.037 -5.148 1.00 96.00 776 VAL A CA 1
ATOM 6120 C C . VAL A 1 776 ? 8.760 -18.506 -4.974 1.00 96.00 776 VAL A C 1
ATOM 6122 O O . VAL A 1 776 ? 8.973 -18.988 -3.858 1.00 96.00 776 VAL A O 1
ATOM 6125 N N . VAL A 1 777 ? 8.823 -19.236 -6.089 1.00 96.25 777 VAL A N 1
ATOM 6126 C CA . VAL A 1 777 ? 8.856 -20.707 -6.128 1.00 96.25 777 VAL A CA 1
ATOM 6127 C C . VAL A 1 777 ? 10.252 -21.201 -6.505 1.00 96.25 777 VAL A C 1
ATOM 6129 O O . VAL A 1 777 ? 10.700 -21.007 -7.634 1.00 96.25 777 VAL A O 1
ATOM 6132 N N . HIS A 1 778 ? 10.939 -21.866 -5.572 1.00 95.56 778 HIS A N 1
ATOM 6133 C CA . HIS A 1 778 ? 12.219 -22.545 -5.822 1.00 95.56 778 HIS A CA 1
ATOM 6134 C C . HIS A 1 778 ? 11.957 -24.013 -6.159 1.00 95.56 778 HIS A C 1
ATOM 6136 O O . HIS A 1 778 ? 11.718 -24.811 -5.255 1.00 95.56 778 HIS A O 1
ATOM 6142 N N . LEU A 1 779 ? 11.976 -24.375 -7.446 1.00 94.94 779 LEU A N 1
ATOM 6143 C CA . LEU A 1 779 ? 11.604 -25.728 -7.894 1.00 94.94 779 LEU A CA 1
ATOM 6144 C C . LEU A 1 779 ? 12.453 -26.855 -7.271 1.00 94.94 779 LEU A C 1
ATOM 6146 O O . LEU A 1 779 ? 11.852 -27.819 -6.796 1.00 94.94 779 LEU A O 1
ATOM 6150 N N . PRO A 1 780 ? 13.799 -26.758 -7.170 1.00 94.06 780 PRO A N 1
ATOM 6151 C CA . PRO A 1 780 ? 14.600 -27.808 -6.533 1.00 94.06 780 PRO A CA 1
ATOM 6152 C C . PRO A 1 780 ? 14.232 -28.037 -5.058 1.00 94.06 780 PRO A C 1
ATOM 6154 O O . PRO A 1 780 ? 14.230 -29.172 -4.584 1.00 94.06 780 PRO A O 1
ATOM 6157 N N . GLY A 1 781 ? 13.912 -26.967 -4.323 1.00 92.50 781 GLY A N 1
ATOM 6158 C CA . GLY A 1 781 ? 13.480 -27.038 -2.927 1.00 92.50 781 GLY A CA 1
ATOM 6159 C C . GLY A 1 781 ? 12.051 -27.553 -2.776 1.00 92.50 781 GLY A C 1
ATOM 6160 O O . GLY A 1 781 ? 11.805 -28.389 -1.915 1.00 92.50 781 GLY A O 1
ATOM 6161 N N . PHE A 1 782 ? 11.138 -27.105 -3.640 1.00 94.69 782 PHE A N 1
ATOM 6162 C CA . PHE A 1 782 ? 9.732 -27.517 -3.662 1.00 94.69 782 PHE A CA 1
ATOM 6163 C C . PHE A 1 782 ? 9.567 -29.007 -3.981 1.00 94.69 782 PHE A C 1
ATOM 6165 O O . PHE A 1 782 ? 8.850 -29.706 -3.270 1.00 94.69 782 PHE A O 1
ATOM 6172 N N . PHE A 1 783 ? 10.283 -29.532 -4.981 1.00 94.75 783 PHE A N 1
ATOM 6173 C CA . PHE A 1 783 ? 10.250 -30.969 -5.256 1.00 94.75 783 PHE A CA 1
ATOM 6174 C C . PHE A 1 783 ? 10.861 -31.784 -4.118 1.00 94.75 783 PHE A C 1
ATOM 6176 O O . PHE A 1 783 ? 10.257 -32.764 -3.703 1.00 94.75 783 PHE A O 1
ATOM 6183 N N . LYS A 1 784 ? 11.968 -31.327 -3.516 1.00 93.81 784 LYS A N 1
ATOM 6184 C CA . LYS A 1 784 ? 12.540 -31.969 -2.322 1.00 93.81 784 LYS A CA 1
ATOM 6185 C C . LYS A 1 784 ? 11.596 -31.938 -1.106 1.00 93.81 784 LYS A C 1
ATOM 6187 O O . LYS A 1 784 ? 11.659 -32.834 -0.268 1.00 93.81 784 LYS A O 1
ATOM 6192 N N . GLU A 1 785 ? 10.737 -30.923 -0.999 1.00 92.88 785 GLU A N 1
ATOM 6193 C CA . GLU A 1 785 ? 9.677 -30.837 0.013 1.00 92.88 785 GLU A CA 1
ATOM 6194 C C . GLU A 1 785 ? 8.570 -31.872 -0.260 1.00 92.88 785 GLU A C 1
ATOM 6196 O O . GLU A 1 785 ? 8.205 -32.603 0.657 1.00 92.88 785 GLU A O 1
ATOM 6201 N N . ILE A 1 786 ? 8.120 -32.020 -1.514 1.00 93.56 786 ILE A N 1
ATOM 6202 C CA . ILE A 1 786 ? 7.161 -33.063 -1.939 1.00 93.56 786 ILE A CA 1
ATOM 6203 C C . ILE A 1 786 ? 7.734 -34.473 -1.734 1.00 93.56 786 ILE A C 1
ATOM 6205 O O . ILE A 1 786 ? 7.115 -35.285 -1.051 1.00 93.56 786 ILE A O 1
ATOM 6209 N N . ASP A 1 787 ? 8.945 -34.747 -2.228 1.00 93.56 787 ASP A N 1
ATOM 6210 C CA . ASP A 1 787 ? 9.633 -36.037 -2.064 1.00 93.56 787 ASP A CA 1
ATOM 6211 C C . ASP A 1 787 ? 9.769 -36.403 -0.569 1.00 93.56 787 ASP A C 1
ATOM 6213 O O . ASP A 1 787 ? 9.634 -37.564 -0.170 1.00 93.56 787 ASP A O 1
ATOM 6217 N N . GLY A 1 788 ? 9.988 -35.397 0.287 1.00 92.25 788 GLY A N 1
ATOM 6218 C CA . GLY A 1 788 ? 10.033 -35.524 1.745 1.00 92.25 788 GLY A CA 1
ATOM 6219 C C . GLY A 1 788 ? 8.673 -35.712 2.431 1.00 92.25 788 GLY A C 1
ATOM 6220 O O . GLY A 1 788 ? 8.643 -36.202 3.560 1.00 92.25 788 GLY A O 1
ATOM 6221 N N . LEU A 1 789 ? 7.557 -35.357 1.791 1.00 91.94 789 LEU A N 1
ATOM 6222 C CA . LEU A 1 789 ? 6.195 -35.583 2.291 1.00 91.94 789 LEU A CA 1
ATOM 6223 C C . LEU A 1 789 ? 5.670 -36.960 1.865 1.00 91.94 789 LEU A C 1
ATOM 6225 O O . LEU A 1 789 ? 5.179 -37.717 2.707 1.00 91.94 789 LEU A O 1
ATOM 6229 N N . GLU A 1 790 ? 5.868 -37.324 0.599 1.00 92.69 790 GLU A N 1
ATOM 6230 C CA . GLU A 1 790 ? 5.421 -38.596 0.019 1.00 92.69 790 GLU A CA 1
ATOM 6231 C C . GLU A 1 790 ? 6.156 -39.784 0.652 1.00 92.69 790 GLU A C 1
ATOM 6233 O O . GLU A 1 790 ? 5.516 -40.717 1.141 1.00 92.69 790 GLU A O 1
ATOM 6238 N N . SER A 1 791 ? 7.484 -39.695 0.810 1.00 92.25 791 SER A N 1
ATOM 6239 C CA . SER A 1 791 ? 8.276 -40.685 1.567 1.00 92.25 791 SER A CA 1
ATOM 6240 C C . SER A 1 791 ? 7.907 -40.783 3.056 1.00 92.25 791 SER A C 1
ATOM 6242 O O . SER A 1 791 ? 8.250 -41.762 3.717 1.00 92.25 791 SER A O 1
ATOM 6244 N N . ASN A 1 792 ? 7.181 -39.797 3.593 1.00 88.56 792 ASN A N 1
ATOM 6245 C CA . ASN A 1 792 ? 6.666 -39.800 4.959 1.00 88.56 792 ASN A CA 1
ATOM 6246 C C . ASN A 1 792 ? 5.189 -40.219 5.078 1.00 88.56 792 ASN A C 1
ATOM 6248 O O . ASN A 1 792 ? 4.683 -40.225 6.208 1.00 88.56 792 ASN A O 1
ATOM 6252 N N . GLY A 1 793 ? 4.543 -40.604 3.970 1.00 87.94 793 GLY A N 1
ATOM 6253 C CA . GLY A 1 793 ? 3.179 -41.143 3.921 1.00 87.94 793 GLY A CA 1
ATOM 6254 C C . GLY A 1 793 ? 2.087 -40.154 3.496 1.00 87.94 793 GLY A C 1
ATOM 6255 O O . GLY A 1 793 ? 0.912 -40.481 3.624 1.00 87.94 793 GLY A O 1
ATOM 6256 N N . ILE A 1 794 ? 2.436 -38.955 3.016 1.00 89.44 794 ILE A N 1
ATOM 6257 C CA . ILE A 1 794 ? 1.468 -37.917 2.622 1.00 89.44 794 ILE A CA 1
ATOM 6258 C C . ILE A 1 794 ? 1.461 -37.788 1.098 1.00 89.44 794 ILE A C 1
ATOM 6260 O O . ILE A 1 794 ? 2.420 -37.284 0.526 1.00 89.44 794 ILE A O 1
ATOM 6264 N N . SER A 1 795 ? 0.375 -38.196 0.438 1.00 90.19 795 SER A N 1
ATOM 6265 C CA . SER A 1 795 ? 0.222 -37.993 -1.011 1.00 90.19 795 SER A CA 1
ATOM 6266 C C . SER A 1 795 ? 0.039 -36.506 -1.346 1.00 90.19 795 SER A C 1
ATOM 6268 O O . SER A 1 795 ? -0.832 -35.839 -0.773 1.00 90.19 795 SER A O 1
ATOM 6270 N N . CYS A 1 796 ? 0.851 -35.990 -2.274 1.00 90.50 796 CYS A N 1
ATOM 6271 C CA . CYS A 1 796 ? 0.779 -34.611 -2.766 1.00 90.50 796 CYS A CA 1
ATOM 6272 C C . CYS A 1 796 ? 0.130 -34.489 -4.159 1.00 90.50 796 CYS A C 1
ATOM 6274 O O . CYS A 1 796 ? -0.328 -33.400 -4.521 1.00 90.50 796 CYS A O 1
ATOM 6276 N N . GLU A 1 797 ? 0.065 -35.586 -4.918 1.00 87.69 797 GLU A N 1
ATOM 6277 C CA . GLU A 1 797 ? -0.506 -35.637 -6.268 1.00 87.69 797 GLU A CA 1
ATOM 6278 C C . GLU A 1 797 ? -1.961 -35.139 -6.302 1.00 87.69 797 GLU A C 1
ATOM 6280 O O . GLU A 1 797 ? -2.782 -35.481 -5.451 1.00 87.69 797 GLU A O 1
ATOM 6285 N N . GLY A 1 798 ? -2.277 -34.263 -7.262 1.00 88.94 798 GLY A N 1
ATOM 6286 C CA . GLY A 1 798 ? -3.608 -33.666 -7.432 1.00 88.94 798 GLY A CA 1
ATOM 6287 C C . GLY A 1 798 ? -4.082 -32.740 -6.299 1.00 88.94 798 GLY A C 1
ATOM 6288 O O . GLY A 1 798 ? -5.118 -32.098 -6.451 1.00 88.94 798 GLY A O 1
ATOM 6289 N N . ARG A 1 799 ? -3.345 -32.637 -5.182 1.00 94.44 799 ARG A N 1
ATOM 6290 C CA . ARG A 1 799 ? -3.730 -31.872 -3.979 1.00 94.44 799 ARG A CA 1
ATOM 6291 C C . ARG A 1 799 ? -3.015 -30.530 -3.836 1.00 94.44 799 ARG A C 1
ATOM 6293 O O . ARG A 1 799 ? -3.474 -29.692 -3.063 1.00 94.44 799 ARG A O 1
ATOM 6300 N N . ILE A 1 800 ? -1.914 -30.311 -4.556 1.00 96.56 800 ILE A N 1
ATOM 6301 C CA . ILE A 1 800 ? -1.172 -29.042 -4.567 1.00 96.56 800 ILE A CA 1
ATOM 6302 C C . ILE A 1 800 ? -1.372 -28.345 -5.918 1.00 96.56 800 ILE A C 1
ATOM 6304 O O . ILE A 1 800 ? -1.139 -28.939 -6.965 1.00 96.56 800 ILE A O 1
ATOM 6308 N N . LEU A 1 801 ? -1.761 -27.070 -5.895 1.00 97.62 801 LEU A N 1
ATOM 6309 C CA . LEU A 1 801 ? -1.891 -26.210 -7.072 1.00 97.62 801 LEU A CA 1
ATOM 6310 C C . LEU A 1 801 ? -0.860 -25.079 -6.997 1.00 97.62 801 LEU A C 1
ATOM 6312 O O . LEU A 1 801 ? -0.790 -24.357 -6.000 1.00 97.62 801 LEU A O 1
ATOM 6316 N N . VAL A 1 802 ? -0.075 -24.901 -8.057 1.00 97.62 802 VAL A N 1
ATOM 6317 C CA . VAL A 1 802 ? 0.954 -23.860 -8.175 1.00 97.62 802 VAL A CA 1
ATOM 6318 C C . VAL A 1 802 ? 0.513 -22.831 -9.210 1.00 97.62 802 VAL A C 1
ATOM 6320 O O . VAL A 1 802 ? 0.144 -23.184 -10.329 1.00 97.62 802 VAL A O 1
ATOM 6323 N N . SER A 1 803 ? 0.559 -21.551 -8.837 1.00 98.06 803 SER A N 1
ATOM 6324 C CA . SER A 1 803 ? 0.184 -20.451 -9.724 1.00 98.06 803 SER A CA 1
ATOM 6325 C C . SER A 1 803 ? 1.103 -20.335 -10.935 1.00 98.06 803 SER A C 1
ATOM 6327 O O . SER A 1 803 ? 2.305 -20.115 -10.795 1.00 98.06 803 SER A O 1
ATOM 6329 N N . ASP A 1 804 ? 0.509 -20.352 -12.126 1.00 97.38 804 ASP A N 1
ATOM 6330 C CA . ASP A 1 804 ? 1.138 -19.972 -13.396 1.00 97.38 804 ASP A CA 1
ATOM 6331 C C . ASP A 1 804 ? 1.764 -18.558 -13.371 1.00 97.38 804 ASP A C 1
ATOM 6333 O O . ASP A 1 804 ? 2.718 -18.267 -14.099 1.00 97.38 804 ASP A O 1
ATOM 6337 N N . ARG A 1 805 ? 1.247 -17.675 -12.508 1.00 97.88 805 ARG A N 1
ATOM 6338 C CA . ARG A 1 805 ? 1.674 -16.276 -12.341 1.00 97.88 805 ARG A CA 1
ATOM 6339 C C . ARG A 1 805 ? 2.709 -16.079 -11.222 1.00 97.88 805 ARG A C 1
ATOM 6341 O O . ARG A 1 805 ? 3.243 -14.972 -11.097 1.00 97.88 805 ARG A O 1
ATOM 6348 N N . ALA A 1 806 ? 3.011 -17.107 -10.421 1.00 97.75 806 ALA A N 1
ATOM 6349 C CA . ALA A 1 806 ? 4.095 -17.052 -9.437 1.00 97.75 806 ALA A CA 1
ATOM 6350 C C . ALA A 1 806 ? 5.464 -16.932 -10.129 1.00 97.75 806 ALA A C 1
ATOM 6352 O O . ALA A 1 806 ? 5.643 -17.377 -11.265 1.00 97.75 806 ALA A O 1
ATOM 6353 N N . HIS A 1 807 ? 6.429 -16.307 -9.452 1.00 98.06 807 HIS A N 1
ATOM 6354 C CA . HIS A 1 807 ? 7.764 -16.067 -10.012 1.00 98.06 807 HIS A CA 1
ATOM 6355 C C . HIS A 1 807 ? 8.744 -17.176 -9.630 1.00 98.06 807 HIS A C 1
ATOM 6357 O O . HIS A 1 807 ? 8.666 -17.738 -8.535 1.00 98.06 807 HIS A O 1
ATOM 6363 N N . LEU A 1 808 ? 9.672 -17.483 -10.537 1.00 97.12 808 LEU A N 1
ATOM 6364 C CA . LEU A 1 808 ? 10.676 -18.521 -10.334 1.00 97.12 808 LEU A CA 1
ATOM 6365 C C . LEU A 1 808 ? 11.870 -17.981 -9.543 1.00 97.12 808 LEU A C 1
ATOM 6367 O O . LEU A 1 808 ? 12.537 -17.012 -9.917 1.00 97.12 808 LEU A O 1
ATOM 6371 N N . LEU A 1 809 ? 12.151 -18.657 -8.436 1.00 96.38 809 LEU A N 1
ATOM 6372 C CA . LEU A 1 809 ? 13.323 -18.447 -7.609 1.00 96.38 809 LEU A CA 1
ATOM 6373 C C . LEU A 1 809 ? 14.400 -19.442 -8.055 1.00 96.38 809 LEU A C 1
ATOM 6375 O O . LEU A 1 809 ? 14.300 -20.629 -7.769 1.00 96.38 809 LEU A O 1
ATOM 6379 N N . PHE A 1 810 ? 15.415 -18.955 -8.767 1.00 95.19 810 PHE A N 1
ATOM 6380 C CA . PHE A 1 810 ? 16.548 -19.748 -9.248 1.00 95.19 810 PHE A CA 1
ATOM 6381 C C . PHE A 1 810 ? 17.661 -19.889 -8.201 1.00 95.19 810 PHE A C 1
ATOM 6383 O O . PHE A 1 810 ? 17.735 -19.110 -7.249 1.00 95.19 810 PHE A O 1
ATOM 6390 N N . ASP A 1 811 ? 18.578 -20.839 -8.404 1.00 92.88 811 ASP A N 1
ATOM 6391 C CA . ASP A 1 811 ? 19.740 -21.011 -7.519 1.00 92.88 811 ASP A CA 1
ATOM 6392 C C . ASP A 1 811 ? 20.694 -19.803 -7.582 1.00 92.88 811 ASP A C 1
ATOM 6394 O O . ASP A 1 811 ? 21.211 -19.377 -6.549 1.00 92.88 811 ASP A O 1
ATOM 6398 N N . PHE A 1 812 ? 20.830 -19.149 -8.745 1.00 92.38 812 PHE A N 1
ATOM 6399 C CA . PHE A 1 812 ? 21.644 -17.931 -8.871 1.00 92.38 812 PHE A CA 1
ATOM 6400 C C . PHE A 1 812 ? 21.099 -16.742 -8.055 1.00 92.38 812 PHE A C 1
ATOM 6402 O O . PHE A 1 812 ? 21.866 -15.881 -7.625 1.00 92.38 812 PHE A O 1
ATOM 6409 N N . HIS A 1 813 ? 19.791 -16.687 -7.768 1.00 94.94 813 HIS A N 1
ATOM 6410 C CA . HIS A 1 813 ? 19.265 -15.674 -6.849 1.00 94.94 813 HIS A CA 1
ATOM 6411 C C . HIS A 1 813 ? 19.821 -15.879 -5.430 1.00 94.94 813 HIS A C 1
ATOM 6413 O O . HIS A 1 813 ? 20.032 -14.900 -4.720 1.00 94.94 813 HIS A O 1
ATOM 6419 N N . GLN A 1 814 ? 20.089 -17.124 -5.012 1.00 92.38 814 GLN A N 1
ATOM 6420 C CA . GLN A 1 814 ? 20.660 -17.432 -3.694 1.00 92.38 814 GLN A CA 1
ATOM 6421 C C . GLN A 1 814 ? 22.133 -17.013 -3.613 1.00 92.38 814 GLN A C 1
ATOM 6423 O O . GLN A 1 814 ? 22.557 -16.460 -2.597 1.00 92.38 814 GLN A O 1
ATOM 6428 N N . THR A 1 815 ? 22.904 -17.198 -4.692 1.00 91.81 815 THR A N 1
ATOM 6429 C CA . THR A 1 815 ? 24.290 -16.707 -4.760 1.00 91.81 815 THR A CA 1
ATOM 6430 C C . THR A 1 815 ? 24.341 -15.179 -4.790 1.00 91.81 815 THR A C 1
ATOM 6432 O O . THR A 1 815 ? 25.134 -14.599 -4.058 1.00 91.81 815 THR A O 1
ATOM 6435 N N . VAL A 1 816 ? 23.452 -14.512 -5.538 1.00 92.62 816 VAL A N 1
ATOM 6436 C CA . VAL A 1 816 ? 23.341 -13.038 -5.565 1.00 92.62 816 VAL A CA 1
ATOM 6437 C C . VAL A 1 816 ? 22.951 -12.457 -4.195 1.00 92.62 816 VAL A C 1
ATOM 6439 O O . VAL A 1 816 ? 23.553 -11.484 -3.749 1.00 92.62 816 VAL A O 1
ATOM 6442 N N . ASP A 1 817 ? 21.998 -13.073 -3.490 1.00 91.31 817 ASP A N 1
ATOM 6443 C CA . ASP A 1 817 ? 21.618 -12.724 -2.106 1.00 91.31 817 ASP A CA 1
ATOM 6444 C C . ASP A 1 817 ? 22.814 -12.897 -1.148 1.00 91.31 817 ASP A C 1
ATOM 6446 O O . ASP A 1 817 ? 23.110 -12.037 -0.317 1.00 91.31 817 ASP A O 1
ATOM 6450 N N . GLY A 1 818 ? 23.578 -13.979 -1.332 1.00 89.94 818 GLY A N 1
ATOM 6451 C CA . GLY A 1 818 ? 24.795 -14.252 -0.578 1.00 89.94 818 GLY A CA 1
ATOM 6452 C C . GLY A 1 818 ? 25.946 -13.275 -0.835 1.00 89.94 818 GLY A C 1
ATOM 6453 O O . GLY A 1 818 ? 26.636 -12.941 0.132 1.00 89.94 818 GLY A O 1
ATOM 6454 N N . LEU A 1 819 ? 26.128 -12.824 -2.083 1.00 90.00 819 LEU A N 1
ATOM 6455 C CA . LEU A 1 819 ? 27.126 -11.835 -2.514 1.00 90.00 819 LEU A CA 1
ATOM 6456 C C . LEU A 1 819 ? 26.772 -10.425 -2.022 1.00 90.00 819 LEU A C 1
ATOM 6458 O O . LEU A 1 819 ? 27.640 -9.738 -1.487 1.00 90.00 819 LEU A O 1
ATOM 6462 N N . ARG A 1 820 ? 25.497 -10.022 -2.104 1.00 87.56 820 ARG A N 1
ATOM 6463 C CA . ARG A 1 820 ? 25.025 -8.726 -1.586 1.00 87.56 820 ARG A CA 1
ATOM 6464 C C . ARG A 1 820 ? 25.220 -8.600 -0.070 1.00 87.56 820 ARG A C 1
ATOM 6466 O O . ARG A 1 820 ? 25.582 -7.531 0.406 1.00 87.56 820 ARG A O 1
ATOM 6473 N N . GLU A 1 821 ? 25.059 -9.682 0.699 1.00 84.62 821 GLU A N 1
ATOM 6474 C CA . GLU A 1 821 ? 25.433 -9.662 2.125 1.00 84.62 821 GLU A CA 1
ATOM 6475 C C . GLU A 1 821 ? 26.942 -9.467 2.358 1.00 84.62 821 GLU A C 1
ATOM 6477 O O . GLU A 1 821 ? 27.316 -8.847 3.348 1.00 84.62 821 GLU A O 1
ATOM 6482 N N . VAL A 1 822 ? 27.817 -9.969 1.477 1.00 85.44 822 VAL A N 1
ATOM 6483 C CA . VAL A 1 822 ? 29.274 -9.751 1.598 1.00 85.44 822 VAL A CA 1
ATOM 6484 C C . VAL A 1 822 ? 29.639 -8.303 1.256 1.00 85.44 822 VAL A C 1
ATOM 6486 O O . VAL A 1 822 ? 30.445 -7.698 1.957 1.00 85.44 822 VAL A O 1
ATOM 6489 N N . GLU A 1 823 ? 28.996 -7.726 0.238 1.00 83.56 823 GLU A N 1
ATOM 6490 C CA . GLU A 1 823 ? 29.132 -6.314 -0.156 1.00 83.56 823 GLU A CA 1
ATOM 6491 C C . GLU A 1 823 ? 28.706 -5.341 0.966 1.00 83.56 823 GLU A C 1
ATOM 6493 O O . GLU A 1 823 ? 29.336 -4.303 1.157 1.00 83.56 823 GLU A O 1
ATOM 6498 N N . LEU A 1 824 ? 27.685 -5.697 1.757 1.00 78.88 824 LEU A N 1
ATOM 6499 C CA . LEU A 1 824 ? 27.178 -4.891 2.881 1.00 78.88 824 LEU A CA 1
ATOM 6500 C C . LEU A 1 824 ? 28.093 -4.868 4.126 1.00 78.88 824 LEU A C 1
ATOM 6502 O O . LEU A 1 824 ? 27.907 -4.018 5.002 1.00 78.88 824 LEU A O 1
ATOM 6506 N N . GLY A 1 825 ? 29.083 -5.763 4.223 1.00 77.94 825 GLY A N 1
ATOM 6507 C CA . GLY A 1 825 ? 30.123 -5.738 5.260 1.00 77.94 825 GLY A CA 1
ATOM 6508 C C . GLY A 1 825 ? 29.591 -5.819 6.698 1.00 77.94 825 GLY A C 1
ATOM 6509 O O . GLY A 1 825 ? 29.214 -6.890 7.167 1.00 77.94 825 GLY A O 1
ATOM 6510 N N . ASN A 1 826 ? 29.592 -4.690 7.416 1.00 65.38 826 ASN A N 1
ATOM 6511 C CA . ASN A 1 826 ? 29.067 -4.604 8.788 1.00 65.38 826 ASN A CA 1
ATOM 6512 C C . ASN A 1 826 ? 27.542 -4.392 8.835 1.00 65.38 826 ASN A C 1
ATOM 6514 O O . ASN A 1 826 ? 26.912 -4.742 9.832 1.00 65.38 826 ASN A O 1
ATOM 6518 N N . SER A 1 827 ? 26.935 -3.859 7.771 1.00 66.62 827 SER A N 1
ATOM 6519 C CA . SER A 1 827 ? 25.500 -3.536 7.688 1.00 66.62 827 SER A CA 1
ATOM 6520 C C . SER A 1 827 ? 24.662 -4.746 7.253 1.00 66.62 827 SER A C 1
ATOM 6522 O O . SER A 1 827 ? 23.779 -4.648 6.400 1.00 66.62 827 SER A O 1
ATOM 6524 N N . LEU A 1 828 ? 24.969 -5.920 7.810 1.00 76.69 828 LEU A N 1
ATOM 6525 C CA . LEU A 1 828 ? 24.304 -7.180 7.486 1.00 76.69 828 LEU A CA 1
ATOM 6526 C C . LEU A 1 828 ? 22.835 -7.154 7.914 1.00 76.69 828 LEU A C 1
ATOM 6528 O O . LEU A 1 828 ? 22.532 -6.947 9.089 1.00 76.69 828 LEU A O 1
ATOM 6532 N N . ILE A 1 829 ? 21.937 -7.463 6.978 1.00 75.69 829 ILE A N 1
ATOM 6533 C CA . ILE A 1 829 ? 20.503 -7.675 7.240 1.00 75.69 829 ILE A CA 1
ATOM 6534 C C . ILE A 1 829 ? 20.289 -9.011 7.981 1.00 75.69 829 ILE A C 1
ATOM 6536 O O . ILE A 1 829 ? 19.359 -9.154 8.776 1.00 75.69 829 ILE A O 1
ATOM 6540 N N . GLY A 1 830 ? 21.168 -9.996 7.763 1.00 74.25 830 GLY A N 1
ATOM 6541 C CA . GLY A 1 830 ? 21.047 -11.330 8.345 1.00 74.25 830 GLY A CA 1
ATOM 6542 C C . GLY A 1 830 ? 20.029 -12.185 7.595 1.00 74.25 830 GLY A C 1
ATOM 6543 O O . GLY A 1 830 ? 19.230 -12.884 8.225 1.00 74.25 830 GLY A O 1
ATOM 6544 N N . THR A 1 831 ? 20.038 -12.113 6.260 1.00 74.06 831 THR A N 1
ATOM 6545 C CA . THR A 1 831 ? 19.124 -12.878 5.405 1.00 74.06 831 THR A CA 1
ATOM 6546 C C . THR A 1 831 ? 19.362 -14.383 5.556 1.00 74.06 831 THR A C 1
ATOM 6548 O O . THR A 1 831 ? 20.376 -14.858 6.075 1.00 74.06 831 THR A O 1
ATOM 6551 N N . THR A 1 832 ? 18.410 -15.186 5.082 1.00 71.94 832 THR A N 1
ATOM 6552 C CA . THR A 1 832 ? 18.560 -16.648 5.049 1.00 71.94 832 THR A CA 1
ATOM 6553 C C . THR A 1 832 ? 19.419 -17.143 3.877 1.00 71.94 832 THR A C 1
ATOM 6555 O O . THR A 1 832 ? 19.561 -18.357 3.729 1.00 71.94 832 THR A O 1
ATOM 6558 N N . LYS A 1 833 ? 19.983 -16.235 3.058 1.00 84.00 833 LYS A N 1
ATOM 6559 C CA . LYS A 1 833 ? 20.676 -16.515 1.784 1.00 84.00 833 LYS A CA 1
ATOM 6560 C C . LYS A 1 833 ? 19.851 -17.437 0.878 1.00 84.00 833 LYS A C 1
ATOM 6562 O O . LYS A 1 833 ? 20.299 -18.493 0.441 1.00 84.00 833 LYS A O 1
ATOM 6567 N N . ARG A 1 834 ? 18.590 -17.047 0.662 1.00 86.31 834 ARG A N 1
ATOM 6568 C CA . ARG A 1 834 ? 17.568 -17.811 -0.080 1.00 86.31 834 ARG A CA 1
ATOM 6569 C C . ARG A 1 834 ? 17.082 -17.124 -1.351 1.00 86.31 834 ARG A C 1
ATOM 6571 O O . ARG A 1 834 ? 16.189 -17.656 -1.996 1.00 86.31 834 ARG A O 1
ATOM 6578 N N . GLY A 1 835 ? 17.638 -15.977 -1.736 1.00 91.56 835 GLY A N 1
ATOM 6579 C CA . GLY A 1 835 ? 17.331 -15.342 -3.022 1.00 91.56 835 GLY A CA 1
ATOM 6580 C C . GLY A 1 835 ? 15.970 -14.653 -3.104 1.00 91.56 835 GLY A C 1
ATOM 6581 O O . GLY A 1 835 ? 15.579 -14.218 -4.184 1.00 91.56 835 GLY A O 1
ATOM 6582 N N . ILE A 1 836 ? 15.259 -14.519 -1.978 1.00 92.38 836 ILE A N 1
ATOM 6583 C CA . ILE A 1 836 ? 13.933 -13.888 -1.914 1.00 92.38 836 ILE A CA 1
ATOM 6584 C C . ILE A 1 836 ? 14.001 -12.450 -2.444 1.00 92.38 836 ILE A C 1
ATOM 6586 O O . ILE A 1 836 ? 13.273 -12.113 -3.374 1.00 92.38 836 ILE A O 1
ATOM 6590 N N . GLY A 1 837 ? 14.922 -11.636 -1.916 1.00 92.94 837 GLY A N 1
ATOM 6591 C CA . GLY A 1 837 ? 15.113 -10.246 -2.340 1.00 92.94 837 GLY A CA 1
ATOM 6592 C C . GLY A 1 837 ? 15.422 -10.106 -3.834 1.00 92.94 837 GLY A C 1
ATOM 6593 O O . GLY A 1 837 ? 14.667 -9.430 -4.530 1.00 92.94 837 GLY A O 1
ATOM 6594 N N . PRO A 1 838 ? 16.459 -10.778 -4.371 1.00 94.81 838 PRO A N 1
ATOM 6595 C CA . PRO A 1 838 ? 16.743 -10.777 -5.809 1.00 94.81 838 PRO A CA 1
ATOM 6596 C C . PRO A 1 838 ? 15.581 -11.268 -6.692 1.00 94.81 838 PRO A C 1
ATOM 6598 O O . PRO A 1 838 ? 15.333 -10.691 -7.747 1.00 94.81 838 PRO A O 1
ATOM 6601 N N . CYS A 1 839 ? 14.807 -12.269 -6.259 1.00 96.25 839 CYS A N 1
ATOM 6602 C CA . CYS A 1 839 ? 13.652 -12.748 -7.024 1.00 96.25 839 CYS A CA 1
ATOM 6603 C C . CYS A 1 839 ? 12.507 -11.716 -7.070 1.00 96.25 839 CYS A C 1
ATOM 6605 O O . CYS A 1 839 ? 11.972 -11.441 -8.146 1.00 96.25 839 CYS A O 1
ATOM 6607 N N . TYR A 1 840 ? 12.173 -11.077 -5.939 1.00 96.44 840 TYR A N 1
ATOM 6608 C CA . TYR A 1 840 ? 11.212 -9.964 -5.926 1.00 96.44 840 TYR A CA 1
ATOM 6609 C C . TYR A 1 840 ? 11.749 -8.721 -6.665 1.00 96.44 840 TYR A C 1
ATOM 6611 O O . TYR A 1 840 ? 10.974 -8.042 -7.335 1.00 96.44 840 TYR A O 1
ATOM 6619 N N . SER A 1 841 ? 13.063 -8.470 -6.650 1.00 95.94 841 SER A N 1
ATOM 6620 C CA . SER A 1 841 ? 13.708 -7.431 -7.469 1.00 95.94 841 SER A CA 1
ATOM 6621 C C . SER A 1 841 ? 13.449 -7.664 -8.961 1.00 95.94 841 SER A C 1
ATOM 6623 O O . SER A 1 841 ? 12.966 -6.770 -9.650 1.00 95.94 841 SER A O 1
ATOM 6625 N N . ASN A 1 842 ? 13.664 -8.887 -9.453 1.00 96.31 842 ASN A N 1
ATOM 6626 C CA . ASN A 1 842 ? 13.460 -9.226 -10.866 1.00 96.31 842 ASN A CA 1
ATOM 6627 C C . ASN A 1 842 ? 11.969 -9.211 -11.273 1.00 96.31 842 ASN A C 1
ATOM 6629 O O . ASN A 1 842 ? 11.623 -8.860 -12.404 1.00 96.31 842 ASN A O 1
ATOM 6633 N N . LYS A 1 843 ? 11.062 -9.502 -10.329 1.00 96.69 843 LYS A N 1
ATOM 6634 C CA . LYS A 1 843 ? 9.609 -9.287 -10.474 1.00 96.69 843 LYS A CA 1
ATOM 6635 C C . LYS A 1 843 ? 9.252 -7.803 -10.647 1.00 96.69 843 LYS A C 1
ATOM 6637 O O . LYS A 1 843 ? 8.432 -7.483 -11.504 1.00 96.69 843 LYS A O 1
ATOM 6642 N N . VAL A 1 844 ? 9.874 -6.900 -9.882 1.00 97.12 844 VAL A N 1
ATOM 6643 C CA . VAL A 1 844 ? 9.649 -5.440 -9.972 1.00 97.12 844 VAL A CA 1
ATOM 6644 C C . VAL A 1 844 ? 10.290 -4.833 -11.226 1.00 97.12 844 VAL A C 1
ATOM 6646 O O . VAL A 1 844 ? 9.668 -4.009 -11.891 1.00 97.12 844 VAL A O 1
ATOM 6649 N N . ILE A 1 845 ? 11.487 -5.288 -11.612 1.00 96.50 845 ILE A N 1
ATOM 6650 C CA . ILE A 1 845 ? 12.164 -4.885 -12.861 1.00 96.50 845 ILE A CA 1
ATOM 6651 C C . ILE A 1 845 ? 11.384 -5.367 -14.102 1.00 96.50 845 ILE A C 1
ATOM 6653 O O . ILE A 1 845 ? 11.430 -4.719 -15.150 1.00 96.50 845 ILE A O 1
ATOM 6657 N N . ARG A 1 846 ? 10.590 -6.443 -13.959 1.00 96.06 846 ARG A N 1
ATOM 6658 C CA . ARG A 1 846 ? 9.813 -7.143 -15.007 1.00 96.06 846 ARG A CA 1
ATOM 6659 C C . ARG A 1 846 ? 10.666 -7.999 -15.957 1.00 96.06 846 ARG A C 1
ATOM 6661 O O . ARG A 1 846 ? 10.192 -8.378 -17.024 1.00 96.06 846 ARG A O 1
ATOM 6668 N N . ASN A 1 847 ? 11.896 -8.336 -15.563 1.00 94.56 847 ASN A N 1
ATOM 6669 C CA . ASN A 1 847 ? 12.761 -9.295 -16.268 1.00 94.56 847 ASN A CA 1
ATOM 6670 C C . ASN A 1 847 ? 12.654 -10.733 -15.704 1.00 94.56 847 ASN A C 1
ATOM 6672 O O . ASN A 1 847 ? 13.087 -11.681 -16.357 1.00 94.56 847 ASN A O 1
ATOM 6676 N N . GLY A 1 848 ? 12.080 -10.912 -14.507 1.00 95.00 848 GLY A N 1
ATOM 6677 C CA . GLY A 1 848 ? 11.945 -12.207 -13.834 1.00 95.00 848 GLY A CA 1
ATOM 6678 C C . GLY A 1 848 ? 10.985 -13.182 -14.527 1.00 95.00 848 GLY A C 1
ATOM 6679 O O . GLY A 1 848 ? 9.858 -12.819 -14.858 1.00 95.00 848 GLY A O 1
ATOM 6680 N N . LEU A 1 849 ? 11.407 -14.442 -14.687 1.00 96.88 849 LEU A N 1
ATOM 6681 C CA . LEU A 1 849 ? 10.571 -15.510 -15.248 1.00 96.88 849 LEU A CA 1
ATOM 6682 C C . LEU A 1 849 ? 9.507 -15.987 -14.246 1.00 96.88 849 LEU A C 1
ATOM 6684 O O . LEU A 1 849 ? 9.708 -15.979 -13.026 1.00 96.88 849 LEU A O 1
ATOM 6688 N N . ARG A 1 850 ? 8.386 -16.472 -14.781 1.00 97.19 850 ARG A N 1
ATOM 6689 C CA . ARG A 1 850 ? 7.251 -17.033 -14.039 1.00 97.19 850 ARG A CA 1
ATOM 6690 C C . ARG A 1 850 ? 7.071 -18.517 -14.332 1.00 97.19 850 ARG A C 1
ATOM 6692 O O . ARG A 1 850 ? 7.612 -19.047 -15.296 1.00 97.19 850 ARG A O 1
ATOM 6699 N N . VAL A 1 851 ? 6.261 -19.188 -13.518 1.00 97.12 851 VAL A N 1
ATOM 6700 C CA . VAL A 1 851 ? 5.898 -20.605 -13.708 1.00 97.12 851 VAL A CA 1
ATOM 6701 C C . VAL A 1 851 ? 5.290 -20.857 -15.099 1.00 97.12 851 VAL A C 1
ATOM 6703 O O . VAL A 1 851 ? 5.555 -21.887 -15.711 1.00 97.12 851 VAL A O 1
ATOM 6706 N N . SER A 1 852 ? 4.538 -19.897 -15.644 1.00 96.06 852 SER A N 1
ATOM 6707 C CA . SER A 1 852 ? 4.004 -19.935 -17.015 1.00 96.06 852 SER A CA 1
ATOM 6708 C C . SER A 1 852 ? 5.077 -19.998 -18.112 1.00 96.06 852 SER A C 1
ATOM 6710 O O . SER A 1 852 ? 4.827 -20.615 -19.145 1.00 96.06 852 SER A O 1
ATOM 6712 N N . ASP A 1 853 ? 6.276 -19.441 -17.903 1.00 95.75 853 ASP A N 1
ATOM 6713 C CA . ASP A 1 853 ? 7.360 -19.481 -18.898 1.00 95.75 853 ASP A CA 1
ATOM 6714 C C . ASP A 1 853 ? 7.930 -20.897 -19.106 1.00 95.75 853 ASP A C 1
ATOM 6716 O O . ASP A 1 853 ? 8.493 -21.175 -20.162 1.00 95.75 853 ASP A O 1
ATOM 6720 N N . LEU A 1 854 ? 7.719 -21.820 -18.157 1.00 94.56 854 LEU A N 1
ATOM 6721 C CA . LEU A 1 854 ? 8.103 -23.238 -18.278 1.00 94.56 854 LEU A CA 1
ATOM 6722 C C . LEU A 1 854 ? 7.312 -23.985 -19.363 1.00 94.56 854 LEU A C 1
ATOM 6724 O O . LEU A 1 854 ? 7.744 -25.032 -19.830 1.00 94.56 854 LEU A O 1
ATOM 6728 N N . ARG A 1 855 ? 6.161 -23.448 -19.792 1.00 91.94 855 ARG A N 1
ATOM 6729 C CA . ARG A 1 855 ? 5.395 -23.972 -20.938 1.00 91.94 855 ARG A CA 1
ATOM 6730 C C . ARG A 1 855 ? 5.986 -23.545 -22.291 1.00 91.94 855 ARG A C 1
ATOM 6732 O O . ARG A 1 855 ? 5.518 -24.012 -23.324 1.00 91.94 855 ARG A O 1
ATOM 6739 N N . HIS A 1 856 ? 6.997 -22.673 -22.281 1.00 93.56 856 HIS A N 1
ATOM 6740 C CA . HIS A 1 856 ? 7.599 -22.036 -23.454 1.00 93.56 856 HIS A CA 1
ATOM 6741 C C . HIS A 1 856 ? 9.132 -22.132 -23.398 1.00 93.56 856 HIS A C 1
ATOM 6743 O O . HIS A 1 856 ? 9.847 -21.120 -23.384 1.00 93.56 856 HIS A O 1
ATOM 6749 N N . MET A 1 857 ? 9.634 -23.372 -23.329 1.00 91.62 857 MET A N 1
ATOM 6750 C CA . MET A 1 857 ? 11.067 -23.695 -23.234 1.00 91.62 857 MET A CA 1
ATOM 6751 C C . MET A 1 857 ? 11.897 -23.149 -24.410 1.00 91.62 857 MET A C 1
ATOM 6753 O O . MET A 1 857 ? 13.067 -22.810 -24.231 1.00 91.62 857 MET A O 1
ATOM 6757 N N . ASP A 1 858 ? 11.263 -22.960 -25.569 1.00 92.25 858 ASP A N 1
ATOM 6758 C CA . ASP A 1 858 ? 11.781 -22.260 -26.749 1.00 92.25 858 ASP A CA 1
ATOM 6759 C C . ASP A 1 858 ? 12.231 -20.817 -26.443 1.00 92.25 858 ASP A C 1
ATOM 6761 O O . ASP A 1 858 ? 13.280 -20.373 -26.908 1.00 92.25 858 ASP A O 1
ATOM 6765 N N . THR A 1 859 ? 11.484 -20.098 -25.597 1.00 93.56 859 THR A N 1
ATOM 6766 C CA . THR A 1 859 ? 11.841 -18.739 -25.144 1.00 93.56 859 THR A CA 1
ATOM 6767 C C . THR A 1 859 ? 12.584 -18.713 -23.806 1.00 93.56 859 THR A C 1
ATOM 6769 O O . THR A 1 859 ? 13.280 -17.739 -23.502 1.00 93.56 859 THR A O 1
ATOM 6772 N N . PHE A 1 860 ? 12.448 -19.765 -22.993 1.00 94.62 860 PHE A N 1
ATOM 6773 C CA . PHE A 1 860 ? 12.957 -19.835 -21.620 1.00 94.62 860 PHE A CA 1
ATOM 6774 C C . PHE A 1 860 ? 14.470 -19.602 -21.540 1.00 94.62 860 PHE A C 1
ATOM 6776 O O . PHE A 1 860 ? 14.923 -18.768 -20.755 1.00 94.62 860 PHE A O 1
ATOM 6783 N N . GLY A 1 861 ? 15.251 -20.270 -22.397 1.00 93.31 861 GLY A N 1
ATOM 6784 C CA . GLY A 1 861 ? 16.711 -20.131 -22.412 1.00 93.31 861 GLY A CA 1
ATOM 6785 C C . GLY A 1 861 ? 17.185 -18.705 -22.720 1.00 93.31 861 GLY A C 1
ATOM 6786 O O . GLY A 1 861 ? 18.132 -18.223 -22.099 1.00 93.31 861 GLY A O 1
ATOM 6787 N N . ALA A 1 862 ? 16.494 -17.990 -23.614 1.00 93.50 862 ALA A N 1
ATOM 6788 C CA . ALA A 1 862 ? 16.802 -16.594 -23.927 1.00 93.50 862 ALA A CA 1
ATOM 6789 C C . ALA A 1 862 ? 16.464 -15.650 -22.758 1.00 93.50 862 ALA A C 1
ATOM 6791 O O . ALA A 1 862 ? 17.263 -14.775 -22.426 1.00 93.50 862 ALA A O 1
ATOM 6792 N N . LYS A 1 863 ? 15.321 -15.862 -22.091 1.00 94.56 863 LYS A N 1
ATOM 6793 C CA . LYS A 1 863 ? 14.907 -15.093 -20.903 1.00 94.56 863 LYS A CA 1
ATOM 6794 C C . LYS A 1 863 ? 15.872 -15.302 -19.727 1.00 94.56 863 LYS A C 1
ATOM 6796 O O . LYS A 1 863 ? 16.332 -14.330 -19.129 1.00 94.56 863 LYS A O 1
ATOM 6801 N N . LEU A 1 864 ? 16.232 -16.554 -19.428 1.00 94.38 864 LEU A N 1
ATOM 6802 C CA . LEU A 1 864 ? 17.163 -16.898 -18.347 1.00 94.38 864 LEU A CA 1
ATOM 6803 C C . LEU A 1 864 ? 18.572 -16.334 -18.597 1.00 94.38 864 LEU A C 1
ATOM 6805 O O . LEU A 1 864 ? 19.208 -15.822 -17.678 1.00 94.38 864 LEU A O 1
ATOM 6809 N N . ASN A 1 865 ? 19.039 -16.362 -19.849 1.00 93.62 865 ASN A N 1
ATOM 6810 C CA . ASN A 1 865 ? 20.310 -15.762 -20.256 1.00 93.62 865 ASN A CA 1
ATOM 6811 C C . ASN A 1 865 ? 20.385 -14.258 -19.931 1.00 93.62 865 ASN A C 1
ATOM 6813 O O . ASN A 1 865 ? 21.428 -13.786 -19.483 1.00 93.62 865 ASN A O 1
ATOM 6817 N N . THR A 1 866 ? 19.289 -13.512 -20.102 1.00 93.19 866 THR A N 1
ATOM 6818 C CA . THR A 1 866 ? 19.224 -12.086 -19.737 1.00 93.19 866 THR A CA 1
ATOM 6819 C C . THR A 1 866 ? 19.388 -11.873 -18.230 1.00 93.19 866 THR A C 1
ATOM 6821 O O . THR A 1 866 ? 20.172 -11.016 -17.830 1.00 93.19 866 THR A O 1
ATOM 6824 N N . LEU A 1 867 ? 18.737 -12.687 -17.387 1.00 93.31 867 LEU A N 1
ATOM 6825 C CA . LEU A 1 867 ? 18.891 -12.595 -15.927 1.00 93.31 867 LEU A CA 1
ATOM 6826 C C . LEU A 1 867 ? 20.302 -12.953 -15.442 1.00 93.31 867 LEU A C 1
ATOM 6828 O O . LEU A 1 867 ? 20.841 -12.296 -14.555 1.00 93.31 867 LEU A O 1
ATOM 6832 N N . LEU A 1 868 ? 20.911 -13.992 -16.019 1.00 92.31 868 LEU A N 1
ATOM 6833 C CA . LEU A 1 868 ? 22.264 -14.408 -15.644 1.00 92.31 868 LEU A CA 1
ATOM 6834 C C . LEU A 1 868 ? 23.323 -13.372 -16.060 1.00 92.31 868 LEU A C 1
ATOM 6836 O O . LEU A 1 868 ? 24.312 -13.195 -15.352 1.00 92.31 868 LEU A O 1
ATOM 6840 N N . ARG A 1 869 ? 23.102 -12.655 -17.171 1.00 90.81 869 ARG A N 1
ATOM 6841 C CA . ARG A 1 869 ? 23.952 -11.531 -17.600 1.00 90.81 869 ARG A CA 1
ATOM 6842 C C . ARG A 1 869 ? 23.815 -10.313 -16.692 1.00 90.81 869 ARG A C 1
ATOM 6844 O O . ARG A 1 869 ? 24.829 -9.720 -16.355 1.00 90.81 869 ARG A O 1
ATOM 6851 N N . ASP A 1 870 ? 22.598 -9.971 -16.276 1.00 91.44 870 ASP A N 1
ATOM 6852 C CA . ASP A 1 870 ? 22.339 -8.891 -15.311 1.00 91.44 870 ASP A CA 1
ATOM 6853 C C . ASP A 1 870 ? 23.073 -9.145 -13.978 1.00 91.44 870 ASP A C 1
ATOM 6855 O O . ASP A 1 870 ? 23.829 -8.298 -13.497 1.00 91.44 870 ASP A O 1
ATOM 6859 N N . ALA A 1 871 ? 22.977 -10.373 -13.452 1.00 91.50 871 ALA A N 1
ATOM 6860 C CA . ALA A 1 871 ? 23.723 -10.799 -12.268 1.00 91.50 871 ALA A CA 1
ATOM 6861 C C . ALA A 1 871 ? 25.254 -10.714 -12.452 1.00 91.50 871 ALA A C 1
ATOM 6863 O O . ALA A 1 871 ? 25.948 -10.237 -11.553 1.00 91.50 871 ALA A O 1
ATOM 6864 N N . ALA A 1 872 ? 25.776 -11.131 -13.613 1.00 90.31 872 ALA A N 1
ATOM 6865 C CA . ALA A 1 872 ? 27.207 -11.077 -13.931 1.00 90.31 872 ALA A CA 1
ATOM 6866 C C . ALA A 1 872 ? 27.745 -9.645 -14.083 1.00 90.31 872 ALA A C 1
ATOM 6868 O O . ALA A 1 872 ? 28.857 -9.356 -13.655 1.00 90.31 872 ALA A O 1
ATOM 6869 N N . LEU A 1 873 ? 26.954 -8.738 -14.663 1.00 91.31 873 LEU A N 1
ATOM 6870 C CA . LEU A 1 873 ? 27.322 -7.327 -14.808 1.00 91.31 873 LEU A CA 1
ATOM 6871 C C . LEU A 1 873 ? 27.312 -6.584 -13.465 1.00 91.31 873 LEU A C 1
ATOM 6873 O O . LEU A 1 873 ? 28.078 -5.639 -13.293 1.00 91.31 873 LEU A O 1
ATOM 6877 N N . ARG A 1 874 ? 26.472 -7.000 -12.504 1.00 91.62 874 ARG A N 1
ATOM 6878 C CA . ARG A 1 874 ? 26.407 -6.366 -11.177 1.00 91.62 874 ARG A CA 1
ATOM 6879 C C . ARG A 1 874 ? 27.422 -6.914 -10.166 1.00 91.62 874 ARG A C 1
ATOM 6881 O O . ARG A 1 874 ? 27.744 -6.198 -9.216 1.00 91.62 874 ARG A O 1
ATOM 6888 N N . PHE A 1 875 ? 27.909 -8.145 -10.326 1.00 89.81 875 PHE A N 1
ATOM 6889 C CA . PHE A 1 875 ? 28.811 -8.784 -9.361 1.00 89.81 875 PHE A CA 1
ATOM 6890 C C . PHE A 1 875 ? 29.985 -9.493 -10.047 1.00 89.81 875 PHE A C 1
ATOM 6892 O O . PHE A 1 875 ? 29.826 -10.580 -10.593 1.00 89.81 875 PHE A O 1
ATOM 6899 N N . GLU A 1 876 ? 31.195 -8.942 -9.901 1.00 82.38 876 GLU A N 1
ATOM 6900 C CA . GLU A 1 876 ? 32.447 -9.536 -10.412 1.00 82.38 876 GLU A CA 1
ATOM 6901 C C . GLU A 1 876 ? 32.693 -10.971 -9.901 1.00 82.38 876 GLU A C 1
ATOM 6903 O O . GLU A 1 876 ? 33.324 -11.780 -10.574 1.00 82.38 876 GLU A O 1
ATOM 6908 N N . GLY A 1 877 ? 32.166 -11.304 -8.716 1.00 78.31 877 GLY A N 1
ATOM 6909 C CA . GLY A 1 877 ? 32.228 -12.639 -8.114 1.00 78.31 877 GLY A CA 1
ATOM 6910 C C . GLY A 1 877 ? 31.150 -13.628 -8.582 1.00 78.31 877 GLY A C 1
ATOM 6911 O O . GLY A 1 877 ? 30.943 -14.636 -7.907 1.00 78.31 877 GLY A O 1
ATOM 6912 N N . PHE A 1 878 ? 30.417 -13.347 -9.666 1.00 87.25 878 PHE A N 1
ATOM 6913 C CA . PHE A 1 878 ? 29.389 -14.243 -10.206 1.00 87.25 878 PHE A CA 1
ATOM 6914 C C . PHE A 1 878 ? 29.864 -14.973 -11.475 1.00 87.25 878 PHE A C 1
ATOM 6916 O O . PHE A 1 878 ? 29.944 -14.395 -12.559 1.00 87.25 878 PHE A O 1
ATOM 6923 N N . GLU A 1 879 ? 30.141 -16.275 -11.351 1.00 78.56 879 GLU A N 1
ATOM 6924 C CA . GLU A 1 879 ? 30.628 -17.130 -12.445 1.00 78.56 879 GLU A CA 1
ATOM 6925 C C . GLU A 1 879 ? 29.541 -17.448 -13.495 1.00 78.56 879 GLU A C 1
ATOM 6927 O O . GLU A 1 879 ? 28.924 -18.517 -13.511 1.00 78.56 879 GLU A O 1
ATOM 6932 N N . TYR A 1 880 ? 29.319 -16.518 -14.424 1.00 82.56 880 TYR A N 1
ATOM 6933 C CA . TYR A 1 880 ? 28.488 -16.742 -15.607 1.00 82.56 880 TYR A CA 1
ATOM 6934 C C . TYR A 1 880 ? 29.275 -17.429 -16.732 1.00 82.56 880 TYR A C 1
ATOM 6936 O O . TYR A 1 880 ? 30.291 -16.922 -17.207 1.00 82.56 880 TYR A O 1
ATOM 6944 N N . SER A 1 881 ? 28.758 -18.559 -17.225 1.00 83.56 881 SER A N 1
ATOM 6945 C CA . SER A 1 881 ? 29.265 -19.214 -18.433 1.00 83.56 881 SER A CA 1
ATOM 6946 C C . SER A 1 881 ? 28.135 -19.735 -19.325 1.00 83.56 881 SER A C 1
ATOM 6948 O O . SER A 1 881 ? 27.030 -20.041 -18.870 1.00 83.56 881 SER A O 1
ATOM 6950 N N . THR A 1 882 ? 28.432 -19.910 -20.615 1.00 82.62 882 THR A N 1
ATOM 6951 C CA . THR A 1 882 ? 27.514 -20.530 -21.587 1.00 82.62 882 THR A CA 1
ATOM 6952 C C . THR A 1 882 ? 27.246 -22.012 -21.305 1.00 82.62 882 THR A C 1
ATOM 6954 O O . THR A 1 882 ? 26.242 -22.540 -21.782 1.00 82.62 882 THR A O 1
ATOM 6957 N N . LYS A 1 883 ? 28.100 -22.678 -20.513 1.00 85.19 883 LYS A N 1
ATOM 6958 C CA . LYS A 1 883 ? 27.876 -24.041 -20.008 1.00 85.19 883 LYS A CA 1
ATOM 6959 C C . LYS A 1 883 ? 26.840 -24.032 -18.881 1.00 85.19 883 LYS A C 1
ATOM 6961 O O . LYS A 1 883 ? 25.840 -24.732 -18.992 1.00 85.19 883 LYS A O 1
ATOM 6966 N N . THR A 1 884 ? 27.012 -23.152 -17.891 1.00 83.50 884 THR A N 1
ATOM 6967 C CA . THR A 1 884 ? 26.083 -22.966 -16.760 1.00 83.50 884 THR A CA 1
ATOM 6968 C C . THR A 1 884 ? 24.659 -22.659 -17.239 1.00 83.50 884 THR A C 1
ATOM 6970 O O . THR A 1 884 ? 23.694 -23.204 -16.713 1.00 83.50 884 THR A O 1
ATOM 6973 N N . LEU A 1 885 ? 24.518 -21.831 -18.285 1.00 90.50 885 LEU A N 1
ATOM 6974 C CA . LEU A 1 885 ? 23.221 -21.539 -18.906 1.00 90.50 885 LEU A CA 1
ATOM 6975 C C . LEU A 1 885 ? 22.536 -22.801 -19.460 1.00 90.50 885 LEU A C 1
ATOM 6977 O O . LEU A 1 885 ? 21.342 -22.980 -19.238 1.00 90.50 885 LEU A O 1
ATOM 6981 N N . LYS A 1 886 ? 23.265 -23.669 -20.176 1.00 90.62 886 LYS A N 1
ATOM 6982 C CA . LYS A 1 886 ? 22.699 -24.917 -20.719 1.00 90.62 886 LYS A CA 1
ATOM 6983 C C . LYS A 1 886 ? 22.294 -25.878 -19.606 1.00 90.62 886 LYS A C 1
ATOM 6985 O O . LYS A 1 886 ? 21.189 -26.405 -19.637 1.00 90.62 886 LYS A O 1
ATOM 6990 N N . GLU A 1 887 ? 23.153 -26.033 -18.602 1.00 91.00 887 GLU A N 1
ATOM 6991 C CA . GLU A 1 887 ? 22.911 -26.907 -17.451 1.00 91.00 887 GLU A CA 1
ATOM 6992 C C . GLU A 1 887 ? 21.664 -26.485 -16.660 1.00 91.00 887 GLU A C 1
ATOM 6994 O O . GLU A 1 887 ? 20.864 -27.344 -16.292 1.00 91.00 887 GLU A O 1
ATOM 6999 N N . GLU A 1 888 ? 21.431 -25.180 -16.462 1.00 91.12 888 GLU A N 1
ATOM 7000 C CA . GLU A 1 888 ? 20.177 -24.689 -15.872 1.00 91.12 888 GLU A CA 1
ATOM 7001 C C . GLU A 1 888 ? 18.965 -24.901 -16.799 1.00 91.12 888 GLU A C 1
ATOM 7003 O O . GLU A 1 888 ? 17.905 -25.284 -16.310 1.00 91.12 888 GLU A O 1
ATOM 7008 N N . VAL A 1 889 ? 19.081 -24.712 -18.120 1.00 93.62 889 VAL A N 1
ATOM 7009 C CA . VAL A 1 889 ? 17.953 -24.941 -19.051 1.00 93.62 889 VAL A CA 1
ATOM 7010 C C . VAL A 1 889 ? 17.535 -26.418 -19.075 1.00 93.62 889 VAL A C 1
ATOM 7012 O O . VAL A 1 889 ? 16.365 -26.707 -18.835 1.00 93.62 889 VAL A O 1
ATOM 7015 N N . GLU A 1 890 ? 18.472 -27.354 -19.255 1.00 93.56 890 GLU A N 1
ATOM 7016 C CA . GLU A 1 890 ? 18.208 -28.810 -19.257 1.00 93.56 890 GLU A CA 1
ATOM 7017 C C . GLU A 1 890 ? 17.671 -29.331 -17.907 1.00 93.56 890 GLU A C 1
ATOM 7019 O O . GLU A 1 890 ? 16.995 -30.361 -17.828 1.00 93.56 890 GLU A O 1
ATOM 7024 N N . LYS A 1 891 ? 18.006 -28.640 -16.812 1.00 93.94 891 LYS A N 1
ATOM 7025 C CA . LYS A 1 891 ? 17.511 -28.904 -15.454 1.00 93.94 891 LYS A CA 1
ATOM 7026 C C . LYS A 1 891 ? 16.083 -28.389 -15.272 1.00 93.94 891 LYS A C 1
ATOM 7028 O O . LYS A 1 891 ? 15.243 -29.113 -14.738 1.00 93.94 891 LYS A O 1
ATOM 7033 N N . TYR A 1 892 ? 15.788 -27.173 -15.732 1.00 94.81 892 TYR A N 1
ATOM 7034 C CA . TYR A 1 892 ? 14.444 -26.598 -15.649 1.00 94.81 892 TYR A CA 1
ATOM 7035 C C . TYR A 1 892 ? 13.458 -27.212 -16.651 1.00 94.81 892 TYR A C 1
ATOM 7037 O O . TYR A 1 892 ? 12.273 -27.256 -16.344 1.00 94.81 892 TYR A O 1
ATOM 7045 N N . GLU A 1 893 ? 13.924 -27.786 -17.762 1.00 94.25 893 GLU A N 1
ATOM 7046 C CA . GLU A 1 893 ? 13.111 -28.601 -18.680 1.00 94.25 893 GLU A CA 1
ATOM 7047 C C . GLU A 1 893 ? 12.509 -29.829 -17.970 1.00 94.25 893 GLU A C 1
ATOM 7049 O O . GLU A 1 893 ? 11.294 -30.025 -17.959 1.00 94.25 893 GLU A O 1
ATOM 7054 N N . LYS A 1 894 ? 13.342 -30.592 -17.249 1.00 94.94 894 LYS A N 1
ATOM 7055 C CA . LYS A 1 894 ? 12.910 -31.747 -16.433 1.00 94.94 894 LYS A CA 1
ATOM 7056 C C . LYS A 1 894 ? 11.985 -31.331 -15.285 1.00 94.94 894 LYS A C 1
ATOM 7058 O O . LYS A 1 894 ? 11.067 -32.063 -14.916 1.00 94.94 894 LYS A O 1
ATOM 7063 N N . PHE A 1 895 ? 12.196 -30.140 -14.719 1.00 95.00 895 PHE A N 1
ATOM 7064 C CA . PHE A 1 895 ? 11.269 -29.573 -13.740 1.00 95.00 895 PHE A CA 1
ATOM 7065 C C . PHE A 1 895 ? 9.958 -29.083 -14.366 1.00 95.00 895 PHE A C 1
ATOM 7067 O O . PHE A 1 895 ? 8.939 -29.160 -13.689 1.00 95.00 895 PHE A O 1
ATOM 7074 N N . ALA A 1 896 ? 9.940 -28.621 -15.619 1.00 94.19 896 ALA A N 1
ATOM 7075 C CA . ALA A 1 896 ? 8.720 -28.217 -16.317 1.00 94.19 896 ALA A CA 1
ATOM 7076 C C . ALA A 1 896 ? 7.785 -29.415 -16.542 1.00 94.19 896 ALA A C 1
ATOM 7078 O O . ALA A 1 896 ? 6.595 -29.321 -16.239 1.00 94.19 896 ALA A O 1
ATOM 7079 N N . GLU A 1 897 ? 8.337 -30.556 -16.973 1.00 93.44 897 GLU A N 1
ATOM 7080 C CA . GLU A 1 897 ? 7.605 -31.823 -17.094 1.00 93.44 897 GLU A CA 1
ATOM 7081 C C . GLU A 1 897 ? 7.015 -32.259 -15.740 1.00 93.44 897 GLU A C 1
ATOM 7083 O O . GLU A 1 897 ? 5.798 -32.416 -15.621 1.00 93.44 897 GLU A O 1
ATOM 7088 N N . ARG A 1 898 ? 7.843 -32.356 -14.683 1.00 94.00 898 ARG A N 1
ATOM 7089 C CA . ARG A 1 898 ? 7.372 -32.756 -13.339 1.00 94.00 898 ARG A CA 1
ATOM 7090 C C . ARG A 1 898 ? 6.381 -31.753 -12.727 1.00 94.00 898 ARG A C 1
ATOM 7092 O O . ARG A 1 898 ? 5.515 -32.156 -11.954 1.00 94.00 898 ARG A O 1
ATOM 7099 N N . LEU A 1 899 ? 6.490 -30.457 -13.039 1.00 94.69 899 LEU A N 1
ATOM 7100 C CA . LEU A 1 899 ? 5.595 -29.425 -12.502 1.00 94.69 899 LEU A CA 1
ATOM 7101 C C . LEU A 1 899 ? 4.261 -29.355 -13.252 1.00 94.69 899 LEU A C 1
ATOM 7103 O O . LEU A 1 899 ? 3.275 -28.936 -12.653 1.00 94.69 899 LEU A O 1
ATOM 7107 N N . GLY A 1 900 ? 4.209 -29.764 -14.524 1.00 92.38 900 GLY A N 1
ATOM 7108 C CA . GLY A 1 900 ? 3.049 -29.632 -15.415 1.00 92.38 900 GLY A CA 1
ATOM 7109 C C . GLY A 1 900 ? 1.677 -29.888 -14.764 1.00 92.38 900 GLY A C 1
ATOM 7110 O O . GLY A 1 900 ? 0.834 -28.988 -14.831 1.00 92.38 900 GLY A O 1
ATOM 7111 N N . PRO A 1 901 ? 1.458 -31.032 -14.078 1.00 93.44 901 PRO A N 1
ATOM 7112 C CA . PRO A 1 901 ? 0.189 -31.362 -13.414 1.00 93.44 901 PRO A CA 1
ATOM 7113 C C . PRO A 1 901 ? -0.234 -30.399 -12.292 1.00 93.44 901 PRO A C 1
ATOM 7115 O O . PRO A 1 901 ? -1.418 -30.296 -11.985 1.00 93.44 901 PRO A O 1
ATOM 7118 N N . TYR A 1 902 ? 0.718 -29.687 -11.684 1.00 95.50 902 TYR A N 1
ATOM 7119 C CA . TYR A 1 902 ? 0.481 -28.750 -10.585 1.00 95.50 902 TYR A CA 1
ATOM 7120 C C . TYR A 1 902 ? 0.122 -27.333 -11.082 1.00 95.50 902 TYR A C 1
ATOM 7122 O O . TYR A 1 902 ? -0.462 -26.551 -10.329 1.00 95.50 902 TYR A O 1
ATOM 7130 N N . ILE A 1 903 ? 0.470 -26.961 -12.326 1.00 96.56 903 ILE A N 1
ATOM 7131 C CA . ILE A 1 903 ? 0.359 -25.572 -12.820 1.00 96.56 903 ILE A CA 1
ATOM 7132 C C . ILE A 1 903 ? -1.092 -25.212 -13.169 1.00 96.56 903 ILE A C 1
ATOM 7134 O O . ILE A 1 903 ? -1.620 -25.624 -14.205 1.00 96.56 903 ILE A O 1
ATOM 7138 N N . THR A 1 904 ? -1.699 -24.343 -12.361 1.00 95.56 904 THR A N 1
ATOM 7139 C CA . THR A 1 904 ? -3.098 -23.898 -12.494 1.00 95.56 904 THR A CA 1
ATOM 7140 C C . THR A 1 904 ? -3.187 -22.369 -12.482 1.00 95.56 904 THR A C 1
ATOM 7142 O O . THR A 1 904 ? -2.403 -21.713 -11.795 1.00 95.56 904 THR A O 1
ATOM 7145 N N . ASP A 1 905 ? -4.168 -21.782 -13.183 1.00 97.31 905 ASP A N 1
ATOM 7146 C CA . ASP A 1 905 ? -4.528 -20.375 -12.950 1.00 97.31 905 ASP A CA 1
ATOM 7147 C C . ASP A 1 905 ? -5.219 -20.257 -11.585 1.00 97.31 905 ASP A C 1
ATOM 7149 O O . ASP A 1 905 ? -6.421 -20.502 -11.424 1.00 97.31 905 ASP A O 1
ATOM 7153 N N . THR A 1 906 ? -4.429 -19.903 -10.574 1.00 96.69 906 THR A N 1
ATOM 7154 C CA . THR A 1 906 ? -4.915 -19.759 -9.201 1.00 96.69 906 THR A CA 1
ATOM 7155 C C . THR A 1 906 ? -5.877 -18.590 -9.047 1.00 96.69 906 THR A C 1
ATOM 7157 O O . THR A 1 906 ? -6.746 -18.653 -8.186 1.00 96.69 906 THR A O 1
ATOM 7160 N N . VAL A 1 907 ? -5.771 -17.536 -9.862 1.00 97.25 907 VAL A N 1
ATOM 7161 C CA . VAL A 1 907 ? -6.672 -16.378 -9.758 1.00 97.25 907 VAL A CA 1
ATOM 7162 C C . VAL A 1 907 ? -8.077 -16.785 -10.200 1.00 97.25 907 VAL A C 1
ATOM 7164 O O . VAL A 1 907 ? -9.052 -16.463 -9.516 1.00 97.25 907 VAL A O 1
ATOM 7167 N N . HIS A 1 908 ? -8.190 -17.566 -11.279 1.00 97.62 908 HIS A N 1
ATOM 7168 C CA . HIS A 1 908 ? -9.461 -18.165 -11.680 1.00 97.62 908 HIS A CA 1
ATOM 7169 C C . HIS A 1 908 ? -9.962 -19.173 -10.635 1.00 97.62 908 HIS A C 1
ATOM 7171 O O . HIS A 1 908 ? -11.086 -19.037 -10.152 1.00 97.62 908 HIS A O 1
ATOM 7177 N N . PHE A 1 909 ? -9.126 -20.139 -10.230 1.00 97.81 909 PHE A N 1
ATOM 7178 C CA . PHE A 1 909 ? -9.506 -21.192 -9.278 1.00 97.81 909 PHE A CA 1
ATOM 7179 C C . PHE A 1 909 ? -10.005 -20.641 -7.932 1.00 97.81 909 PHE A C 1
ATOM 7181 O O . PHE A 1 909 ? -11.031 -21.099 -7.423 1.00 97.81 909 PHE A O 1
ATOM 7188 N N . MET A 1 910 ? -9.316 -19.646 -7.361 1.00 97.31 910 MET A N 1
ATOM 7189 C CA . MET A 1 910 ? -9.689 -19.061 -6.070 1.00 97.31 910 MET A CA 1
ATOM 7190 C C . MET A 1 910 ? -11.007 -18.289 -6.171 1.00 97.31 910 MET A C 1
ATOM 7192 O O . MET A 1 910 ? -11.914 -18.538 -5.380 1.00 97.31 910 MET A O 1
ATOM 7196 N N . ASN A 1 911 ? -11.173 -17.418 -7.173 1.00 97.44 911 ASN A N 1
ATOM 7197 C CA . ASN A 1 911 ? -12.417 -16.655 -7.338 1.00 97.44 911 ASN A CA 1
ATOM 7198 C C . ASN A 1 911 ? -13.612 -17.551 -7.715 1.00 97.44 911 ASN A C 1
ATOM 7200 O O . ASN A 1 911 ? -14.708 -17.360 -7.189 1.00 97.44 911 ASN A O 1
ATOM 7204 N N . GLN A 1 912 ? -13.411 -18.577 -8.549 1.00 97.50 912 GLN A N 1
ATOM 7205 C CA . GLN A 1 912 ? -14.447 -19.571 -8.846 1.00 97.50 912 GLN A CA 1
ATOM 7206 C C . GLN A 1 912 ? -14.824 -20.383 -7.595 1.00 97.50 912 GLN A C 1
ATOM 7208 O O . GLN A 1 912 ? -16.003 -20.644 -7.368 1.00 97.50 912 GLN A O 1
ATOM 7213 N N . SER A 1 913 ? -13.852 -20.732 -6.748 1.00 97.31 913 SER A N 1
ATOM 7214 C CA . SER A 1 913 ? -14.104 -21.427 -5.479 1.00 97.31 913 SER A CA 1
ATOM 7215 C C . SER A 1 913 ? -14.863 -20.558 -4.471 1.00 97.31 913 SER A C 1
ATOM 7217 O O . SER A 1 913 ? -15.757 -21.067 -3.794 1.00 97.31 913 SER A O 1
ATOM 7219 N N . ILE A 1 914 ? -14.592 -19.245 -4.431 1.00 96.25 914 ILE A N 1
ATOM 7220 C CA . ILE A 1 914 ? -15.385 -18.283 -3.648 1.00 96.25 914 ILE A CA 1
ATOM 7221 C C . ILE A 1 914 ? -16.844 -18.279 -4.131 1.00 96.25 914 ILE A C 1
ATOM 7223 O O . ILE A 1 914 ? -17.753 -18.437 -3.318 1.00 96.25 914 ILE A O 1
ATOM 7227 N N . LEU A 1 915 ? -17.079 -18.190 -5.446 1.00 95.88 915 LEU A N 1
ATOM 7228 C CA . LEU A 1 915 ? -18.428 -18.239 -6.037 1.00 95.88 915 LEU A CA 1
ATOM 7229 C C . LEU A 1 915 ? -19.151 -19.582 -5.806 1.00 95.88 915 LEU A C 1
ATOM 7231 O O . LEU A 1 915 ? -20.378 -19.619 -5.753 1.00 95.88 915 LEU A O 1
ATOM 7235 N N . GLN A 1 916 ? -18.407 -20.678 -5.633 1.00 96.75 916 GLN A N 1
ATOM 7236 C CA . GLN A 1 916 ? -18.930 -22.004 -5.272 1.00 96.75 916 GLN A CA 1
ATOM 7237 C C . GLN A 1 916 ? -19.213 -22.171 -3.763 1.00 96.75 916 GLN A C 1
ATOM 7239 O O . GLN A 1 916 ? -19.568 -23.267 -3.338 1.00 96.75 916 GLN A O 1
ATOM 7244 N N . ASN A 1 917 ? -19.077 -21.114 -2.951 1.00 95.56 917 ASN A N 1
ATOM 7245 C CA . ASN A 1 917 ? -19.212 -21.133 -1.486 1.00 95.56 917 ASN A CA 1
ATOM 7246 C C . ASN A 1 917 ? -18.213 -22.054 -0.747 1.00 95.56 917 ASN A C 1
ATOM 7248 O O . ASN A 1 917 ? -18.435 -22.388 0.417 1.00 95.56 917 ASN A O 1
ATOM 7252 N N . LYS A 1 918 ? -17.095 -22.441 -1.383 1.00 96.38 918 LYS A N 1
ATOM 7253 C CA . LYS A 1 918 ? -16.026 -23.218 -0.725 1.00 96.38 918 LYS A CA 1
ATOM 7254 C C . LYS A 1 918 ? -15.331 -22.380 0.344 1.00 96.38 918 LYS A C 1
ATOM 7256 O O . LYS A 1 918 ? -15.109 -21.182 0.137 1.00 96.38 918 LYS A O 1
ATOM 7261 N N . LYS A 1 919 ? -14.950 -23.012 1.455 1.00 96.75 919 LYS A N 1
ATOM 7262 C CA . LYS A 1 919 ? -14.186 -22.386 2.536 1.00 96.75 919 LYS A CA 1
ATOM 7263 C C . LYS A 1 919 ? -12.692 -22.334 2.190 1.00 96.75 919 LYS A C 1
ATOM 7265 O O . LYS A 1 919 ? -12.074 -23.354 1.890 1.00 96.75 919 LYS A O 1
ATOM 7270 N N . ILE A 1 920 ? -12.111 -21.139 2.282 1.00 97.75 920 ILE A N 1
ATOM 7271 C CA . ILE A 1 920 ? -10.700 -20.832 2.012 1.00 97.75 920 ILE A CA 1
ATOM 7272 C C . ILE A 1 920 ? -10.030 -20.300 3.284 1.00 97.75 920 ILE A C 1
ATOM 7274 O O . ILE A 1 920 ? -10.520 -19.354 3.898 1.00 97.75 920 ILE A O 1
ATOM 7278 N N . LEU A 1 921 ? -8.885 -20.876 3.648 1.00 97.75 921 LEU A N 1
ATOM 7279 C CA . LEU A 1 921 ? -8.019 -20.395 4.724 1.00 97.75 921 LEU A CA 1
ATOM 7280 C C . LEU A 1 921 ? -6.696 -19.896 4.142 1.00 97.75 921 LEU A C 1
ATOM 7282 O O . LEU A 1 921 ? -6.007 -20.631 3.435 1.00 97.75 921 LEU A O 1
ATOM 7286 N N . VAL A 1 922 ? -6.318 -18.657 4.443 1.00 97.75 922 VAL A N 1
ATOM 7287 C CA . VAL A 1 922 ? -5.075 -18.060 3.944 1.00 97.75 922 VAL A CA 1
ATOM 7288 C C . VAL A 1 922 ? -3.943 -18.208 4.960 1.00 97.75 922 VAL A C 1
ATOM 7290 O O . VAL A 1 922 ? -4.061 -17.770 6.103 1.00 97.75 922 VAL A O 1
ATOM 7293 N N . GLU A 1 923 ? -2.821 -18.781 4.528 1.00 95.81 923 GLU A N 1
ATOM 7294 C CA . GLU A 1 923 ? -1.572 -18.852 5.291 1.00 95.81 923 GLU A CA 1
ATOM 7295 C C . GLU A 1 923 ? -0.682 -17.637 4.979 1.00 95.81 923 GLU A C 1
ATOM 7297 O O . GLU A 1 923 ? -0.156 -17.501 3.869 1.00 95.81 923 GLU A O 1
ATOM 7302 N N . GLY A 1 924 ? -0.459 -16.775 5.976 1.00 92.00 924 GLY A N 1
ATOM 7303 C CA . GLY A 1 924 ? 0.578 -15.745 5.923 1.00 92.00 924 GLY A CA 1
ATOM 7304 C C . GLY A 1 924 ? 1.974 -16.356 6.074 1.00 92.00 924 GLY A C 1
ATOM 7305 O O . GLY A 1 924 ? 2.259 -17.025 7.065 1.00 92.00 924 GLY A O 1
ATOM 7306 N N . GLY A 1 925 ? 2.869 -16.115 5.111 1.00 83.44 925 GLY A N 1
ATOM 7307 C CA . GLY A 1 925 ? 4.209 -16.720 5.109 1.00 83.44 925 GLY A CA 1
ATOM 7308 C C . GLY A 1 925 ? 5.144 -16.213 6.219 1.00 83.44 925 GLY A C 1
ATOM 7309 O O . GLY A 1 925 ? 5.977 -16.968 6.713 1.00 83.44 925 GLY A O 1
ATOM 7310 N N . GLN A 1 926 ? 5.012 -14.947 6.630 1.00 90.75 926 GLN A N 1
ATOM 7311 C CA . GLN A 1 926 ? 5.790 -14.333 7.719 1.00 90.75 926 GLN A CA 1
ATOM 7312 C C . GLN A 1 926 ? 4.873 -13.462 8.603 1.00 90.75 926 GLN A C 1
ATOM 7314 O O . GLN A 1 926 ? 3.791 -13.918 8.975 1.00 90.75 926 GLN A O 1
ATOM 7319 N N . ALA A 1 927 ? 5.297 -12.271 9.023 1.00 93.81 927 ALA A N 1
ATOM 7320 C CA . ALA A 1 927 ? 4.589 -11.452 10.005 1.00 93.81 927 ALA A CA 1
ATOM 7321 C C . ALA A 1 927 ? 4.732 -9.954 9.706 1.00 93.81 927 ALA A C 1
ATOM 7323 O O . ALA A 1 927 ? 5.692 -9.552 9.052 1.00 93.81 927 ALA A O 1
ATOM 7324 N N . THR A 1 928 ? 3.780 -9.142 10.169 1.00 95.75 928 THR A N 1
ATOM 7325 C CA . THR A 1 928 ? 3.627 -7.745 9.715 1.00 95.75 928 THR A CA 1
ATOM 7326 C C . THR A 1 928 ? 4.798 -6.841 10.108 1.00 95.75 928 THR A C 1
ATOM 7328 O O . THR A 1 928 ? 5.154 -5.962 9.335 1.00 95.75 928 THR A O 1
ATOM 7331 N N . MET A 1 929 ? 5.488 -7.083 11.230 1.00 95.38 929 MET A N 1
ATOM 7332 C CA . MET A 1 929 ? 6.668 -6.272 11.588 1.00 95.38 929 MET A CA 1
ATOM 7333 C C . MET A 1 929 ? 7.918 -6.609 10.743 1.00 95.38 929 MET A C 1
ATOM 7335 O O . MET A 1 929 ? 8.978 -6.003 10.920 1.00 95.38 929 MET A O 1
ATOM 7339 N N . LEU A 1 930 ? 7.792 -7.566 9.814 1.00 93.81 930 LEU A N 1
ATOM 7340 C CA . LEU A 1 930 ? 8.729 -7.859 8.726 1.00 93.81 930 LEU A CA 1
ATOM 7341 C C . LEU A 1 930 ? 8.159 -7.490 7.342 1.00 93.81 930 LEU A C 1
ATOM 7343 O O . LEU A 1 930 ? 8.762 -7.876 6.346 1.00 93.81 930 LEU A O 1
ATOM 7347 N N . ASP A 1 931 ? 7.019 -6.802 7.249 1.00 95.38 931 ASP A N 1
ATOM 7348 C CA . ASP A 1 931 ? 6.475 -6.323 5.972 1.00 95.38 931 ASP A CA 1
ATOM 7349 C C . ASP A 1 931 ? 7.410 -5.292 5.325 1.00 95.38 931 ASP A C 1
ATOM 7351 O O . ASP A 1 931 ? 8.065 -4.524 6.029 1.00 95.38 931 ASP A O 1
ATOM 7355 N N . ILE A 1 932 ? 7.494 -5.294 3.994 1.00 95.44 932 ILE A N 1
ATOM 7356 C CA . ILE A 1 932 ? 8.356 -4.378 3.241 1.00 95.44 932 ILE A CA 1
ATOM 7357 C C . ILE A 1 932 ? 7.979 -2.906 3.471 1.00 95.44 932 ILE A C 1
ATOM 7359 O O . ILE A 1 932 ? 8.877 -2.071 3.552 1.00 95.44 932 ILE A O 1
ATOM 7363 N N . AS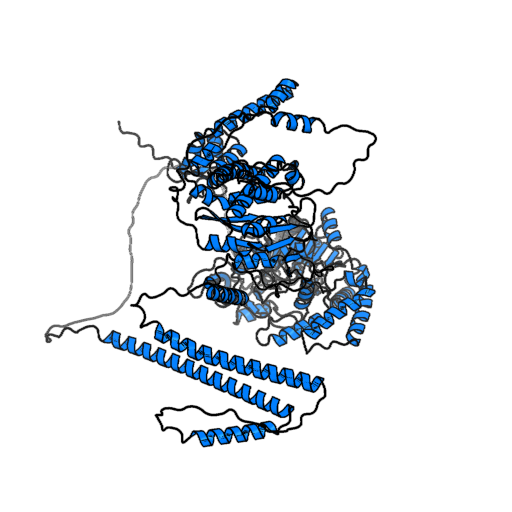P A 1 933 ? 6.683 -2.616 3.647 1.00 95.44 933 ASP A N 1
ATOM 7364 C CA . ASP A 1 933 ? 6.156 -1.256 3.839 1.00 95.44 933 ASP A CA 1
ATOM 7365 C C . ASP A 1 933 ? 5.909 -0.906 5.320 1.00 95.44 933 ASP A C 1
ATOM 7367 O O . ASP A 1 933 ? 6.081 0.240 5.731 1.00 95.44 933 ASP A O 1
ATOM 7371 N N . PHE A 1 934 ? 5.493 -1.888 6.134 1.00 95.44 934 PHE A N 1
ATOM 7372 C CA . PHE A 1 934 ? 5.042 -1.676 7.525 1.00 95.44 934 PHE A CA 1
ATOM 7373 C C . PHE A 1 934 ? 5.975 -2.257 8.601 1.00 95.44 934 PHE A C 1
ATOM 7375 O O . PHE A 1 934 ? 5.684 -2.171 9.795 1.00 95.44 934 PHE A O 1
ATOM 7382 N N . GLY A 1 935 ? 7.065 -2.911 8.204 1.00 93.38 935 GLY A N 1
ATOM 7383 C CA . GLY A 1 935 ? 8.032 -3.498 9.125 1.00 93.38 935 GLY A CA 1
ATOM 7384 C C . GLY A 1 935 ? 9.147 -2.537 9.541 1.00 93.38 935 GLY A C 1
ATOM 7385 O O . GLY A 1 935 ? 9.170 -1.359 9.199 1.00 93.38 935 GLY A O 1
ATOM 7386 N N . THR A 1 936 ? 10.132 -3.065 10.269 1.00 93.00 936 THR A N 1
ATOM 7387 C CA . THR A 1 936 ? 11.339 -2.325 10.685 1.00 93.00 936 THR A CA 1
ATOM 7388 C C . THR A 1 936 ? 12.334 -2.136 9.525 1.00 93.00 936 THR A C 1
ATOM 7390 O O . THR A 1 936 ? 13.432 -2.694 9.566 1.00 93.00 936 THR A O 1
ATOM 7393 N N . TYR A 1 937 ? 11.939 -1.440 8.452 1.00 92.62 937 TYR A N 1
ATOM 7394 C CA . TYR A 1 937 ? 12.718 -1.290 7.210 1.00 92.62 937 TYR A CA 1
ATOM 7395 C C . TYR A 1 937 ? 14.098 -0.640 7.457 1.00 92.62 937 TYR A C 1
ATOM 7397 O O . TYR A 1 937 ? 14.143 0.381 8.136 1.00 92.62 937 TYR A O 1
ATOM 7405 N N . PRO A 1 938 ? 15.221 -1.166 6.909 1.00 90.88 938 PRO A N 1
ATOM 7406 C CA . PRO A 1 938 ? 15.318 -2.224 5.895 1.00 90.88 938 PRO A CA 1
ATOM 7407 C C . PRO A 1 938 ? 15.440 -3.651 6.461 1.00 90.88 938 PRO A C 1
ATOM 7409 O O . PRO A 1 938 ? 15.625 -4.601 5.702 1.00 90.88 938 PRO A O 1
ATOM 7412 N N . PHE A 1 939 ? 15.326 -3.844 7.777 1.00 90.62 939 PHE A N 1
ATOM 7413 C CA . PHE A 1 939 ? 15.403 -5.155 8.436 1.00 90.62 939 PHE A CA 1
ATOM 7414 C C . PHE A 1 939 ? 14.061 -5.914 8.357 1.00 90.62 939 PHE A C 1
ATOM 7416 O O . PHE A 1 939 ? 13.434 -6.222 9.377 1.00 90.62 939 PHE A O 1
ATOM 7423 N N . VAL A 1 940 ? 13.614 -6.166 7.123 1.00 91.75 940 VAL A N 1
ATOM 7424 C CA . VAL A 1 940 ? 12.296 -6.702 6.729 1.00 91.75 940 VAL A CA 1
ATOM 7425 C C . VAL A 1 940 ? 12.436 -7.758 5.622 1.00 91.75 940 VAL A C 1
ATOM 7427 O O . VAL A 1 940 ? 13.536 -8.028 5.140 1.00 91.75 940 VAL A O 1
ATOM 7430 N N . THR A 1 941 ? 11.334 -8.398 5.220 1.00 91.12 941 THR A N 1
ATOM 7431 C CA . THR A 1 941 ? 11.299 -9.285 4.046 1.00 91.12 941 THR A CA 1
ATOM 7432 C C . THR A 1 941 ? 10.883 -8.513 2.792 1.00 91.12 941 THR A C 1
ATOM 7434 O O . THR A 1 941 ? 10.166 -7.526 2.875 1.00 91.12 941 THR A O 1
ATOM 7437 N N . SER A 1 942 ? 11.295 -8.959 1.603 1.00 92.81 942 SER A N 1
ATOM 7438 C CA . SER A 1 942 ? 10.985 -8.297 0.317 1.00 92.81 942 SER A CA 1
ATOM 7439 C C . SER A 1 942 ? 9.579 -8.621 -0.217 1.00 92.81 942 SER A C 1
ATOM 7441 O O . SER A 1 942 ? 9.370 -8.739 -1.420 1.00 92.81 942 SER A O 1
ATOM 7443 N N . SER A 1 943 ? 8.627 -8.837 0.687 1.00 93.81 943 SER A N 1
ATOM 7444 C CA . SER A 1 943 ? 7.231 -9.189 0.410 1.00 93.81 943 SER A CA 1
ATOM 7445 C C . SER A 1 943 ? 6.342 -8.589 1.500 1.00 93.81 943 SER A C 1
ATOM 7447 O O . SER A 1 943 ? 6.868 -8.116 2.505 1.00 93.81 943 SER A O 1
ATOM 7449 N N . SER A 1 944 ? 5.021 -8.642 1.334 1.00 96.31 944 SER A N 1
ATOM 7450 C CA . SER A 1 944 ? 4.073 -8.052 2.289 1.00 96.31 944 SER A CA 1
ATOM 7451 C C . SER A 1 944 ? 3.301 -9.140 3.058 1.00 96.31 944 SER A C 1
ATOM 7453 O O . SER A 1 944 ? 2.358 -9.704 2.502 1.00 96.31 944 SER A O 1
ATOM 7455 N N . PRO A 1 945 ? 3.670 -9.514 4.303 1.00 95.25 945 PRO A N 1
ATOM 7456 C CA . PRO A 1 945 ? 2.929 -10.481 5.117 1.00 95.25 945 PRO A CA 1
ATOM 7457 C C . PRO A 1 945 ? 1.656 -9.916 5.770 1.00 95.25 945 PRO A C 1
ATOM 7459 O O . PRO A 1 945 ? 0.984 -10.651 6.495 1.00 95.25 945 PRO A O 1
ATOM 7462 N N . SER A 1 946 ? 1.342 -8.637 5.550 1.00 96.50 946 SER A N 1
ATOM 7463 C CA . SER A 1 946 ? 0.080 -7.993 5.930 1.00 96.50 946 SER A CA 1
ATOM 7464 C C . SER A 1 946 ? -1.135 -8.489 5.126 1.00 96.50 946 SER A C 1
ATOM 7466 O O . SER A 1 946 ? -1.021 -9.165 4.099 1.00 96.50 946 SER A O 1
ATOM 7468 N N . ALA A 1 947 ? -2.334 -8.099 5.567 1.00 96.38 947 ALA A N 1
ATOM 7469 C CA . ALA A 1 947 ? -3.612 -8.409 4.925 1.00 96.38 947 ALA A CA 1
ATOM 7470 C C . ALA A 1 947 ? -3.682 -7.979 3.445 1.00 96.38 947 ALA A C 1
ATOM 7472 O O . ALA A 1 947 ? -4.252 -8.698 2.625 1.00 96.38 947 ALA A O 1
ATOM 7473 N N . GLY A 1 948 ? -3.043 -6.865 3.062 1.00 96.38 948 GLY A N 1
ATOM 7474 C CA . GLY A 1 948 ? -2.944 -6.444 1.656 1.00 96.38 948 GLY A CA 1
ATOM 7475 C C . GLY A 1 948 ? -2.203 -7.459 0.773 1.00 96.38 948 GLY A C 1
ATOM 7476 O O . GLY A 1 948 ? -2.556 -7.654 -0.395 1.00 96.38 948 GLY A O 1
ATOM 7477 N N . GLY A 1 949 ? -1.242 -8.185 1.355 1.00 96.62 949 GLY A N 1
ATOM 7478 C CA . GLY A 1 949 ? -0.528 -9.290 0.722 1.00 96.62 949 GLY A CA 1
ATOM 7479 C C . GLY A 1 949 ? -1.417 -10.477 0.345 1.00 96.62 949 GLY A C 1
ATOM 7480 O O . GLY A 1 949 ? -1.090 -11.194 -0.603 1.00 96.62 949 GLY A O 1
ATOM 7481 N N . ILE A 1 950 ? -2.560 -10.668 1.019 1.00 97.38 950 ILE A N 1
ATOM 7482 C CA . ILE A 1 950 ? -3.567 -11.681 0.660 1.00 97.38 950 ILE A CA 1
ATOM 7483 C C . ILE A 1 950 ? -4.186 -11.344 -0.699 1.00 97.38 950 ILE A C 1
ATOM 7485 O O . ILE A 1 950 ? -4.173 -12.175 -1.610 1.00 97.38 950 ILE A O 1
ATOM 7489 N N . CYS A 1 951 ? -4.679 -10.111 -0.850 1.00 97.44 951 CYS A N 1
ATOM 7490 C CA . CYS A 1 951 ? -5.339 -9.634 -2.065 1.00 97.44 951 CYS A CA 1
ATOM 7491 C C . CYS A 1 951 ? -4.402 -9.724 -3.275 1.00 97.44 951 CYS A C 1
ATOM 7493 O O . CYS A 1 951 ? -4.725 -10.361 -4.279 1.00 97.44 951 CYS A O 1
ATOM 7495 N N . THR A 1 952 ? -3.203 -9.143 -3.155 1.00 97.25 952 THR A N 1
ATOM 7496 C CA . THR A 1 952 ? -2.204 -9.116 -4.237 1.00 97.25 952 THR A CA 1
ATOM 7497 C C . THR A 1 952 ? -1.598 -10.492 -4.520 1.00 97.25 952 THR A C 1
ATOM 7499 O O . THR A 1 952 ? -1.195 -10.763 -5.652 1.00 97.25 952 THR A O 1
ATOM 7502 N N . GLY A 1 953 ? -1.544 -11.374 -3.516 1.00 96.62 953 GLY A N 1
ATOM 7503 C CA . GLY A 1 953 ? -0.899 -12.682 -3.607 1.00 96.62 953 GLY A CA 1
ATOM 7504 C C . GLY A 1 953 ? -1.783 -13.837 -4.079 1.00 96.62 953 GLY A C 1
ATOM 7505 O O . GLY A 1 953 ? -1.244 -14.879 -4.454 1.00 96.62 953 GLY A O 1
ATOM 7506 N N . LEU A 1 954 ? -3.110 -13.663 -4.068 1.00 97.38 954 LEU A N 1
ATOM 7507 C CA . LEU A 1 954 ? -4.091 -14.664 -4.522 1.00 97.38 954 LEU A CA 1
ATOM 7508 C C . LEU A 1 954 ? -5.064 -14.146 -5.597 1.00 97.38 954 LEU A C 1
ATOM 7510 O O . LEU A 1 954 ? -5.826 -14.937 -6.152 1.00 97.38 954 LEU A O 1
ATOM 7514 N N . GLY A 1 955 ? -5.076 -12.838 -5.881 1.00 95.94 955 GLY A N 1
ATOM 7515 C CA . GLY A 1 955 ? -6.031 -12.222 -6.807 1.00 95.94 955 GLY A CA 1
ATOM 7516 C C . GLY A 1 955 ? -7.464 -12.171 -6.262 1.00 95.94 955 GLY A C 1
ATOM 7517 O O . GLY A 1 955 ? -8.417 -12.248 -7.034 1.00 95.94 955 GLY A O 1
ATOM 7518 N N . ILE A 1 956 ? -7.619 -12.079 -4.938 1.00 95.75 956 ILE A N 1
ATOM 7519 C CA . ILE A 1 956 ? -8.914 -12.023 -4.240 1.00 95.75 956 ILE A CA 1
ATOM 7520 C C . ILE A 1 956 ? -9.261 -10.559 -3.935 1.00 95.75 956 ILE A C 1
ATOM 7522 O O . ILE A 1 956 ? -8.404 -9.785 -3.508 1.00 95.75 956 ILE A O 1
ATOM 7526 N N . ALA A 1 957 ? -10.523 -10.168 -4.135 1.00 95.62 957 ALA A N 1
ATOM 7527 C CA . ALA A 1 957 ? -10.988 -8.817 -3.821 1.00 95.62 957 ALA A CA 1
ATOM 7528 C C . ALA A 1 957 ? -11.009 -8.565 -2.293 1.00 95.62 957 ALA A C 1
ATOM 7530 O O . ALA A 1 957 ? -11.494 -9.429 -1.562 1.00 95.62 957 ALA A O 1
ATOM 7531 N N . PRO A 1 958 ? -10.604 -7.377 -1.789 1.00 96.06 958 PRO A N 1
ATOM 7532 C CA . PRO A 1 958 ? -10.563 -7.098 -0.346 1.00 96.06 958 PRO A CA 1
ATOM 7533 C C . PRO A 1 958 ? -11.890 -7.360 0.381 1.00 96.06 958 PRO A C 1
ATOM 7535 O O . PRO A 1 958 ? -11.900 -7.951 1.454 1.00 96.06 958 PRO A O 1
ATOM 7538 N N . ARG A 1 959 ? -13.025 -7.013 -0.248 1.00 95.81 959 ARG A N 1
ATOM 7539 C CA . ARG A 1 959 ? -14.386 -7.244 0.283 1.00 95.81 959 ARG A CA 1
ATOM 7540 C C . ARG A 1 959 ? -14.766 -8.718 0.488 1.00 95.81 959 ARG A C 1
ATOM 7542 O O . ARG A 1 959 ? -15.818 -8.990 1.055 1.00 95.81 959 ARG A O 1
ATOM 7549 N N . SER A 1 960 ? -13.989 -9.647 -0.067 1.00 94.50 960 SER A N 1
ATOM 7550 C CA . SER A 1 960 ? -14.218 -11.089 0.045 1.00 94.50 960 SER A CA 1
ATOM 7551 C C . SER A 1 960 ? -13.469 -11.710 1.222 1.00 94.50 960 SER A C 1
ATOM 7553 O O . SER A 1 960 ? -13.758 -12.854 1.551 1.00 94.50 960 SER A O 1
ATOM 7555 N N . ILE A 1 961 ? -12.533 -10.987 1.848 1.00 95.56 961 ILE A N 1
ATOM 7556 C CA . ILE A 1 961 ? -11.843 -11.417 3.068 1.00 95.56 961 ILE A CA 1
ATOM 7557 C C . ILE A 1 961 ? -12.762 -11.154 4.267 1.00 95.56 961 ILE A C 1
ATOM 7559 O O . ILE A 1 961 ? -13.311 -10.061 4.400 1.00 95.56 961 ILE A O 1
ATOM 7563 N N . GLY A 1 962 ? -12.930 -12.160 5.124 1.00 95.50 962 GLY A N 1
ATOM 7564 C CA . GLY A 1 962 ? -13.648 -12.056 6.391 1.00 95.50 962 GLY A CA 1
ATOM 7565 C C . GLY A 1 962 ? -12.691 -12.025 7.581 1.00 95.50 962 GLY A C 1
ATOM 7566 O O . GLY A 1 962 ? -11.997 -11.041 7.820 1.00 95.50 962 GLY A O 1
ATOM 7567 N N . ASP A 1 963 ? -12.676 -13.111 8.348 1.00 96.31 963 ASP A N 1
ATOM 7568 C CA . ASP A 1 963 ? -11.965 -13.211 9.622 1.00 96.31 963 ASP A CA 1
ATOM 7569 C C . ASP A 1 963 ? -10.453 -13.317 9.437 1.00 96.31 963 ASP A C 1
ATOM 7571 O O . ASP A 1 963 ? -9.941 -14.307 8.910 1.00 96.31 963 ASP A O 1
ATOM 7575 N N . LEU A 1 964 ? -9.725 -12.329 9.953 1.00 97.69 964 LEU A N 1
ATOM 7576 C CA . LEU A 1 964 ? -8.271 -12.376 10.056 1.00 97.69 964 LEU A CA 1
ATOM 7577 C C . LEU A 1 964 ? -7.866 -12.647 11.506 1.00 97.69 964 LEU A C 1
ATOM 7579 O O . LEU A 1 964 ? -8.179 -11.870 12.409 1.00 97.69 964 LEU A O 1
ATOM 7583 N N . ILE A 1 965 ? -7.148 -13.750 11.717 1.00 97.56 965 ILE A N 1
ATOM 7584 C CA . ILE A 1 965 ? -6.644 -14.178 13.020 1.00 97.56 965 ILE A CA 1
ATOM 7585 C C . ILE A 1 965 ? -5.182 -13.742 13.147 1.00 97.56 965 ILE A C 1
ATOM 7587 O O . ILE A 1 965 ? -4.313 -14.214 12.405 1.00 97.56 965 ILE A O 1
ATOM 7591 N N . GLY A 1 966 ? -4.910 -12.855 14.103 1.00 97.44 966 GLY A N 1
ATOM 7592 C CA . GLY A 1 966 ? -3.557 -12.410 14.425 1.00 97.44 966 GLY A CA 1
ATOM 7593 C C . GLY A 1 966 ? -2.859 -13.407 15.347 1.00 97.44 966 GLY A C 1
ATOM 7594 O O . GLY A 1 966 ? -3.233 -13.556 16.510 1.00 97.44 966 GLY A O 1
ATOM 7595 N N . VAL A 1 967 ? -1.836 -14.099 14.850 1.00 97.31 967 VAL A N 1
ATOM 7596 C CA . VAL A 1 967 ? -1.018 -15.004 15.666 1.00 97.31 967 VAL A CA 1
ATOM 7597 C C . VAL A 1 967 ? 0.065 -14.199 16.370 1.00 97.31 967 VAL A C 1
ATOM 7599 O O . VAL A 1 967 ? 0.958 -13.648 15.724 1.00 97.31 967 VAL A O 1
ATOM 7602 N N . VAL A 1 968 ? -0.033 -14.152 17.696 1.00 96.75 968 VAL A N 1
ATOM 7603 C CA . VAL A 1 968 ? 0.832 -13.402 18.606 1.00 96.75 968 VAL A CA 1
ATOM 7604 C C . VAL A 1 968 ? 1.466 -14.374 19.595 1.00 96.75 968 VAL A C 1
ATOM 7606 O O . VAL A 1 968 ? 0.774 -15.164 20.226 1.00 96.75 968 VAL A O 1
ATOM 7609 N N . LYS A 1 969 ? 2.786 -14.338 19.754 1.00 95.81 969 LYS A N 1
ATOM 7610 C CA . LYS A 1 969 ? 3.484 -15.123 20.778 1.00 95.81 969 LYS A CA 1
ATOM 7611 C C . LYS A 1 969 ? 3.437 -14.380 22.117 1.00 95.81 969 LYS A C 1
ATOM 7613 O O . LYS A 1 969 ? 3.579 -13.157 22.134 1.00 95.81 969 LYS A O 1
ATOM 7618 N N . ALA A 1 970 ? 3.296 -15.104 23.230 1.00 95.69 970 ALA A N 1
ATOM 7619 C CA . ALA A 1 970 ? 3.237 -14.562 24.600 1.00 95.69 970 ALA A CA 1
ATOM 7620 C C . ALA A 1 970 ? 4.516 -13.817 25.060 1.00 95.69 970 ALA A C 1
ATOM 7622 O O . ALA A 1 970 ? 4.580 -13.249 26.143 1.00 95.69 970 ALA A O 1
ATOM 7623 N N . TYR A 1 971 ? 5.547 -13.804 24.226 1.00 95.31 971 TYR A N 1
ATOM 7624 C CA . TYR A 1 971 ? 6.767 -13.016 24.339 1.00 95.31 971 TYR A CA 1
ATOM 7625 C C . TYR A 1 971 ? 7.245 -12.732 22.908 1.00 95.31 971 TYR A C 1
ATOM 7627 O O . TYR A 1 971 ? 6.879 -13.451 21.976 1.00 95.31 971 TYR A O 1
ATOM 7635 N N . THR A 1 972 ? 8.033 -11.686 22.686 1.00 95.56 972 THR A N 1
ATOM 7636 C CA . THR A 1 972 ? 8.523 -11.372 21.337 1.00 95.56 972 THR A CA 1
ATOM 7637 C C . THR A 1 972 ? 9.785 -12.162 21.003 1.00 95.56 972 THR A C 1
ATOM 7639 O O . THR A 1 972 ? 10.621 -12.462 21.857 1.00 95.56 972 THR A O 1
ATOM 7642 N N . THR A 1 973 ? 9.958 -12.474 19.719 1.00 93.56 973 THR A N 1
ATOM 7643 C CA . THR A 1 973 ? 11.208 -13.031 19.189 1.00 93.56 973 THR A CA 1
ATOM 7644 C C . THR A 1 973 ? 11.525 -12.431 17.838 1.00 93.56 973 THR A C 1
ATOM 7646 O O . THR A 1 973 ? 10.620 -12.324 17.009 1.00 93.56 973 THR A O 1
ATOM 7649 N N . ARG A 1 974 ? 12.800 -12.130 17.588 1.00 90.94 974 ARG A N 1
ATOM 7650 C CA . ARG A 1 974 ? 13.269 -11.524 16.340 1.00 90.94 974 ARG A CA 1
ATOM 7651 C C . ARG A 1 974 ? 14.459 -12.298 15.768 1.00 90.94 974 ARG A C 1
ATOM 7653 O O . ARG A 1 974 ? 15.317 -12.797 16.502 1.00 90.94 974 ARG A O 1
ATOM 7660 N N . VAL A 1 975 ? 14.478 -12.440 14.445 1.00 82.56 975 VAL A N 1
ATOM 7661 C CA . VAL A 1 975 ? 15.568 -13.067 13.682 1.00 82.56 975 VAL A CA 1
ATOM 7662 C C . VAL A 1 975 ? 16.371 -11.957 13.015 1.00 82.56 975 VAL A C 1
ATOM 7664 O O . VAL A 1 975 ? 15.779 -11.070 12.411 1.00 82.56 975 VAL A O 1
ATOM 7667 N N . GLY A 1 976 ? 17.699 -12.015 13.107 1.00 80.94 976 GLY A N 1
ATOM 7668 C CA . GLY A 1 976 ? 18.579 -11.030 12.475 1.00 80.94 976 GLY A CA 1
ATOM 7669 C C . GLY A 1 976 ? 18.785 -9.734 13.274 1.00 80.94 976 GLY A C 1
ATOM 7670 O O . GLY A 1 976 ? 18.565 -9.661 14.489 1.00 80.94 976 GLY A O 1
ATOM 7671 N N . SER A 1 977 ? 19.296 -8.732 12.567 1.00 82.12 977 SER A N 1
ATOM 7672 C CA . SER A 1 977 ? 19.795 -7.441 13.059 1.00 82.12 977 SER A CA 1
ATOM 7673 C C . SER A 1 977 ? 18.729 -6.333 13.032 1.00 82.12 977 SER A C 1
ATOM 7675 O O . SER A 1 977 ? 17.582 -6.554 12.636 1.00 82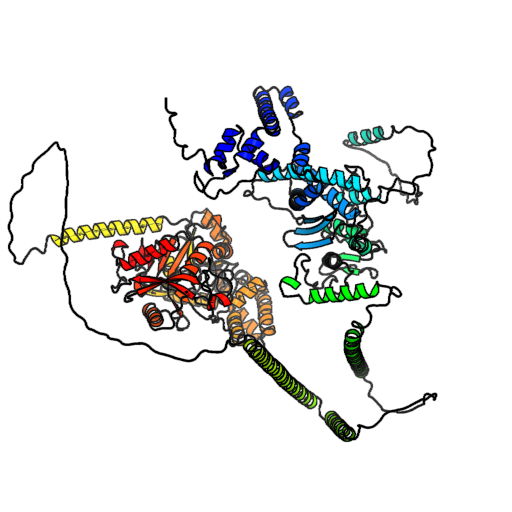.12 977 SER A O 1
ATOM 7677 N N . GLY A 1 978 ? 19.077 -5.142 13.529 1.00 88.38 978 GLY A N 1
ATOM 7678 C CA . GLY A 1 978 ? 18.188 -3.977 13.630 1.00 88.38 978 GLY A CA 1
ATOM 7679 C C . GLY A 1 978 ? 17.396 -3.896 14.943 1.00 88.38 978 GLY A C 1
ATOM 7680 O O . GLY A 1 978 ? 17.617 -4.728 15.838 1.00 88.38 978 GLY A O 1
ATOM 7681 N N . PRO A 1 979 ? 16.429 -2.968 15.050 1.00 89.12 979 PRO A N 1
ATOM 7682 C CA . PRO A 1 979 ? 15.837 -2.587 16.330 1.00 89.12 979 PRO A CA 1
ATOM 7683 C C . PRO A 1 979 ? 15.056 -3.713 17.006 1.00 89.12 979 PRO A C 1
ATOM 7685 O O . PRO A 1 979 ? 14.482 -4.583 16.342 1.00 89.12 979 PRO A O 1
ATOM 7688 N N . PHE A 1 980 ? 15.015 -3.698 18.339 1.00 94.06 980 PHE A N 1
ATOM 7689 C CA . PHE A 1 980 ? 14.155 -4.587 19.122 1.00 94.06 980 PHE A CA 1
ATOM 7690 C C . PHE A 1 980 ? 13.889 -4.003 20.530 1.00 94.06 980 PHE A C 1
ATOM 7692 O O . PHE A 1 980 ? 14.576 -4.366 21.483 1.00 94.06 980 PHE A O 1
ATOM 7699 N N . PRO A 1 981 ? 12.900 -3.100 20.692 1.00 93.12 981 PRO A N 1
ATOM 7700 C CA . PRO A 1 981 ? 12.736 -2.299 21.919 1.00 93.12 981 PRO A CA 1
ATOM 7701 C C . PRO A 1 981 ? 12.504 -3.107 23.205 1.00 93.12 981 PRO A C 1
ATOM 7703 O O . PRO A 1 981 ? 12.827 -2.663 24.306 1.00 93.12 981 PRO A O 1
ATOM 7706 N N . THR A 1 982 ? 11.930 -4.302 23.070 1.00 95.38 982 THR A N 1
ATOM 7707 C CA . THR A 1 982 ? 11.549 -5.199 24.169 1.00 95.38 982 THR A CA 1
ATOM 7708 C C . THR A 1 982 ? 12.567 -6.314 24.458 1.00 95.38 982 THR A C 1
ATOM 7710 O O . THR A 1 982 ? 12.271 -7.221 25.239 1.00 95.38 982 THR A O 1
ATOM 7713 N N . GLU A 1 983 ? 13.759 -6.265 23.848 1.00 95.56 983 GLU A N 1
ATOM 7714 C CA . GLU A 1 983 ? 14.794 -7.306 23.939 1.00 95.56 983 GLU A CA 1
ATOM 7715 C C . GLU A 1 983 ? 15.339 -7.550 25.359 1.00 95.56 983 GLU A C 1
ATOM 7717 O O . GLU A 1 983 ? 15.551 -6.636 26.156 1.00 95.56 983 GLU A O 1
ATOM 7722 N N . LEU A 1 984 ? 15.637 -8.819 25.654 1.00 93.94 984 LEU A N 1
ATOM 7723 C CA . LEU A 1 984 ? 16.240 -9.273 26.902 1.00 93.94 984 LEU A CA 1
ATOM 7724 C C . LEU A 1 984 ? 17.625 -9.881 26.649 1.00 93.94 984 LEU A C 1
ATOM 7726 O O . LEU A 1 984 ? 17.763 -11.066 26.358 1.00 93.94 984 LEU A O 1
ATOM 7730 N N . LEU A 1 985 ? 18.663 -9.064 26.842 1.00 91.62 985 LEU A N 1
ATOM 7731 C CA . LEU A 1 985 ? 20.079 -9.458 26.738 1.00 91.62 985 LEU A CA 1
ATOM 7732 C C . LEU A 1 985 ? 20.617 -10.214 27.975 1.00 91.62 985 LEU A C 1
ATOM 7734 O O . LEU A 1 985 ? 21.795 -10.554 28.029 1.00 91.62 985 LEU A O 1
ATOM 7738 N N . GLY A 1 986 ? 19.782 -10.432 28.996 1.00 90.62 986 GLY A N 1
ATOM 7739 C CA . GLY A 1 986 ? 20.148 -11.118 30.240 1.00 90.62 986 GLY A CA 1
ATOM 7740 C C . GLY A 1 986 ? 19.512 -12.503 30.387 1.00 90.62 986 GLY A C 1
ATOM 7741 O O . GLY A 1 986 ? 18.698 -12.919 29.566 1.00 90.62 986 GLY A O 1
ATOM 7742 N N . LYS A 1 987 ? 19.812 -13.176 31.508 1.00 90.50 987 LYS A N 1
ATOM 7743 C CA . LYS A 1 987 ? 19.419 -14.572 31.805 1.00 90.50 987 LYS A CA 1
ATOM 7744 C C . LYS A 1 987 ? 17.944 -14.914 31.537 1.00 90.50 987 LYS A C 1
ATOM 7746 O O . LYS A 1 987 ? 17.649 -16.041 31.158 1.00 90.50 987 LYS A O 1
ATOM 7751 N N . THR A 1 988 ? 17.015 -13.971 31.716 1.00 90.31 988 THR A N 1
ATOM 7752 C CA . THR A 1 988 ? 15.586 -14.169 31.410 1.00 90.31 988 THR A CA 1
ATOM 7753 C C . THR A 1 988 ? 15.336 -14.391 29.915 1.00 90.31 988 THR A C 1
ATOM 7755 O O . THR A 1 988 ? 14.534 -15.245 29.553 1.00 90.31 988 THR A O 1
ATOM 7758 N N . GLY A 1 989 ? 16.048 -13.674 29.041 1.00 91.81 989 GLY A N 1
ATOM 7759 C CA . GLY A 1 989 ? 15.989 -13.874 27.592 1.00 91.81 989 GLY A CA 1
ATOM 7760 C C . GLY A 1 989 ? 16.600 -15.207 27.163 1.00 91.81 989 GLY A C 1
ATOM 7761 O O . GLY A 1 989 ? 16.060 -15.863 26.276 1.00 91.81 989 GLY A O 1
ATOM 7762 N N . ASP A 1 990 ? 17.664 -15.658 27.834 1.00 91.25 990 ASP A N 1
ATOM 7763 C CA . ASP A 1 990 ? 18.238 -16.992 27.614 1.00 91.25 990 ASP A CA 1
ATOM 7764 C C . ASP A 1 990 ? 17.286 -18.112 28.061 1.00 91.25 990 ASP A C 1
ATOM 7766 O O . ASP A 1 990 ? 17.152 -19.115 27.360 1.00 91.25 990 ASP A O 1
ATOM 7770 N N . LEU A 1 991 ? 16.586 -17.926 29.188 1.00 91.12 991 LEU A N 1
ATOM 7771 C CA . LEU A 1 991 ? 15.585 -18.866 29.702 1.00 91.12 991 LEU A CA 1
ATOM 7772 C C . LEU A 1 991 ? 14.381 -18.962 28.752 1.00 91.12 991 LEU A C 1
ATOM 7774 O O . LEU A 1 991 ? 14.023 -20.066 28.350 1.00 91.12 991 LEU A O 1
ATOM 7778 N N . LEU A 1 992 ? 13.832 -17.827 28.299 1.00 92.50 992 LEU A N 1
ATOM 7779 C CA . LEU A 1 992 ? 12.796 -17.791 27.254 1.00 92.50 992 LEU A CA 1
ATOM 7780 C C . LEU A 1 992 ? 13.269 -18.472 25.958 1.00 92.50 992 LEU A C 1
ATOM 7782 O O . LEU A 1 992 ? 12.517 -19.238 25.354 1.00 92.50 992 LEU A O 1
ATOM 7786 N N . ARG A 1 993 ? 14.525 -18.243 25.542 1.00 92.75 993 ARG A N 1
ATOM 7787 C CA . ARG A 1 993 ? 15.095 -18.863 24.336 1.00 92.75 993 ARG A CA 1
ATOM 7788 C C . ARG A 1 993 ? 15.211 -20.382 24.470 1.00 92.75 993 ARG A C 1
ATOM 7790 O O . ARG A 1 993 ? 14.914 -21.095 23.512 1.00 92.75 993 ARG A O 1
ATOM 7797 N N . ALA A 1 994 ? 15.635 -20.870 25.635 1.00 91.31 994 ALA A N 1
ATOM 7798 C CA . ALA A 1 994 ? 15.775 -22.294 25.922 1.00 91.31 994 ALA A CA 1
ATOM 7799 C C . ALA A 1 994 ? 14.406 -22.989 26.009 1.00 91.31 994 ALA A C 1
ATOM 7801 O O . ALA A 1 994 ? 14.143 -23.902 25.226 1.00 91.31 994 ALA A O 1
ATOM 7802 N N . SER A 1 995 ? 13.519 -22.515 26.890 1.00 90.50 995 SER A N 1
ATOM 7803 C CA . SER A 1 995 ? 12.181 -23.086 27.100 1.00 90.50 995 SER A CA 1
ATOM 7804 C C . SER A 1 995 ? 11.318 -23.016 25.836 1.00 90.50 995 SER A C 1
ATOM 7806 O O . SER A 1 995 ? 10.648 -23.982 25.484 1.00 90.50 995 SER A O 1
ATOM 7808 N N . GLY A 1 996 ? 11.390 -21.910 25.091 1.00 88.94 996 GLY A N 1
ATOM 7809 C CA . GLY A 1 996 ? 10.678 -21.741 23.825 1.00 88.94 996 GLY A CA 1
ATOM 7810 C C . GLY A 1 996 ? 11.313 -22.434 22.617 1.00 88.94 996 GLY A C 1
ATOM 7811 O O . GLY A 1 996 ? 10.736 -22.364 21.528 1.00 88.94 996 GLY A O 1
ATOM 7812 N N . MET A 1 997 ? 12.481 -23.070 22.773 1.00 90.50 997 MET A N 1
ATOM 7813 C CA . MET A 1 997 ? 13.299 -23.637 21.688 1.00 90.50 997 MET A CA 1
ATOM 7814 C C . MET A 1 997 ? 13.523 -22.648 20.526 1.00 90.50 997 MET A C 1
ATOM 7816 O O . MET A 1 997 ? 13.391 -22.986 19.348 1.00 90.50 997 MET A O 1
ATOM 7820 N N . GLU A 1 998 ? 13.841 -21.395 20.854 1.00 90.38 998 GLU A N 1
ATOM 7821 C CA . GLU A 1 998 ? 13.901 -20.274 19.908 1.00 90.38 998 GLU A CA 1
ATOM 7822 C C . GLU A 1 998 ? 15.227 -20.232 19.135 1.00 90.38 998 GLU A C 1
ATOM 7824 O O . GLU A 1 998 ? 16.067 -19.341 19.289 1.00 90.38 998 GLU A O 1
ATOM 7829 N N . PHE A 1 999 ? 15.381 -21.216 18.253 1.00 85.25 999 PHE A N 1
ATOM 7830 C CA . PHE A 1 999 ? 16.486 -21.359 17.311 1.00 85.25 999 PHE A CA 1
ATOM 7831 C C . PHE A 1 999 ? 15.949 -21.408 15.872 1.00 85.25 999 PHE A C 1
ATOM 7833 O O . PHE A 1 999 ? 14.773 -21.710 15.633 1.00 85.25 999 PHE A O 1
ATOM 7840 N N . GLY A 1 1000 ? 16.781 -21.064 14.890 1.00 77.31 1000 GLY A N 1
ATOM 7841 C CA . GLY A 1 1000 ? 16.432 -21.194 13.475 1.00 77.31 1000 GLY A CA 1
ATOM 7842 C C . GLY A 1 1000 ? 16.327 -22.666 13.073 1.00 77.31 1000 GLY A C 1
ATOM 7843 O O . GLY A 1 1000 ? 17.311 -23.392 13.171 1.00 77.31 1000 GLY A O 1
ATOM 7844 N N . THR A 1 1001 ? 15.168 -23.111 12.582 1.00 70.62 1001 THR A N 1
ATOM 7845 C CA . THR A 1 1001 ? 14.925 -24.520 12.200 1.00 70.62 1001 THR A CA 1
ATOM 7846 C C . THR A 1 1001 ? 15.889 -25.027 11.126 1.00 70.62 1001 THR A C 1
ATOM 7848 O O . THR A 1 1001 ? 16.320 -26.174 11.183 1.00 70.62 1001 THR A O 1
ATOM 7851 N N . THR A 1 1002 ? 16.256 -24.158 10.181 1.00 65.75 1002 THR A N 1
ATOM 7852 C CA . THR A 1 1002 ? 17.177 -24.454 9.070 1.00 65.75 1002 THR A CA 1
ATOM 7853 C C . THR A 1 1002 ? 18.637 -24.094 9.376 1.00 65.75 1002 THR A C 1
ATOM 7855 O O . THR A 1 1002 ? 19.541 -24.627 8.743 1.00 65.75 1002 THR A O 1
ATOM 7858 N N . THR A 1 1003 ? 18.888 -23.158 10.300 1.00 68.75 1003 THR A N 1
ATOM 7859 C CA . THR A 1 1003 ? 20.209 -22.516 10.481 1.00 68.75 1003 THR A CA 1
ATOM 7860 C C . THR A 1 1003 ? 20.844 -22.733 11.854 1.00 68.75 1003 THR A C 1
ATOM 7862 O O . THR A 1 1003 ? 21.984 -22.325 12.055 1.00 68.75 1003 THR A O 1
ATOM 7865 N N . GLY A 1 1004 ? 20.112 -23.287 12.824 1.00 76.31 1004 GLY A N 1
ATOM 7866 C CA . GLY A 1 1004 ? 20.551 -23.473 14.212 1.00 76.31 1004 GLY A CA 1
ATOM 7867 C C . GLY A 1 1004 ? 20.801 -22.183 15.009 1.00 76.31 1004 GLY A C 1
ATOM 7868 O O . GLY A 1 1004 ? 21.032 -22.254 16.213 1.00 76.31 1004 GLY A O 1
ATOM 7869 N N . ARG A 1 1005 ? 20.754 -20.998 14.380 1.00 78.81 1005 ARG A N 1
ATOM 7870 C CA . ARG A 1 1005 ? 21.111 -19.725 15.027 1.00 78.81 1005 ARG A CA 1
ATOM 7871 C C . ARG A 1 1005 ? 20.141 -19.391 16.174 1.00 78.81 1005 ARG A C 1
ATOM 7873 O O . ARG A 1 1005 ? 18.930 -19.518 15.971 1.00 78.81 1005 ARG A O 1
ATOM 7880 N N . PRO A 1 1006 ? 20.631 -18.939 17.344 1.00 87.50 1006 PRO A N 1
ATOM 7881 C CA . PRO A 1 1006 ? 19.777 -18.473 18.433 1.00 87.50 1006 PRO A CA 1
ATOM 7882 C C . PRO A 1 1006 ? 19.002 -17.222 18.008 1.00 87.50 1006 PRO A C 1
ATOM 7884 O O . PRO A 1 1006 ? 19.550 -16.338 17.348 1.00 87.50 1006 PRO A O 1
ATOM 7887 N N . ARG A 1 1007 ? 17.729 -17.135 18.396 1.00 90.25 1007 ARG A N 1
ATOM 7888 C CA . ARG A 1 1007 ? 16.891 -15.957 18.143 1.00 90.25 1007 ARG A CA 1
ATOM 7889 C C . ARG A 1 1007 ? 17.012 -14.957 19.290 1.00 90.25 1007 ARG A C 1
ATOM 7891 O O . ARG A 1 1007 ? 17.214 -15.328 20.453 1.00 90.25 1007 ARG A O 1
ATOM 7898 N N . ARG A 1 1008 ? 16.843 -13.680 18.961 1.00 91.88 1008 ARG A N 1
ATOM 7899 C CA . ARG A 1 1008 ? 16.693 -12.608 19.948 1.00 91.88 1008 ARG A CA 1
ATOM 7900 C C . ARG A 1 1008 ? 15.318 -12.760 20.592 1.00 91.88 1008 ARG A C 1
ATOM 7902 O O . ARG A 1 1008 ? 14.351 -13.038 19.883 1.00 91.88 1008 ARG A O 1
ATOM 7909 N N . CYS A 1 1009 ? 15.232 -12.625 21.912 1.00 94.81 1009 CYS A N 1
ATOM 7910 C CA . CYS A 1 1009 ? 14.004 -12.843 22.686 1.00 94.81 1009 CYS A CA 1
ATOM 7911 C C . CYS A 1 1009 ? 13.726 -11.621 23.567 1.00 94.81 1009 CYS A C 1
ATOM 7913 O O . CYS A 1 1009 ? 14.664 -11.006 24.072 1.00 94.81 1009 CYS A O 1
ATOM 7915 N N . GLY A 1 1010 ? 12.455 -11.277 23.749 1.00 95.44 1010 GLY A N 1
ATOM 7916 C CA . GLY A 1 1010 ? 12.022 -10.078 24.459 1.00 95.44 1010 GLY A CA 1
ATOM 7917 C C . GLY A 1 1010 ? 10.629 -10.226 25.065 1.00 95.44 1010 GLY A C 1
ATOM 7918 O O . GLY A 1 1010 ? 9.934 -11.210 24.819 1.00 95.44 1010 GLY A O 1
ATOM 7919 N N . TRP A 1 1011 ? 10.201 -9.253 25.866 1.00 97.06 1011 TRP A N 1
ATOM 7920 C CA . TRP A 1 1011 ? 8.838 -9.221 26.416 1.00 97.06 1011 TRP A CA 1
ATOM 7921 C C . TRP A 1 1011 ? 7.779 -8.986 25.330 1.00 97.06 1011 TRP A C 1
ATOM 7923 O O . TRP A 1 1011 ? 8.101 -8.561 24.221 1.00 97.06 1011 TRP A O 1
ATOM 7933 N N . LEU A 1 1012 ? 6.501 -9.250 25.619 1.00 97.44 1012 LEU A N 1
ATOM 7934 C CA . LEU A 1 1012 ? 5.440 -8.935 24.660 1.00 97.44 1012 LEU A CA 1
ATOM 7935 C C . LEU A 1 1012 ? 5.326 -7.412 24.476 1.00 97.44 1012 LEU A C 1
ATOM 7937 O O . LEU A 1 1012 ? 5.034 -6.673 25.417 1.00 97.44 1012 LEU A O 1
ATOM 7941 N N . ASP A 1 1013 ? 5.562 -6.962 23.246 1.00 97.00 1013 ASP A N 1
ATOM 7942 C CA . ASP A 1 1013 ? 5.455 -5.567 22.838 1.00 97.00 1013 ASP A CA 1
ATOM 7943 C C . ASP A 1 1013 ? 4.015 -5.236 22.438 1.00 97.00 1013 ASP A C 1
ATOM 7945 O O . ASP A 1 1013 ? 3.509 -5.709 21.417 1.00 97.00 1013 ASP A O 1
ATOM 7949 N N . ILE A 1 1014 ? 3.339 -4.444 23.267 1.00 97.38 1014 ILE A N 1
ATOM 7950 C CA . ILE A 1 1014 ? 1.942 -4.066 23.057 1.00 97.38 1014 ILE A CA 1
ATOM 7951 C C . ILE A 1 1014 ? 1.836 -2.893 22.070 1.00 97.38 1014 ILE A C 1
ATOM 7953 O O . ILE A 1 1014 ? 0.823 -2.781 21.382 1.00 97.38 1014 ILE A O 1
ATOM 7957 N N . VAL A 1 1015 ? 2.866 -2.047 21.938 1.00 96.25 1015 VAL A N 1
ATOM 7958 C CA . VAL A 1 1015 ? 2.867 -0.921 20.986 1.00 96.25 1015 VAL A CA 1
ATOM 7959 C C . VAL A 1 1015 ? 2.942 -1.449 19.552 1.00 96.25 1015 VAL A C 1
ATOM 7961 O O . VAL A 1 1015 ? 2.075 -1.132 18.734 1.00 96.25 1015 VAL A O 1
ATOM 7964 N N . ALA A 1 1016 ? 3.906 -2.333 19.275 1.00 96.06 1016 ALA A N 1
ATOM 7965 C CA . ALA A 1 1016 ? 4.023 -3.019 17.988 1.00 96.06 1016 ALA A CA 1
ATOM 7966 C C . ALA A 1 1016 ? 2.777 -3.871 17.677 1.00 96.06 1016 ALA A C 1
ATOM 7968 O O . ALA A 1 1016 ? 2.274 -3.846 16.554 1.00 96.06 1016 ALA A O 1
ATOM 7969 N N . LEU A 1 1017 ? 2.223 -4.568 18.680 1.00 97.00 1017 LEU A N 1
ATOM 7970 C CA . LEU A 1 1017 ? 1.006 -5.366 18.510 1.00 97.00 1017 LEU A CA 1
ATOM 7971 C C . LEU A 1 1017 ? -0.211 -4.502 18.145 1.00 97.00 1017 LEU A C 1
ATOM 7973 O O . LEU A 1 1017 ? -0.907 -4.838 17.191 1.00 97.00 1017 LEU A O 1
ATOM 7977 N N . LYS A 1 1018 ? -0.460 -3.376 18.834 1.00 96.75 1018 LYS A N 1
ATOM 7978 C CA . LYS A 1 1018 ? -1.568 -2.461 18.489 1.00 96.75 1018 LYS A CA 1
ATOM 7979 C C . LYS A 1 1018 ? -1.435 -1.910 17.070 1.00 96.75 1018 LYS A C 1
ATOM 7981 O O . LYS A 1 1018 ? -2.418 -1.908 16.334 1.00 96.75 1018 LYS A O 1
ATOM 7986 N N . TYR A 1 1019 ? -0.232 -1.490 16.683 1.00 96.62 1019 TYR A N 1
ATOM 7987 C CA . TYR A 1 1019 ? 0.069 -1.008 15.333 1.00 96.62 1019 TYR A CA 1
ATOM 7988 C C . TYR A 1 1019 ? -0.209 -2.088 14.269 1.00 96.62 1019 TYR A C 1
ATOM 7990 O O . TYR A 1 1019 ? -0.983 -1.869 13.336 1.00 96.62 1019 TYR A O 1
ATOM 7998 N N . CYS A 1 1020 ? 0.299 -3.308 14.473 1.00 96.31 1020 CYS A N 1
ATOM 7999 C CA . CYS A 1 1020 ? 0.007 -4.453 13.611 1.00 96.31 1020 CYS A CA 1
ATOM 8000 C C . CYS A 1 1020 ? -1.500 -4.776 13.532 1.00 96.31 1020 CYS A C 1
ATOM 8002 O O . CYS A 1 1020 ? -2.006 -5.136 12.464 1.00 96.31 1020 CYS A O 1
ATOM 8004 N N . CYS A 1 1021 ? -2.230 -4.667 14.644 1.00 96.50 1021 CYS A N 1
ATOM 8005 C CA . CYS A 1 1021 ? -3.675 -4.882 14.684 1.00 96.50 1021 CYS A CA 1
ATOM 8006 C C . CYS A 1 1021 ? -4.452 -3.826 13.881 1.00 96.50 1021 CYS A C 1
ATOM 8008 O O . CYS A 1 1021 ? -5.435 -4.177 13.231 1.00 96.50 1021 CYS A O 1
ATOM 8010 N N . GLN A 1 1022 ? -3.998 -2.568 13.872 1.00 95.38 1022 GLN A N 1
ATOM 8011 C CA . GLN A 1 1022 ? -4.595 -1.494 13.067 1.00 95.38 1022 GLN A CA 1
ATOM 8012 C C . GLN A 1 1022 ? -4.379 -1.701 11.560 1.00 95.38 1022 GLN A C 1
ATOM 8014 O O . GLN A 1 1022 ? -5.312 -1.488 10.792 1.00 95.38 1022 GLN A O 1
ATOM 8019 N N . ILE A 1 1023 ? -3.193 -2.164 11.143 1.00 96.31 1023 ILE A N 1
ATOM 8020 C CA . ILE A 1 1023 ? -2.880 -2.457 9.729 1.00 96.31 1023 ILE A CA 1
ATOM 8021 C C . ILE A 1 1023 ? -3.763 -3.580 9.172 1.00 96.31 1023 ILE A C 1
ATOM 8023 O O . ILE A 1 1023 ? -4.234 -3.503 8.039 1.00 96.31 1023 ILE A O 1
ATOM 8027 N N . ASN A 1 1024 ? -3.960 -4.646 9.952 1.00 96.56 1024 ASN A N 1
ATOM 8028 C CA . ASN A 1 1024 ? -4.590 -5.872 9.460 1.00 96.56 1024 ASN A CA 1
ATOM 8029 C C . ASN A 1 1024 ? -6.084 -5.991 9.784 1.00 96.56 1024 ASN A C 1
ATOM 8031 O O . ASN A 1 1024 ? -6.762 -6.785 9.141 1.00 96.56 1024 ASN A O 1
ATOM 8035 N N . GLY A 1 1025 ? -6.601 -5.258 10.777 1.00 95.44 1025 GLY A N 1
ATOM 8036 C CA . GLY A 1 1025 ? -8.010 -5.334 11.174 1.00 95.44 1025 GLY A CA 1
ATOM 8037 C C . GLY A 1 1025 ? -8.428 -6.709 11.711 1.00 95.44 1025 GLY A C 1
ATOM 8038 O O . GLY A 1 1025 ? -9.468 -7.228 11.312 1.00 95.44 1025 GLY A O 1
ATOM 8039 N N . PHE A 1 1026 ? -7.613 -7.327 12.576 1.00 97.31 1026 PHE A N 1
ATOM 8040 C CA . PHE A 1 1026 ? -7.872 -8.684 13.077 1.00 97.31 1026 PHE A CA 1
ATOM 8041 C C . PHE A 1 1026 ? -9.229 -8.813 13.787 1.00 97.31 1026 PHE A C 1
ATOM 8043 O O . PHE A 1 1026 ? -9.575 -7.999 14.642 1.00 97.31 1026 PHE A O 1
ATOM 8050 N N . SER A 1 1027 ? -9.966 -9.887 13.488 1.00 95.56 1027 SER A N 1
ATOM 8051 C CA . SER A 1 1027 ? -11.220 -10.218 14.177 1.00 95.56 1027 SER A CA 1
ATOM 8052 C C . SER A 1 1027 ? -10.983 -10.917 15.517 1.00 95.56 1027 SER A C 1
ATOM 8054 O O . SER A 1 1027 ? -11.807 -10.825 16.426 1.00 95.56 1027 SER A O 1
ATOM 8056 N N . SER A 1 1028 ? -9.852 -11.616 15.651 1.00 95.88 1028 SER A N 1
ATOM 8057 C CA . SER A 1 1028 ? -9.438 -12.301 16.877 1.00 95.88 1028 SER A CA 1
ATOM 8058 C C . SER A 1 1028 ? -7.934 -12.576 16.893 1.00 95.88 1028 SER A C 1
ATOM 8060 O O . SER A 1 1028 ? -7.255 -12.483 15.868 1.00 95.88 1028 SER A O 1
ATOM 8062 N N . LEU A 1 1029 ? -7.407 -12.925 18.064 1.00 97.31 1029 LEU A N 1
ATOM 8063 C CA . LEU A 1 1029 ? -6.007 -13.282 18.270 1.00 97.31 1029 LEU A CA 1
ATOM 8064 C C . LEU A 1 1029 ? -5.840 -14.759 18.658 1.00 97.31 1029 LEU A C 1
ATOM 8066 O O . LEU A 1 1029 ? -6.714 -15.372 19.279 1.00 97.31 1029 LEU A O 1
ATOM 8070 N N . ASN A 1 1030 ? -4.676 -15.310 18.312 1.00 97.00 1030 ASN A N 1
ATOM 8071 C CA . ASN A 1 1030 ? -4.171 -16.593 18.794 1.00 97.00 1030 ASN A CA 1
ATOM 8072 C C . ASN A 1 1030 ? -2.890 -16.352 19.601 1.00 97.00 1030 ASN A C 1
ATOM 8074 O O . ASN A 1 1030 ? -1.862 -16.023 19.007 1.00 97.00 1030 ASN A O 1
ATOM 8078 N N . LEU A 1 1031 ? -2.960 -16.505 20.927 1.00 97.19 1031 LEU A N 1
ATOM 8079 C CA . LEU A 1 1031 ? -1.846 -16.277 21.847 1.00 97.19 1031 LEU A CA 1
ATOM 8080 C C . LEU A 1 1031 ? -1.026 -17.561 22.027 1.00 97.19 1031 LEU A C 1
ATOM 8082 O O . LEU A 1 1031 ? -1.424 -18.468 22.754 1.00 97.19 1031 LEU A O 1
ATOM 8086 N N . THR A 1 1032 ? 0.117 -17.664 21.355 1.00 95.69 1032 THR A N 1
ATOM 8087 C CA . THR A 1 1032 ? 0.929 -18.888 21.305 1.00 95.69 1032 THR A CA 1
ATOM 8088 C C . THR A 1 1032 ? 2.092 -18.889 22.295 1.00 95.69 1032 THR A C 1
ATOM 8090 O O . THR A 1 1032 ? 2.600 -17.842 22.696 1.00 95.69 1032 THR A O 1
ATOM 8093 N N . LYS A 1 1033 ? 2.547 -20.099 22.649 1.00 94.31 1033 LYS A N 1
ATOM 8094 C CA . LYS A 1 1033 ? 3.662 -20.354 23.572 1.00 94.31 1033 LYS A CA 1
ATOM 8095 C C . LYS A 1 1033 ? 3.462 -19.742 24.967 1.00 94.31 1033 LYS A C 1
ATOM 8097 O O . LYS A 1 1033 ? 4.412 -19.241 25.565 1.00 94.31 1033 LYS A O 1
ATOM 8102 N N . LEU A 1 1034 ? 2.232 -19.775 25.488 1.00 96.00 1034 LEU A N 1
ATOM 8103 C CA . LEU A 1 1034 ? 1.938 -19.314 26.852 1.00 96.00 1034 LEU A CA 1
ATOM 8104 C C . LEU A 1 1034 ? 2.637 -20.200 27.904 1.00 96.00 1034 LEU A C 1
ATOM 8106 O O . LEU A 1 1034 ? 3.084 -19.710 28.935 1.00 96.00 1034 LEU A O 1
ATOM 8110 N N . ASP A 1 1035 ? 2.807 -21.485 27.588 1.00 94.12 1035 ASP A N 1
ATOM 8111 C CA . ASP A 1 1035 ? 3.558 -22.493 28.346 1.00 94.12 1035 ASP A CA 1
ATOM 8112 C C . ASP A 1 1035 ? 5.024 -22.110 28.618 1.00 94.12 1035 ASP A C 1
ATOM 8114 O O . ASP A 1 1035 ? 5.586 -22.493 29.639 1.00 94.12 1035 ASP A O 1
ATOM 8118 N N . VAL A 1 1036 ? 5.637 -21.292 27.759 1.00 94.56 1036 VAL A N 1
ATOM 8119 C CA . VAL A 1 1036 ? 7.041 -20.863 27.898 1.00 94.56 1036 VAL A CA 1
ATOM 8120 C C . VAL A 1 1036 ? 7.235 -19.826 29.016 1.00 94.56 1036 VAL A C 1
ATOM 8122 O O . VAL A 1 1036 ? 8.364 -19.598 29.448 1.00 94.56 1036 VAL A O 1
ATOM 8125 N N . LEU A 1 1037 ? 6.152 -19.209 29.506 1.00 94.31 1037 LEU A N 1
ATOM 8126 C CA . LEU A 1 1037 ? 6.197 -18.266 30.628 1.00 94.31 1037 LEU A CA 1
ATOM 8127 C C . LEU A 1 1037 ? 6.088 -18.948 32.007 1.00 94.31 1037 LEU A C 1
ATOM 8129 O O . LEU A 1 1037 ? 6.327 -18.290 33.022 1.00 94.31 1037 LEU A O 1
ATOM 8133 N N . THR A 1 1038 ? 5.770 -20.248 32.063 1.00 92.62 1038 THR A N 1
ATOM 8134 C CA . THR A 1 1038 ? 5.770 -21.026 33.313 1.00 92.62 1038 THR A CA 1
ATOM 8135 C C . THR A 1 1038 ? 7.156 -20.999 33.974 1.00 92.62 1038 THR A C 1
ATOM 8137 O O . THR A 1 1038 ? 8.186 -21.183 33.326 1.00 92.62 1038 THR A O 1
ATOM 8140 N N . GLY A 1 1039 ? 7.182 -20.780 35.291 1.00 88.81 1039 GLY A N 1
ATOM 8141 C CA . GLY A 1 1039 ? 8.399 -20.672 36.102 1.00 88.81 1039 GLY A CA 1
ATOM 8142 C C . GLY A 1 1039 ? 8.963 -19.249 36.212 1.00 88.81 1039 GLY A C 1
ATOM 8143 O O . GLY A 1 1039 ? 9.945 -19.032 36.925 1.00 88.81 1039 GLY A O 1
ATOM 8144 N N . LEU A 1 1040 ? 8.351 -18.262 35.548 1.00 91.56 1040 LEU A N 1
ATOM 8145 C CA . LEU A 1 1040 ? 8.663 -16.846 35.744 1.00 91.56 1040 LEU A CA 1
ATOM 8146 C C . LEU A 1 1040 ? 7.828 -16.274 36.897 1.00 91.56 1040 LEU A C 1
ATOM 8148 O O . LEU A 1 1040 ? 6.614 -16.445 36.942 1.00 91.56 1040 LEU A O 1
ATOM 8152 N N . LYS A 1 1041 ? 8.471 -15.542 37.816 1.00 90.75 1041 LYS A N 1
ATOM 8153 C CA . LYS A 1 1041 ? 7.785 -14.882 38.948 1.00 90.75 1041 LYS A CA 1
ATOM 8154 C C . LYS A 1 1041 ? 7.092 -13.578 38.551 1.00 90.75 1041 LYS A C 1
ATOM 8156 O O . LYS A 1 1041 ? 6.028 -13.253 39.068 1.00 90.75 1041 LYS A O 1
ATOM 8161 N N . GLU A 1 1042 ? 7.700 -12.854 37.617 1.00 93.69 1042 GLU A N 1
ATOM 8162 C CA . GLU A 1 1042 ? 7.182 -11.631 37.007 1.00 93.69 1042 GLU A CA 1
ATOM 8163 C C . GLU A 1 1042 ? 7.183 -11.800 35.487 1.00 93.69 1042 GLU A C 1
ATOM 8165 O O . GLU A 1 1042 ? 8.184 -12.233 34.910 1.00 93.69 1042 GLU A O 1
ATOM 8170 N N . VAL A 1 1043 ? 6.095 -11.388 34.843 1.00 94.81 1043 VAL A N 1
ATOM 8171 C CA . VAL A 1 1043 ? 5.977 -11.257 33.387 1.00 94.81 1043 VAL A CA 1
ATOM 8172 C C . VAL A 1 1043 ? 5.770 -9.778 33.069 1.00 94.81 1043 VAL A C 1
ATOM 8174 O O . VAL A 1 1043 ? 5.080 -9.082 33.815 1.00 94.81 1043 VAL A O 1
ATOM 8177 N N . LYS A 1 1044 ? 6.378 -9.260 31.994 1.00 96.38 1044 LYS A N 1
ATOM 8178 C CA . LYS A 1 1044 ? 6.282 -7.830 31.645 1.00 96.38 1044 LYS A CA 1
ATOM 8179 C C . LYS A 1 1044 ? 5.677 -7.617 30.262 1.00 96.38 1044 LYS A C 1
ATOM 8181 O O . LYS A 1 1044 ? 5.856 -8.435 29.361 1.00 96.38 1044 LYS A O 1
ATOM 8186 N N . LEU A 1 1045 ? 4.963 -6.504 30.115 1.00 97.69 1045 LEU A N 1
ATOM 8187 C CA . LEU A 1 1045 ? 4.368 -6.029 28.865 1.00 97.69 1045 LEU A CA 1
ATOM 8188 C C . LEU A 1 1045 ? 4.958 -4.658 28.523 1.00 97.69 1045 LEU A C 1
ATOM 8190 O O . LEU A 1 1045 ? 4.951 -3.764 29.368 1.00 97.69 1045 LEU A O 1
ATOM 8194 N N . GLY A 1 1046 ? 5.461 -4.476 27.301 1.00 96.88 1046 GLY A N 1
ATOM 8195 C CA . GLY A 1 1046 ? 5.911 -3.168 26.813 1.00 96.88 1046 GLY A CA 1
ATOM 8196 C C . GLY A 1 1046 ? 4.708 -2.335 26.379 1.00 96.88 1046 GLY A C 1
ATOM 8197 O O . GLY A 1 1046 ? 4.231 -2.512 25.262 1.00 96.88 1046 GLY A O 1
ATOM 8198 N N . ILE A 1 1047 ? 4.183 -1.482 27.267 1.00 96.56 1047 ILE A N 1
ATOM 8199 C CA . ILE A 1 1047 ? 2.877 -0.817 27.089 1.00 96.56 1047 ILE A CA 1
ATOM 8200 C C . ILE A 1 1047 ? 2.937 0.527 26.354 1.00 96.56 1047 ILE A C 1
ATOM 8202 O O . ILE A 1 1047 ? 1.939 0.918 25.750 1.00 96.56 1047 ILE A O 1
ATOM 8206 N N . ALA A 1 1048 ? 4.074 1.223 26.405 1.00 95.75 1048 ALA A N 1
ATOM 8207 C CA . ALA A 1 1048 ? 4.289 2.506 25.737 1.00 95.75 1048 ALA A CA 1
ATOM 8208 C C . ALA A 1 1048 ? 5.780 2.737 25.438 1.00 95.75 1048 ALA A C 1
ATOM 8210 O O . ALA A 1 1048 ? 6.653 2.165 26.098 1.00 95.75 1048 ALA A O 1
ATOM 8211 N N . TYR A 1 1049 ? 6.067 3.598 24.462 1.00 96.25 1049 TYR A N 1
ATOM 8212 C CA . TYR A 1 1049 ? 7.419 4.020 24.092 1.00 96.25 1049 TYR A CA 1
ATOM 8213 C C . TYR A 1 1049 ? 7.642 5.482 24.495 1.00 96.25 1049 TYR A C 1
ATOM 8215 O O . TYR A 1 1049 ? 6.787 6.326 24.226 1.00 96.25 1049 TYR A O 1
ATOM 8223 N N . CYS A 1 1050 ? 8.794 5.794 25.091 1.00 92.75 1050 CYS A N 1
ATOM 8224 C CA . CYS A 1 1050 ? 9.198 7.162 25.420 1.00 92.75 1050 CYS A CA 1
ATOM 8225 C C . CYS A 1 1050 ? 10.495 7.555 24.695 1.00 92.75 1050 CYS A C 1
ATOM 8227 O O . CYS A 1 1050 ? 11.402 6.730 24.571 1.00 92.75 1050 CYS A O 1
ATOM 8229 N N . THR A 1 1051 ? 10.618 8.819 24.275 1.00 90.38 1051 THR A N 1
ATOM 8230 C CA . THR A 1 1051 ? 11.905 9.396 23.840 1.00 90.38 1051 THR A CA 1
ATOM 8231 C C . THR A 1 1051 ? 12.884 9.494 25.012 1.00 90.38 1051 THR A C 1
ATOM 8233 O O . THR A 1 1051 ? 12.517 9.287 26.174 1.00 90.38 1051 THR A O 1
ATOM 8236 N N . GLU A 1 1052 ? 14.141 9.844 24.734 1.00 84.56 1052 GLU A N 1
ATOM 8237 C CA . GLU A 1 1052 ? 15.126 10.065 25.793 1.00 84.56 1052 GLU A CA 1
ATOM 8238 C C . GLU A 1 1052 ? 14.732 11.187 26.764 1.00 84.56 1052 GLU A C 1
ATOM 8240 O O . GLU A 1 1052 ? 14.997 11.057 27.959 1.00 84.56 1052 GLU A O 1
ATOM 8245 N N . ASP A 1 1053 ? 14.028 12.208 26.265 1.00 83.94 1053 ASP A N 1
ATOM 8246 C CA . ASP A 1 1053 ? 13.447 13.340 27.009 1.00 83.94 1053 ASP A CA 1
ATOM 8247 C C . ASP A 1 1053 ? 12.194 12.960 27.824 1.00 83.94 1053 ASP A C 1
ATOM 8249 O O . ASP A 1 1053 ? 11.597 13.803 28.493 1.00 83.94 1053 ASP A O 1
ATOM 8253 N N . GLY A 1 1054 ? 11.748 11.702 27.742 1.00 84.62 1054 GLY A N 1
ATOM 8254 C CA . GLY A 1 1054 ? 10.566 11.197 28.441 1.00 84.62 1054 GLY A CA 1
ATOM 8255 C C . GLY A 1 1054 ? 9.226 11.485 27.755 1.00 84.62 1054 GLY A C 1
ATOM 8256 O O . GLY A 1 1054 ? 8.182 11.213 28.350 1.00 84.62 1054 GLY A O 1
ATOM 8257 N N . LYS A 1 1055 ? 9.214 11.998 26.516 1.00 89.81 1055 LYS A N 1
ATOM 8258 C CA . LYS A 1 1055 ? 7.974 12.217 25.753 1.00 89.81 1055 LYS A CA 1
ATOM 8259 C C . LYS A 1 1055 ? 7.406 10.877 25.272 1.00 89.81 1055 LYS A C 1
ATOM 8261 O O . LYS A 1 1055 ? 8.087 10.146 24.558 1.00 89.81 1055 LYS A O 1
ATOM 8266 N N . GLU A 1 1056 ? 6.163 10.566 25.636 1.00 91.69 1056 GLU A N 1
ATOM 8267 C CA . GLU A 1 1056 ? 5.466 9.351 25.185 1.00 91.69 1056 GLU A CA 1
ATOM 8268 C C . GLU A 1 1056 ? 5.097 9.461 23.686 1.00 91.69 1056 GLU A C 1
ATOM 8270 O O . GLU A 1 1056 ? 4.702 10.532 23.214 1.00 91.69 1056 GLU A O 1
ATOM 8275 N N . ILE A 1 1057 ? 5.269 8.372 22.930 1.00 92.00 1057 ILE A N 1
ATOM 8276 C CA . ILE A 1 1057 ? 5.019 8.292 21.481 1.00 92.00 1057 ILE A CA 1
ATOM 8277 C C . ILE A 1 1057 ? 3.697 7.547 21.244 1.00 92.00 1057 ILE A C 1
ATOM 8279 O O . ILE A 1 1057 ? 3.504 6.444 21.748 1.00 92.00 1057 ILE A O 1
ATOM 8283 N N . GLU A 1 1058 ? 2.788 8.139 20.463 1.00 88.00 1058 GLU A N 1
ATOM 8284 C CA . GLU A 1 1058 ? 1.409 7.642 20.289 1.00 88.00 1058 GLU A CA 1
ATOM 8285 C C . GLU A 1 1058 ? 1.286 6.366 19.428 1.00 88.00 1058 GLU A C 1
ATOM 8287 O O . GLU A 1 1058 ? 0.280 5.662 19.507 1.00 88.00 1058 GLU A O 1
ATOM 8292 N N . SER A 1 1059 ? 2.290 6.069 18.598 1.00 90.88 1059 SER A N 1
ATOM 8293 C CA . SER A 1 1059 ? 2.308 4.958 17.636 1.00 90.88 1059 SER A CA 1
ATOM 8294 C C . SER A 1 1059 ? 3.711 4.356 17.521 1.00 90.88 1059 SER A C 1
ATOM 8296 O O . SER A 1 1059 ? 4.698 4.971 17.927 1.00 90.88 1059 SER A O 1
ATOM 8298 N N . PHE A 1 1060 ? 3.813 3.169 16.920 1.00 93.69 1060 PHE A N 1
ATOM 8299 C CA . PHE A 1 1060 ? 5.092 2.611 16.488 1.00 93.69 1060 PHE A CA 1
ATOM 8300 C C . PHE A 1 1060 ? 5.778 3.578 15.492 1.00 93.69 1060 PHE A C 1
ATOM 8302 O O . PHE A 1 1060 ? 5.118 4.004 14.536 1.00 93.69 1060 PHE A O 1
ATOM 8309 N N . PRO A 1 1061 ? 7.046 3.980 15.711 1.00 91.75 1061 PRO A N 1
ATOM 8310 C CA . PRO A 1 1061 ? 7.745 4.926 14.844 1.00 91.75 1061 PRO A CA 1
ATOM 8311 C C . PRO A 1 1061 ? 8.312 4.245 13.589 1.00 91.75 1061 PRO A C 1
ATOM 8313 O O . PRO A 1 1061 ? 8.742 3.095 13.636 1.00 91.75 1061 PRO A O 1
ATOM 8316 N N . ALA A 1 1062 ? 8.353 4.986 12.478 1.00 87.06 1062 ALA A N 1
ATOM 8317 C CA . ALA A 1 1062 ? 8.971 4.536 11.226 1.00 87.06 1062 ALA A CA 1
ATOM 8318 C C . ALA A 1 1062 ? 10.499 4.748 11.189 1.00 87.06 1062 ALA A C 1
ATOM 8320 O O . ALA A 1 1062 ? 11.201 4.046 10.468 1.00 87.06 1062 ALA A O 1
ATOM 8321 N N . ASP A 1 1063 ? 11.017 5.705 11.965 1.00 88.69 1063 ASP A N 1
ATOM 8322 C CA . ASP A 1 1063 ? 12.454 5.951 12.082 1.00 88.69 1063 ASP A CA 1
ATOM 8323 C C . ASP A 1 1063 ? 13.126 4.893 12.974 1.00 88.69 1063 ASP A C 1
ATOM 8325 O O . ASP A 1 1063 ? 12.785 4.750 14.154 1.00 88.69 1063 ASP A O 1
ATOM 8329 N N . LEU A 1 1064 ? 14.107 4.177 12.415 1.00 87.69 1064 LEU A N 1
ATOM 8330 C CA . LEU A 1 1064 ? 14.917 3.210 13.154 1.00 87.69 1064 LEU A CA 1
ATOM 8331 C C . LEU A 1 1064 ? 15.807 3.881 14.201 1.00 87.69 1064 LEU A C 1
ATOM 8333 O O . LEU A 1 1064 ? 15.998 3.328 15.281 1.00 87.69 1064 LEU A O 1
ATOM 8337 N N . ASP A 1 1065 ? 16.339 5.063 13.895 1.00 88.56 1065 ASP A N 1
ATOM 8338 C CA . ASP A 1 1065 ? 17.303 5.757 14.744 1.00 88.56 1065 ASP A CA 1
ATOM 8339 C C . ASP A 1 1065 ? 16.638 6.235 16.044 1.00 88.56 1065 ASP A C 1
ATOM 8341 O O . ASP A 1 1065 ? 17.277 6.263 17.097 1.00 88.56 1065 ASP A O 1
ATOM 8345 N N . LEU A 1 1066 ? 15.344 6.557 15.991 1.00 90.56 1066 LEU A N 1
ATOM 8346 C CA . LEU A 1 1066 ? 14.460 6.705 17.142 1.00 90.56 1066 LEU A CA 1
ATOM 8347 C C . LEU A 1 1066 ? 14.123 5.345 17.783 1.00 90.56 1066 LEU A C 1
ATOM 8349 O O . LEU A 1 1066 ? 14.233 5.209 19.001 1.00 90.56 1066 LEU A O 1
ATOM 8353 N N . LEU A 1 1067 ? 13.744 4.332 16.994 1.00 92.06 1067 LEU A N 1
ATOM 8354 C CA . LEU A 1 1067 ? 13.317 3.009 17.481 1.00 92.06 1067 LEU A CA 1
ATOM 8355 C C . LEU A 1 1067 ? 14.412 2.227 18.246 1.00 92.06 1067 LEU A C 1
ATOM 8357 O O . LEU A 1 1067 ? 14.072 1.395 19.086 1.00 92.06 1067 LEU A O 1
ATOM 8361 N N . GLU A 1 1068 ? 15.703 2.491 18.015 1.00 90.50 1068 GLU A N 1
ATOM 8362 C CA . GLU A 1 1068 ? 16.803 1.932 18.830 1.00 90.50 1068 GLU A CA 1
ATOM 8363 C C . GLU A 1 1068 ? 17.079 2.725 20.120 1.00 90.50 1068 GLU A C 1
ATOM 8365 O O . GLU A 1 1068 ? 17.644 2.173 21.064 1.00 90.50 1068 GLU A O 1
ATOM 8370 N N . LYS A 1 1069 ? 16.667 3.999 20.191 1.00 91.19 1069 LYS A N 1
ATOM 8371 C CA . LYS A 1 1069 ? 16.945 4.912 21.321 1.00 91.19 1069 LYS A CA 1
ATOM 8372 C C . LYS A 1 1069 ? 15.766 5.075 22.293 1.00 91.19 1069 LYS A C 1
ATOM 8374 O O . LYS A 1 1069 ? 15.943 5.619 23.385 1.00 91.19 1069 LYS A O 1
ATOM 8379 N N . ILE A 1 1070 ? 14.562 4.621 21.928 1.00 93.38 1070 ILE A N 1
ATOM 8380 C CA . ILE A 1 1070 ? 13.381 4.696 22.803 1.00 93.38 1070 ILE A CA 1
ATOM 8381 C C . ILE A 1 1070 ? 13.527 3.873 24.087 1.00 93.38 1070 ILE A C 1
ATOM 8383 O O . ILE A 1 1070 ? 14.063 2.767 24.117 1.00 93.38 1070 ILE A O 1
ATOM 8387 N N . LYS A 1 1071 ? 12.940 4.398 25.162 1.00 93.75 1071 LYS A N 1
ATOM 8388 C CA . LYS A 1 1071 ? 12.840 3.737 26.465 1.00 93.75 1071 LYS A CA 1
ATOM 8389 C C . LYS A 1 1071 ? 11.440 3.136 26.588 1.00 93.75 1071 LYS A C 1
ATOM 8391 O O . LYS A 1 1071 ? 10.448 3.865 26.625 1.00 93.75 1071 LYS A O 1
ATOM 8396 N N . VAL A 1 1072 ? 11.348 1.805 26.621 1.00 96.00 1072 VAL A N 1
ATOM 8397 C CA . VAL A 1 1072 ? 10.066 1.096 26.773 1.00 96.00 1072 VAL A CA 1
ATOM 8398 C C . VAL A 1 1072 ? 9.574 1.193 28.216 1.00 96.00 1072 VAL A C 1
ATOM 8400 O O . VAL A 1 1072 ? 10.273 0.828 29.163 1.00 96.00 1072 VAL A O 1
ATOM 8403 N N . LYS A 1 1073 ? 8.335 1.654 28.377 1.00 95.75 1073 LYS A N 1
ATOM 8404 C CA . LYS A 1 1073 ? 7.604 1.676 29.644 1.00 95.75 1073 LYS A CA 1
ATOM 8405 C C . LYS A 1 1073 ? 6.927 0.322 29.835 1.00 95.75 1073 LYS A C 1
ATOM 8407 O O . LYS A 1 1073 ? 6.086 -0.076 29.028 1.00 95.75 1073 LYS A O 1
ATOM 8412 N N . TYR A 1 1074 ? 7.316 -0.386 30.891 1.00 96.94 1074 TYR A N 1
ATOM 8413 C CA . TYR A 1 1074 ? 6.824 -1.730 31.186 1.00 96.94 1074 TYR A CA 1
ATOM 8414 C C . TYR A 1 1074 ? 5.710 -1.724 32.230 1.00 96.94 1074 TYR A C 1
ATOM 8416 O O . TYR A 1 1074 ? 5.828 -1.085 33.274 1.00 96.94 1074 TYR A O 1
ATOM 8424 N N . GLU A 1 1075 ? 4.677 -2.520 31.979 1.00 97.06 1075 GLU A N 1
ATOM 8425 C CA . GLU A 1 1075 ? 3.760 -3.002 33.008 1.00 97.06 1075 GLU A CA 1
ATOM 8426 C C . GLU A 1 1075 ? 4.256 -4.363 33.518 1.00 97.06 1075 GLU A C 1
ATOM 8428 O O . GLU A 1 1075 ? 4.788 -5.158 32.738 1.00 97.06 1075 GLU A O 1
ATOM 8433 N N . VAL A 1 1076 ? 4.122 -4.624 34.822 1.00 97.00 1076 VAL A N 1
ATOM 8434 C CA . VAL A 1 1076 ? 4.575 -5.867 35.466 1.00 97.00 1076 VAL A CA 1
ATOM 8435 C C . VAL A 1 1076 ? 3.371 -6.617 36.017 1.00 97.00 1076 VAL A C 1
ATOM 8437 O O . VAL A 1 1076 ? 2.586 -6.055 36.778 1.00 97.00 1076 VAL A O 1
ATOM 8440 N N . LEU A 1 1077 ? 3.254 -7.887 35.644 1.00 95.69 1077 LEU A N 1
ATOM 8441 C CA . LEU A 1 1077 ? 2.188 -8.797 36.045 1.00 95.69 1077 LEU A CA 1
ATOM 8442 C C . LEU A 1 1077 ? 2.786 -9.994 36.808 1.00 95.69 1077 LEU A C 1
ATOM 8444 O O . LEU A 1 1077 ? 3.918 -10.401 36.517 1.00 95.69 1077 LEU A O 1
ATOM 8448 N N . PRO A 1 1078 ? 2.062 -10.573 37.783 1.00 95.75 1078 PRO A N 1
ATOM 8449 C CA . PRO A 1 1078 ? 2.491 -11.801 38.443 1.00 95.75 1078 PRO A CA 1
ATOM 8450 C C . PRO A 1 1078 ? 2.502 -12.963 37.440 1.00 95.75 1078 PRO A C 1
ATOM 8452 O O . PRO A 1 1078 ? 1.581 -13.102 36.637 1.00 95.75 1078 PRO A O 1
ATOM 8455 N N . GLY A 1 1079 ? 3.542 -13.795 37.487 1.00 93.00 1079 GLY A N 1
ATOM 8456 C CA . GLY A 1 1079 ? 3.623 -15.011 36.676 1.00 93.00 1079 GLY A CA 1
ATOM 8457 C C . GLY A 1 1079 ? 2.956 -16.224 37.335 1.00 93.00 1079 GLY A C 1
ATOM 8458 O O . GLY A 1 1079 ? 2.047 -16.091 38.160 1.00 93.00 1079 GLY A O 1
ATOM 8459 N N . TRP A 1 1080 ? 3.398 -17.422 36.958 1.00 94.25 1080 TRP A N 1
ATOM 8460 C CA . TRP A 1 1080 ? 2.921 -18.702 37.492 1.00 94.25 1080 TRP A CA 1
ATOM 8461 C C . TRP A 1 1080 ? 4.034 -19.755 37.431 1.00 94.25 1080 TRP A C 1
ATOM 8463 O O . TRP A 1 1080 ? 4.857 -19.746 36.517 1.00 94.25 1080 TRP A O 1
ATOM 8473 N N . GLU A 1 1081 ? 4.062 -20.671 38.401 1.00 90.88 1081 GLU A N 1
ATOM 8474 C CA . GLU A 1 1081 ? 5.055 -21.759 38.470 1.00 90.88 1081 GLU A CA 1
ATOM 8475 C C . GLU A 1 1081 ? 4.481 -23.121 38.003 1.00 90.88 1081 GLU A C 1
ATOM 8477 O O . GLU A 1 1081 ? 5.245 -24.058 37.783 1.00 90.88 1081 GLU A O 1
ATOM 8482 N N . ASP A 1 1082 ? 3.164 -23.221 37.775 1.00 89.19 1082 ASP A N 1
ATOM 8483 C CA . ASP A 1 1082 ? 2.477 -24.443 37.321 1.00 89.19 1082 ASP A CA 1
ATOM 8484 C C . ASP A 1 1082 ? 2.664 -24.733 35.815 1.00 89.19 1082 ASP A C 1
ATOM 8486 O O . ASP A 1 1082 ? 2.609 -23.828 34.973 1.00 89.19 1082 ASP A O 1
ATOM 8490 N N . ASP A 1 1083 ? 2.822 -26.013 35.454 1.00 91.88 1083 ASP A N 1
ATOM 8491 C CA . ASP A 1 1083 ? 2.840 -26.468 34.055 1.00 91.88 1083 ASP A CA 1
ATOM 8492 C C . ASP A 1 1083 ? 1.426 -26.499 33.455 1.00 91.88 1083 ASP A C 1
ATOM 8494 O O . ASP A 1 1083 ? 0.579 -27.313 33.828 1.00 91.88 1083 ASP A O 1
ATOM 8498 N N . ILE A 1 1084 ? 1.198 -25.631 32.468 1.00 93.62 1084 ILE A N 1
ATOM 8499 C CA . ILE A 1 1084 ? -0.075 -25.506 31.750 1.00 93.62 1084 ILE A CA 1
ATOM 8500 C C . ILE A 1 1084 ? -0.132 -26.310 30.439 1.00 93.62 1084 ILE A C 1
ATOM 8502 O O . ILE A 1 1084 ? -1.158 -26.292 29.758 1.00 93.62 1084 ILE A O 1
ATOM 8506 N N . SER A 1 1085 ? 0.923 -27.044 30.064 1.00 90.94 1085 SER A N 1
ATOM 8507 C CA . SER A 1 1085 ? 1.025 -27.748 28.770 1.00 90.94 1085 SER A CA 1
ATOM 8508 C C . SER A 1 1085 ? -0.050 -28.827 28.547 1.00 90.94 1085 SER A C 1
ATOM 8510 O O . SER A 1 1085 ? -0.426 -29.154 27.411 1.00 90.94 1085 SER A O 1
ATOM 8512 N N . SER A 1 1086 ? -0.601 -29.361 29.638 1.00 92.31 1086 SER A N 1
ATOM 8513 C CA . SER A 1 1086 ? -1.685 -30.349 29.646 1.00 92.31 1086 SER A CA 1
ATOM 8514 C C . SER A 1 1086 ? -3.096 -29.738 29.630 1.00 92.31 1086 SER A C 1
ATOM 8516 O O . SER A 1 1086 ? -4.051 -30.447 29.315 1.00 92.31 1086 SER A O 1
ATOM 8518 N N . VAL A 1 1087 ? -3.244 -28.435 29.898 1.00 93.25 1087 VAL A N 1
ATOM 8519 C CA . VAL A 1 1087 ? -4.541 -27.758 30.079 1.00 93.25 1087 VAL A CA 1
ATOM 8520 C C . VAL A 1 1087 ? -5.302 -27.615 28.755 1.00 93.25 1087 VAL A C 1
ATOM 8522 O O . VAL A 1 1087 ? -4.716 -27.265 27.730 1.00 93.25 1087 VAL A O 1
ATOM 8525 N N . ARG A 1 1088 ? -6.616 -27.885 28.750 1.00 91.38 1088 ARG A N 1
ATOM 8526 C CA . ARG A 1 1088 ? -7.460 -27.833 27.533 1.00 91.38 1088 ARG A CA 1
ATOM 8527 C C . ARG A 1 1088 ? -8.669 -26.897 27.624 1.00 91.38 1088 ARG A C 1
ATOM 8529 O O . ARG A 1 1088 ? -9.124 -26.431 26.582 1.00 91.38 1088 ARG A O 1
ATOM 8536 N N . ASN A 1 1089 ? -9.132 -26.556 28.827 1.00 91.25 1089 ASN A N 1
ATOM 8537 C CA . ASN A 1 1089 ? -10.218 -25.595 29.046 1.00 91.25 1089 ASN A CA 1
ATOM 8538 C C . ASN A 1 1089 ? -9.657 -24.258 29.554 1.00 91.25 1089 ASN A C 1
ATOM 8540 O O . ASN A 1 1089 ? -8.661 -24.237 30.274 1.00 91.25 1089 ASN A O 1
ATOM 8544 N N . TYR A 1 1090 ? -10.312 -23.138 29.229 1.00 92.25 1090 TYR A N 1
ATOM 8545 C CA . TYR A 1 1090 ? -9.869 -21.818 29.698 1.00 92.25 1090 TYR A CA 1
ATOM 8546 C C . TYR A 1 1090 ? -9.995 -21.648 31.221 1.00 92.25 1090 TYR A C 1
ATOM 8548 O O . TYR A 1 1090 ? -9.128 -21.043 31.845 1.00 92.25 1090 TYR A O 1
ATOM 8556 N N . SER A 1 1091 ? -11.039 -22.225 31.825 1.00 92.81 1091 SER A N 1
ATOM 8557 C CA . SER A 1 1091 ? -11.297 -22.241 33.275 1.00 92.81 1091 SER A CA 1
ATOM 8558 C C . SER A 1 1091 ? -10.131 -22.775 34.106 1.00 92.81 1091 SER A C 1
ATOM 8560 O O . SER A 1 1091 ? -9.888 -22.295 35.213 1.00 92.81 1091 SER A O 1
ATOM 8562 N N . ASP A 1 1092 ? -9.417 -23.751 33.552 1.00 93.00 1092 ASP A N 1
ATOM 8563 C CA . ASP A 1 1092 ? -8.458 -24.594 34.264 1.00 93.00 1092 ASP A CA 1
ATOM 8564 C C . ASP A 1 1092 ? -7.043 -23.985 34.251 1.00 93.00 1092 ASP A C 1
ATOM 8566 O O . ASP A 1 1092 ? -6.128 -24.502 34.889 1.00 93.00 1092 ASP A O 1
ATOM 8570 N N . LEU A 1 1093 ? -6.854 -22.871 33.532 1.00 93.75 1093 LEU A N 1
ATOM 8571 C CA . LEU A 1 1093 ? -5.629 -22.081 33.583 1.00 93.75 1093 LEU A CA 1
ATOM 8572 C C . LEU A 1 1093 ? -5.490 -21.372 34.948 1.00 93.75 1093 LEU A C 1
ATOM 8574 O O . LEU A 1 1093 ? -6.496 -20.880 35.488 1.00 93.75 1093 LEU A O 1
ATOM 8578 N N . PRO A 1 1094 ? -4.254 -21.229 35.475 1.00 94.31 1094 PRO A N 1
ATOM 8579 C CA . PRO A 1 1094 ? -3.962 -20.401 36.642 1.00 94.31 1094 PRO A CA 1
ATOM 8580 C C . PRO A 1 1094 ? -4.553 -18.993 36.516 1.00 94.31 1094 PRO A C 1
ATOM 8582 O O . PRO A 1 1094 ? -4.604 -18.418 35.428 1.00 94.31 1094 PRO A O 1
ATOM 8585 N N . GLU A 1 1095 ? -4.985 -18.414 37.635 1.00 93.56 1095 GLU A N 1
ATOM 8586 C CA . GLU A 1 1095 ? -5.648 -17.103 37.649 1.00 93.56 1095 GLU A CA 1
ATOM 8587 C C . GLU A 1 1095 ? -4.748 -15.989 37.089 1.00 93.56 1095 GLU A C 1
ATOM 8589 O O . GLU A 1 1095 ? -5.204 -15.166 36.297 1.00 93.56 1095 GLU A O 1
ATOM 8594 N N . THR A 1 1096 ? -3.448 -16.021 37.397 1.00 94.44 1096 THR A N 1
ATOM 8595 C CA . THR A 1 1096 ? -2.456 -15.087 36.843 1.00 94.44 1096 THR A CA 1
ATOM 8596 C C . THR A 1 1096 ? -2.225 -15.292 35.342 1.00 94.44 1096 THR A C 1
ATOM 8598 O O . THR A 1 1096 ? -2.075 -14.314 34.612 1.00 94.44 1096 THR A O 1
ATOM 8601 N N . ALA A 1 1097 ? -2.291 -16.536 34.852 1.00 94.56 1097 ALA A N 1
ATOM 8602 C CA . ALA A 1 1097 ? -2.221 -16.841 33.423 1.00 94.56 1097 ALA A CA 1
ATOM 8603 C C . ALA A 1 1097 ? -3.461 -16.333 32.667 1.00 94.56 1097 ALA A C 1
ATOM 8605 O O . ALA A 1 1097 ? -3.320 -15.756 31.591 1.00 94.56 1097 ALA A O 1
ATOM 8606 N N . ARG A 1 1098 ? -4.669 -16.470 33.234 1.00 94.62 1098 ARG A N 1
ATOM 8607 C CA . ARG A 1 1098 ? -5.899 -15.886 32.660 1.00 94.62 1098 ARG A CA 1
ATOM 8608 C C . ARG A 1 1098 ? -5.858 -14.361 32.644 1.00 94.62 1098 ARG A C 1
ATOM 8610 O O . ARG A 1 1098 ? -6.113 -13.765 31.600 1.00 94.62 1098 ARG A O 1
ATOM 8617 N N . LEU A 1 1099 ? -5.449 -13.747 33.755 1.00 95.31 1099 LEU A N 1
ATOM 8618 C CA . LEU A 1 1099 ? -5.284 -12.296 33.869 1.00 95.31 1099 LEU A CA 1
ATOM 8619 C C . LEU A 1 1099 ? -4.258 -11.759 32.856 1.00 95.31 1099 LEU A C 1
ATOM 8621 O O . LEU A 1 1099 ? -4.464 -10.687 32.296 1.00 95.31 1099 LEU A O 1
ATOM 8625 N N . TYR A 1 1100 ? -3.201 -12.519 32.552 1.00 96.81 1100 TYR A N 1
ATOM 8626 C CA . TYR A 1 1100 ? -2.256 -12.178 31.486 1.00 96.81 1100 TYR A CA 1
ATOM 8627 C C . TYR A 1 1100 ? -2.923 -12.129 30.096 1.00 96.81 1100 TYR A C 1
ATOM 8629 O O . TYR A 1 1100 ? -2.713 -11.168 29.355 1.00 96.81 1100 TYR A O 1
ATOM 8637 N N . VAL A 1 1101 ? -3.771 -13.110 29.750 1.00 96.31 1101 VAL A N 1
ATOM 8638 C CA . VAL A 1 1101 ? -4.528 -13.101 28.479 1.00 96.31 1101 VAL A CA 1
ATOM 8639 C C . VAL A 1 1101 ? -5.528 -11.943 28.433 1.00 96.31 1101 VAL A C 1
ATOM 8641 O O . VAL A 1 1101 ? -5.559 -11.191 27.461 1.00 96.31 1101 VAL A O 1
ATOM 8644 N N . GLU A 1 1102 ? -6.321 -11.771 29.490 1.00 96.00 1102 GLU A N 1
ATOM 8645 C CA . GLU A 1 1102 ? -7.351 -10.725 29.586 1.00 96.00 1102 GLU A CA 1
ATOM 8646 C C . GLU A 1 1102 ? -6.747 -9.315 29.543 1.00 96.00 1102 GLU A C 1
ATOM 8648 O O . GLU A 1 1102 ? -7.308 -8.420 28.910 1.00 96.00 1102 GLU A O 1
ATOM 8653 N N . ARG A 1 1103 ? -5.552 -9.116 30.115 1.00 97.00 1103 ARG A N 1
ATOM 8654 C CA . ARG A 1 1103 ? -4.846 -7.832 30.041 1.00 97.00 1103 ARG A CA 1
ATOM 8655 C C . ARG A 1 1103 ? -4.332 -7.517 28.633 1.00 97.00 1103 ARG A C 1
ATOM 8657 O O . ARG A 1 1103 ? -4.339 -6.352 28.239 1.00 97.00 1103 ARG A O 1
ATOM 8664 N N . ILE A 1 1104 ? -3.936 -8.522 27.845 1.00 96.75 1104 ILE A N 1
ATOM 8665 C CA . ILE A 1 1104 ? -3.595 -8.326 26.423 1.00 96.75 1104 ILE A CA 1
ATOM 8666 C C . ILE A 1 1104 ? -4.841 -7.902 25.633 1.00 96.75 1104 ILE A C 1
ATOM 8668 O O . ILE A 1 1104 ? -4.772 -6.944 24.864 1.00 96.75 1104 ILE A O 1
ATOM 8672 N N . GLU A 1 1105 ? -5.983 -8.561 25.850 1.00 95.56 1105 GLU A N 1
ATOM 8673 C CA . GLU A 1 1105 ? -7.257 -8.201 25.207 1.00 95.56 1105 GLU A CA 1
ATOM 8674 C C . GLU A 1 1105 ? -7.691 -6.771 25.549 1.00 95.56 1105 GLU A C 1
ATOM 8676 O O . GLU A 1 1105 ? -8.044 -6.009 24.651 1.00 95.56 1105 GLU A O 1
ATOM 8681 N N . GLU A 1 1106 ? -7.626 -6.385 26.828 1.00 96.50 1106 GLU A N 1
ATOM 8682 C CA . GLU A 1 1106 ? -7.984 -5.043 27.301 1.00 96.50 1106 GLU A CA 1
ATOM 8683 C C . GLU A 1 1106 ? -7.085 -3.962 26.681 1.00 96.50 1106 GLU A C 1
ATOM 8685 O O . GLU A 1 1106 ? -7.566 -2.916 26.240 1.00 96.50 1106 GLU A O 1
ATOM 8690 N N . LEU A 1 1107 ? -5.773 -4.216 26.609 1.00 95.56 1107 LEU A N 1
ATOM 8691 C CA . LEU A 1 1107 ? -4.813 -3.265 26.054 1.00 95.56 1107 LEU A CA 1
ATOM 8692 C C . LEU A 1 1107 ? -4.923 -3.135 24.528 1.00 95.56 1107 LEU A C 1
ATOM 8694 O O . LEU A 1 1107 ? -4.739 -2.029 24.010 1.00 95.56 1107 LEU A O 1
ATOM 8698 N N . VAL A 1 1108 ? -5.177 -4.229 23.804 1.00 95.00 1108 VAL A N 1
ATOM 8699 C CA . VAL A 1 1108 ? -5.212 -4.257 22.327 1.00 95.00 1108 VAL A CA 1
ATOM 8700 C C . VAL A 1 1108 ? -6.604 -3.939 21.769 1.00 95.00 1108 VAL A C 1
ATOM 8702 O O . VAL A 1 1108 ? -6.705 -3.368 20.685 1.00 95.00 1108 VAL A O 1
ATOM 8705 N N . GLY A 1 1109 ? -7.672 -4.269 22.500 1.00 94.12 1109 GLY A N 1
ATOM 8706 C CA . GLY A 1 1109 ? -9.064 -4.102 22.073 1.00 94.12 1109 GLY A CA 1
ATOM 8707 C C . GLY A 1 1109 ? -9.599 -5.219 21.165 1.00 94.12 1109 GLY A C 1
ATOM 8708 O O . GLY A 1 1109 ? -10.632 -5.025 20.527 1.00 94.12 1109 GLY A O 1
ATOM 8709 N N . ILE A 1 1110 ? -8.911 -6.365 21.082 1.00 95.38 1110 ILE A N 1
ATOM 8710 C CA . ILE A 1 1110 ? -9.254 -7.509 20.215 1.00 95.38 1110 ILE A CA 1
ATOM 8711 C C . ILE A 1 1110 ? -9.223 -8.801 21.056 1.00 95.38 1110 ILE A C 1
ATOM 8713 O O . ILE A 1 1110 ? -8.252 -9.000 21.789 1.00 95.38 1110 ILE A O 1
ATOM 8717 N N . PRO A 1 1111 ? -10.247 -9.678 20.978 1.00 95.75 1111 PRO A N 1
ATOM 8718 C CA . PRO A 1 1111 ? -10.340 -10.876 21.814 1.00 95.75 1111 PRO A CA 1
ATOM 8719 C C . PRO A 1 1111 ? -9.341 -11.968 21.403 1.00 95.75 1111 PRO A C 1
ATOM 8721 O O . PRO A 1 1111 ? -9.091 -12.186 20.214 1.00 95.75 1111 PRO A O 1
ATOM 8724 N N . VAL A 1 1112 ? -8.826 -12.716 22.380 1.00 96.56 1112 VAL A N 1
ATOM 8725 C CA . VAL A 1 1112 ? -8.022 -13.923 22.158 1.00 96.56 1112 VAL A CA 1
ATOM 8726 C C . VAL A 1 1112 ? -8.969 -15.122 22.156 1.00 96.56 1112 VAL A C 1
ATOM 8728 O O . VAL A 1 1112 ? -9.539 -15.465 23.183 1.00 96.56 1112 VAL A O 1
ATOM 8731 N N . HIS A 1 1113 ? -9.145 -15.775 21.005 1.00 94.62 1113 HIS A N 1
ATOM 8732 C CA . HIS A 1 1113 ? -10.019 -16.956 20.882 1.00 94.62 1113 HIS A CA 1
ATOM 8733 C C . HIS A 1 1113 ? -9.265 -18.287 20.977 1.00 94.62 1113 HIS A C 1
ATOM 8735 O O . HIS A 1 1113 ? -9.865 -19.330 21.240 1.00 94.62 1113 HIS A O 1
ATOM 8741 N N . TYR A 1 1114 ? -7.950 -18.253 20.762 1.00 95.19 1114 TYR A N 1
ATOM 8742 C CA . TYR A 1 1114 ? -7.088 -19.430 20.728 1.00 95.19 1114 TYR A CA 1
ATOM 8743 C C . TYR A 1 1114 ? -5.863 -19.181 21.611 1.00 95.19 1114 TYR A C 1
ATOM 8745 O O . TYR A 1 1114 ? -5.253 -18.114 21.533 1.00 95.19 1114 TYR A O 1
ATOM 8753 N N . ILE A 1 1115 ? -5.499 -20.147 22.453 1.00 96.94 1115 ILE A N 1
ATOM 8754 C CA . ILE A 1 1115 ? -4.345 -20.045 23.356 1.00 96.94 1115 ILE A CA 1
ATOM 8755 C C . ILE A 1 1115 ? -3.494 -21.310 23.209 1.00 96.94 1115 ILE A C 1
ATOM 8757 O O . ILE A 1 1115 ? -3.944 -22.424 23.482 1.00 96.94 1115 ILE A O 1
ATOM 8761 N N . GLY A 1 1116 ? -2.258 -21.152 22.741 1.00 95.06 1116 GLY A N 1
ATOM 8762 C CA . GLY A 1 1116 ? -1.312 -22.243 22.527 1.00 95.06 1116 GLY A CA 1
ATOM 8763 C C . GLY A 1 1116 ? -0.477 -22.531 23.770 1.00 95.06 1116 GLY A C 1
ATOM 8764 O O . GLY A 1 1116 ? 0.357 -21.706 24.138 1.00 95.06 1116 GLY A O 1
ATOM 8765 N N . VAL A 1 1117 ? -0.665 -23.724 24.340 1.00 94.50 1117 VAL A N 1
ATOM 8766 C CA . VAL A 1 1117 ? 0.053 -24.255 25.515 1.00 94.50 1117 VAL A CA 1
ATOM 8767 C C . VAL A 1 1117 ? 0.927 -25.458 25.122 1.00 94.50 1117 VAL A C 1
ATOM 8769 O O . VAL A 1 1117 ? 0.750 -26.573 25.603 1.00 94.50 1117 VAL A O 1
ATOM 8772 N N . GLY A 1 1118 ? 1.835 -25.250 24.168 1.00 91.00 1118 GLY A N 1
ATOM 8773 C CA . GLY A 1 1118 ? 2.779 -26.264 23.685 1.00 91.00 1118 GLY A CA 1
ATOM 8774 C C . GLY A 1 1118 ? 2.730 -26.535 22.171 1.00 91.00 1118 GLY A C 1
ATOM 8775 O O . GLY A 1 1118 ? 1.888 -25.990 21.447 1.00 91.00 1118 GLY A O 1
ATOM 8776 N N . PRO A 1 1119 ? 3.635 -27.385 21.648 1.00 86.88 1119 PRO A N 1
ATOM 8777 C CA . PRO A 1 1119 ? 3.835 -27.567 20.205 1.00 86.88 1119 PRO A CA 1
ATOM 8778 C C . PRO A 1 1119 ? 2.829 -28.513 19.524 1.00 86.88 1119 PRO A C 1
ATOM 8780 O O . PRO A 1 1119 ? 2.572 -28.361 18.332 1.00 86.88 1119 PRO A O 1
ATOM 8783 N N . GLY A 1 1120 ? 2.264 -29.483 20.251 1.00 85.19 1120 GLY A N 1
ATOM 8784 C CA . GLY A 1 1120 ? 1.404 -30.530 19.683 1.00 85.19 1120 GLY A CA 1
ATOM 8785 C C . GLY A 1 1120 ? 0.040 -30.031 19.189 1.00 85.19 1120 GLY A C 1
ATOM 8786 O O . GLY A 1 1120 ? -0.463 -29.008 19.660 1.00 85.19 1120 GLY A O 1
ATOM 8787 N N . ARG A 1 1121 ? -0.577 -30.781 18.263 1.00 84.81 1121 ARG A N 1
ATOM 8788 C CA . ARG A 1 1121 ? -1.841 -30.433 17.581 1.00 84.81 1121 ARG A CA 1
ATOM 8789 C C . ARG A 1 1121 ? -2.986 -30.112 18.552 1.00 84.81 1121 ARG A C 1
ATOM 8791 O O . ARG A 1 1121 ? -3.608 -29.063 18.438 1.00 84.81 1121 ARG A O 1
ATOM 8798 N N . ASP A 1 1122 ? -3.194 -30.951 19.567 1.00 87.25 1122 ASP A N 1
ATOM 8799 C CA . ASP A 1 1122 ? -4.234 -30.753 20.592 1.00 87.25 1122 ASP A CA 1
ATOM 8800 C C . ASP A 1 1122 ? -3.855 -29.791 21.730 1.00 87.25 1122 ASP A C 1
ATOM 8802 O O . ASP A 1 1122 ? -4.679 -29.517 22.600 1.00 87.25 1122 ASP A O 1
ATOM 8806 N N . ALA A 1 1123 ? -2.640 -29.234 21.744 1.00 90.38 1123 ALA A N 1
ATOM 8807 C CA . ALA A 1 1123 ? -2.201 -28.279 22.765 1.00 90.38 1123 ALA A CA 1
ATOM 8808 C C . ALA A 1 1123 ? -2.712 -26.848 22.479 1.00 90.38 1123 ALA A C 1
ATOM 8810 O O . ALA A 1 1123 ? -1.931 -25.894 22.413 1.00 90.38 1123 ALA A O 1
ATOM 8811 N N . LEU A 1 1124 ? -4.011 -26.709 22.204 1.00 92.62 1124 LEU A N 1
ATOM 8812 C CA . LEU A 1 1124 ? -4.682 -25.443 21.903 1.00 92.62 1124 LEU A CA 1
ATOM 8813 C C . LEU A 1 1124 ? -5.980 -25.347 22.715 1.00 92.62 1124 LEU A C 1
ATOM 8815 O O . LEU A 1 1124 ? -6.890 -26.155 22.536 1.00 92.62 1124 LEU A O 1
ATOM 8819 N N . ILE A 1 1125 ? -6.045 -24.353 23.596 1.00 93.62 1125 ILE A N 1
ATOM 8820 C CA . ILE A 1 1125 ? -7.234 -23.996 24.373 1.00 93.62 1125 ILE A CA 1
ATOM 8821 C C . ILE A 1 1125 ? -8.080 -23.033 23.535 1.00 93.62 1125 ILE A C 1
ATOM 8823 O O . ILE A 1 1125 ? -7.543 -22.162 22.846 1.00 93.62 1125 ILE A O 1
ATOM 8827 N N . TYR A 1 1126 ? -9.398 -23.180 23.626 1.00 92.25 1126 TYR A N 1
ATOM 8828 C CA . TYR A 1 1126 ? -10.378 -22.285 23.016 1.00 92.25 1126 TYR A CA 1
ATOM 8829 C C . TYR A 1 1126 ? -11.011 -21.446 24.133 1.00 92.25 1126 TYR A C 1
ATOM 8831 O O . TYR A 1 1126 ? -11.467 -22.008 25.132 1.00 92.25 1126 TYR A O 1
ATOM 8839 N N . LYS A 1 1127 ? -11.010 -20.121 23.971 1.00 89.12 1127 LYS A N 1
ATOM 8840 C CA . LYS A 1 1127 ? -11.652 -19.155 24.875 1.00 89.12 1127 LYS A CA 1
ATOM 8841 C C . LYS A 1 1127 ? -12.819 -18.517 24.142 1.00 89.12 1127 LYS A C 1
ATOM 8843 O O . LYS A 1 1127 ? -12.568 -17.867 23.109 1.00 89.12 1127 LYS A O 1
#

pLDDT: mean 75.3, std 23.5, range [22.97, 98.06]

Secondary structure (DSSP, 8-state):
---------TTSSTHHHHEEEHHHHHHHHT--HHHHHHHHHHTT---B--SS-TT-SS--EEEHHHHHHHTT-HHHHHHHHHHHHHHHHHHHHHTT-HHHHHHHHTSPPP---HHHHHHH-SSHHHHHHTHHHHHHHHHHHHHS---GGGT--HHHHHHHHHHHHHHHHHHHHHT-EEEEEEETTEEEEEEEETTEEEEEEEPPSS-PPP-TTS-HHHHHHHHHHHHHHHHHHHHHHHHHTT--SSPPPPHHHHHTT-HHHHHHHHHHS-S-------------------------TTTHHHHHTTTT----------S--SS---------HHHHHHHHTTTT-EEEE-TTS-HHHHHHHHHHTT-EEEESSTT-SS-TT-TT--EEE--SS--S---TTSEEE-THHHHHHHHHTS---GGGSBTTSPPPP---TT--HHHHT---HHHHHHHHHHHHHHTTTPPPPP---SS-TTHHHHHHHHHHHHHHHHHHHHHHHHHHHHHHHHHHHHHTTPPP-----------------------SSHHHHHHHHHHHHHHHHHS-HHHHHHHHHHHHHHHHHHHHHHHHHHHHHHHHHHHHHHHHHHHGGGSS-PPP--PPP----------------------------------------------------SSHHHHHHHHHHHHHHHHHHHHHHHHHSS-SEEEEEESSSS-S-HHHHHHHHHTT-SEEEE-S--TT--EEEE-TT--EEEESSS-GGGGSTTPEEEE-TTSEE-HHHHHHHHHHHHTTT---TTTEEEETTSEE--HHHHHHHHHHHHHTTT------SSSHHHHHHHHHHT---BGGGGG-HHHHHHHHHHHHHHHHHH-TT----HHHHHHHHHHHHHHHHHHGGGEE-HHHHHHHHHHTT--EEEEEEEEGGG-TTTSSTTSS-SS--SHHHHHHHHT--GGG---EEEEEESSEEE-SSS--TTB--SHHHHHHHHHTT-B-TTT-PBPEEE-EEHHHHHHHHHHHT-SEEEEE-GGGGTTEEEEEEEEEEE-TT-PEESS--S-HHHHTT-EEEEEEEEEE-S--TT--BGGGS-HHHHHHHHHHHHHHSS-EEEEE-SSSTT-EEE-

Organism: NCBI:txid40149

InterPro domains:
  IPR001114 Adenylosuccinate synthetase [MF_00011] (608-1127)
  IPR001114 Adenylosuccinate synthetase [PF00709] (708-1125)
  IPR001114 Adenylosuccinate synthetase [SM00788] (705-1126)
  IPR001114 Adenylosuccinate synthetase [TIGR00184] (708-1125)
  IPR001114 Adenylosuccinate synthetase [cd03108] (704-1126)
  IPR001357 BRCT domain [PF16589] (341-425)
  IPR001357 BRCT domain [PS50172] (337-427)
  IPR001357 BRCT domain [SM00292] (339-417)
  IPR010613 Pescadillo [MF_03028] (5-600)
  IPR010613 Pescadillo [PF06732] (10-263)
  IPR010613 Pescadillo [PTHR12221] (10-602)
  IPR018220 Adenylosuccinate synthase, GTP-binding site [PS01266] (712-719)
  IPR027417 P-loop containing nucleoside triphosphate hydrolase [SSF52540] (705-1126)
  IPR033128 Adenylosuccinate synthase, active site [PS00513] (835-846)
  IPR036420 BRCT domain superfamily [G3DSA:3.40.50.10190] (345-418)
  IPR036420 BRCT domain superfamily [SSF52113] (338-428)
  IPR042109 Adenylosuccinate synthetase, domain 1 [G3DSA:3.40.440.10] (708-967)
  IPR042110 Adenylosuccinate synthetase, domain 2 [G3DSA:1.10.300.10] (804-902)
  IPR042111 Adenylosuccinate synthetase, domain 3 [G3DSA:3.90.170.10] (968-1127)

Solvent-accessible surface area (backbone atoms only — not comparable to full-atom values): 66620 Å² total; per-residue (Å²): 134,84,82,83,82,74,76,83,59,96,58,71,55,67,63,53,49,50,41,36,43,55,76,53,50,37,60,72,66,70,54,52,72,69,56,48,53,48,50,27,59,72,71,70,59,64,76,49,87,60,100,62,58,83,87,48,82,98,59,61,26,30,49,40,65,60,56,54,56,60,65,74,40,70,64,61,54,51,56,49,50,40,55,49,47,57,48,50,39,53,52,24,54,77,65,69,39,55,74,62,23,51,58,41,68,77,57,66,79,79,85,82,57,70,69,57,50,51,71,74,33,82,45,72,68,58,49,54,69,62,35,29,66,38,49,24,51,34,38,44,46,39,57,48,75,75,40,76,91,75,64,49,51,61,71,54,31,53,51,25,41,52,54,47,36,56,50,50,31,50,35,29,76,64,18,29,62,64,41,55,40,86,50,98,79,20,38,40,41,31,31,52,57,95,90,41,80,39,52,32,47,37,55,62,98,53,92,64,81,87,61,92,90,57,66,52,77,56,53,54,45,49,46,61,50,33,57,53,51,50,51,57,47,51,46,54,53,32,52,74,70,76,40,74,72,82,73,79,72,53,69,71,40,46,75,58,75,33,52,49,60,39,47,41,47,44,68,66,57,69,56,82,91,74,87,81,84,94,79,82,90,82,87,83,83,89,83,91,85,86,83,88,83,91,86,68,71,82,59,57,64,57,59,69,70,66,79,81,80,82,88,89,82,90,87,90,75,79,96,76,76,94,66,90,81,92,83,78,95,75,87,51,69,68,46,54,52,35,40,50,74,30,54,86,41,32,36,38,37,38,79,85,47,70,56,74,64,50,68,46,50,42,41,23,25,37,21,47,75,28,43,69,58,86,90,45,83,52,64,95,82,52,82,77,43,42,33,38,35,40,84,47,77,71,79,94,78,82,61,94,80,42,49,55,30,29,66,66,51,60,42,52,21,52,56,64,74,44,90,65,81,57,86,56,29,30,59,60,57,80,59,75,85,87,73,64,89,85,59,64,40,87,77,74,76,58,74,56,73,68,58,53,51,49,56,52,52,49,54,60,52,57,71,74,72,71,80,87,82,82,87,80,92,79,84,63,76,78,60,54,63,61,60,52,56,59,50,52,57,50,49,55,52,50,53,52,49,53,51,47,57,50,50,53,49,51,52,52,51,50,53,50,39,59,75,70,68,64,82,90,79,95,82,80,89,84,90,83,84,86,90,88,88,87,86,81,86,86,88,84,87,91,84,86,68,58,70,63,62,50,55,55,48,56,56,50,52,58,53,60,70,72,54,55,75,75,55,48,57,52,52,52,56,49,49,57,53,51,48,61,48,52,50,53,51,50,51,49,51,51,52,47,54,54,50,55,53,58,47,53,62,54,48,54,68,48,58,65,70,72,72,78,78,88,82,88,85,86,85,87,91,81,86,88,80,87,88,83,87,91,84,83,86,84,88,84,88,85,89,82,88,86,92,83,89,88,82,89,91,90,86,90,89,83,93,86,85,88,86,86,85,81,91,86,85,82,91,82,91,80,90,81,85,68,64,63,57,56,59,51,55,52,50,53,53,50,53,52,50,52,49,51,49,53,55,45,54,64,65,67,68,59,49,52,30,25,34,43,29,25,37,43,48,46,82,38,52,57,32,44,55,43,38,65,53,30,80,76,22,52,28,25,35,26,15,35,47,35,72,81,34,72,38,55,39,37,49,101,86,65,54,77,44,78,35,39,67,66,40,54,26,61,86,36,85,82,24,35,25,32,39,20,44,43,18,39,46,37,62,77,59,51,50,53,50,49,56,59,34,43,80,70,74,43,82,56,80,95,35,48,36,36,18,34,68,11,34,51,35,55,74,67,27,19,52,51,38,47,48,52,46,59,75,41,62,87,70,46,58,59,74,88,52,68,12,59,52,51,36,43,48,27,54,73,74,66,70,48,56,34,51,50,44,54,82,39,61,90,53,36,56,62,50,51,50,53,54,50,47,54,50,33,76,76,31,93,90,44,92,72,49,80,62,57,54,50,57,50,44,65,50,48,51,58,47,29,64,74,41,50,90,30,58,36,65,42,45,58,53,50,54,53,37,52,76,68,70,47,29,34,36,33,43,40,48,32,7,26,42,24,6,55,88,72,22,56,60,84,48,41,42,74,38,45,27,39,58,68,25,44,29,71,4,38,64,45,62,72,90,62,58,58,42,27,34,33,22,33,39,64,40,36,49,40,71,61,50,76,74,60,72,46,57,36,96,48,72,69,22,53,48,43,27,59,68,58,61,40,44,38,93,90,71,67,46,77,43,49,27,25,40,27,47,46,40,54,39,40,48,42,40,66,77,48,61,45,66,28,28,30,41,17,52,51,41,47,50,45,66,32,72,66,42,55,35,31,64,42,42,18,43,86,90,62,51,74,51,97,62,67,72,87,52,58,78,54,46,64,57,40,47,61,43,69,47,81,41,64,38,42,71,64,85,47,50,82,53,55,53,60,86,75,48,54,70,46,58,49,50,53,54,52,50,51,23,67,73,60,73,44,52,58,42,34,37,23,21,51,83,50,69,81,22,49,21,56,89

Sequence (1127 aa):
MPKHYRPAGKKKEGNAAKYITRTKAVKYLQISLATFRKLCILKGVFPRDPKKKVEGNHKTYYHMKDIAFLAHDPLIEKFREIKVHRKKVKKAFAKKNKDLADRLLNRPPTYKLDRLILERYPTFVDALRDLDDCLTMVHLFAALPAVEGERVQVQRIHNCRRLSHEWQAYISRTHSLRKTFISVKGIYYQAEVQGQKITWLTPHALQQVLTDDVDFNVMLTFLEFYETLLGFINFKLYHSINVNYPPVLDPRLEALASELYALCRYMSSGRVPGNSEPAGLIEDKEDEDNKESSKTDESELRLAQLQHQLPTNEPGALMHLVQESTAADADDADAKECRSLFKNLKFYLSREVPRESLLFIIPAFGGTVSWEGEGAPFDETDEDITHQIVDRPTQSHVFLSREYVQPQWIYDCVNARIILPTEGYIVGRVPPPHLSPFVDNDAEGYIPEYAETIKRLQAAAQSQVLPLPSLGDEDMENSLVEAIIDRSESNEIADKKRKLEMLEKQYHDELRMEYEGKTFSNRTADNQPDVVDKSDTKEADDHMEDSHKQAEKDAADISKTLMSRKQRGLLQAIEINQERKKDKVNLLKKRKKNADSSASAKESNREDNERAHPRPSPPNPAAGGEGPPPAAMPFSPPCPDTAAAASHSFLPAAAARPPAPCAVAPRSRSRSRRALRVAASLATAAEESASAAARQGRLESLSQVAGVLGTQWGDEGKGKLVDILAQRFDIVARCQGGANAGHTIYNSEGKKFSLHLVPSGILNEKTMCVVGNGAVVHLPGFFKEIDGLESNGISCEGRILVSDRAHLLFDFHQTVDGLREVELGNSLIGTTKRGIGPCYSNKVIRNGLRVSDLRHMDTFGAKLNTLLRDAALRFEGFEYSTKTLKEEVEKYEKFAERLGPYITDTVHFMNQSILQNKKILVEGGQATMLDIDFGTYPFVTSSSPSAGGICTGLGIAPRSIGDLIGVVKAYTTRVGSGPFPTELLGKTGDLLRASGMEFGTTTGRPRRCGWLDIVALKYCCQINGFSSLNLTKLDVLTGLKEVKLGIAYCTEDGKEIESFPADLDLLEKIKVKYEVLPGWEDDISSVRNYSDLPETARLYVERIEELVGIPVHYIGVGPGRDALIYK

Nearest PDB structures (foldseek):
  1dj3-assembly1_B  TM=9.908E-01  e=6.648E-68  Triticum aestivum
  1dj2-assembly1_B  TM=9.974E-01  e=1.736E-65  Arabidopsis thaliana
  1cg3-assembly1_A-2  TM=9.735E-01  e=4.337E-48  Escherichia coli K-12
  1cg4-assembly1_A-2  TM=9.745E-01  e=1.067E-46  Escherichia coli K-12
  1cg1-assembly1_A-2  TM=9.748E-01  e=4.891E-46  Escherichia coli K-12

Radius of gyration: 43.89 Å; Cα contacts (8 Å, |Δi|>4): 1452; chains: 1; bounding box: 123×112×139 Å

Foldseek 3Di:
DDDPPDDDPPQCDDPSQFKDWLVVLCVVLVHDSLLVLLLCLLLVFDWDDDPDDPPDDPTTIGTPVVSVVSSPDCVSVLVVQQVVLVVQLVVCVVVVPPVSNVVSVVDGRDDDSVVSLCVQDVDPVSLQQVCAVLLQLLLVLLLADDDVVLPSDPVLNVLSVLLNLLVLLLLLLQLQWAAWAQDPQAIWTWGADPNDIHIYGHGANDHDDDDPVDNVSSSVSNNSSSSNSSLVSSCVSCVVLPHDPPQDFDVVCVVVVNSNVRSNVSSVVPPDDDDDDDDDDDDDDDDDDDDDDDDDPVPVVVVVVPPPDDDDDDDDDDDPDPDDDPDDDDPDPSSVLLCQAAQQAEEEEEPVDRPVVCSSQQSSSNHHYFYPDPPTPDDPPDLSHAEYEDADLDDDDDDPNYAYFHPLQSNVCSLLSHNDDRPQGHRNHDHDDRDHSPDPCVVVVHDDPVNVVSVVVSVVVVVVPDDDDDDDDDPPDPPVVVVVVVVVVVVVVVVVVVVVVVVVVVVVVVVVCVVVVDDDDDDDDDDDDDDDDDDDDDDDDDDDPVVVVVVVVVVVVVVLVPDDPVVNVVVVVVVVVVVVVVVVVVVVVVVVVVVVVVVVVVVVVVVVVVPPDDDDDDDDDDDDDDDDDDDDDDDDDDDDDDDDDDDDDDDDDDDDDDDDDDDDDDDDDDDDPDPVVVVVVVVVVVVVVVQVVLVVVVLVPDDQEEEEFALAAFPLQRLLVQCLSLLQFQEEEEQAEFQQFWRWAAPPVRDIDTDRQWRSNQVPLNYATEYFLRYEYELVVVVVSQVVQVVVPGDPAPRAAYEQNHFYQYPVLLVLLVVVQVVCPPVHLQGPSRSQQVRLVCVVVVLTDGLNCLVVLVCVLVSVLVVLVVSVVVDVPRDDDPVVSVVVSVVSNVSSVVCVSRYDNQLCVVVVCVVVSGGYYYYQRTHQLQACPRHQPPSHGSGHSAPVSNCNRRVDDSVSYDAYEHSFEQWHWHRGDAFDQFFDPDPVQVLLQVLVVQADPVPRHGITIGAAELQSSLQSCVRHVHQAYAYAPLQSQAPPQKGKYQQWKAAPVRHTDPHDDNDRVRRRRIHGDIDIFGTHNDGCQPPAELVPDDPSSNVSQVVSCVSNVHYHQWYARDRHSRRIHGD